Protein AF-C6W593-F1 (afdb_monomer)

InterPro domains:
  IPR005084 Carbohydrate binding module family 6 [PS51175] (333-455)
  IPR005084 Carbohydrate binding module family 6 [PS51175] (559-680)
  IPR008979 Galactose-binding-like domain superfamily [SSF49785] (37-132)
  IPR008979 Galactose-binding-like domain superfamily [SSF49785] (331-443)
  IPR008979 Galactose-binding-like domain superfamily [SSF49785] (567-670)
  IPR026444 Secretion system, C-terminal sorting domain [PF18962] (705-779)
  IPR026444 Secretion system, C-terminal sorting domain [TIGR04183] (706-779)

Nearest PDB structures (foldseek):
  5la2-assembly1_A  TM=8.583E-01  e=2.157E-05  Acetivibrio thermocellus
  8j3x-assembly1_A  TM=8.696E-01  e=2.700E-05  Saccharophagus degradans 2-40
  8j3y-assembly2_B  TM=8.668E-01  e=5.787E-05  Saccharophagus degradans 2-40
  5g56-assembly1_A  TM=3.865E-01  e=2.744E-09  Acetivibrio thermocellus
  8w7n-assembly1_A  TM=2.004E-01  e=1.833E-09  Bacillus thuringiensis

pLDDT: mean 82.16, std 14.88, range [27.14, 97.75]

Secondary structure (DSSP, 8-state):
------------------SEEEEEGGGS-BSSPEEE-TTSTTSEEE--TT----EEEEEEEEEPSEEEEEEEEEEBSS-EEEEEEETTPPPEEEEE---SBSSS--EEEEEEEEE-SEEEEEEEEEBTTB--EEEEEEEEE-----S------EEEEEESSPSEETTPBP-EEEEEESTT-TT-EEEEEETTEEEESSSB-PBPPSS-EEEEEEEEEE-TTS--EEEEEEEEEE-PPP---EEEEEES-SS--TT-EEEEEEEEESTT-TT-EEEEEETTEEE--SEEEEEPPSS-EEEEEEEEEE-TTSPPEEEEEEEEE------SSPEEEEEESTTSEESSPEEE-TTSTTSEEE--SS-TT-EEEEEEEEE-SSEEEEEEEEEE-SS-EEEEEEETTEEEEEEEEEPP-S-SSS--EEEEEEEEE-SEEEEEEEEE-SSS---EEEEEEEEEPPPSSS------EEEEEES-SSPPTTPPEEEEEEEESTTGGG-EEEEEETTEEE-SSEEEE---SSSEEEEEEEEEE-TTSPPEEEEEEEEE----TTSPPEEEEETTTSEESSPEEE-TTSTTSEEE-BTTBS--EEEEEEEEE-SSEEEEEEEEEE-SS-EEEEEEETTEEEEEEEEE---S-SSS--EEEEEEEEE-SEEEEEEEEE-SSB--EEEEEEEES---SS--PPPPPPP-S------EEESSSBSSEEEEEEEE-TT-EEEEEEEETTS-EEEEEEEE--EEEEEEEE-TTPPSEEEEEEEE-SS-EEEEEEEE--

Structure (mmCIF, N/CA/C/O backbone):
data_AF-C6W593-F1
#
_entry.id   AF-C6W593-F1
#
loop_
_atom_site.group_PDB
_atom_site.id
_atom_site.type_symbol
_atom_site.label_atom_id
_atom_site.label_alt_id
_atom_site.label_comp_id
_atom_site.label_asym_id
_atom_site.label_entity_id
_atom_site.label_seq_id
_atom_site.pdbx_PDB_ins_code
_atom_site.Cartn_x
_atom_site.Cartn_y
_atom_site.Cartn_z
_atom_site.occupancy
_atom_site.B_iso_or_equiv
_atom_site.auth_seq_id
_atom_site.auth_comp_id
_atom_site.auth_asym_id
_atom_site.auth_atom_id
_atom_site.pdbx_PDB_model_num
ATOM 1 N N . MET A 1 1 ? 84.008 -29.658 -56.751 1.00 45.53 1 MET A N 1
ATOM 2 C CA . MET A 1 1 ? 82.698 -29.115 -56.337 1.00 45.53 1 MET A CA 1
ATOM 3 C C . MET A 1 1 ? 81.734 -29.365 -57.477 1.00 45.53 1 MET A C 1
ATOM 5 O O . MET A 1 1 ? 81.641 -28.551 -58.382 1.00 45.53 1 MET A O 1
ATOM 9 N N . ALA A 1 2 ? 81.151 -30.558 -57.510 1.00 38.91 2 ALA A N 1
ATOM 10 C CA . ALA A 1 2 ? 80.260 -30.995 -58.575 1.00 38.91 2 ALA A CA 1
ATOM 11 C C . ALA A 1 2 ? 78.910 -31.293 -57.930 1.00 38.91 2 ALA A C 1
ATOM 13 O O . ALA A 1 2 ? 78.838 -32.135 -57.039 1.00 38.91 2 ALA A O 1
ATOM 14 N N . SER A 1 3 ? 77.881 -30.559 -58.340 1.00 29.92 3 SER A N 1
ATOM 15 C CA . SER A 1 3 ? 76.491 -30.851 -58.010 1.00 29.92 3 SER A CA 1
ATOM 16 C C . SER A 1 3 ? 75.813 -31.219 -59.319 1.00 29.92 3 SER A C 1
ATOM 18 O O . SER A 1 3 ? 75.662 -30.387 -60.213 1.00 29.92 3 SER A O 1
ATOM 20 N N . PHE A 1 4 ? 75.561 -32.516 -59.447 1.00 30.30 4 PHE A N 1
ATOM 21 C CA . PHE A 1 4 ? 74.899 -33.167 -60.560 1.00 30.30 4 PHE A CA 1
ATOM 22 C C . PHE A 1 4 ? 73.391 -32.936 -60.480 1.00 30.30 4 PHE A C 1
ATOM 24 O O . PHE A 1 4 ? 72.795 -32.988 -59.407 1.00 30.30 4 PHE A O 1
ATOM 31 N N . ALA A 1 5 ? 72.786 -32.751 -61.649 1.00 41.56 5 ALA A N 1
ATOM 32 C CA . ALA A 1 5 ? 71.379 -33.020 -61.857 1.00 41.56 5 ALA A CA 1
ATOM 33 C C . ALA A 1 5 ? 71.122 -34.527 -61.708 1.00 41.56 5 ALA A C 1
ATOM 35 O O . ALA A 1 5 ? 71.793 -35.337 -62.346 1.00 41.56 5 ALA A O 1
ATOM 36 N N . SER A 1 6 ? 70.116 -34.884 -60.920 1.00 30.00 6 SER A N 1
ATOM 37 C CA . SER A 1 6 ? 69.417 -36.164 -61.012 1.00 30.00 6 SER A CA 1
ATOM 38 C C . SER A 1 6 ? 67.989 -35.942 -60.530 1.00 30.00 6 SER A C 1
ATOM 40 O O . SER A 1 6 ? 67.780 -35.597 -59.367 1.00 30.00 6 SER A O 1
ATOM 42 N N . GLY A 1 7 ? 67.017 -36.082 -61.431 1.00 44.38 7 GLY A N 1
ATOM 43 C CA . GLY A 1 7 ? 65.630 -36.250 -61.012 1.00 44.38 7 GLY A CA 1
ATOM 44 C C . GLY A 1 7 ? 65.463 -37.577 -60.264 1.00 44.38 7 GLY A C 1
ATOM 45 O O . GLY A 1 7 ? 66.277 -38.479 -60.455 1.00 44.38 7 GLY A O 1
ATOM 46 N N . PRO A 1 8 ? 64.409 -37.724 -59.458 1.00 33.06 8 PRO A N 1
ATOM 47 C CA . PRO A 1 8 ? 63.740 -38.999 -59.277 1.00 33.06 8 PRO A CA 1
ATOM 48 C C . PRO A 1 8 ? 62.474 -38.959 -60.144 1.00 33.06 8 PRO A C 1
ATOM 50 O O . PRO A 1 8 ? 61.698 -38.008 -60.110 1.00 33.06 8 PRO A O 1
ATOM 53 N N . GLU A 1 9 ? 62.378 -39.826 -61.144 1.00 33.25 9 GLU A N 1
ATOM 54 C CA . GLU A 1 9 ? 61.752 -41.137 -60.963 1.00 33.25 9 GLU A CA 1
ATOM 55 C C . GLU A 1 9 ? 60.359 -41.001 -60.351 1.00 33.25 9 GLU A C 1
ATOM 57 O O . GLU A 1 9 ? 60.166 -40.840 -59.148 1.00 33.25 9 GLU A O 1
ATOM 62 N N . ASP A 1 10 ? 59.405 -41.045 -61.276 1.00 39.69 10 ASP A N 1
ATOM 63 C CA . ASP A 1 10 ? 58.055 -41.543 -61.104 1.00 39.69 10 ASP A CA 1
ATOM 64 C C . ASP A 1 10 ? 58.018 -42.718 -60.111 1.00 39.69 10 ASP A C 1
ATOM 66 O O . ASP A 1 10 ? 58.269 -43.872 -60.450 1.00 39.69 10 ASP A O 1
ATOM 70 N N . LEU A 1 11 ? 57.720 -42.391 -58.858 1.00 33.25 11 LEU A N 1
ATOM 71 C CA . LEU A 1 11 ? 57.164 -43.308 -57.875 1.00 33.25 11 LEU A CA 1
ATOM 72 C C . LEU A 1 11 ? 55.703 -42.915 -57.653 1.00 33.25 11 LEU A C 1
ATOM 74 O O . LEU A 1 11 ? 55.272 -42.674 -56.527 1.00 33.25 11 LEU A O 1
ATOM 78 N N . SER A 1 12 ? 54.911 -42.873 -58.727 1.00 31.77 12 SER A N 1
ATOM 79 C CA . SER A 1 12 ? 53.472 -43.112 -58.611 1.00 31.77 12 SER A CA 1
ATOM 80 C C . SER A 1 12 ? 53.228 -44.603 -58.343 1.00 31.77 12 SER A C 1
ATOM 82 O O . SER A 1 12 ? 52.620 -45.335 -59.121 1.00 31.77 12 SER A O 1
ATOM 84 N N . LEU A 1 13 ? 53.681 -45.080 -57.178 1.00 35.25 13 LEU A N 1
ATOM 85 C CA . LEU A 1 13 ? 52.968 -46.176 -56.539 1.00 35.25 13 LEU A CA 1
ATOM 86 C C . LEU A 1 13 ? 51.605 -45.599 -56.184 1.00 35.25 13 LEU A C 1
ATOM 88 O O . LEU A 1 13 ? 51.468 -44.823 -55.242 1.00 35.25 13 LEU A O 1
ATOM 92 N N . MET A 1 14 ? 50.640 -45.910 -57.047 1.00 36.06 14 MET A N 1
ATOM 93 C CA . MET A 1 14 ? 49.220 -45.689 -56.849 1.00 36.06 14 MET A CA 1
ATOM 94 C C . MET A 1 14 ? 48.899 -45.918 -55.372 1.00 36.06 14 MET A C 1
ATOM 96 O O . MET A 1 14 ? 48.940 -47.051 -54.893 1.00 36.06 14 MET A O 1
ATOM 100 N N . ASN A 1 15 ? 48.595 -44.834 -54.657 1.00 36.16 15 ASN A N 1
ATOM 101 C CA . ASN A 1 15 ? 47.911 -44.895 -53.376 1.00 36.16 15 ASN A CA 1
ATOM 102 C C . ASN A 1 15 ? 46.503 -45.398 -53.714 1.00 36.16 15 ASN A C 1
ATOM 104 O O . ASN A 1 15 ? 45.581 -44.615 -53.932 1.00 36.16 15 ASN A O 1
ATOM 108 N N . ALA A 1 16 ? 46.377 -46.710 -53.917 1.00 42.09 16 ALA A N 1
ATOM 109 C CA . ALA A 1 16 ? 45.089 -47.359 -54.018 1.00 42.09 16 ALA A CA 1
ATOM 110 C C . ALA A 1 16 ? 44.370 -47.023 -52.713 1.00 42.09 16 ALA A C 1
ATOM 112 O O . ALA A 1 16 ? 44.863 -47.371 -51.639 1.00 42.09 16 ALA A O 1
ATOM 113 N N . GLU A 1 17 ? 43.280 -46.258 -52.800 1.00 54.88 17 GLU A N 1
ATOM 114 C CA . GLU A 1 17 ? 42.448 -45.987 -51.635 1.00 54.88 17 GLU A CA 1
ATOM 115 C C . GLU A 1 17 ? 42.088 -47.337 -51.012 1.00 54.88 17 GLU A C 1
ATOM 117 O O . GLU A 1 17 ? 41.486 -48.187 -51.670 1.00 54.88 17 GLU A O 1
ATOM 122 N N . ILE A 1 18 ? 42.509 -47.563 -49.767 1.00 57.72 18 ILE A N 1
ATOM 123 C CA . ILE A 1 18 ? 42.131 -48.771 -49.042 1.00 57.72 18 ILE A CA 1
ATOM 124 C C . ILE A 1 18 ? 40.641 -48.629 -48.729 1.00 57.72 18 ILE A C 1
ATOM 126 O O . ILE A 1 18 ? 40.251 -47.884 -47.830 1.00 57.72 18 ILE A O 1
ATOM 130 N N . THR A 1 19 ? 39.803 -49.297 -49.520 1.00 63.47 19 THR A N 1
ATOM 131 C CA . THR A 1 19 ? 38.347 -49.319 -49.333 1.00 63.47 19 THR A CA 1
ATOM 132 C C . THR A 1 19 ? 37.938 -50.240 -48.191 1.00 63.47 19 THR A C 1
ATOM 134 O O . THR A 1 19 ? 36.917 -49.981 -47.564 1.00 63.47 19 THR A O 1
ATOM 137 N N . ASP A 1 20 ? 38.759 -51.251 -47.885 1.00 80.62 20 ASP A N 1
ATOM 138 C CA . ASP A 1 20 ? 38.558 -52.213 -46.803 1.00 80.62 20 ASP A CA 1
ATOM 139 C C . ASP A 1 20 ? 39.855 -52.437 -46.010 1.00 80.62 20 ASP A C 1
ATOM 141 O O . ASP A 1 20 ? 40.866 -52.867 -46.568 1.00 80.62 20 ASP A O 1
ATOM 145 N N . LEU A 1 21 ? 39.835 -52.173 -44.701 1.00 90.81 21 LEU A N 1
ATOM 146 C CA . LEU A 1 21 ? 40.975 -52.357 -43.794 1.00 90.81 21 LEU A CA 1
ATOM 147 C C . LEU A 1 21 ? 40.567 -53.190 -42.576 1.00 90.81 21 LEU A C 1
ATOM 149 O O . LEU A 1 21 ? 39.730 -52.747 -41.797 1.00 90.81 21 LEU A O 1
ATOM 153 N N . CYS A 1 22 ? 41.192 -54.350 -42.358 1.00 93.38 22 CYS A N 1
ATOM 154 C CA . CYS A 1 22 ? 41.012 -55.138 -41.134 1.00 93.38 22 CYS A CA 1
ATOM 155 C C . CYS A 1 22 ? 42.265 -55.103 -40.251 1.00 93.38 22 CYS A C 1
ATOM 157 O O . CYS A 1 22 ? 43.380 -55.267 -40.744 1.00 93.38 22 CYS A O 1
ATOM 159 N N . LEU A 1 23 ? 42.067 -54.921 -38.946 1.00 94.19 23 LEU A N 1
ATOM 160 C CA . LEU A 1 23 ? 43.114 -54.817 -37.933 1.00 94.19 23 LEU A CA 1
ATOM 161 C C . LEU A 1 23 ? 42.841 -55.833 -36.820 1.00 94.19 23 LEU A C 1
ATOM 163 O O . LEU A 1 23 ? 41.812 -55.761 -36.146 1.00 94.19 23 LEU A O 1
ATOM 167 N N . GLU A 1 24 ? 43.764 -56.774 -36.635 1.00 95.44 24 GLU A N 1
ATOM 168 C CA . GLU A 1 24 ? 43.658 -57.817 -35.610 1.00 95.44 24 GLU A CA 1
ATOM 169 C C . GLU A 1 24 ? 43.981 -57.254 -34.212 1.00 95.44 24 GLU A C 1
ATOM 171 O O . GLU A 1 24 ? 44.909 -56.449 -34.029 1.00 95.44 24 GLU A O 1
ATOM 176 N N . ALA A 1 25 ? 43.218 -57.677 -33.206 1.00 94.75 25 ALA A N 1
ATOM 177 C CA . ALA A 1 25 ? 43.333 -57.173 -31.844 1.00 94.75 25 ALA A CA 1
ATOM 178 C C . ALA A 1 25 ? 44.684 -57.542 -31.227 1.00 94.75 25 ALA A C 1
ATOM 180 O O . ALA A 1 25 ? 45.311 -56.699 -30.587 1.00 94.75 25 ALA A O 1
ATOM 181 N N . GLU A 1 26 ? 45.199 -58.756 -31.441 1.00 91.88 26 GLU A N 1
ATOM 182 C CA . GLU A 1 26 ? 46.472 -59.213 -30.865 1.00 91.88 26 GLU A CA 1
ATOM 183 C C . GLU A 1 26 ? 47.682 -58.398 -31.333 1.00 91.88 26 GLU A C 1
ATOM 185 O O . GLU A 1 26 ? 48.666 -58.303 -30.596 1.00 91.88 26 GLU A O 1
ATOM 190 N N . ASN A 1 27 ? 47.582 -57.746 -32.492 1.00 92.44 27 ASN A N 1
ATOM 191 C CA . ASN A 1 27 ? 48.626 -56.883 -33.050 1.00 92.44 27 ASN A CA 1
ATOM 192 C C . ASN A 1 27 ? 48.450 -55.406 -32.668 1.00 92.44 27 ASN A C 1
ATOM 194 O O . ASN A 1 27 ? 49.314 -54.582 -32.960 1.00 92.44 27 ASN A O 1
ATOM 198 N N . SER A 1 28 ? 47.353 -55.077 -31.990 1.00 93.25 28 SER A N 1
ATOM 199 C CA . SER A 1 28 ? 47.007 -53.716 -31.594 1.00 93.25 28 SER A CA 1
ATOM 200 C C . SER A 1 28 ? 47.542 -53.379 -30.187 1.00 93.25 28 SER A C 1
ATOM 202 O O . SER A 1 28 ? 47.620 -54.275 -29.326 1.00 93.25 28 SER A O 1
ATOM 204 N N . PRO A 1 29 ? 47.941 -52.116 -29.922 1.00 92.56 29 PRO A N 1
ATOM 205 C CA . PRO A 1 29 ? 48.244 -51.625 -28.577 1.00 92.56 29 PRO A CA 1
ATOM 206 C C . PRO A 1 29 ? 47.106 -51.900 -27.587 1.00 92.56 29 PRO A C 1
ATOM 208 O O . PRO A 1 29 ? 45.937 -51.659 -27.880 1.00 92.56 29 PRO A O 1
ATOM 211 N N . SER A 1 30 ? 47.438 -52.451 -26.420 1.00 90.50 30 SER A N 1
ATOM 212 C CA . SER A 1 30 ? 46.450 -52.929 -25.449 1.00 90.50 30 SER A CA 1
ATOM 213 C C . SER A 1 30 ? 47.111 -53.260 -24.110 1.00 90.50 30 SER A C 1
ATOM 215 O O . SER A 1 30 ? 48.280 -53.651 -24.081 1.00 90.50 30 SER A O 1
ATOM 217 N N . ASP A 1 31 ? 46.363 -53.149 -23.013 1.00 89.88 31 ASP A N 1
ATOM 218 C CA . ASP A 1 31 ? 46.721 -53.705 -21.699 1.00 89.88 31 ASP A CA 1
ATOM 219 C C . ASP A 1 31 ? 46.112 -55.101 -21.444 1.00 89.88 31 ASP A C 1
ATOM 221 O O . ASP A 1 31 ? 46.415 -55.745 -20.436 1.00 89.88 31 ASP A O 1
ATOM 225 N N . ALA A 1 32 ? 45.301 -55.596 -22.382 1.00 87.56 32 ALA A N 1
ATOM 226 C CA . ALA A 1 32 ? 44.660 -56.897 -22.333 1.00 87.56 32 ALA A CA 1
ATOM 227 C C . ALA A 1 32 ? 45.636 -58.023 -22.724 1.00 87.56 32 ALA A C 1
ATOM 229 O O . ALA A 1 32 ? 46.394 -57.892 -23.701 1.00 87.56 32 ALA A O 1
ATOM 230 N N . PRO A 1 33 ? 45.591 -59.177 -22.031 1.00 88.38 33 PRO A N 1
ATOM 231 C CA . PRO A 1 33 ? 46.411 -60.326 -22.380 1.00 88.38 33 PRO A CA 1
ATOM 232 C C . PRO A 1 33 ? 45.997 -60.903 -23.738 1.00 88.38 33 PRO A C 1
ATOM 234 O O . PRO A 1 33 ? 44.810 -60.989 -24.064 1.00 88.38 33 PRO A O 1
ATOM 237 N N . VAL A 1 34 ? 46.993 -61.345 -24.507 1.00 90.62 34 VAL A N 1
ATOM 238 C CA . VAL A 1 34 ? 46.780 -62.116 -25.736 1.00 90.62 34 VAL A CA 1
ATOM 239 C C . VAL A 1 34 ? 46.513 -63.569 -25.362 1.00 90.62 34 VAL A C 1
ATOM 241 O O . VAL A 1 34 ? 47.248 -64.156 -24.566 1.00 90.62 34 VAL A O 1
ATOM 244 N N . THR A 1 35 ? 45.473 -64.161 -25.938 1.00 88.12 35 THR A N 1
ATOM 245 C CA . THR A 1 35 ? 45.072 -65.547 -25.670 1.00 88.12 35 THR A CA 1
ATOM 246 C C . THR A 1 35 ? 44.855 -66.304 -26.974 1.00 88.12 35 THR A C 1
ATOM 248 O O . THR A 1 35 ? 44.174 -65.807 -27.869 1.00 88.12 35 THR A O 1
ATOM 251 N N . GLU A 1 36 ? 45.417 -67.512 -27.068 1.00 89.62 36 GLU A N 1
ATOM 252 C CA . GLU A 1 36 ? 45.225 -68.398 -28.223 1.00 89.62 36 GLU A CA 1
ATOM 253 C C . GLU A 1 36 ? 43.760 -68.852 -28.305 1.00 89.62 36 GLU A C 1
ATOM 255 O O . GLU A 1 36 ? 43.136 -69.189 -27.292 1.00 89.62 36 GLU A O 1
ATOM 260 N N . ASP A 1 37 ? 43.204 -68.853 -29.511 1.00 86.50 37 ASP A N 1
ATOM 261 C CA . ASP A 1 37 ? 41.870 -69.360 -29.808 1.00 86.50 37 ASP A CA 1
ATOM 262 C C . ASP A 1 37 ? 41.803 -69.867 -31.253 1.00 86.50 37 ASP A C 1
ATOM 264 O O . ASP A 1 37 ? 41.927 -69.067 -32.182 1.00 86.50 37 ASP A O 1
ATOM 268 N N . PRO A 1 38 ? 41.573 -71.169 -31.485 1.00 86.69 38 PRO A N 1
ATOM 269 C CA . PRO A 1 38 ? 41.499 -71.710 -32.838 1.00 86.69 38 PRO A CA 1
ATOM 270 C C . PRO A 1 38 ? 40.333 -71.146 -33.669 1.00 86.69 38 PRO A C 1
ATOM 272 O O . PRO A 1 38 ? 40.339 -71.317 -34.886 1.00 86.69 38 PRO A O 1
ATOM 275 N N . ASN A 1 39 ? 39.345 -70.491 -33.049 1.00 86.69 39 ASN A N 1
ATOM 276 C CA . ASN A 1 39 ? 38.197 -69.900 -33.739 1.00 86.69 39 ASN A CA 1
ATOM 277 C C . ASN A 1 39 ? 38.391 -68.413 -34.093 1.00 86.69 39 ASN A C 1
ATOM 279 O O . ASN A 1 39 ? 37.553 -67.854 -34.805 1.00 86.69 39 ASN A O 1
ATOM 283 N N . ALA A 1 40 ? 39.463 -67.769 -33.621 1.00 88.19 40 ALA A N 1
ATOM 284 C CA . ALA A 1 40 ? 39.793 -66.373 -33.915 1.00 88.19 40 ALA A CA 1
ATOM 285 C C . ALA A 1 40 ? 40.318 -66.174 -35.343 1.00 88.19 40 ALA A C 1
ATOM 287 O O . ALA A 1 40 ? 40.863 -67.113 -35.931 1.00 88.19 40 ALA A O 1
ATOM 288 N N . SER A 1 41 ? 40.178 -64.970 -35.917 1.00 85.88 41 SER A N 1
ATOM 289 C CA . SER A 1 41 ? 40.564 -64.714 -37.320 1.00 85.88 41 SER A CA 1
ATOM 290 C C . SER A 1 41 ? 42.027 -65.013 -37.625 1.00 85.88 41 SER A C 1
ATOM 292 O O . SER A 1 41 ? 42.335 -65.393 -38.755 1.00 85.88 41 SER A O 1
ATOM 294 N N . ASN A 1 42 ? 42.900 -64.911 -36.627 1.00 88.19 42 ASN A N 1
ATOM 295 C CA . ASN A 1 42 ? 44.321 -65.215 -36.750 1.00 88.19 42 ASN A CA 1
ATOM 296 C C . ASN A 1 42 ? 44.837 -66.099 -35.595 1.00 88.19 42 ASN A C 1
ATOM 298 O O . ASN A 1 42 ? 46.002 -66.048 -35.198 1.00 88.19 42 ASN A O 1
ATOM 302 N N . GLY A 1 43 ? 43.950 -66.920 -35.024 1.00 87.94 43 GLY A N 1
ATOM 303 C CA . GLY A 1 43 ? 44.295 -67.877 -33.971 1.00 87.94 43 GLY A CA 1
ATOM 304 C C . GLY A 1 43 ? 44.512 -67.270 -32.579 1.00 87.94 43 GLY A C 1
ATOM 305 O O . GLY A 1 43 ? 44.822 -68.008 -31.644 1.00 87.94 43 GLY A O 1
ATOM 306 N N . LYS A 1 44 ? 44.368 -65.947 -32.416 1.00 92.44 44 LYS A N 1
ATOM 307 C CA . LYS A 1 44 ? 44.563 -65.221 -31.153 1.00 92.44 44 LYS A CA 1
ATOM 308 C C . LYS A 1 44 ? 43.544 -64.103 -30.999 1.00 92.44 44 LYS A C 1
ATOM 310 O O . LYS A 1 44 ? 42.959 -63.656 -31.967 1.00 92.44 44 LYS A O 1
ATOM 315 N N . THR A 1 45 ? 43.351 -63.656 -29.767 1.00 92.06 45 THR A N 1
ATOM 316 C CA . THR A 1 45 ? 42.455 -62.544 -29.406 1.00 92.06 45 THR A CA 1
ATOM 317 C C . THR A 1 45 ? 43.031 -61.778 -28.216 1.00 92.06 45 THR A C 1
ATOM 319 O O . THR A 1 45 ? 44.002 -62.229 -27.592 1.00 92.06 45 THR A O 1
ATOM 322 N N . ARG A 1 46 ? 42.405 -60.657 -27.846 1.00 91.38 46 ARG A N 1
ATOM 323 C CA . ARG A 1 46 ? 42.722 -59.893 -26.632 1.00 91.38 46 ARG A CA 1
ATOM 324 C C . ARG A 1 46 ? 41.548 -59.831 -25.659 1.00 91.38 46 ARG A C 1
ATOM 326 O O . ARG A 1 46 ? 40.432 -59.530 -26.065 1.00 91.38 46 ARG A O 1
ATOM 333 N N . GLY A 1 47 ? 41.813 -60.101 -24.380 1.00 84.88 47 GLY A N 1
ATOM 334 C CA . GLY A 1 47 ? 40.823 -60.041 -23.291 1.00 84.88 47 GLY A CA 1
ATOM 335 C C . GLY A 1 47 ? 40.906 -61.239 -22.338 1.00 84.88 47 GLY A C 1
ATOM 336 O O . GLY A 1 47 ? 41.483 -62.276 -22.676 1.00 84.88 47 GLY A O 1
ATOM 337 N N . ALA A 1 48 ? 40.333 -61.118 -21.135 1.00 82.19 48 ALA A N 1
ATOM 338 C CA . ALA A 1 48 ? 40.267 -62.209 -20.154 1.00 82.19 48 ALA A CA 1
ATOM 339 C C . ALA A 1 48 ? 38.921 -62.244 -19.417 1.00 82.19 48 ALA A C 1
ATOM 341 O O . ALA A 1 48 ? 38.342 -61.211 -19.114 1.00 82.19 48 ALA A O 1
ATOM 342 N N . ILE A 1 49 ? 38.460 -63.447 -19.065 1.00 73.75 49 ILE A N 1
ATOM 343 C CA . ILE A 1 49 ? 37.114 -63.680 -18.514 1.00 73.75 49 ILE A CA 1
ATOM 344 C C . ILE A 1 49 ? 36.916 -63.142 -17.083 1.00 73.75 49 ILE A C 1
ATOM 346 O O . ILE A 1 49 ? 35.787 -63.019 -16.630 1.00 73.75 49 ILE A O 1
ATOM 350 N N . ASN A 1 50 ? 37.996 -62.814 -16.362 1.00 69.12 50 ASN A N 1
ATOM 351 C CA . ASN A 1 50 ? 37.967 -62.457 -14.933 1.00 69.12 50 ASN A CA 1
ATOM 352 C C . ASN A 1 50 ? 38.812 -61.217 -14.588 1.00 69.12 50 ASN A C 1
ATOM 354 O O . ASN A 1 50 ? 39.308 -61.102 -13.468 1.00 69.12 50 ASN A O 1
ATOM 358 N N . SER A 1 51 ? 39.018 -60.310 -15.538 1.00 64.62 51 SER A N 1
ATOM 359 C CA . SER A 1 51 ? 39.713 -59.047 -15.285 1.00 64.62 51 SER A CA 1
ATOM 360 C C . SER A 1 51 ? 38.878 -57.899 -15.815 1.00 64.62 51 SER A C 1
ATOM 362 O O . SER A 1 51 ? 38.172 -58.052 -16.805 1.00 64.62 51 SER A O 1
ATOM 364 N N . TRP A 1 52 ? 38.921 -56.770 -15.124 1.00 69.75 52 TRP A N 1
ATOM 365 C CA . TRP A 1 52 ? 38.058 -55.636 -15.413 1.00 69.75 52 TRP A CA 1
ATOM 366 C C . TRP A 1 52 ? 38.869 -54.547 -16.109 1.00 69.75 52 TRP A C 1
ATOM 368 O O . TRP A 1 52 ? 40.009 -54.303 -15.718 1.00 69.75 52 TRP A O 1
ATOM 378 N N . ASP A 1 53 ? 38.242 -53.866 -17.074 1.00 81.12 53 ASP A N 1
ATOM 379 C CA . ASP A 1 53 ? 38.677 -52.558 -17.592 1.00 81.12 53 ASP A CA 1
ATOM 380 C C . ASP A 1 53 ? 39.795 -52.554 -18.659 1.00 81.12 53 ASP A C 1
ATOM 382 O O . ASP A 1 53 ? 40.437 -51.524 -18.892 1.00 81.12 53 ASP A O 1
ATOM 386 N N . TYR A 1 54 ? 40.004 -53.690 -19.332 1.00 89.81 54 TYR A N 1
ATOM 387 C CA . TYR A 1 54 ? 40.952 -53.803 -20.440 1.00 89.81 54 TYR A CA 1
ATOM 388 C C . TYR A 1 54 ? 40.535 -52.998 -21.672 1.00 89.81 54 TYR A C 1
ATOM 390 O O . TYR A 1 54 ? 39.349 -52.848 -21.967 1.00 89.81 54 TYR A O 1
ATOM 398 N N . TYR A 1 55 ? 41.516 -52.521 -22.436 1.00 92.44 55 TYR A N 1
ATOM 399 C CA . TYR A 1 55 ? 41.290 -51.836 -23.704 1.00 92.44 55 TYR A CA 1
ATOM 400 C C . TYR A 1 55 ? 42.118 -52.416 -24.843 1.00 92.44 55 TYR A C 1
ATOM 402 O O . TYR A 1 55 ? 43.211 -52.944 -24.647 1.00 92.44 55 TYR A O 1
ATOM 410 N N . VAL A 1 56 ? 41.615 -52.245 -26.061 1.00 94.06 56 VAL A N 1
ATOM 411 C CA . VAL A 1 56 ? 42.355 -52.447 -27.307 1.00 94.06 56 VAL A CA 1
ATOM 412 C C . VAL A 1 56 ? 42.246 -51.176 -28.134 1.00 94.06 56 VAL A C 1
ATOM 414 O O . VAL A 1 56 ? 41.180 -50.566 -28.239 1.00 94.06 56 VAL A O 1
ATOM 417 N N . GLU A 1 57 ? 43.365 -50.764 -28.708 1.00 95.31 57 GLU A N 1
ATOM 418 C CA . GLU A 1 57 ? 43.467 -49.565 -29.515 1.00 95.31 57 GLU A CA 1
ATOM 419 C C . GLU A 1 57 ? 43.980 -49.887 -30.909 1.00 95.31 57 GLU A C 1
ATOM 421 O O . GLU A 1 57 ? 45.140 -50.239 -31.087 1.00 95.31 57 GLU A O 1
ATOM 426 N N . TYR A 1 58 ? 43.123 -49.711 -31.903 1.00 95.69 58 TYR A N 1
ATOM 427 C CA . TYR A 1 58 ? 43.425 -49.980 -33.297 1.00 95.69 58 TYR A CA 1
ATOM 428 C C . TYR A 1 58 ? 43.899 -48.700 -33.987 1.00 95.69 58 TYR A C 1
ATOM 430 O O . TYR A 1 58 ? 43.286 -47.635 -33.852 1.00 95.69 58 TYR A O 1
ATOM 438 N N . HIS A 1 59 ? 44.995 -48.805 -34.734 1.00 93.94 59 HIS A N 1
ATOM 439 C CA . HIS A 1 59 ? 45.579 -47.710 -35.509 1.00 93.94 59 HIS A CA 1
ATOM 440 C C . HIS A 1 59 ? 45.299 -47.942 -36.990 1.00 93.94 59 HIS A C 1
ATOM 442 O O . HIS A 1 59 ? 45.785 -48.912 -37.569 1.00 93.94 59 HIS A O 1
ATOM 448 N N . ALA A 1 60 ? 44.482 -47.074 -37.583 1.00 91.19 60 ALA A N 1
ATOM 449 C CA . ALA A 1 60 ? 44.089 -47.150 -38.982 1.00 91.19 60 ALA A CA 1
ATOM 450 C C . ALA A 1 60 ? 44.732 -46.004 -39.770 1.00 91.19 60 ALA A C 1
ATOM 452 O O . ALA A 1 60 ? 44.374 -44.840 -39.591 1.00 91.19 60 ALA A O 1
ATOM 453 N N . ASP A 1 61 ? 45.684 -46.351 -40.632 1.00 87.75 61 ASP A N 1
ATOM 454 C CA . ASP A 1 61 ? 46.474 -45.421 -41.438 1.00 87.75 61 ASP A CA 1
ATOM 455 C C . ASP A 1 61 ? 46.050 -45.399 -42.905 1.00 87.75 61 ASP A C 1
ATOM 457 O O . ASP A 1 61 ? 45.444 -46.342 -43.412 1.00 87.75 61 ASP A O 1
ATOM 461 N N . ASN A 1 62 ? 46.440 -44.331 -43.607 1.00 85.00 62 ASN A N 1
ATOM 462 C CA . ASN A 1 62 ? 46.248 -44.168 -45.053 1.00 85.00 62 ASN A CA 1
ATOM 463 C C . ASN A 1 62 ? 44.779 -44.236 -45.518 1.00 85.00 62 ASN A C 1
ATOM 465 O O . ASN A 1 62 ? 44.506 -44.596 -46.663 1.00 85.00 62 ASN A O 1
ATOM 469 N N . LEU A 1 63 ? 43.831 -43.863 -44.653 1.00 85.62 63 LEU A N 1
ATOM 470 C CA . LEU A 1 63 ? 42.412 -43.800 -45.003 1.00 85.62 63 LEU A CA 1
ATOM 471 C C . LEU A 1 63 ? 42.041 -42.453 -45.633 1.00 85.62 63 LEU A C 1
ATOM 473 O O . LEU A 1 63 ? 42.611 -41.414 -45.300 1.00 85.62 63 LEU A O 1
ATOM 477 N N . ALA A 1 64 ? 41.052 -42.448 -46.525 1.00 82.25 64 ALA A N 1
ATOM 478 C CA . ALA A 1 64 ? 40.416 -41.214 -46.984 1.00 82.25 64 ALA A CA 1
ATOM 479 C C . ALA A 1 64 ? 39.414 -40.714 -45.930 1.00 82.25 64 ALA A C 1
ATOM 481 O O . ALA A 1 64 ? 38.773 -41.528 -45.265 1.00 82.25 64 ALA A O 1
ATOM 482 N N . ALA A 1 65 ? 39.228 -39.397 -45.803 1.00 82.38 65 ALA A N 1
ATOM 483 C CA . ALA A 1 65 ? 38.191 -38.862 -44.921 1.00 82.38 65 ALA A CA 1
ATOM 484 C C . ALA A 1 65 ? 36.798 -39.308 -45.392 1.00 82.38 65 ALA A C 1
ATOM 486 O O . ALA A 1 65 ? 36.509 -39.269 -46.591 1.00 82.38 65 ALA A O 1
ATOM 487 N N . GLY A 1 66 ? 35.925 -39.704 -44.466 1.00 83.88 66 GLY A N 1
ATOM 488 C CA . GLY A 1 66 ? 34.554 -40.075 -44.807 1.00 83.88 66 GLY A CA 1
ATOM 489 C C . GLY A 1 66 ? 33.885 -41.008 -43.807 1.00 83.88 66 GLY A C 1
ATOM 490 O O . GLY A 1 66 ? 34.406 -41.275 -42.726 1.00 83.88 66 GLY A O 1
ATOM 491 N N . LYS A 1 67 ? 32.706 -41.499 -44.199 1.00 87.25 67 LYS A N 1
ATOM 492 C CA . LYS A 1 67 ? 31.923 -42.475 -43.439 1.00 87.25 67 LYS A CA 1
ATOM 493 C C . LYS A 1 67 ? 32.431 -43.884 -43.701 1.00 87.25 67 LYS A C 1
ATOM 495 O O . LYS A 1 67 ? 32.541 -44.297 -44.855 1.00 87.25 67 LYS A O 1
ATOM 500 N N . TYR A 1 68 ? 32.670 -44.624 -42.630 1.00 90.88 68 TYR A N 1
ATOM 501 C CA . TYR A 1 68 ? 33.067 -46.024 -42.671 1.00 90.88 68 TYR A CA 1
ATOM 502 C C . TYR A 1 68 ? 32.100 -46.864 -41.849 1.00 90.88 68 TYR A C 1
ATOM 504 O O . TYR A 1 68 ? 31.562 -46.421 -40.834 1.00 90.88 68 TYR A O 1
ATOM 512 N N . LEU A 1 69 ? 31.900 -48.102 -42.284 1.00 91.38 69 LEU A N 1
ATOM 513 C CA . LEU A 1 69 ? 31.300 -49.142 -41.464 1.00 91.38 69 LEU A CA 1
ATOM 514 C C . LEU A 1 69 ? 32.424 -49.849 -40.708 1.00 91.38 69 LEU A C 1
ATOM 516 O O . LEU A 1 69 ? 33.259 -50.510 -41.322 1.00 91.38 69 LEU A O 1
ATOM 520 N N . LEU A 1 70 ? 32.450 -49.689 -39.387 1.00 94.25 70 LEU A N 1
ATOM 521 C CA . LEU A 1 70 ? 33.345 -50.397 -38.482 1.00 94.25 70 LEU A CA 1
ATOM 522 C C . LEU A 1 70 ? 32.640 -51.646 -37.976 1.00 94.25 70 LEU A C 1
ATOM 524 O O . LEU A 1 70 ? 31.662 -51.554 -37.240 1.00 94.25 70 LEU A O 1
ATOM 528 N N . THR A 1 71 ? 33.151 -52.810 -38.350 1.00 95.50 71 THR A N 1
ATOM 529 C CA . THR A 1 71 ? 32.672 -54.111 -37.883 1.00 95.50 71 THR A CA 1
ATOM 530 C C . THR A 1 71 ? 33.653 -54.681 -36.869 1.00 95.50 71 THR A C 1
ATOM 532 O O . THR A 1 71 ? 34.781 -55.008 -37.226 1.00 95.50 71 THR A O 1
ATOM 535 N N . LEU A 1 72 ? 33.232 -54.791 -35.609 1.00 96.25 72 LEU A N 1
ATOM 536 C CA . LEU A 1 72 ? 33.987 -55.436 -34.535 1.00 96.25 72 LEU A CA 1
ATOM 537 C C . LEU A 1 72 ? 33.588 -56.907 -34.443 1.00 96.25 72 LEU A C 1
ATOM 539 O O . LEU A 1 72 ? 32.407 -57.206 -34.261 1.00 96.25 72 LEU A O 1
ATOM 543 N N . ARG A 1 73 ? 34.573 -57.806 -34.478 1.00 95.56 73 ARG A N 1
ATOM 544 C CA . ARG A 1 73 ? 34.411 -59.228 -34.165 1.00 95.56 73 ARG A CA 1
ATOM 545 C C . ARG A 1 73 ? 34.887 -59.511 -32.739 1.00 95.56 73 ARG A C 1
ATOM 547 O O . ARG A 1 73 ? 35.996 -59.127 -32.367 1.00 95.56 73 ARG A O 1
ATOM 554 N N . TYR A 1 74 ? 34.049 -60.163 -31.935 1.00 94.94 74 TYR A N 1
ATOM 555 C CA . TYR A 1 74 ? 34.290 -60.365 -30.501 1.00 94.94 74 TYR A CA 1
ATOM 556 C C . TYR A 1 74 ? 33.612 -61.624 -29.940 1.00 94.94 74 TYR A C 1
ATOM 558 O O . TYR A 1 74 ? 32.739 -62.221 -30.575 1.00 94.94 74 TYR A O 1
ATOM 566 N N . TYR A 1 75 ? 33.991 -61.985 -28.712 1.00 93.56 75 TYR A N 1
ATOM 567 C CA . TYR A 1 75 ? 33.375 -63.023 -27.886 1.00 93.56 75 TYR A CA 1
ATOM 568 C C . TYR A 1 75 ? 32.871 -62.405 -26.579 1.00 93.56 75 TYR A C 1
ATOM 570 O O . TYR A 1 75 ? 33.574 -61.646 -25.910 1.00 93.56 75 TYR A O 1
ATOM 578 N N . ALA A 1 76 ? 31.638 -62.741 -26.224 1.00 92.19 76 ALA A N 1
ATOM 579 C CA . ALA A 1 76 ? 30.950 -62.293 -25.020 1.00 92.19 76 ALA A CA 1
ATOM 580 C C . ALA A 1 76 ? 29.882 -63.324 -24.620 1.00 92.19 76 ALA A C 1
ATOM 582 O O . ALA A 1 76 ? 29.017 -63.682 -25.431 1.00 92.19 76 ALA A O 1
ATOM 583 N N . GLU A 1 77 ? 29.928 -63.806 -23.376 1.00 90.81 77 GLU A N 1
ATOM 584 C CA . GLU A 1 77 ? 28.970 -64.793 -22.847 1.00 90.81 77 GLU A CA 1
ATOM 585 C C . GLU A 1 77 ? 27.574 -64.194 -22.622 1.00 90.81 77 GLU A C 1
ATOM 587 O O . GLU A 1 77 ? 26.560 -64.877 -22.773 1.00 90.81 77 GLU A O 1
ATOM 592 N N . GLN A 1 78 ? 27.527 -62.897 -22.324 1.00 91.25 78 GLN A N 1
ATOM 593 C CA . GLN A 1 78 ? 26.316 -62.110 -22.120 1.00 91.25 78 GLN A CA 1
ATOM 594 C C . GLN A 1 78 ? 26.335 -60.852 -22.994 1.00 91.25 78 GLN A C 1
ATOM 596 O O . GLN A 1 78 ? 27.334 -60.565 -23.650 1.00 91.25 78 GLN A O 1
ATOM 601 N N . ASN A 1 79 ? 25.220 -60.116 -23.029 1.00 93.06 79 ASN A N 1
ATOM 602 C CA . ASN A 1 79 ? 25.218 -58.791 -23.641 1.00 93.06 79 ASN A CA 1
ATOM 603 C C . ASN A 1 79 ? 26.181 -57.914 -22.837 1.00 93.06 79 ASN A C 1
ATOM 605 O O . ASN A 1 79 ? 26.045 -57.813 -21.615 1.00 93.06 79 ASN A O 1
ATOM 609 N N . SER A 1 80 ? 27.137 -57.306 -23.522 1.00 90.62 80 SER A N 1
ATOM 610 C CA . SER A 1 80 ? 28.202 -56.526 -22.908 1.00 90.62 80 SER A CA 1
ATOM 611 C C . SER A 1 80 ? 28.200 -55.111 -23.454 1.00 90.62 80 SER A C 1
ATOM 613 O O . SER A 1 80 ? 27.843 -54.887 -24.604 1.00 90.62 80 SER A O 1
ATOM 615 N N . THR A 1 81 ? 28.627 -54.149 -22.645 1.00 92.19 81 THR A N 1
ATOM 616 C CA . THR A 1 81 ? 28.775 -52.760 -23.079 1.00 92.19 81 THR A CA 1
ATOM 617 C C . THR A 1 81 ? 30.242 -52.373 -23.031 1.00 92.19 81 THR A C 1
ATOM 619 O O . THR A 1 81 ? 30.911 -52.596 -22.022 1.00 92.19 81 THR A O 1
ATOM 622 N N . VAL A 1 82 ? 30.730 -51.771 -24.113 1.00 93.25 82 VAL A N 1
ATOM 623 C CA . VAL A 1 82 ? 32.098 -51.244 -24.214 1.00 93.25 82 VAL A CA 1
ATOM 624 C C . VAL A 1 82 ? 32.071 -49.732 -24.398 1.00 93.25 82 VAL A C 1
ATOM 626 O O . VAL A 1 82 ? 31.116 -49.175 -24.944 1.00 93.25 82 VAL A O 1
ATOM 629 N N . MET A 1 83 ? 33.127 -49.058 -23.955 1.00 92.50 83 MET A N 1
ATOM 630 C CA . MET A 1 83 ? 33.375 -47.661 -24.292 1.00 92.50 83 MET A CA 1
ATOM 631 C C . MET A 1 83 ? 34.219 -47.585 -25.559 1.00 92.50 83 MET A C 1
ATOM 633 O O . MET A 1 83 ? 35.306 -48.156 -25.604 1.00 92.50 83 MET A O 1
ATOM 637 N N . MET A 1 84 ? 33.752 -46.846 -26.561 1.00 94.00 84 MET A N 1
ATOM 638 C CA . MET A 1 84 ? 34.467 -46.631 -27.814 1.00 94.00 84 MET A CA 1
ATOM 639 C C . MET A 1 84 ? 34.719 -45.145 -28.085 1.00 94.00 84 MET A C 1
ATOM 641 O O . MET A 1 84 ? 33.804 -44.328 -27.978 1.00 94.00 84 MET A O 1
ATOM 645 N N . SER A 1 85 ? 35.938 -44.798 -28.499 1.00 93.31 85 SER A N 1
ATOM 646 C CA . SER A 1 85 ? 36.295 -43.493 -29.073 1.00 93.31 85 SER A CA 1
ATOM 647 C C . SER A 1 85 ? 36.958 -43.683 -30.437 1.00 93.31 85 SER A C 1
ATOM 649 O O . SER A 1 85 ? 37.712 -44.634 -30.641 1.00 93.31 85 SER A O 1
ATOM 651 N N . VAL A 1 86 ? 36.679 -42.767 -31.363 1.00 91.69 86 VAL A N 1
ATOM 652 C CA . VAL A 1 86 ? 37.233 -42.751 -32.721 1.00 91.69 86 VAL A CA 1
ATOM 653 C C . VAL A 1 86 ? 37.927 -41.411 -32.955 1.00 91.69 86 VAL A C 1
ATOM 655 O O . VAL A 1 86 ? 37.338 -40.357 -32.728 1.00 91.69 86 VAL A O 1
ATOM 658 N N . SER A 1 87 ? 39.192 -41.450 -33.370 1.00 85.19 87 SER A N 1
ATOM 659 C CA . SER A 1 87 ? 40.028 -40.303 -33.757 1.00 85.19 87 SER A CA 1
ATOM 660 C C . SER A 1 87 ? 40.073 -39.169 -32.730 1.00 85.19 87 SER A C 1
ATOM 662 O O . SER A 1 87 ? 39.998 -37.995 -33.082 1.00 85.19 87 SER A O 1
ATOM 664 N N . ALA A 1 88 ? 40.215 -39.541 -31.451 1.00 74.50 88 ALA A N 1
ATOM 665 C CA . ALA A 1 88 ? 40.181 -38.653 -30.279 1.00 74.50 88 ALA A CA 1
ATOM 666 C C . ALA A 1 88 ? 38.830 -37.942 -30.037 1.00 74.50 88 ALA A C 1
ATOM 668 O O . ALA A 1 88 ? 38.759 -36.979 -29.272 1.00 74.50 88 ALA A O 1
ATOM 669 N N . GLY A 1 89 ? 37.752 -38.437 -30.652 1.00 79.88 89 GLY A N 1
ATOM 670 C CA . GLY A 1 89 ? 36.379 -38.029 -30.379 1.00 79.88 89 GLY A CA 1
ATOM 671 C C . GLY A 1 89 ? 35.873 -38.474 -28.998 1.00 79.88 89 GLY A C 1
ATOM 672 O O . GLY A 1 89 ? 36.550 -39.226 -28.285 1.00 79.88 89 GLY A O 1
ATOM 673 N N . PRO A 1 90 ? 34.672 -38.023 -28.595 1.00 82.44 90 PRO A N 1
ATOM 674 C CA . PRO A 1 90 ? 34.093 -38.370 -27.302 1.00 82.44 90 PRO A CA 1
ATOM 675 C C . PRO A 1 90 ? 33.911 -39.887 -27.153 1.00 82.44 90 PRO A C 1
ATOM 677 O O . PRO A 1 90 ? 33.621 -40.591 -28.119 1.00 82.44 90 PRO A O 1
ATOM 680 N N . LEU A 1 91 ? 34.064 -40.386 -25.925 1.00 85.19 91 LEU A N 1
ATOM 681 C CA . LEU A 1 91 ? 33.773 -41.782 -25.607 1.00 85.19 91 LEU A CA 1
ATOM 682 C C . LEU A 1 91 ? 32.260 -42.029 -25.675 1.00 85.19 91 LEU A C 1
ATOM 684 O O . LEU A 1 91 ? 31.472 -41.316 -25.055 1.00 85.19 91 LEU A O 1
ATOM 688 N N . SER A 1 92 ? 31.871 -43.066 -26.404 1.00 88.31 92 SER A N 1
ATOM 689 C CA . SER A 1 92 ? 30.492 -43.515 -26.597 1.00 88.31 92 SER A CA 1
ATOM 690 C C . SER A 1 92 ? 30.311 -44.926 -26.042 1.00 88.31 92 SER A C 1
ATOM 692 O O . SER A 1 92 ? 31.250 -45.718 -26.047 1.00 88.31 92 SER A O 1
ATOM 694 N N . HIS A 1 93 ? 29.121 -45.238 -25.531 1.00 90.94 93 HIS A N 1
ATOM 695 C CA . HIS A 1 93 ? 28.793 -46.595 -25.093 1.00 90.94 93 HIS A CA 1
ATOM 696 C C . HIS A 1 93 ? 28.247 -47.377 -26.285 1.00 90.94 93 HIS A C 1
ATOM 698 O O . HIS A 1 93 ? 27.309 -46.918 -26.938 1.00 90.94 93 HIS A O 1
ATOM 704 N N . VAL A 1 94 ? 28.822 -48.546 -26.555 1.00 92.88 94 VAL A N 1
ATOM 705 C CA . VAL A 1 94 ? 28.377 -49.455 -27.615 1.00 92.88 94 VAL A CA 1
ATOM 706 C C . VAL A 1 94 ? 27.899 -50.744 -26.965 1.00 92.88 94 VAL A C 1
ATOM 708 O O . VAL A 1 94 ? 28.652 -51.401 -26.243 1.00 92.88 94 VAL A O 1
ATOM 711 N N . GLU A 1 95 ? 26.638 -51.092 -27.208 1.00 94.56 95 GLU A N 1
ATOM 712 C CA . GLU A 1 95 ? 26.068 -52.358 -26.762 1.00 94.56 95 GLU A CA 1
ATOM 713 C C . GLU A 1 95 ? 26.435 -53.471 -27.741 1.00 94.56 95 GLU A C 1
ATOM 715 O O . GLU A 1 95 ? 26.142 -53.413 -28.935 1.00 94.56 95 GLU A O 1
ATOM 720 N N . LEU A 1 96 ? 27.063 -54.508 -27.207 1.00 94.19 96 LEU A N 1
ATOM 721 C CA . LEU A 1 96 ? 27.494 -55.693 -27.918 1.00 94.19 96 LEU A CA 1
ATOM 722 C C . LEU A 1 96 ? 26.597 -56.867 -27.510 1.00 94.19 96 LEU A C 1
ATOM 724 O O . LEU A 1 96 ? 26.663 -57.342 -26.372 1.00 94.19 96 LEU A O 1
ATOM 728 N N . PRO A 1 97 ? 25.728 -57.350 -28.412 1.00 93.38 97 PRO A N 1
ATOM 729 C CA . PRO A 1 97 ? 24.920 -58.528 -28.143 1.00 93.38 97 PRO A CA 1
ATOM 730 C C . PRO A 1 97 ? 25.763 -59.765 -27.795 1.00 93.38 97 PRO A C 1
ATOM 732 O O . PRO A 1 97 ? 26.811 -60.004 -28.384 1.00 93.38 97 PRO A O 1
ATOM 735 N N . ALA A 1 98 ? 25.257 -60.629 -26.920 1.00 91.75 98 ALA A N 1
ATOM 736 C CA . ALA A 1 98 ? 25.937 -61.860 -26.546 1.00 91.75 98 ALA A CA 1
ATOM 737 C C . ALA A 1 98 ? 26.238 -62.727 -27.779 1.00 91.75 98 ALA A C 1
ATOM 739 O O . ALA A 1 98 ? 25.377 -62.958 -28.639 1.00 91.75 98 ALA A O 1
ATOM 740 N N . SER A 1 99 ? 27.460 -63.248 -27.824 1.00 91.00 99 SER A N 1
ATOM 741 C CA . SER A 1 99 ? 27.815 -64.413 -28.642 1.00 91.00 99 SER A CA 1
ATOM 742 C C . SER A 1 99 ? 27.473 -65.734 -27.935 1.00 91.00 99 SER A C 1
ATOM 744 O O . SER A 1 99 ? 27.482 -66.790 -28.559 1.00 91.00 99 SER A O 1
ATOM 746 N N . HIS A 1 100 ? 27.142 -65.665 -26.636 1.00 89.94 100 HIS A N 1
ATOM 747 C CA . HIS A 1 100 ? 26.836 -66.792 -25.746 1.00 89.94 100 HIS A CA 1
ATOM 748 C C . HIS A 1 100 ? 28.002 -67.766 -25.519 1.00 89.94 100 HIS A C 1
ATOM 750 O O . HIS A 1 100 ? 27.798 -68.891 -25.063 1.00 89.94 100 HIS A O 1
ATOM 756 N N . SER A 1 101 ? 29.231 -67.346 -25.818 1.00 87.44 101 SER A N 1
ATOM 757 C CA . SER A 1 101 ? 30.437 -68.136 -25.598 1.00 87.44 101 SER A CA 1
ATOM 758 C C . SER A 1 101 ? 31.658 -67.234 -25.422 1.00 87.44 101 SER A C 1
ATOM 760 O O . SER A 1 101 ? 31.715 -66.145 -25.983 1.00 87.44 101 SER A O 1
ATOM 762 N N . TRP A 1 102 ? 32.646 -67.695 -24.654 1.00 83.88 102 TRP A N 1
ATOM 763 C CA . TRP A 1 102 ? 33.920 -66.995 -24.468 1.00 83.88 102 TRP A CA 1
ATOM 764 C C . TRP A 1 102 ? 35.007 -67.392 -25.492 1.00 83.88 102 TRP A C 1
ATOM 766 O O . TRP A 1 102 ? 35.988 -66.670 -25.683 1.00 83.88 102 TRP A O 1
ATOM 776 N N . ASN A 1 103 ? 34.870 -68.557 -26.135 1.00 82.50 103 ASN A N 1
ATOM 777 C CA . ASN A 1 103 ? 35.927 -69.152 -26.969 1.00 82.50 103 ASN A CA 1
ATOM 778 C C . ASN A 1 103 ? 35.440 -70.124 -28.067 1.00 82.50 103 ASN A C 1
ATOM 780 O O . ASN A 1 103 ? 36.252 -70.784 -28.712 1.00 82.50 103 ASN A O 1
ATOM 784 N N . ILE A 1 104 ? 34.126 -70.282 -28.266 1.00 82.38 104 ILE A N 1
ATOM 785 C CA . ILE A 1 104 ? 33.569 -71.196 -29.283 1.00 82.38 104 ILE A CA 1
ATOM 786 C C . ILE A 1 104 ? 32.795 -70.416 -30.343 1.00 82.38 104 ILE A C 1
ATOM 788 O O . ILE A 1 104 ? 33.021 -70.598 -31.536 1.00 82.38 104 ILE A O 1
ATOM 792 N N . ALA A 1 105 ? 31.884 -69.543 -29.916 1.00 87.31 105 ALA A N 1
ATOM 793 C CA . ALA A 1 105 ? 31.070 -68.724 -30.806 1.00 87.31 105 ALA A CA 1
ATOM 794 C C . ALA A 1 105 ? 31.472 -67.254 -30.681 1.00 87.31 105 ALA A C 1
ATOM 796 O O . ALA A 1 105 ? 31.498 -66.718 -29.578 1.00 87.31 105 ALA A O 1
ATOM 797 N N . TRP A 1 106 ? 31.765 -66.617 -31.812 1.00 92.25 106 TRP A N 1
ATOM 798 C CA . TRP A 1 106 ? 32.005 -65.179 -31.922 1.00 92.25 106 TRP A CA 1
ATOM 799 C C . TRP A 1 106 ? 30.781 -64.478 -32.510 1.00 92.25 106 TRP A C 1
ATOM 801 O O . TRP A 1 106 ? 29.883 -65.111 -33.074 1.00 92.25 106 TRP A O 1
ATOM 811 N N . LYS A 1 107 ? 30.757 -63.151 -32.405 1.00 94.75 107 LYS A N 1
ATOM 812 C CA . LYS A 1 107 ? 29.761 -62.296 -33.046 1.00 94.75 107 LYS A CA 1
ATOM 813 C C . LYS A 1 107 ? 30.424 -61.085 -33.681 1.00 94.75 107 LYS A C 1
ATOM 815 O O . LYS A 1 107 ? 31.475 -60.638 -33.233 1.00 94.75 107 LYS A O 1
ATOM 820 N N . GLU A 1 108 ? 29.789 -60.568 -34.723 1.00 95.25 108 GLU A N 1
ATOM 821 C CA . GLU A 1 108 ? 30.152 -59.302 -35.346 1.00 95.25 108 GLU A CA 1
ATOM 822 C C . GLU A 1 108 ? 29.103 -58.238 -35.029 1.00 95.25 108 GLU A C 1
ATOM 824 O O . GLU A 1 108 ? 27.902 -58.517 -34.956 1.00 95.25 108 GLU A O 1
ATOM 829 N N . HIS A 1 109 ? 29.565 -57.011 -34.814 1.00 94.62 109 HIS A N 1
ATOM 830 C CA . HIS A 1 109 ? 28.710 -55.848 -34.636 1.00 94.62 109 HIS A CA 1
ATOM 831 C C . HIS A 1 109 ? 29.250 -54.686 -35.463 1.00 94.62 109 HIS A C 1
ATOM 833 O O . HIS A 1 109 ? 30.419 -54.327 -35.336 1.00 94.62 109 HIS A O 1
ATOM 839 N N . THR A 1 110 ? 28.390 -54.122 -36.310 1.00 94.25 110 THR A N 1
ATOM 840 C CA . THR A 1 110 ? 28.752 -53.064 -37.252 1.00 94.25 110 THR A CA 1
ATOM 841 C C . THR A 1 110 ? 28.146 -51.737 -36.832 1.00 94.25 110 THR A C 1
ATOM 843 O O . THR A 1 110 ? 26.946 -51.651 -36.569 1.00 94.25 110 THR A O 1
ATOM 846 N N . ILE A 1 111 ? 28.972 -50.697 -36.830 1.00 91.88 111 ILE A N 1
ATOM 847 C CA . ILE A 1 111 ? 28.607 -49.325 -36.481 1.00 91.88 111 ILE A CA 1
ATOM 848 C C . ILE A 1 111 ? 29.180 -48.351 -37.507 1.00 91.88 111 ILE A C 1
ATOM 850 O O . ILE A 1 111 ? 30.247 -48.576 -38.073 1.00 91.88 111 ILE A O 1
ATOM 854 N N . GLU A 1 112 ? 28.458 -47.265 -37.768 1.00 91.88 112 GLU A N 1
ATOM 855 C CA . GLU A 1 112 ? 28.933 -46.210 -38.661 1.00 91.88 112 GLU A CA 1
ATOM 856 C C . GLU A 1 112 ? 29.820 -45.233 -37.883 1.00 91.88 112 GLU A C 1
ATOM 858 O O . GLU A 1 112 ? 29.429 -44.746 -36.820 1.00 91.88 112 GLU A O 1
ATOM 863 N N . VAL A 1 113 ? 31.007 -44.950 -38.416 1.00 89.81 113 VAL A N 1
ATOM 864 C CA . VAL A 1 113 ? 31.976 -44.020 -37.830 1.00 89.81 113 VAL A CA 1
ATOM 865 C C . VAL A 1 113 ? 32.472 -43.043 -38.890 1.00 89.81 113 VAL A C 1
ATOM 867 O O . VAL A 1 113 ? 32.636 -43.401 -40.057 1.00 89.81 113 VAL A O 1
ATOM 870 N N . ASP A 1 114 ? 32.719 -41.802 -38.485 1.00 89.81 114 ASP A N 1
ATOM 871 C CA . ASP A 1 114 ? 33.364 -40.804 -39.334 1.00 89.81 114 ASP A CA 1
ATOM 872 C C . ASP A 1 114 ? 34.878 -40.843 -39.065 1.00 89.81 114 ASP A C 1
ATOM 874 O O . ASP A 1 114 ? 35.318 -40.669 -37.926 1.00 89.81 114 ASP A O 1
ATOM 878 N N . LEU A 1 115 ? 35.675 -41.103 -40.105 1.00 88.88 115 LEU A N 1
ATOM 879 C CA . LEU A 1 115 ? 37.137 -41.150 -40.029 1.00 88.88 115 LEU A CA 1
ATOM 880 C C . LEU A 1 115 ? 37.752 -39.958 -40.763 1.00 88.88 115 LEU A C 1
ATOM 882 O O . LEU A 1 115 ? 37.258 -39.513 -41.802 1.00 88.88 115 LEU A O 1
ATOM 886 N N . ASN A 1 116 ? 38.853 -39.450 -40.216 1.00 88.75 116 ASN A N 1
ATOM 887 C CA . ASN A 1 116 ? 39.663 -38.403 -40.826 1.00 88.75 116 ASN A CA 1
ATOM 888 C C . ASN A 1 116 ? 40.538 -38.987 -41.941 1.00 88.75 116 ASN A C 1
ATOM 890 O O . ASN A 1 116 ? 40.813 -40.186 -41.971 1.00 88.75 116 ASN A O 1
ATOM 894 N N . ALA A 1 117 ? 41.027 -38.130 -42.838 1.00 83.94 117 ALA A N 1
ATOM 895 C CA . ALA A 1 117 ? 42.057 -38.545 -43.783 1.00 83.94 117 ALA A CA 1
ATOM 896 C C . ALA A 1 117 ? 43.370 -38.850 -43.037 1.00 83.94 117 ALA A C 1
ATOM 898 O O . ALA A 1 117 ? 43.772 -38.088 -42.155 1.00 83.94 117 ALA A O 1
ATOM 899 N N . GLY A 1 118 ? 44.056 -39.930 -43.411 1.00 85.81 118 GLY A N 1
ATOM 900 C CA . GLY A 1 118 ? 45.313 -40.365 -42.798 1.00 85.81 118 GLY A CA 1
ATOM 901 C C . GLY A 1 118 ? 45.115 -41.248 -41.561 1.00 85.81 118 GLY A C 1
ATOM 902 O O . GLY A 1 118 ? 44.361 -42.219 -41.614 1.00 85.81 118 GLY A O 1
ATOM 903 N N . PHE A 1 119 ? 45.840 -40.940 -40.480 1.00 88.38 119 PHE A N 1
ATOM 904 C CA . PHE A 1 119 ? 45.873 -41.725 -39.239 1.00 88.38 119 PHE A CA 1
ATOM 905 C C . PHE A 1 119 ? 44.614 -41.517 -38.387 1.00 88.38 119 PHE A C 1
ATOM 907 O O . PHE A 1 119 ? 44.226 -40.387 -38.076 1.00 88.38 119 PHE A O 1
ATOM 914 N N . ASN A 1 120 ? 44.022 -42.620 -37.934 1.00 92.06 120 ASN A N 1
ATOM 915 C CA . ASN A 1 120 ? 42.871 -42.660 -37.040 1.00 92.06 120 ASN A CA 1
ATOM 916 C C . ASN A 1 120 ? 43.125 -43.647 -35.891 1.00 92.06 120 ASN A C 1
ATOM 918 O O . ASN A 1 120 ? 43.580 -44.770 -36.107 1.00 92.06 120 ASN A O 1
ATOM 922 N N . ARG A 1 121 ? 42.783 -43.240 -34.664 1.00 93.56 121 ARG A N 1
ATOM 923 C CA . ARG A 1 121 ? 42.883 -44.070 -33.451 1.00 93.56 121 ARG A CA 1
ATOM 924 C C . ARG A 1 121 ? 41.492 -44.519 -33.025 1.00 93.56 121 ARG A C 1
ATOM 926 O O . ARG A 1 121 ? 40.665 -43.673 -32.692 1.00 93.56 121 ARG A O 1
ATOM 933 N N . ILE A 1 122 ? 41.246 -45.821 -32.997 1.00 95.56 122 ILE A N 1
ATOM 934 C CA . ILE A 1 122 ? 39.981 -46.415 -32.550 1.00 95.56 122 ILE A CA 1
ATOM 935 C C . ILE A 1 122 ? 40.251 -47.125 -31.230 1.00 95.56 122 ILE A C 1
ATOM 937 O O . ILE A 1 122 ? 40.949 -48.131 -31.187 1.00 95.56 122 ILE A O 1
ATOM 941 N N . PHE A 1 123 ? 39.712 -46.590 -30.145 1.00 94.94 123 PHE A N 1
ATOM 942 C CA . PHE A 1 123 ? 39.926 -47.089 -28.793 1.00 94.94 123 PHE A CA 1
ATOM 943 C C . PHE A 1 123 ? 38.659 -47.781 -28.296 1.00 94.94 123 PHE A C 1
ATOM 945 O O . PHE A 1 123 ? 37.612 -47.139 -28.261 1.00 94.94 123 PHE A O 1
ATOM 952 N N . ILE A 1 124 ? 38.749 -49.055 -27.904 1.00 94.62 124 ILE A N 1
ATOM 953 C CA . ILE A 1 124 ? 37.631 -49.850 -27.375 1.00 94.62 124 ILE A CA 1
ATOM 954 C C . ILE A 1 124 ? 38.023 -50.421 -26.015 1.00 94.62 124 ILE A C 1
ATOM 956 O O . ILE A 1 124 ? 38.975 -51.194 -25.918 1.00 94.62 124 ILE A O 1
ATOM 960 N N . ARG A 1 125 ? 37.264 -50.075 -24.976 1.00 91.56 125 ARG A N 1
ATOM 961 C CA . ARG A 1 125 ? 37.516 -50.458 -23.584 1.00 91.56 125 ARG A CA 1
ATOM 962 C C . ARG A 1 125 ? 36.332 -51.190 -22.974 1.00 91.56 125 ARG A C 1
ATOM 964 O O . ARG A 1 125 ? 35.189 -50.754 -23.102 1.00 91.56 125 ARG A O 1
ATOM 971 N N . GLU A 1 126 ? 36.618 -52.287 -22.294 1.00 90.06 126 GLU A N 1
ATOM 972 C CA . GLU A 1 126 ? 35.653 -53.066 -21.528 1.00 90.06 126 GLU A CA 1
ATOM 973 C C . GLU A 1 126 ? 35.182 -52.285 -20.296 1.00 90.06 126 GLU A C 1
ATOM 975 O O . GLU A 1 126 ? 35.952 -51.553 -19.677 1.00 90.06 126 GLU A O 1
ATOM 980 N N . LEU A 1 127 ? 33.916 -52.449 -19.914 1.00 87.88 127 LEU A N 1
ATOM 981 C CA . LEU A 1 127 ? 33.390 -51.888 -18.670 1.00 87.88 127 LEU A CA 1
ATOM 982 C C . LEU A 1 127 ? 33.390 -52.944 -17.554 1.00 87.88 127 LEU A C 1
ATOM 984 O O . LEU A 1 127 ? 33.225 -54.133 -17.837 1.00 87.88 127 LEU A O 1
ATOM 988 N N . PRO A 1 128 ? 33.523 -52.546 -16.272 1.00 84.62 128 PRO A N 1
ATOM 989 C CA . PRO A 1 128 ? 33.461 -53.485 -15.155 1.00 84.62 128 PRO A CA 1
ATOM 990 C C . PRO A 1 128 ? 32.194 -54.356 -15.199 1.00 84.62 128 PRO A C 1
ATOM 992 O O . PRO A 1 128 ? 31.078 -53.840 -15.204 1.00 84.62 128 PRO A O 1
ATOM 995 N N . GLY A 1 129 ? 32.371 -55.681 -15.225 1.00 82.00 129 GLY A N 1
ATOM 996 C CA . GLY A 1 129 ? 31.276 -56.658 -15.295 1.00 82.00 129 GLY A CA 1
ATOM 997 C C . GLY A 1 129 ? 30.788 -57.007 -16.710 1.00 82.00 129 GLY A C 1
ATOM 998 O O . GLY A 1 129 ? 29.954 -57.902 -16.850 1.00 82.00 129 GLY A O 1
ATOM 999 N N . PHE A 1 130 ? 31.322 -56.366 -17.751 1.00 86.62 130 PHE A N 1
ATOM 1000 C CA . PHE A 1 130 ? 30.978 -56.602 -19.155 1.00 86.62 130 PHE A CA 1
ATOM 1001 C C . PHE A 1 130 ? 32.207 -57.057 -19.942 1.00 86.62 130 PHE A C 1
ATOM 1003 O O . PHE A 1 130 ? 32.715 -56.339 -20.801 1.00 86.62 130 PHE A O 1
ATOM 1010 N N . ASN A 1 131 ? 32.688 -58.258 -19.622 1.00 87.94 131 ASN A N 1
ATOM 1011 C CA . ASN A 1 131 ? 33.907 -58.796 -20.219 1.00 87.94 131 ASN A CA 1
ATOM 1012 C C . ASN A 1 131 ? 33.684 -59.065 -21.717 1.00 87.94 131 ASN A C 1
ATOM 1014 O O . ASN A 1 131 ? 32.692 -59.705 -22.097 1.00 87.94 131 ASN A O 1
ATOM 1018 N N . VAL A 1 132 ? 34.599 -58.587 -22.560 1.00 91.38 132 VAL A N 1
ATOM 1019 C CA . VAL A 1 132 ? 34.535 -58.749 -24.021 1.00 91.38 132 VAL A CA 1
ATOM 1020 C C . VAL A 1 132 ? 35.909 -59.088 -24.561 1.00 91.38 132 VAL A C 1
ATOM 1022 O O . VAL A 1 132 ? 36.821 -58.275 -24.538 1.00 91.38 132 VAL A O 1
ATOM 1025 N N . ARG A 1 133 ? 36.038 -60.270 -25.153 1.00 91.50 133 ARG A N 1
ATOM 1026 C CA . ARG A 1 133 ? 37.270 -60.681 -25.821 1.00 91.50 133 ARG A CA 1
ATOM 1027 C C . ARG A 1 133 ? 37.235 -60.213 -27.274 1.00 91.50 133 ARG A C 1
ATOM 1029 O O . ARG A 1 133 ? 36.376 -60.652 -28.038 1.00 91.50 133 ARG A O 1
ATOM 1036 N N . GLN A 1 134 ? 38.133 -59.315 -27.656 1.00 94.62 134 GLN A N 1
ATOM 1037 C CA . GLN A 1 134 ? 38.175 -58.721 -28.992 1.00 94.62 134 GLN A CA 1
ATOM 1038 C C . GLN A 1 134 ? 39.062 -59.549 -29.933 1.00 94.62 134 GLN A C 1
ATOM 1040 O O . GLN A 1 134 ? 40.163 -59.951 -29.553 1.00 94.62 134 GLN A O 1
ATOM 1045 N N . ASP A 1 135 ? 38.569 -59.803 -31.146 1.00 94.62 135 ASP A N 1
ATOM 1046 C CA . ASP A 1 135 ? 39.266 -60.558 -32.199 1.00 94.62 135 ASP A CA 1
ATOM 1047 C C . ASP A 1 135 ? 39.883 -59.593 -33.217 1.00 94.62 135 ASP A C 1
ATOM 1049 O O . ASP A 1 135 ? 41.098 -59.482 -33.318 1.00 94.62 135 ASP A O 1
ATOM 1053 N N . LYS A 1 136 ? 39.051 -58.793 -33.893 1.00 95.38 136 LYS A N 1
ATOM 1054 C CA . LYS A 1 136 ? 39.500 -57.781 -34.858 1.00 95.38 136 LYS A CA 1
ATOM 1055 C C . LYS A 1 136 ? 38.452 -56.715 -35.120 1.00 95.38 136 LYS A C 1
ATOM 1057 O O . LYS A 1 136 ? 37.268 -56.922 -34.842 1.00 95.38 136 LYS A O 1
ATOM 1062 N N . ILE A 1 137 ? 38.872 -55.631 -35.766 1.00 96.25 137 ILE A N 1
ATOM 1063 C CA . ILE A 1 137 ? 37.963 -54.705 -36.449 1.00 96.25 137 ILE A CA 1
ATOM 1064 C C . ILE A 1 137 ? 38.184 -54.734 -37.959 1.00 96.25 137 ILE A C 1
ATOM 1066 O O . ILE A 1 137 ? 39.298 -54.974 -38.418 1.00 96.25 137 ILE A O 1
ATOM 1070 N N . CYS A 1 138 ? 37.137 -54.446 -38.726 1.00 94.62 138 CYS A N 1
ATOM 1071 C CA . CYS A 1 138 ? 37.204 -54.199 -40.163 1.00 94.62 138 CYS A CA 1
ATOM 1072 C C . CYS A 1 138 ? 36.480 -52.895 -40.508 1.00 94.62 138 CYS A C 1
ATOM 1074 O O . CYS A 1 138 ? 35.373 -52.659 -40.028 1.00 94.62 138 CYS A O 1
ATOM 1076 N N . LEU A 1 139 ? 37.109 -52.057 -41.326 1.00 92.88 139 LEU A N 1
ATOM 1077 C CA . LEU A 1 139 ? 36.626 -50.757 -41.774 1.00 92.88 139 LEU A CA 1
ATOM 1078 C C . LEU A 1 139 ? 36.347 -50.822 -43.271 1.00 92.88 139 LEU A C 1
ATOM 1080 O O . LEU A 1 139 ? 37.282 -51.024 -44.038 1.00 92.88 139 LEU A O 1
ATOM 1084 N N . THR A 1 140 ? 35.099 -50.592 -43.669 1.00 89.75 140 THR A N 1
ATOM 1085 C CA . THR A 1 140 ? 34.696 -50.495 -45.078 1.00 89.75 140 THR A CA 1
ATOM 1086 C C . THR A 1 140 ? 34.259 -49.071 -45.385 1.00 89.75 140 THR A C 1
ATOM 1088 O O . THR A 1 140 ? 33.329 -48.563 -44.745 1.00 89.75 140 THR A O 1
ATOM 1091 N N . LYS A 1 141 ? 34.919 -48.409 -46.343 1.00 85.00 141 LYS A N 1
ATOM 1092 C CA . LYS A 1 141 ? 34.546 -47.062 -46.800 1.00 85.00 141 LYS A CA 1
ATOM 1093 C C . LYS A 1 141 ? 33.154 -47.131 -47.412 1.00 85.00 141 LYS A C 1
ATOM 1095 O O . LYS A 1 141 ? 32.880 -47.938 -48.297 1.00 85.00 141 LYS A O 1
ATOM 1100 N N . LYS A 1 142 ? 32.254 -46.279 -46.936 1.00 78.88 142 LYS A N 1
ATOM 1101 C CA . LYS A 1 142 ? 30.905 -46.183 -47.484 1.00 78.88 142 LYS A CA 1
ATOM 1102 C C . LYS A 1 142 ? 30.965 -45.328 -48.750 1.00 78.88 142 LYS A C 1
ATOM 1104 O O . LYS A 1 142 ? 30.899 -44.102 -48.666 1.00 78.88 142 LYS A O 1
ATOM 1109 N N . ASP A 1 143 ? 31.119 -45.966 -49.909 1.00 64.38 143 ASP A N 1
ATOM 1110 C CA . ASP A 1 143 ? 31.069 -45.275 -51.200 1.00 64.38 143 ASP A CA 1
ATOM 1111 C C . ASP A 1 143 ? 29.691 -44.632 -51.406 1.00 64.38 143 ASP A C 1
ATOM 1113 O O . ASP A 1 143 ? 28.653 -45.292 -51.369 1.00 64.38 143 ASP A O 1
ATOM 1117 N N . VAL A 1 144 ? 29.686 -43.314 -51.622 1.00 55.97 144 VAL A N 1
ATOM 1118 C CA . VAL A 1 144 ? 28.478 -42.526 -51.930 1.00 55.97 144 VAL A CA 1
ATOM 1119 C C . VAL A 1 144 ? 28.378 -42.229 -53.438 1.00 55.97 144 VAL A C 1
ATOM 1121 O O . VAL A 1 144 ? 27.704 -41.290 -53.853 1.00 55.97 144 VAL A O 1
ATOM 1124 N N . SER A 1 145 ? 29.075 -42.984 -54.290 1.00 43.31 145 SER A N 1
ATOM 1125 C CA . SER A 1 145 ? 29.222 -42.675 -55.717 1.00 43.31 145 SER A CA 1
ATOM 1126 C C . SER A 1 145 ? 28.238 -43.453 -56.596 1.00 43.31 145 SER A C 1
ATOM 1128 O O . SER A 1 145 ? 28.451 -44.606 -56.961 1.00 43.31 145 SER A O 1
ATOM 1130 N N . GLY A 1 146 ? 27.159 -42.777 -56.995 1.00 47.22 146 GLY A N 1
ATOM 1131 C CA . GLY A 1 146 ? 26.237 -43.283 -58.014 1.00 47.22 146 GLY A CA 1
ATOM 1132 C C . GLY A 1 146 ? 25.274 -42.270 -58.638 1.00 47.22 146 GLY A C 1
ATOM 1133 O O . GLY A 1 146 ? 24.473 -42.674 -59.472 1.00 47.22 146 GLY A O 1
ATOM 1134 N N . GLU A 1 147 ? 25.331 -40.981 -58.295 1.00 44.62 147 GLU A N 1
ATOM 1135 C CA . GLU A 1 147 ? 24.454 -39.971 -58.906 1.00 44.62 147 GLU A CA 1
ATOM 1136 C C . GLU A 1 147 ? 25.230 -39.126 -59.940 1.00 44.62 147 GLU A C 1
ATOM 1138 O O . GLU A 1 147 ? 26.408 -38.822 -59.721 1.00 44.62 147 GLU A O 1
ATOM 1143 N N . PRO A 1 148 ? 24.612 -38.767 -61.086 1.00 51.91 148 PRO A N 1
ATOM 1144 C CA . PRO A 1 148 ? 25.211 -37.877 -62.083 1.00 51.91 148 PRO A CA 1
ATOM 1145 C C . PRO A 1 148 ? 25.682 -36.574 -61.427 1.00 51.91 148 PRO A C 1
ATOM 1147 O O . PRO A 1 148 ? 25.078 -36.139 -60.453 1.00 51.91 148 PRO A O 1
ATOM 1150 N N . VAL A 1 149 ? 26.731 -35.926 -61.964 1.00 56.56 149 VAL A N 1
ATOM 1151 C CA . VAL A 1 149 ? 27.133 -34.581 -61.511 1.00 56.56 149 VAL A CA 1
ATOM 1152 C C . VAL A 1 149 ? 25.961 -33.638 -61.754 1.00 56.56 149 VAL A C 1
ATOM 1154 O O . VAL A 1 149 ? 25.755 -33.118 -62.852 1.00 56.56 149 VAL A O 1
ATOM 1157 N N . THR A 1 150 ? 25.150 -33.461 -60.723 1.00 66.62 150 THR A N 1
ATOM 1158 C CA . THR A 1 150 ? 24.091 -32.482 -60.697 1.00 66.62 150 THR A CA 1
ATOM 1159 C C . THR A 1 150 ? 24.755 -31.123 -60.480 1.00 66.62 150 THR A C 1
ATOM 1161 O O . THR A 1 150 ? 25.692 -30.955 -59.702 1.00 66.62 150 THR A O 1
ATOM 1164 N N . CYS A 1 151 ? 24.342 -30.134 -61.269 1.00 79.81 151 CYS A N 1
ATOM 1165 C CA . CYS A 1 151 ? 24.769 -28.743 -61.109 1.00 79.81 151 CYS A CA 1
ATOM 1166 C C . CYS A 1 151 ? 23.673 -27.955 -60.388 1.00 79.81 151 CYS A C 1
ATOM 1168 O O . CYS A 1 151 ? 23.375 -26.812 -60.752 1.00 79.81 151 CYS A O 1
ATOM 1170 N N . ASN A 1 152 ? 23.012 -28.597 -59.422 1.00 85.25 152 ASN A N 1
ATOM 1171 C CA . ASN A 1 152 ? 21.937 -28.038 -58.624 1.00 85.25 152 ASN A CA 1
ATOM 1172 C C . ASN A 1 152 ? 22.530 -27.347 -57.394 1.00 85.25 152 ASN A C 1
ATOM 1174 O O . ASN A 1 152 ? 22.414 -27.796 -56.254 1.00 85.25 152 ASN A O 1
ATOM 1178 N N . PHE A 1 153 ? 23.197 -26.231 -57.663 1.00 87.75 153 PHE A N 1
ATOM 1179 C CA . PHE A 1 153 ? 23.629 -25.300 -56.641 1.00 87.75 153 PHE A CA 1
ATOM 1180 C C . PHE A 1 153 ? 23.246 -23.873 -57.031 1.00 87.75 153 PHE A C 1
ATOM 1182 O O . PHE A 1 153 ? 23.010 -23.565 -58.200 1.00 87.75 153 PHE A O 1
ATOM 1189 N N . GLN A 1 154 ? 23.150 -22.999 -56.043 1.00 89.94 154 GLN A N 1
ATOM 1190 C CA . GLN A 1 154 ? 22.897 -21.571 -56.188 1.00 89.94 154 GLN A CA 1
ATOM 1191 C C . GLN A 1 154 ? 23.881 -20.825 -55.305 1.00 89.94 154 GLN A C 1
ATOM 1193 O O . GLN A 1 154 ? 24.139 -21.250 -54.180 1.00 89.94 154 GLN A O 1
ATOM 1198 N N . VAL A 1 155 ? 24.406 -19.712 -55.807 1.00 92.81 155 VAL A N 1
ATOM 1199 C CA . VAL A 1 155 ? 25.330 -18.859 -55.063 1.00 92.81 155 VAL A CA 1
ATOM 1200 C C . VAL A 1 155 ? 24.605 -17.574 -54.712 1.00 92.81 155 VAL A C 1
ATOM 1202 O O . VAL A 1 155 ? 24.249 -16.791 -55.589 1.00 92.81 155 VAL A O 1
ATOM 1205 N N . THR A 1 156 ? 24.379 -17.368 -53.422 1.00 92.50 156 THR A N 1
ATOM 1206 C CA . THR A 1 156 ? 23.749 -16.163 -52.887 1.00 92.50 156 THR A CA 1
ATOM 1207 C C . THR A 1 156 ? 24.789 -15.375 -52.097 1.00 92.50 156 THR A C 1
ATOM 1209 O O . THR A 1 156 ? 25.205 -15.837 -51.025 1.00 92.50 156 THR A O 1
ATOM 1212 N N . PRO A 1 157 ? 25.248 -14.217 -52.601 1.00 93.56 157 PRO A N 1
ATOM 1213 C CA . PRO A 1 157 ? 26.141 -13.360 -51.843 1.00 93.56 157 PRO A CA 1
ATOM 1214 C C . PRO A 1 157 ? 25.388 -12.597 -50.752 1.00 93.56 157 PRO A C 1
ATOM 1216 O O . PRO A 1 157 ? 24.213 -12.259 -50.899 1.00 93.56 157 PRO A O 1
ATOM 1219 N N . PHE A 1 158 ? 26.086 -12.279 -49.669 1.00 92.75 158 PHE A N 1
ATOM 1220 C CA . PHE A 1 158 ? 25.616 -11.368 -48.633 1.00 92.75 158 PHE A CA 1
ATOM 1221 C C . PHE A 1 158 ? 26.796 -10.627 -48.000 1.00 92.75 158 PHE A C 1
ATOM 1223 O O . PHE A 1 158 ? 27.942 -11.074 -48.050 1.00 92.75 158 PHE A O 1
ATOM 1230 N N . ALA A 1 159 ? 26.512 -9.475 -47.402 1.00 90.06 159 ALA A N 1
ATOM 1231 C CA . ALA A 1 159 ? 27.489 -8.666 -46.689 1.00 90.06 159 ALA A CA 1
ATOM 1232 C C . ALA A 1 159 ? 27.096 -8.605 -45.211 1.00 90.06 159 ALA A C 1
ATOM 1234 O O . ALA A 1 159 ? 25.921 -8.428 -44.883 1.00 90.06 159 ALA A O 1
ATOM 1235 N N . VAL A 1 160 ? 28.068 -8.766 -44.315 1.00 81.88 160 VAL A N 1
ATOM 1236 C CA . VAL A 1 160 ? 27.832 -8.686 -42.865 1.00 81.88 160 VAL A CA 1
ATOM 1237 C C . VAL A 1 160 ? 28.329 -7.346 -42.349 1.00 81.88 160 VAL A C 1
ATOM 1239 O O . VAL A 1 160 ? 29.529 -7.076 -42.407 1.00 81.88 160 VAL A O 1
ATOM 1242 N N . GLY A 1 161 ? 27.419 -6.528 -41.818 1.00 76.00 161 GLY A N 1
ATOM 1243 C CA . GLY A 1 161 ? 27.751 -5.223 -41.237 1.00 76.00 161 GLY A CA 1
ATOM 1244 C C . GLY A 1 161 ? 27.519 -4.012 -42.148 1.00 76.00 161 GLY A C 1
ATOM 1245 O O . GLY A 1 161 ? 28.123 -2.980 -41.899 1.00 76.00 161 GLY A O 1
ATOM 1246 N N . ALA A 1 162 ? 26.669 -4.119 -43.178 1.00 74.12 162 ALA A N 1
ATOM 1247 C CA . ALA A 1 162 ? 26.194 -2.953 -43.929 1.00 74.12 162 ALA A CA 1
ATOM 1248 C C . ALA A 1 162 ? 25.135 -2.154 -43.122 1.00 74.12 162 ALA A C 1
ATOM 1250 O O . ALA A 1 162 ? 24.346 -2.784 -42.408 1.00 74.12 162 ALA A O 1
ATOM 1251 N N . PRO A 1 163 ? 25.059 -0.811 -43.255 1.00 83.38 163 PRO A N 1
ATOM 1252 C CA . PRO A 1 163 ? 25.915 0.049 -44.083 1.00 83.38 163 PRO A CA 1
ATOM 1253 C C . PRO A 1 163 ? 27.338 0.202 -43.510 1.00 83.38 163 PRO A C 1
ATOM 1255 O O . PRO A 1 163 ? 27.519 0.174 -42.296 1.00 83.38 163 PRO A O 1
ATOM 1258 N N . TYR A 1 164 ? 28.344 0.374 -44.375 1.00 84.06 164 TYR A N 1
ATOM 1259 C CA . TYR A 1 164 ? 29.755 0.532 -43.977 1.00 84.06 164 TYR A CA 1
ATOM 1260 C C . TYR A 1 164 ? 30.224 1.992 -44.062 1.00 84.06 164 TYR A C 1
ATOM 1262 O O . TYR A 1 164 ? 29.764 2.748 -44.913 1.00 84.06 164 TYR A O 1
ATOM 1270 N N . GLU A 1 165 ? 31.164 2.384 -43.202 1.00 83.62 165 GLU A N 1
ATOM 1271 C CA . GLU A 1 165 ? 31.779 3.721 -43.198 1.00 83.62 165 GLU A CA 1
ATOM 1272 C C . GLU A 1 165 ? 32.909 3.832 -44.242 1.00 83.62 165 GLU A C 1
ATOM 1274 O O . GLU A 1 165 ? 33.528 2.828 -44.603 1.00 83.62 165 GLU A O 1
ATOM 1279 N N . LEU A 1 166 ? 33.209 5.049 -44.710 1.00 83.62 166 LEU A N 1
ATOM 1280 C CA . LEU A 1 166 ? 34.320 5.312 -45.633 1.00 83.62 166 LEU A CA 1
ATOM 1281 C C . LEU A 1 166 ? 35.663 4.786 -45.094 1.00 83.62 166 LEU A C 1
ATOM 1283 O O . LEU A 1 166 ? 36.083 5.095 -43.983 1.00 83.62 166 LEU A O 1
ATOM 1287 N N . GLY A 1 167 ? 36.366 4.011 -45.917 1.00 78.31 167 GLY A N 1
ATOM 1288 C CA . GLY A 1 167 ? 37.648 3.383 -45.587 1.00 78.31 167 GLY A CA 1
ATOM 1289 C C . GLY A 1 167 ? 37.555 2.122 -44.715 1.00 78.31 167 GLY A C 1
ATOM 1290 O O . GLY A 1 167 ? 38.592 1.519 -44.429 1.00 78.31 167 GLY A O 1
ATOM 1291 N N . ALA A 1 168 ? 36.357 1.684 -44.312 1.00 83.69 168 ALA A N 1
ATOM 1292 C CA . ALA A 1 168 ? 36.184 0.474 -43.512 1.00 83.69 168 ALA A CA 1
ATOM 1293 C C . ALA A 1 168 ? 36.476 -0.804 -44.320 1.00 83.69 168 ALA A C 1
ATOM 1295 O O . ALA A 1 168 ? 36.328 -0.852 -45.541 1.00 83.69 168 ALA A O 1
ATOM 1296 N N . THR A 1 169 ? 36.873 -1.880 -43.637 1.00 88.94 169 THR A N 1
ATOM 1297 C CA . THR A 1 169 ? 36.997 -3.208 -44.253 1.00 88.94 169 THR A CA 1
ATOM 1298 C C . THR A 1 169 ? 35.632 -3.897 -44.274 1.00 88.94 169 THR A C 1
ATOM 1300 O O . THR A 1 169 ? 35.056 -4.183 -43.225 1.00 88.94 169 THR A O 1
ATOM 1303 N N . MET A 1 170 ? 35.122 -4.194 -45.466 1.00 89.88 170 MET A N 1
ATOM 1304 C CA . MET A 1 170 ? 33.890 -4.955 -45.676 1.00 89.88 170 MET A CA 1
ATOM 1305 C C . MET A 1 170 ? 34.148 -6.454 -45.499 1.00 89.88 170 MET A C 1
ATOM 1307 O O . MET A 1 170 ? 35.278 -6.920 -45.624 1.00 89.88 170 MET A O 1
ATOM 1311 N N . ALA A 1 171 ? 33.098 -7.232 -45.240 1.00 91.25 171 ALA A 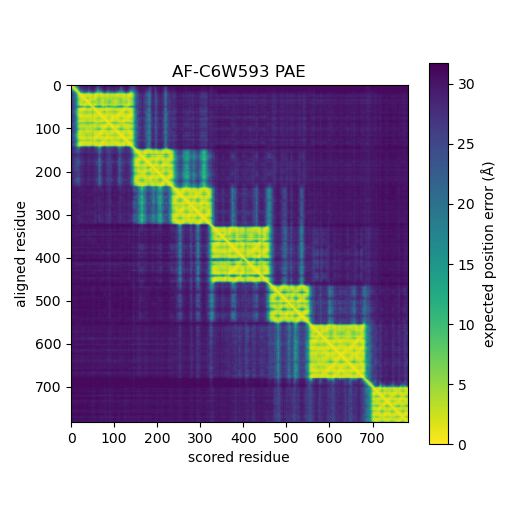N 1
ATOM 1312 C CA . ALA A 1 171 ? 33.165 -8.692 -45.242 1.00 91.25 171 ALA A CA 1
ATOM 1313 C C . ALA A 1 171 ? 32.073 -9.239 -46.164 1.00 91.25 171 ALA A C 1
ATOM 1315 O O . ALA A 1 171 ? 30.893 -9.249 -45.800 1.00 91.25 171 ALA A O 1
ATOM 1316 N N . LEU A 1 172 ? 32.479 -9.657 -47.365 1.00 92.38 172 LEU A N 1
ATOM 1317 C CA . LEU A 1 172 ? 31.582 -10.189 -48.388 1.00 92.38 172 LEU A CA 1
ATOM 1318 C C . LEU A 1 172 ? 31.644 -11.712 -48.356 1.00 92.38 172 LEU A C 1
ATOM 1320 O O . LEU A 1 172 ? 32.722 -12.295 -48.485 1.00 92.38 172 LEU A O 1
ATOM 1324 N N . TYR A 1 173 ? 30.492 -12.343 -48.172 1.00 93.75 173 TYR A N 1
ATOM 1325 C CA . TYR A 1 173 ? 30.340 -13.786 -48.058 1.00 93.75 173 TYR A CA 1
ATOM 1326 C C . TYR A 1 173 ? 29.517 -14.319 -49.220 1.00 93.75 173 TYR A C 1
ATOM 1328 O O . TYR A 1 173 ? 28.569 -13.689 -49.682 1.00 93.75 173 TYR A O 1
ATOM 1336 N N . ALA A 1 174 ? 29.875 -15.509 -49.673 1.00 93.06 174 ALA A N 1
ATOM 1337 C CA . ALA A 1 174 ? 29.123 -16.284 -50.638 1.00 93.06 174 ALA A CA 1
ATOM 1338 C C . ALA A 1 174 ? 28.608 -17.529 -49.930 1.00 93.06 174 ALA A C 1
ATOM 1340 O O . ALA A 1 174 ? 29.405 -18.330 -49.433 1.00 93.06 174 ALA A O 1
ATOM 1341 N N . ASN A 1 175 ? 27.287 -17.679 -49.886 1.00 92.00 175 ASN A N 1
ATOM 1342 C CA . ASN A 1 175 ? 26.662 -18.923 -49.473 1.00 92.00 175 ASN A CA 1
ATOM 1343 C C . ASN A 1 175 ? 26.289 -19.716 -50.711 1.00 92.00 175 ASN A C 1
ATOM 1345 O O . ASN A 1 175 ? 25.610 -19.208 -51.604 1.00 92.00 175 ASN A O 1
ATOM 1349 N N . CYS A 1 176 ? 26.698 -20.976 -50.727 1.00 91.06 176 CYS A N 1
ATOM 1350 C CA . CYS A 1 176 ? 26.154 -21.933 -51.661 1.00 91.06 176 CYS A CA 1
ATOM 1351 C C . CYS A 1 176 ? 24.971 -22.659 -51.015 1.00 91.06 176 CYS A C 1
ATOM 1353 O O . CYS A 1 176 ? 25.051 -23.097 -49.867 1.00 91.06 176 CYS A O 1
ATOM 1355 N N . SER A 1 177 ? 23.879 -22.795 -51.761 1.00 87.81 177 SER A N 1
ATOM 1356 C CA . SER A 1 177 ? 22.725 -23.614 -51.388 1.00 87.81 177 SER A CA 1
ATOM 1357 C C . SER A 1 177 ? 22.395 -24.626 -52.485 1.00 87.81 177 SER A C 1
ATOM 1359 O O . SER A 1 177 ? 22.570 -24.344 -53.669 1.00 87.81 177 SER A O 1
ATOM 1361 N N . GLY A 1 178 ? 21.929 -25.808 -52.087 1.00 86.19 178 GLY A N 1
ATOM 1362 C CA . GLY A 1 178 ? 21.645 -26.929 -52.983 1.00 86.19 178 GLY A CA 1
ATOM 1363 C C . GLY A 1 178 ? 22.513 -28.158 -52.687 1.00 86.19 178 GLY A C 1
ATOM 1364 O O . GLY A 1 178 ? 23.534 -28.044 -52.004 1.00 86.19 178 GLY A O 1
ATOM 1365 N N . PRO A 1 179 ? 22.098 -29.344 -53.163 1.00 78.19 179 PRO A N 1
ATOM 1366 C CA . PRO A 1 179 ? 22.793 -30.606 -52.897 1.00 78.19 179 PRO A CA 1
ATOM 1367 C C . PRO A 1 179 ? 24.240 -30.628 -53.419 1.00 78.19 179 PRO A C 1
ATOM 1369 O O . PRO A 1 179 ? 25.066 -31.362 -52.885 1.00 78.19 179 PRO A O 1
ATOM 1372 N N . ASP A 1 180 ? 24.578 -29.779 -54.398 1.00 85.62 180 ASP A N 1
ATOM 1373 C CA . ASP A 1 180 ? 25.858 -29.838 -55.116 1.00 85.62 180 ASP A CA 1
ATOM 1374 C C . ASP A 1 180 ? 26.908 -28.814 -54.672 1.00 85.62 180 ASP A C 1
ATOM 1376 O O . ASP A 1 180 ? 27.890 -28.591 -55.383 1.00 85.62 180 ASP A O 1
ATOM 1380 N N . CYS A 1 181 ? 26.739 -28.200 -53.503 1.00 85.75 181 CYS A N 1
ATOM 1381 C CA . CYS A 1 181 ? 27.622 -27.133 -53.029 1.00 85.75 181 CYS A CA 1
ATOM 1382 C C . CYS A 1 181 ? 29.040 -27.558 -52.648 1.00 85.75 181 CYS A C 1
ATOM 1384 O O . CYS A 1 181 ? 29.935 -26.715 -52.575 1.00 85.75 181 CYS A O 1
ATOM 1386 N N . ASN A 1 182 ? 29.265 -28.850 -52.409 1.00 83.94 182 ASN A N 1
ATOM 1387 C CA . ASN A 1 182 ? 30.603 -29.342 -52.119 1.00 83.94 182 ASN A CA 1
ATOM 1388 C C . ASN A 1 182 ? 31.505 -29.203 -53.364 1.00 83.94 182 ASN A C 1
ATOM 1390 O O . ASN A 1 182 ? 31.121 -29.621 -54.461 1.00 83.94 182 ASN A O 1
ATOM 1394 N N . GLY A 1 183 ? 32.685 -28.600 -53.186 1.00 81.81 183 GLY A N 1
ATOM 1395 C CA . GLY A 1 183 ? 33.658 -28.336 -54.253 1.00 81.81 183 GLY A CA 1
ATOM 1396 C C . GLY A 1 183 ? 33.439 -27.052 -55.069 1.00 81.81 183 GLY A C 1
ATOM 1397 O O . GLY A 1 183 ? 34.154 -26.848 -56.044 1.00 81.81 183 GLY A O 1
ATOM 1398 N N . VAL A 1 184 ? 32.482 -26.188 -54.705 1.00 89.69 184 VAL A N 1
ATOM 1399 C CA . VAL A 1 184 ? 32.301 -24.878 -55.360 1.00 89.69 184 VAL A CA 1
ATOM 1400 C C . VAL A 1 184 ? 33.361 -23.881 -54.867 1.00 89.69 184 VAL A C 1
ATOM 1402 O O . VAL A 1 184 ? 33.491 -23.654 -53.663 1.00 89.69 184 VAL A O 1
ATOM 1405 N N . THR A 1 185 ? 34.089 -23.249 -55.788 1.00 91.62 185 THR A N 1
ATOM 1406 C CA . THR A 1 185 ? 35.042 -22.155 -55.522 1.00 91.62 185 THR A CA 1
ATOM 1407 C C . THR A 1 185 ? 34.429 -20.806 -55.884 1.00 91.62 185 THR A C 1
ATOM 1409 O O . THR A 1 185 ? 33.619 -20.732 -56.801 1.00 91.62 185 THR A O 1
ATOM 1412 N N . TYR A 1 186 ? 34.788 -19.728 -55.179 1.00 94.44 186 TYR A N 1
ATOM 1413 C CA . TYR A 1 186 ? 34.163 -18.408 -55.351 1.00 94.44 186 TYR A CA 1
ATOM 1414 C C . TYR A 1 186 ? 35.157 -17.365 -55.850 1.00 94.44 186 TYR A C 1
ATOM 1416 O O . TYR A 1 186 ? 36.256 -17.246 -55.311 1.00 94.44 186 TYR A O 1
ATOM 1424 N N . THR A 1 187 ? 34.725 -16.564 -56.819 1.00 94.12 187 THR A N 1
ATOM 1425 C CA . THR A 1 187 ? 35.463 -15.424 -57.374 1.00 94.12 187 THR A CA 1
ATOM 1426 C C . THR A 1 187 ? 34.590 -14.177 -57.306 1.00 94.12 187 THR A C 1
ATOM 1428 O O . THR A 1 187 ? 33.419 -14.220 -57.677 1.00 94.12 187 THR A O 1
ATOM 1431 N N . TRP A 1 188 ? 35.137 -13.076 -56.804 1.00 94.56 188 TRP A N 1
ATOM 1432 C CA . TRP A 1 188 ? 34.427 -11.811 -56.616 1.00 94.56 188 TRP A CA 1
ATOM 1433 C C . TRP A 1 188 ? 34.947 -10.732 -57.557 1.00 94.56 188 TRP A C 1
ATOM 1435 O O . TRP A 1 188 ? 36.156 -10.637 -57.782 1.00 94.56 188 TRP A O 1
ATOM 1445 N N . SER A 1 189 ? 34.046 -9.874 -58.033 1.00 92.50 189 SER A N 1
ATOM 1446 C CA . SER A 1 189 ? 34.371 -8.704 -58.850 1.00 92.50 189 SER A CA 1
ATOM 1447 C C . SER A 1 189 ? 33.401 -7.547 -58.607 1.00 92.50 189 SER A C 1
ATOM 1449 O O . SER A 1 189 ? 32.225 -7.764 -58.335 1.00 92.50 189 SER A O 1
ATOM 1451 N N . GLY A 1 190 ? 33.873 -6.308 -58.747 1.00 89.69 190 GLY A N 1
ATOM 1452 C CA . GLY A 1 190 ? 33.021 -5.111 -58.724 1.00 89.69 190 GLY A CA 1
ATOM 1453 C C . GLY A 1 190 ? 33.698 -3.925 -58.045 1.00 89.69 190 GLY A C 1
ATOM 1454 O O . GLY A 1 190 ? 34.478 -4.103 -57.114 1.00 89.69 190 GLY A O 1
ATOM 1455 N N . ASN A 1 191 ? 33.430 -2.705 -58.524 1.00 84.75 191 ASN A N 1
ATOM 1456 C CA . ASN A 1 191 ? 33.950 -1.441 -57.967 1.00 84.75 191 ASN A CA 1
ATOM 1457 C C . ASN A 1 191 ? 35.471 -1.430 -57.700 1.00 84.75 191 ASN A C 1
ATOM 1459 O O . ASN A 1 191 ? 35.927 -0.905 -56.688 1.00 84.75 191 ASN A O 1
ATOM 1463 N N . GLY A 1 192 ? 36.260 -2.026 -58.602 1.00 82.56 192 GLY A N 1
ATOM 1464 C CA . GLY A 1 192 ? 37.725 -2.075 -58.496 1.00 82.56 192 GLY A CA 1
ATOM 1465 C C . GLY A 1 192 ? 38.282 -3.151 -57.556 1.00 82.56 192 GLY A C 1
ATOM 1466 O O . GLY A 1 192 ? 39.492 -3.198 -57.355 1.00 82.56 192 GLY A O 1
ATOM 1467 N N . ILE A 1 193 ? 37.433 -4.023 -57.002 1.00 85.31 193 ILE A N 1
ATOM 1468 C CA . ILE A 1 193 ? 37.829 -5.153 -56.152 1.00 85.31 193 ILE A CA 1
ATOM 1469 C C . ILE A 1 193 ? 37.809 -6.458 -56.958 1.00 85.31 193 ILE A C 1
ATOM 1471 O O . ILE A 1 193 ? 36.894 -6.696 -57.749 1.00 85.31 193 ILE A O 1
ATOM 1475 N N . SER A 1 194 ? 38.803 -7.314 -56.710 1.00 89.62 194 SER A N 1
ATOM 1476 C CA . SER A 1 194 ? 38.858 -8.714 -57.146 1.00 89.62 194 SER A CA 1
ATOM 1477 C C . SER A 1 194 ? 39.389 -9.590 -56.012 1.00 89.62 194 SER A C 1
ATOM 1479 O O . SER A 1 194 ? 40.350 -9.199 -55.346 1.00 89.62 194 SER A O 1
ATOM 1481 N N . GLY A 1 195 ? 38.809 -10.769 -55.795 1.00 89.50 195 GLY A N 1
ATOM 1482 C CA . GLY A 1 195 ? 39.283 -11.695 -54.763 1.00 89.50 195 GLY A CA 1
ATOM 1483 C C . GLY A 1 195 ? 38.685 -13.090 -54.885 1.00 89.50 195 GLY A C 1
ATOM 1484 O O . GLY A 1 195 ? 37.648 -13.273 -55.519 1.00 89.50 195 GLY A O 1
ATOM 1485 N N . GLU A 1 196 ? 39.334 -14.067 -54.260 1.00 92.19 196 GLU A N 1
ATOM 1486 C CA . GLU A 1 196 ? 38.895 -15.464 -54.242 1.00 92.19 196 GLU A CA 1
ATOM 1487 C C . GLU A 1 196 ? 38.503 -15.896 -52.825 1.00 92.19 196 GLU A C 1
ATOM 1489 O O . GLU A 1 196 ? 39.109 -15.470 -51.840 1.00 92.19 196 GLU A O 1
ATOM 1494 N N . GLY A 1 197 ? 37.491 -16.759 -52.729 1.00 90.00 197 GLY A N 1
ATOM 1495 C CA . GLY A 1 197 ? 37.029 -17.351 -51.474 1.00 90.00 197 GLY A CA 1
ATOM 1496 C C . GLY A 1 197 ? 35.775 -16.711 -50.871 1.00 90.00 197 GLY A C 1
ATOM 1497 O O . GLY A 1 197 ? 35.103 -15.864 -51.461 1.00 90.00 197 GLY A O 1
ATOM 1498 N N . SER A 1 198 ? 35.420 -17.188 -49.679 1.00 90.88 198 SER A N 1
ATOM 1499 C CA . SER A 1 198 ? 34.278 -16.725 -48.891 1.00 90.88 198 SER A CA 1
ATOM 1500 C C . SER A 1 198 ? 34.626 -16.862 -47.400 1.00 90.88 198 SER A C 1
ATOM 1502 O O . SER A 1 198 ? 34.807 -17.990 -46.940 1.00 90.88 198 SER A O 1
ATOM 1504 N N . PRO A 1 199 ? 34.752 -15.761 -46.633 1.00 91.19 199 PRO A N 1
ATOM 1505 C CA . PRO A 1 199 ? 34.611 -14.368 -47.061 1.00 91.19 199 PRO A CA 1
ATOM 1506 C C . PRO A 1 199 ? 35.847 -13.788 -47.762 1.00 91.19 199 PRO A C 1
ATOM 1508 O O . PRO A 1 199 ? 36.972 -14.207 -47.493 1.00 91.19 199 PRO A O 1
ATOM 1511 N N . ILE A 1 200 ? 35.644 -12.718 -48.539 1.00 92.94 200 ILE A N 1
ATOM 1512 C CA . ILE A 1 200 ? 36.699 -11.744 -48.872 1.00 92.94 200 ILE A CA 1
ATOM 1513 C C . ILE A 1 200 ? 36.553 -10.474 -48.023 1.00 92.94 200 ILE A C 1
ATOM 1515 O O . ILE A 1 200 ? 35.461 -10.153 -47.542 1.00 92.94 200 ILE A O 1
ATOM 1519 N N . ARG A 1 201 ? 37.660 -9.741 -47.834 1.00 92.56 201 ARG A N 1
ATOM 1520 C CA . ARG A 1 201 ? 37.720 -8.549 -46.968 1.00 92.56 201 ARG A CA 1
ATOM 1521 C C . ARG A 1 201 ? 38.264 -7.290 -47.660 1.00 92.56 201 ARG A C 1
ATOM 1523 O O . ARG A 1 201 ? 39.357 -6.841 -47.320 1.00 92.56 201 ARG A O 1
ATOM 1530 N N . PRO A 1 202 ? 37.559 -6.732 -48.656 1.00 91.19 202 PRO A N 1
ATOM 1531 C CA . PRO A 1 202 ? 37.995 -5.513 -49.332 1.00 91.19 202 PRO A CA 1
ATOM 1532 C C . PRO A 1 202 ? 37.707 -4.244 -48.512 1.00 91.19 202 PRO A C 1
ATOM 1534 O O . PRO A 1 202 ? 36.840 -4.245 -47.643 1.00 91.19 202 PRO A O 1
ATOM 1537 N N . TYR A 1 203 ? 38.387 -3.138 -48.818 1.00 90.12 203 TYR A N 1
ATOM 1538 C CA . TYR A 1 203 ? 38.044 -1.814 -48.278 1.00 90.12 203 TYR A CA 1
ATOM 1539 C C . TYR A 1 203 ? 36.841 -1.204 -49.017 1.00 90.12 203 TYR A C 1
ATOM 1541 O O . TYR A 1 203 ? 36.669 -1.437 -50.214 1.00 90.12 203 TYR A O 1
ATOM 1549 N N . THR A 1 204 ? 36.008 -0.419 -48.328 1.00 86.00 204 THR A N 1
ATOM 1550 C CA . THR A 1 204 ? 34.908 0.339 -48.952 1.00 86.00 204 THR A CA 1
ATOM 1551 C C . THR A 1 204 ? 35.437 1.375 -49.959 1.00 86.00 204 THR A C 1
ATOM 1553 O O . THR A 1 204 ? 36.481 1.980 -49.698 1.00 86.00 204 THR A O 1
ATOM 1556 N N . PRO A 1 205 ? 34.695 1.670 -51.041 1.00 86.62 205 PRO A N 1
ATOM 1557 C CA . PRO A 1 205 ? 34.946 2.814 -51.922 1.00 86.62 205 PRO A CA 1
ATOM 1558 C C . PRO A 1 205 ? 35.073 4.163 -51.190 1.00 86.62 205 PRO A C 1
ATOM 1560 O O . PRO A 1 205 ? 34.496 4.367 -50.127 1.00 86.62 205 PRO A O 1
ATOM 1563 N N . SER A 1 206 ? 35.809 5.107 -51.784 1.00 83.19 206 SER A N 1
ATOM 1564 C CA . SER A 1 206 ? 36.162 6.407 -51.182 1.00 83.19 206 SER A CA 1
ATOM 1565 C C . SER A 1 206 ? 35.077 7.488 -51.270 1.00 83.19 206 SER A C 1
ATOM 1567 O O . SER A 1 206 ? 35.358 8.659 -51.028 1.00 83.19 206 SER A O 1
ATOM 1569 N N . SER A 1 207 ? 33.856 7.131 -51.656 1.00 83.62 207 SER A N 1
ATOM 1570 C CA . SER A 1 207 ? 32.707 8.036 -51.669 1.00 83.62 207 SER A CA 1
ATOM 1571 C C . SER A 1 207 ? 31.474 7.316 -51.124 1.00 83.62 207 SER A C 1
ATOM 1573 O O . SER A 1 207 ? 31.336 6.118 -51.362 1.00 83.62 207 SER A O 1
ATOM 1575 N N . PRO A 1 208 ? 30.578 8.008 -50.408 1.00 84.50 208 PRO A N 1
ATOM 1576 C CA . PRO A 1 208 ? 29.330 7.415 -49.959 1.00 84.50 208 PRO A CA 1
ATOM 1577 C C . PRO A 1 208 ? 28.404 7.130 -51.146 1.00 84.50 208 PRO A C 1
ATOM 1579 O O . PRO A 1 208 ? 28.372 7.876 -52.128 1.00 84.50 208 PRO A O 1
ATOM 1582 N N . GLY A 1 209 ? 27.653 6.038 -51.064 1.00 87.12 209 GLY A N 1
ATOM 1583 C CA . GLY A 1 209 ? 26.767 5.577 -52.124 1.00 87.12 209 GLY A CA 1
ATOM 1584 C C . GLY A 1 209 ? 26.438 4.092 -52.020 1.00 87.12 209 GLY A C 1
ATOM 1585 O O . GLY A 1 209 ? 26.898 3.380 -51.130 1.00 87.12 209 GLY A O 1
ATOM 1586 N N . THR A 1 210 ? 25.623 3.619 -52.954 1.00 89.69 210 THR A N 1
ATOM 1587 C CA . THR A 1 210 ? 25.258 2.207 -53.071 1.00 89.69 210 THR A CA 1
ATOM 1588 C C . THR A 1 210 ? 26.144 1.525 -54.108 1.00 89.69 210 THR A C 1
ATOM 1590 O O . THR A 1 210 ? 26.231 1.972 -55.251 1.00 89.69 210 THR A O 1
ATOM 1593 N N . TYR A 1 211 ? 26.771 0.421 -53.717 1.00 90.38 211 TYR A N 1
ATOM 1594 C CA . TYR A 1 211 ? 27.735 -0.327 -54.515 1.00 90.38 211 TYR A CA 1
ATOM 1595 C C . TYR A 1 211 ? 27.286 -1.776 -54.686 1.00 90.38 211 TYR A C 1
ATOM 1597 O O . TYR A 1 211 ? 26.805 -2.396 -53.741 1.00 90.38 211 TYR A O 1
ATOM 1605 N N . PHE A 1 212 ? 27.459 -2.327 -55.886 1.00 91.12 212 PHE A N 1
ATOM 1606 C CA . PHE A 1 212 ? 27.136 -3.723 -56.186 1.00 91.12 212 PHE A CA 1
ATOM 1607 C C . PHE A 1 212 ? 28.411 -4.543 -56.361 1.00 91.12 212 PHE A C 1
ATOM 1609 O O . PHE A 1 212 ? 29.314 -4.129 -57.089 1.00 91.12 212 PHE A O 1
ATOM 1616 N N . PHE A 1 213 ? 28.475 -5.693 -55.695 1.00 92.62 213 PHE A N 1
ATOM 1617 C CA . PHE A 1 213 ? 29.568 -6.653 -55.819 1.00 92.62 213 PHE A CA 1
ATOM 1618 C C . PHE A 1 213 ? 29.029 -7.978 -56.327 1.00 92.62 213 PHE A C 1
ATOM 1620 O O . PHE A 1 213 ? 28.091 -8.526 -55.748 1.00 92.62 213 PHE A O 1
ATOM 1627 N N . ASP A 1 214 ? 29.644 -8.493 -57.381 1.00 93.00 214 ASP A N 1
ATOM 1628 C CA . ASP A 1 214 ? 29.270 -9.747 -58.008 1.00 93.00 214 ASP A CA 1
ATOM 1629 C C . ASP A 1 214 ? 30.151 -10.877 -57.484 1.00 93.00 214 ASP A C 1
ATOM 1631 O O . ASP A 1 214 ? 31.365 -10.718 -57.327 1.00 93.00 214 ASP A O 1
ATOM 1635 N N . VAL A 1 215 ? 29.541 -12.033 -57.243 1.00 95.19 215 VAL A N 1
ATOM 1636 C CA . VAL A 1 215 ? 30.252 -13.288 -56.996 1.00 95.19 215 VAL A CA 1
ATOM 1637 C C . VAL A 1 215 ? 29.896 -14.298 -58.071 1.00 95.19 215 VAL A C 1
ATOM 1639 O O . VAL A 1 215 ? 28.737 -14.414 -58.463 1.00 95.19 215 VAL A O 1
ATOM 1642 N N . SER A 1 216 ? 30.884 -15.070 -58.506 1.00 92.69 216 SER A N 1
ATOM 1643 C CA . SER A 1 216 ? 30.733 -16.224 -59.382 1.00 92.69 216 SER A CA 1
ATOM 1644 C C . SER A 1 216 ? 31.303 -17.460 -58.690 1.00 92.69 216 SER A C 1
ATOM 1646 O O . SER A 1 216 ? 32.480 -17.490 -58.323 1.00 92.69 216 SER A O 1
ATOM 1648 N N . GLY A 1 217 ? 30.458 -18.470 -58.482 1.00 91.75 217 GLY A N 1
ATOM 1649 C CA . GLY A 1 217 ? 30.842 -19.789 -57.999 1.00 91.75 217 GLY A CA 1
ATOM 1650 C C . GLY A 1 217 ? 31.067 -20.766 -59.149 1.00 91.75 217 GLY A C 1
ATOM 1651 O O . GLY A 1 217 ? 30.192 -20.929 -60.004 1.00 91.75 217 GLY A O 1
ATOM 1652 N N . SER A 1 218 ? 32.220 -21.430 -59.152 1.00 89.31 218 SER A N 1
ATOM 1653 C CA . SER A 1 218 ? 32.626 -22.403 -60.165 1.00 89.31 218 SER A CA 1
ATOM 1654 C C . SER A 1 218 ? 32.785 -23.794 -59.556 1.00 89.31 218 SER A C 1
ATOM 1656 O O . SER A 1 218 ? 33.261 -23.936 -58.433 1.00 89.31 218 SER A O 1
ATOM 1658 N N . LYS A 1 219 ? 32.393 -24.823 -60.304 1.00 87.00 219 LYS A N 1
ATOM 1659 C CA . LYS A 1 219 ? 32.599 -26.237 -59.971 1.00 87.00 219 LYS A CA 1
ATOM 1660 C C . LYS A 1 219 ? 32.920 -26.979 -61.260 1.00 87.00 219 LYS A C 1
ATOM 1662 O O . LYS A 1 219 ? 32.246 -26.757 -62.267 1.00 87.00 219 LYS A O 1
ATOM 1667 N N . ASP A 1 220 ? 33.923 -27.848 -61.227 1.00 81.62 220 ASP A N 1
ATOM 1668 C CA . ASP A 1 220 ? 34.351 -28.601 -62.407 1.00 81.62 220 ASP A CA 1
ATOM 1669 C C . ASP A 1 220 ? 33.182 -29.389 -63.017 1.00 81.62 220 ASP A C 1
ATOM 1671 O O . ASP A 1 220 ? 32.437 -30.082 -62.324 1.00 81.62 220 ASP A O 1
ATOM 1675 N N . GLY A 1 221 ? 32.993 -29.241 -64.330 1.00 78.25 221 GLY A N 1
ATOM 1676 C CA . GLY A 1 221 ? 31.878 -29.844 -65.069 1.00 78.25 221 GLY A CA 1
ATOM 1677 C C . GLY A 1 221 ? 30.559 -29.055 -65.046 1.00 78.25 221 GLY A C 1
ATOM 1678 O O . GLY A 1 221 ? 29.640 -29.426 -65.774 1.00 78.25 221 GLY A O 1
ATOM 1679 N N . CYS A 1 222 ? 30.456 -27.953 -64.293 1.00 84.06 222 CYS A N 1
ATOM 1680 C CA . CYS A 1 222 ? 29.275 -27.085 -64.242 1.00 84.06 222 CYS A CA 1
ATOM 1681 C C . CYS A 1 222 ? 29.546 -25.693 -64.833 1.00 84.06 222 CYS A C 1
ATOM 1683 O O . CYS A 1 222 ? 30.643 -25.151 -64.725 1.00 84.06 222 CYS A O 1
ATOM 1685 N N . SER A 1 223 ? 28.523 -25.063 -65.422 1.00 85.75 223 SER A N 1
ATOM 1686 C CA . SER A 1 223 ? 28.597 -23.635 -65.760 1.00 85.75 223 SER A CA 1
ATOM 1687 C C . SER A 1 223 ? 28.613 -22.781 -64.481 1.00 85.75 223 SER A C 1
ATOM 1689 O O . SER A 1 223 ? 27.865 -23.104 -63.551 1.00 85.75 223 SER A O 1
ATOM 1691 N N . PRO A 1 224 ? 29.410 -21.695 -64.421 1.00 87.50 224 PRO A N 1
ATOM 1692 C CA . PRO A 1 224 ? 29.463 -20.834 -63.245 1.00 87.50 224 PRO A CA 1
ATOM 1693 C C . PRO A 1 224 ? 28.099 -20.229 -62.909 1.00 87.50 224 PRO A C 1
ATOM 1695 O O . PRO A 1 224 ? 27.328 -19.865 -63.802 1.00 87.50 224 PRO A O 1
ATOM 1698 N N . ARG A 1 225 ? 27.806 -20.105 -61.614 1.00 91.31 225 ARG A N 1
ATOM 1699 C CA . ARG A 1 225 ? 26.580 -19.479 -61.102 1.00 91.31 225 ARG A CA 1
ATOM 1700 C C . ARG A 1 225 ? 26.945 -18.362 -60.150 1.00 91.31 225 ARG A C 1
ATOM 1702 O O . ARG A 1 225 ? 27.835 -18.527 -59.325 1.00 91.31 225 ARG A O 1
ATOM 1709 N N . GLY A 1 226 ? 26.243 -17.245 -60.240 1.00 89.88 226 GLY A N 1
ATOM 1710 C CA . GLY A 1 226 ? 26.589 -16.057 -59.482 1.00 89.88 226 GLY A CA 1
ATOM 1711 C C . GLY A 1 226 ? 25.390 -15.229 -59.072 1.00 89.88 226 GLY A C 1
ATOM 1712 O O . GLY A 1 226 ? 24.259 -15.493 -59.479 1.00 89.88 226 GLY A O 1
ATOM 1713 N N . GLY A 1 227 ? 25.670 -14.213 -58.272 1.00 91.38 227 GLY A N 1
ATOM 1714 C CA . GLY A 1 227 ? 24.703 -13.219 -57.832 1.00 91.38 227 GLY A CA 1
ATOM 1715 C C . GLY A 1 227 ? 25.412 -11.934 -57.428 1.00 91.38 227 GLY A C 1
ATOM 1716 O O . GLY A 1 227 ? 26.640 -11.904 -57.333 1.00 91.38 227 GLY A O 1
ATOM 1717 N N . SER A 1 228 ? 24.629 -10.897 -57.150 1.00 92.44 228 SER A N 1
ATOM 1718 C CA . SER A 1 228 ? 25.135 -9.590 -56.733 1.00 92.44 228 SER A CA 1
ATOM 1719 C C . SER A 1 228 ? 24.673 -9.270 -55.317 1.00 92.44 228 SER A C 1
ATOM 1721 O O . SER A 1 228 ? 23.514 -9.504 -54.972 1.00 92.44 228 SER A O 1
ATOM 1723 N N . VAL A 1 229 ? 25.558 -8.708 -54.496 1.00 92.75 229 VAL A N 1
ATOM 1724 C CA . VAL A 1 229 ? 25.203 -8.112 -53.203 1.00 92.75 229 VAL A CA 1
ATOM 1725 C C . VAL A 1 229 ? 25.280 -6.597 -53.296 1.00 92.75 229 VAL A C 1
ATOM 1727 O O . VAL A 1 229 ? 26.246 -6.036 -53.815 1.00 92.75 229 VAL A O 1
ATOM 1730 N N . MET A 1 230 ? 24.244 -5.942 -52.781 1.00 91.12 230 MET A N 1
ATOM 1731 C CA . MET A 1 230 ? 24.185 -4.495 -52.640 1.00 91.12 230 MET A CA 1
ATOM 1732 C C . MET A 1 230 ? 24.766 -4.093 -51.283 1.00 91.12 230 MET A C 1
ATOM 1734 O O . MET A 1 230 ? 24.337 -4.596 -50.245 1.00 91.12 230 MET A O 1
ATOM 1738 N N . VAL A 1 231 ? 25.722 -3.174 -51.297 1.00 89.88 231 VAL A N 1
ATOM 1739 C CA . VAL A 1 231 ? 26.374 -2.624 -50.113 1.00 89.88 231 VAL A CA 1
ATOM 1740 C C . VAL A 1 231 ? 26.191 -1.115 -50.101 1.00 89.88 231 VAL A C 1
ATOM 1742 O O . VAL A 1 231 ? 26.551 -0.427 -51.052 1.00 89.88 231 VAL A O 1
ATOM 1745 N N . GLU A 1 232 ? 25.642 -0.594 -49.013 1.00 87.38 232 GLU A N 1
ATOM 1746 C CA . GLU A 1 232 ? 25.548 0.843 -48.781 1.00 87.38 232 GLU A CA 1
ATOM 1747 C C . GLU A 1 232 ? 26.789 1.325 -48.023 1.00 87.38 232 GLU A C 1
ATOM 1749 O O . GLU A 1 232 ? 27.145 0.770 -46.980 1.00 87.38 232 GLU A O 1
ATOM 1754 N N . VAL A 1 233 ? 27.460 2.337 -48.571 1.00 86.00 233 VAL A N 1
ATOM 1755 C CA . VAL A 1 233 ? 28.576 3.041 -47.939 1.00 86.00 233 VAL A CA 1
ATOM 1756 C C . VAL A 1 233 ? 28.092 4.423 -47.547 1.00 86.00 233 VAL A C 1
ATOM 1758 O O . VAL A 1 233 ? 27.597 5.175 -48.387 1.00 86.00 233 VAL A O 1
ATOM 1761 N N . ILE A 1 234 ? 28.245 4.759 -46.277 1.00 81.19 234 ILE A N 1
ATOM 1762 C CA . ILE A 1 234 ? 27.822 6.039 -45.724 1.00 81.19 234 ILE A CA 1
ATOM 1763 C C . ILE A 1 234 ? 29.036 6.846 -45.279 1.00 81.19 234 ILE A C 1
ATOM 1765 O O . ILE A 1 234 ? 30.033 6.306 -44.801 1.00 81.19 234 ILE A O 1
ATOM 1769 N N . ASP A 1 235 ? 28.926 8.161 -45.421 1.00 75.94 235 ASP A N 1
ATOM 1770 C CA . ASP A 1 235 ? 29.800 9.096 -44.734 1.00 75.94 235 ASP A CA 1
ATOM 1771 C C . ASP A 1 235 ? 29.162 9.354 -43.373 1.00 75.94 235 ASP A C 1
ATOM 1773 O O . ASP A 1 235 ? 28.100 9.979 -43.272 1.00 75.94 235 ASP A O 1
ATOM 1777 N N . LYS A 1 236 ? 29.728 8.744 -42.334 1.00 64.81 236 LYS A N 1
ATOM 1778 C CA . LYS A 1 236 ? 29.222 8.932 -40.984 1.00 64.81 236 LYS A CA 1
ATOM 1779 C C . LYS A 1 236 ? 29.772 10.252 -40.456 1.00 64.81 236 LYS A C 1
ATOM 1781 O O . LYS A 1 236 ? 30.989 10.402 -40.405 1.00 64.81 236 LYS A O 1
ATOM 1786 N N . PRO A 1 237 ? 28.912 11.184 -40.015 1.00 65.75 237 PRO A N 1
ATOM 1787 C CA . PRO A 1 237 ? 29.394 12.411 -39.406 1.00 65.75 237 PRO A CA 1
ATOM 1788 C C . PRO A 1 237 ? 30.190 12.078 -38.145 1.00 65.75 237 PRO A C 1
ATOM 1790 O O . PRO A 1 237 ? 29.775 11.219 -37.362 1.00 65.75 237 PRO A O 1
ATOM 1793 N N . ASP A 1 238 ? 31.299 12.781 -37.920 1.00 69.69 238 ASP A N 1
ATOM 1794 C CA . ASP A 1 238 ? 32.037 12.654 -36.671 1.00 69.69 238 ASP A CA 1
ATOM 1795 C C . ASP A 1 238 ? 31.103 12.990 -35.487 1.00 69.69 238 ASP A C 1
ATOM 1797 O O . ASP A 1 238 ? 30.365 13.988 -35.455 1.00 69.69 238 ASP A O 1
ATOM 1801 N N . CYS A 1 239 ? 31.062 12.060 -34.531 1.00 80.19 239 CYS A N 1
ATOM 1802 C CA . CYS A 1 239 ? 30.209 12.108 -33.342 1.00 80.19 239 CYS A CA 1
ATOM 1803 C C . CYS A 1 239 ? 31.050 12.344 -32.080 1.00 80.19 239 CYS A C 1
ATOM 1805 O O . CYS A 1 239 ? 30.702 11.860 -30.989 1.00 80.19 239 CYS A O 1
ATOM 1807 N N . ASN A 1 240 ? 32.175 13.052 -32.210 1.00 85.50 240 ASN A N 1
ATOM 1808 C CA . ASN A 1 240 ? 33.077 13.379 -31.114 1.00 85.50 240 ASN A CA 1
ATOM 1809 C C . ASN A 1 240 ? 32.572 14.617 -30.363 1.00 85.50 240 ASN A C 1
ATOM 1811 O O . ASN A 1 240 ? 33.150 15.701 -30.384 1.00 85.50 240 ASN A O 1
ATOM 1815 N N . PHE A 1 241 ? 31.438 14.438 -29.694 1.00 89.00 241 PHE A N 1
ATOM 1816 C CA . PHE A 1 241 ? 30.875 15.416 -28.778 1.00 89.00 241 PHE A CA 1
ATOM 1817 C C . PHE A 1 241 ? 30.440 14.749 -27.474 1.00 89.00 241 PHE A C 1
ATOM 1819 O O . PHE A 1 241 ? 30.020 13.593 -27.468 1.00 89.00 241 PHE A O 1
ATOM 1826 N N . SER A 1 242 ? 30.504 15.456 -26.359 1.00 89.12 242 SER A N 1
ATOM 1827 C CA . SER A 1 242 ? 29.899 15.050 -25.092 1.00 89.12 242 SER A CA 1
ATOM 1828 C C . SER A 1 242 ? 28.844 16.064 -24.696 1.00 89.12 242 SER A C 1
ATOM 1830 O O . SER A 1 242 ? 29.009 17.258 -24.931 1.00 89.12 242 SER A O 1
ATOM 1832 N N . VAL A 1 243 ? 27.763 15.579 -24.096 1.00 94.81 243 VAL A N 1
ATOM 1833 C CA . VAL A 1 243 ? 26.708 16.418 -23.534 1.00 94.81 243 VAL A CA 1
ATOM 1834 C C . VAL A 1 243 ? 26.854 16.442 -22.017 1.00 94.81 243 VAL A C 1
ATOM 1836 O O . VAL A 1 243 ? 27.170 15.419 -21.412 1.00 94.81 243 VAL A O 1
ATOM 1839 N N . SER A 1 244 ? 26.641 17.600 -21.409 1.00 91.81 244 SER A N 1
ATOM 1840 C CA . SER A 1 244 ? 26.505 17.759 -19.964 1.00 91.81 244 SER A CA 1
ATOM 1841 C C . SER A 1 244 ? 25.194 18.469 -19.639 1.00 91.81 244 SER A C 1
ATOM 1843 O O . SER A 1 244 ? 24.657 19.235 -20.445 1.00 91.81 244 SER A O 1
ATOM 1845 N N . ALA A 1 245 ? 24.666 18.174 -18.456 1.00 94.31 245 ALA A N 1
ATOM 1846 C CA . ALA A 1 245 ? 23.437 18.737 -17.924 1.00 94.31 245 ALA A CA 1
ATOM 1847 C C . ALA A 1 245 ? 23.760 19.549 -16.668 1.00 94.31 245 ALA A C 1
ATOM 1849 O O . ALA A 1 245 ? 24.567 19.126 -15.839 1.00 94.31 245 ALA A O 1
ATOM 1850 N N . SER A 1 246 ? 23.127 20.706 -16.517 1.00 92.00 246 SER A N 1
ATOM 1851 C CA . SER A 1 246 ? 23.177 21.502 -15.295 1.00 92.00 246 SER A CA 1
ATOM 1852 C C . SER A 1 246 ? 21.795 22.038 -14.941 1.00 92.00 246 SER A C 1
ATOM 1854 O O . SER A 1 246 ? 20.914 22.168 -15.794 1.00 92.00 246 SER A O 1
ATOM 1856 N N . VAL A 1 247 ? 21.614 22.342 -13.660 1.00 94.50 247 VAL A N 1
ATOM 1857 C CA . VAL A 1 247 ? 20.412 22.970 -13.116 1.00 94.50 247 VAL A CA 1
ATOM 1858 C C . VAL A 1 247 ? 20.819 24.247 -12.387 1.00 94.50 247 VAL A C 1
ATOM 1860 O O . VAL A 1 247 ? 21.876 24.283 -11.757 1.00 94.50 247 VAL A O 1
ATOM 1863 N N . SER A 1 248 ? 20.016 25.305 -12.506 1.00 90.94 248 SER A N 1
ATOM 1864 C CA . SER A 1 248 ? 20.283 26.596 -11.853 1.00 90.94 248 SER A CA 1
ATOM 1865 C C . SER A 1 248 ? 20.287 26.511 -10.327 1.00 90.94 248 SER A C 1
ATOM 1867 O O . SER A 1 248 ? 21.019 27.255 -9.684 1.00 90.94 248 SER A O 1
ATOM 1869 N N . ASP A 1 249 ? 19.480 25.607 -9.770 1.00 87.81 249 ASP A N 1
ATOM 1870 C CA . ASP A 1 249 ? 19.418 25.296 -8.348 1.00 87.81 249 ASP A CA 1
ATOM 1871 C C . ASP A 1 249 ? 19.232 23.782 -8.166 1.00 87.81 249 ASP A C 1
ATOM 1873 O O . ASP A 1 249 ? 18.298 23.183 -8.704 1.00 87.81 249 ASP A O 1
ATOM 1877 N N . ALA A 1 250 ? 20.152 23.148 -7.441 1.00 86.69 250 ALA A N 1
ATOM 1878 C CA . ALA A 1 250 ? 20.101 21.718 -7.147 1.00 86.69 250 ALA A CA 1
ATOM 1879 C C . ALA A 1 250 ? 19.190 21.392 -5.949 1.00 86.69 250 ALA A C 1
ATOM 1881 O O . ALA A 1 250 ? 18.900 20.215 -5.721 1.00 86.69 250 ALA A O 1
ATOM 1882 N N . SER A 1 251 ? 18.735 22.405 -5.208 1.00 86.19 251 SER A N 1
ATOM 1883 C CA . SER A 1 251 ? 17.887 22.293 -4.019 1.00 86.19 251 SER A CA 1
ATOM 1884 C C . SER A 1 251 ? 16.753 23.337 -3.972 1.00 86.19 251 SER A C 1
ATOM 1886 O O . SER A 1 251 ? 16.620 24.029 -2.963 1.00 86.19 251 SER A O 1
ATOM 1888 N N . PRO A 1 252 ? 15.929 23.463 -5.030 1.00 84.94 252 PRO A N 1
ATOM 1889 C CA . PRO A 1 252 ? 14.852 24.445 -5.089 1.00 84.94 252 PRO A CA 1
ATOM 1890 C C . PRO A 1 252 ? 13.708 24.077 -4.140 1.00 84.94 252 PRO A C 1
ATOM 1892 O O . PRO A 1 252 ? 13.494 22.896 -3.821 1.00 84.94 252 PRO A O 1
ATOM 1895 N N . ASN A 1 253 ? 12.901 25.073 -3.777 1.00 82.06 253 ASN A N 1
ATOM 1896 C CA . ASN A 1 253 ? 11.629 24.825 -3.115 1.00 82.06 253 ASN A CA 1
ATOM 1897 C C . ASN A 1 253 ? 10.580 24.252 -4.076 1.00 82.06 253 ASN A C 1
ATOM 1899 O O . ASN A 1 253 ? 10.662 24.386 -5.298 1.00 82.06 253 ASN A O 1
ATOM 1903 N N . CYS A 1 254 ? 9.547 23.623 -3.512 1.00 80.44 254 CYS A N 1
ATOM 1904 C CA . CYS A 1 254 ? 8.354 23.194 -4.246 1.00 80.44 254 CYS A CA 1
ATOM 1905 C C . CYS A 1 254 ? 7.841 24.312 -5.180 1.00 80.44 254 CYS A C 1
ATOM 1907 O O . CYS A 1 254 ? 7.528 25.407 -4.715 1.00 80.44 254 CYS A O 1
ATOM 1909 N N . SER A 1 255 ? 7.666 24.019 -6.474 1.00 80.38 255 SER A N 1
ATOM 1910 C CA . SER A 1 255 ? 7.186 24.974 -7.497 1.00 80.38 255 SER A CA 1
ATOM 1911 C C . SER A 1 255 ? 8.076 26.200 -7.753 1.00 80.38 255 SER A C 1
ATOM 1913 O O . SER A 1 255 ? 7.687 27.074 -8.530 1.00 80.38 255 SER A O 1
ATOM 1915 N N . GLU A 1 256 ? 9.268 26.273 -7.159 1.00 83.25 256 GLU A N 1
ATOM 1916 C CA . GLU A 1 256 ? 10.232 27.333 -7.448 1.00 83.25 256 GLU A CA 1
ATOM 1917 C C . GLU A 1 256 ? 10.789 27.158 -8.872 1.00 83.25 256 GLU A C 1
ATOM 1919 O O . GLU A 1 256 ? 11.073 26.030 -9.284 1.00 83.25 256 GLU A O 1
ATOM 1924 N N . PRO A 1 257 ? 10.902 28.227 -9.680 1.00 84.38 257 PRO A N 1
ATOM 1925 C CA . PRO A 1 257 ? 11.399 28.107 -11.045 1.00 84.38 257 PRO A CA 1
ATOM 1926 C C . PRO A 1 257 ? 12.861 27.646 -11.069 1.00 84.38 257 PRO A C 1
ATOM 1928 O O . PRO A 1 257 ? 13.741 28.302 -10.517 1.00 84.38 257 PRO A O 1
ATOM 1931 N N . ILE A 1 258 ? 13.124 26.553 -11.785 1.00 91.31 258 ILE A N 1
ATOM 1932 C CA . ILE A 1 258 ? 14.467 26.069 -12.102 1.00 91.31 258 ILE A CA 1
ATOM 1933 C C . ILE A 1 258 ? 14.730 26.153 -13.601 1.00 91.31 258 ILE A C 1
ATOM 1935 O O . ILE A 1 258 ? 13.848 25.951 -14.436 1.00 91.31 258 ILE A O 1
ATOM 1939 N N . THR A 1 259 ? 15.984 26.414 -13.955 1.00 94.12 259 THR A N 1
ATOM 1940 C CA . THR A 1 259 ? 16.451 26.372 -15.339 1.00 94.12 259 THR A CA 1
ATOM 1941 C C . THR A 1 259 ? 17.342 25.156 -15.540 1.00 94.12 259 THR A C 1
ATOM 1943 O O . THR A 1 259 ? 18.406 25.056 -14.930 1.00 94.12 259 THR A O 1
ATOM 1946 N N . LEU A 1 260 ? 16.925 24.255 -16.425 1.00 94.38 260 LEU A N 1
ATOM 1947 C CA . LEU A 1 260 ? 17.740 23.143 -16.907 1.00 94.38 260 LEU A CA 1
ATOM 1948 C C . LEU A 1 260 ? 18.501 23.607 -18.147 1.00 94.38 260 LEU A C 1
ATOM 1950 O O . LEU A 1 260 ? 17.909 24.188 -19.060 1.00 94.38 260 LEU A O 1
ATOM 1954 N N . SER A 1 261 ? 19.811 23.381 -18.179 1.00 93.62 261 SER A N 1
ATOM 1955 C CA . SER A 1 261 ? 20.678 23.813 -19.278 1.00 93.62 261 SER A CA 1
ATOM 1956 C C . SER A 1 261 ? 21.562 22.674 -19.756 1.00 93.62 261 SER A C 1
ATOM 1958 O O . SER A 1 261 ? 22.145 21.940 -18.960 1.00 93.62 261 SER A O 1
ATOM 1960 N N . SER A 1 262 ? 21.646 22.517 -21.075 1.00 93.75 262 SER A N 1
ATOM 1961 C CA . SER A 1 262 ? 22.534 21.550 -21.713 1.00 93.75 262 SER A CA 1
ATOM 1962 C C . SER A 1 262 ? 23.763 22.253 -22.265 1.00 93.75 262 SER A C 1
ATOM 1964 O O . SER A 1 262 ? 23.634 23.311 -22.886 1.00 93.75 262 SER A O 1
ATOM 1966 N N . GLN A 1 263 ? 24.934 21.646 -22.111 1.00 91.31 263 GLN A N 1
ATOM 1967 C CA . GLN A 1 263 ? 26.145 22.073 -22.805 1.00 91.31 263 GLN A CA 1
ATOM 1968 C C . GLN A 1 263 ? 26.696 20.928 -23.644 1.00 91.31 263 GLN A C 1
ATOM 1970 O O . GLN A 1 263 ? 26.551 19.756 -23.301 1.00 91.31 263 GLN A O 1
ATOM 1975 N N . CYS A 1 264 ? 27.329 21.285 -24.755 1.00 92.12 264 CYS A N 1
ATOM 1976 C CA . CYS A 1 264 ? 28.067 20.355 -25.585 1.00 92.12 264 CYS A CA 1
ATOM 1977 C C . CYS A 1 264 ? 29.541 20.747 -25.608 1.00 92.12 264 CYS A C 1
ATOM 1979 O O . CYS A 1 264 ? 29.864 21.930 -25.716 1.00 92.12 264 CYS A O 1
ATOM 1981 N N . SER A 1 265 ? 30.427 19.757 -25.532 1.00 89.94 265 SER A N 1
ATOM 1982 C CA . SER A 1 265 ? 31.866 19.936 -25.725 1.00 89.94 265 SER A CA 1
ATOM 1983 C C . SER A 1 265 ? 32.419 18.932 -26.729 1.00 89.94 265 SER A C 1
ATOM 1985 O O . SER A 1 265 ? 32.044 17.763 -26.709 1.00 89.94 265 SER A O 1
ATOM 1987 N N . GLY A 1 266 ? 33.341 19.380 -27.578 1.00 87.44 266 GLY A N 1
ATOM 1988 C CA . GLY A 1 266 ? 33.965 18.577 -28.630 1.00 87.44 266 GLY A CA 1
ATOM 1989 C C . GLY A 1 266 ? 33.895 19.271 -29.994 1.00 87.44 266 GLY A C 1
ATOM 1990 O O . GLY A 1 266 ? 33.147 20.239 -30.142 1.00 87.44 266 GLY A O 1
ATOM 1991 N N . PRO A 1 267 ? 34.682 18.812 -30.982 1.00 82.00 267 PRO A N 1
ATOM 1992 C CA . PRO A 1 267 ? 34.701 19.395 -32.327 1.00 82.00 267 PRO A CA 1
ATOM 1993 C C . PRO A 1 267 ? 33.349 19.308 -33.057 1.00 82.00 267 PRO A C 1
ATOM 1995 O O . PRO A 1 267 ? 33.101 20.102 -33.956 1.00 82.00 267 PRO A O 1
ATOM 1998 N N . ASP A 1 268 ? 32.455 18.403 -32.642 1.00 86.81 268 ASP A N 1
ATOM 1999 C CA . ASP A 1 268 ? 31.244 18.045 -33.393 1.00 86.81 268 ASP A CA 1
ATOM 2000 C C . ASP A 1 268 ? 29.924 18.568 -32.809 1.00 86.81 268 ASP A C 1
ATOM 2002 O O . ASP A 1 268 ? 28.861 17.997 -33.077 1.00 86.81 268 ASP A O 1
ATOM 2006 N N . CYS A 1 269 ? 29.967 19.642 -32.019 1.00 87.25 269 CYS A N 1
ATOM 2007 C CA . CYS A 1 269 ? 28.785 20.193 -31.346 1.00 87.25 269 CYS A CA 1
ATOM 2008 C C . CYS A 1 269 ? 27.769 20.891 -32.267 1.00 87.25 269 CYS A C 1
ATOM 2010 O O . CYS A 1 269 ? 26.639 21.157 -31.845 1.00 87.25 269 CYS A O 1
ATOM 2012 N N . ASP A 1 270 ? 28.133 21.162 -33.519 1.00 85.94 270 ASP A N 1
ATOM 2013 C CA . ASP A 1 270 ? 27.242 21.801 -34.483 1.00 85.94 270 ASP A CA 1
ATOM 2014 C C . ASP A 1 270 ? 26.101 20.867 -34.923 1.00 85.94 270 ASP A C 1
ATOM 2016 O O . ASP A 1 270 ? 26.289 19.677 -35.193 1.00 85.94 270 ASP A O 1
ATOM 2020 N N . GLY A 1 271 ? 24.889 21.424 -35.018 1.00 84.75 271 GLY A N 1
ATOM 2021 C CA . GLY A 1 271 ? 23.702 20.717 -35.516 1.00 84.75 271 GLY A CA 1
ATOM 2022 C C . GLY A 1 271 ? 23.019 19.772 -34.517 1.00 84.75 271 GLY A C 1
ATOM 2023 O O . GLY A 1 271 ? 22.134 19.012 -34.918 1.00 84.75 271 GLY A O 1
ATOM 2024 N N . ILE A 1 272 ? 23.389 19.814 -33.233 1.00 91.31 272 ILE A N 1
ATOM 2025 C CA . ILE A 1 272 ? 22.745 19.014 -32.182 1.00 91.31 272 ILE A CA 1
ATOM 2026 C C . ILE A 1 272 ? 21.361 19.573 -31.832 1.00 91.31 272 ILE A C 1
ATOM 2028 O O . ILE A 1 272 ? 21.177 20.773 -31.624 1.00 91.31 272 ILE A O 1
ATOM 2032 N N . ARG A 1 273 ? 20.384 18.673 -31.711 1.00 92.69 273 ARG A N 1
ATOM 2033 C CA . ARG A 1 273 ? 19.048 18.935 -31.170 1.00 92.69 273 ARG A CA 1
ATOM 2034 C C . ARG A 1 273 ? 18.940 18.352 -29.768 1.00 92.69 273 ARG A C 1
ATOM 2036 O O . ARG A 1 273 ? 19.311 17.201 -29.555 1.00 92.69 273 ARG A O 1
ATOM 2043 N N . TYR A 1 274 ? 18.396 19.133 -28.841 1.00 94.94 274 TYR A N 1
ATOM 2044 C CA . TYR A 1 274 ? 18.264 18.744 -27.439 1.00 94.94 274 TYR A CA 1
ATOM 2045 C C . TYR A 1 274 ? 16.810 18.475 -27.069 1.00 94.94 274 TYR A C 1
ATOM 2047 O O . TYR A 1 274 ? 15.914 19.221 -27.474 1.00 94.94 274 TYR A O 1
ATOM 2055 N N . SER A 1 275 ? 16.584 17.448 -26.258 1.00 93.50 275 SER A N 1
ATOM 2056 C CA . SER A 1 275 ? 15.295 17.190 -25.618 1.00 93.50 275 SER A CA 1
ATOM 2057 C C . SER A 1 275 ? 15.477 16.769 -24.169 1.00 93.50 275 SER A C 1
ATOM 2059 O O . SER A 1 275 ? 16.330 15.937 -23.877 1.00 93.50 275 SER A O 1
ATOM 2061 N N . TRP A 1 276 ? 14.655 17.316 -23.284 1.00 93.75 276 TRP A N 1
ATOM 2062 C CA . TRP A 1 276 ? 14.642 17.022 -21.856 1.00 93.75 276 TRP A CA 1
ATOM 2063 C C . TRP A 1 276 ? 13.470 16.116 -21.495 1.00 93.75 276 TRP A C 1
ATOM 2065 O O . TRP A 1 276 ? 12.351 16.343 -21.964 1.00 93.75 276 TRP A O 1
ATOM 2075 N N . ALA A 1 277 ? 13.728 15.138 -20.627 1.00 90.25 277 ALA A N 1
ATOM 2076 C CA . ALA A 1 277 ? 12.718 14.291 -20.006 1.00 90.25 277 ALA A CA 1
ATOM 2077 C C . ALA A 1 277 ? 12.989 14.111 -18.504 1.00 90.25 277 ALA A C 1
ATOM 2079 O O . ALA A 1 277 ? 14.135 14.169 -18.062 1.00 90.25 277 ALA A O 1
ATOM 2080 N N . GLY A 1 278 ? 11.934 13.865 -17.728 1.00 85.06 278 GLY A N 1
ATOM 2081 C CA . GLY A 1 278 ? 12.023 13.617 -16.283 1.00 85.06 278 GLY A CA 1
ATOM 2082 C C . GLY A 1 278 ? 11.027 14.461 -15.494 1.00 85.06 278 GLY A C 1
ATOM 2083 O O . GLY A 1 278 ? 10.657 15.547 -15.925 1.00 85.06 278 GLY A O 1
ATOM 2084 N N . ALA A 1 279 ? 10.535 13.942 -14.367 1.00 79.19 279 ALA A N 1
ATOM 2085 C CA . ALA A 1 279 ? 9.574 14.632 -13.494 1.00 79.19 279 ALA A CA 1
ATOM 2086 C C . ALA A 1 279 ? 8.318 15.202 -14.206 1.00 79.19 279 ALA A C 1
ATOM 2088 O O . ALA A 1 279 ? 7.800 16.250 -13.833 1.00 79.19 279 ALA A O 1
ATOM 2089 N N . GLY A 1 280 ? 7.828 14.522 -15.253 1.00 78.44 280 GLY A N 1
ATOM 2090 C CA . GLY A 1 280 ? 6.683 14.974 -16.060 1.00 78.44 280 GLY A CA 1
ATOM 2091 C C . GLY A 1 280 ? 7.019 16.005 -17.149 1.00 78.44 280 GLY A C 1
ATOM 2092 O O . GLY A 1 280 ? 6.139 16.372 -17.924 1.00 78.44 280 GLY A O 1
ATOM 2093 N N . LEU A 1 281 ? 8.280 16.435 -17.254 1.00 84.19 281 LEU A N 1
ATOM 2094 C CA . LEU A 1 281 ? 8.783 17.296 -18.322 1.00 84.19 281 LEU A CA 1
ATOM 2095 C C . LEU A 1 281 ? 9.014 16.488 -19.608 1.00 84.19 281 LEU A C 1
ATOM 2097 O O . LEU A 1 281 ? 9.581 15.395 -19.567 1.00 84.19 281 LEU A O 1
ATOM 2101 N N . ASN A 1 282 ? 8.607 17.045 -20.751 1.00 91.12 282 ASN A N 1
ATOM 2102 C CA . ASN A 1 282 ? 8.940 16.547 -22.087 1.00 91.12 282 ASN A CA 1
ATOM 2103 C C . ASN A 1 282 ? 9.019 17.733 -23.062 1.00 91.12 282 ASN A C 1
ATOM 2105 O O . ASN A 1 282 ? 7.995 18.197 -23.567 1.00 91.12 282 ASN A O 1
ATOM 2109 N N . VAL A 1 283 ? 10.221 18.282 -23.258 1.00 91.19 283 VAL A N 1
ATOM 2110 C CA . VAL A 1 283 ? 10.433 19.533 -24.013 1.00 91.19 283 VAL A CA 1
ATOM 2111 C C . VAL A 1 283 ? 11.650 19.417 -24.926 1.00 91.19 283 VAL A C 1
ATOM 2113 O O . VAL A 1 283 ? 12.687 18.892 -24.533 1.00 91.19 283 VAL A O 1
ATOM 2116 N N . THR A 1 284 ? 11.557 19.954 -26.144 1.00 93.75 284 THR A N 1
ATOM 2117 C CA . THR A 1 284 ? 12.676 20.046 -27.097 1.00 93.75 284 THR A CA 1
ATOM 2118 C C . THR A 1 284 ? 13.305 21.441 -27.049 1.00 93.75 284 THR A C 1
ATOM 2120 O O . THR A 1 284 ? 12.845 22.354 -27.732 1.00 93.75 284 THR A O 1
ATOM 2123 N N . ALA A 1 285 ? 14.339 21.625 -26.225 1.00 90.25 285 ALA A N 1
ATOM 2124 C CA . ALA A 1 285 ? 15.096 22.874 -26.109 1.00 90.25 285 ALA A CA 1
ATOM 2125 C C . ALA A 1 285 ? 16.487 22.627 -25.494 1.00 90.25 285 ALA A C 1
ATOM 2127 O O . ALA A 1 285 ? 16.662 21.692 -24.717 1.00 90.25 285 ALA A O 1
ATOM 2128 N N . ALA A 1 286 ? 17.470 23.482 -25.807 1.00 89.00 286 ALA A N 1
ATOM 2129 C CA . ALA A 1 286 ? 18.803 23.442 -25.181 1.00 89.00 286 ALA A CA 1
ATOM 2130 C C . ALA A 1 286 ? 18.800 23.985 -23.737 1.00 89.00 286 ALA A C 1
ATOM 2132 O O . ALA A 1 286 ? 19.611 23.594 -22.900 1.00 89.00 286 ALA A O 1
ATOM 2133 N N . SER A 1 287 ? 17.868 24.886 -23.430 1.00 93.25 287 SER A N 1
ATOM 2134 C CA . SER A 1 287 ? 17.618 25.390 -22.084 1.00 93.25 287 SER A CA 1
ATOM 2135 C C . SER A 1 287 ? 16.116 25.536 -21.882 1.00 93.25 287 SER A C 1
ATOM 2137 O O . SER A 1 287 ? 15.408 25.958 -22.801 1.00 93.25 287 SER A O 1
ATOM 2139 N N . VAL A 1 288 ? 15.624 25.151 -20.707 1.00 91.56 288 VAL A N 1
ATOM 2140 C CA . VAL A 1 288 ? 14.202 25.198 -20.357 1.00 91.56 288 VAL A CA 1
ATOM 2141 C C . VAL A 1 288 ? 14.035 25.721 -18.935 1.00 91.56 288 VAL A C 1
ATOM 2143 O O . VAL A 1 288 ? 14.693 25.247 -18.012 1.00 91.56 288 VAL A O 1
ATOM 2146 N N . ASN A 1 289 ? 13.149 26.705 -18.772 1.00 91.88 289 ASN A N 1
ATOM 2147 C CA . ASN A 1 289 ? 12.697 27.184 -17.470 1.00 91.88 289 ASN A CA 1
ATOM 2148 C C . ASN A 1 289 ? 11.391 26.464 -17.115 1.00 91.88 289 ASN A C 1
ATOM 2150 O O . ASN A 1 289 ? 10.433 26.507 -17.892 1.00 91.88 289 ASN A O 1
ATOM 2154 N N . THR A 1 290 ? 11.364 25.782 -15.977 1.00 82.62 290 THR A N 1
ATOM 2155 C CA . THR A 1 290 ? 10.224 24.989 -15.508 1.00 82.62 290 THR A CA 1
ATOM 2156 C C . THR A 1 290 ? 10.098 25.126 -13.993 1.00 82.62 290 THR A C 1
ATOM 2158 O O . THR A 1 290 ? 11.120 25.216 -13.314 1.00 82.62 290 THR A O 1
ATOM 2161 N N . PRO A 1 291 ? 8.884 25.141 -13.417 1.00 80.56 291 PRO A N 1
ATOM 2162 C CA . PRO A 1 291 ? 8.745 25.022 -11.970 1.00 80.56 291 PRO A CA 1
ATOM 2163 C C . PRO A 1 291 ? 9.311 23.678 -11.493 1.00 80.56 291 PRO A C 1
ATOM 2165 O O . PRO A 1 291 ? 9.113 22.648 -12.147 1.00 80.56 291 PRO A O 1
ATOM 2168 N N . ALA A 1 292 ? 10.000 23.688 -10.352 1.00 82.44 292 ALA A N 1
ATOM 2169 C CA . ALA A 1 292 ? 10.385 22.481 -9.641 1.00 82.44 292 ALA A CA 1
ATOM 2170 C C . ALA A 1 292 ? 9.126 21.674 -9.255 1.00 82.44 292 ALA A C 1
ATOM 2172 O O . ALA A 1 292 ? 8.084 22.268 -8.959 1.00 82.44 292 ALA A O 1
ATOM 2173 N N . PRO A 1 293 ? 9.189 20.333 -9.244 1.00 81.81 293 PRO A N 1
ATOM 2174 C CA . PRO A 1 293 ? 8.061 19.481 -8.894 1.00 81.81 293 PRO A CA 1
ATOM 2175 C C . PRO A 1 293 ? 7.350 19.896 -7.593 1.00 81.81 293 PRO A C 1
ATOM 2177 O O . PRO A 1 293 ? 8.001 20.297 -6.629 1.00 81.81 293 PRO A O 1
ATOM 2180 N N . PRO A 1 294 ? 6.011 19.780 -7.523 1.00 71.94 294 PRO A N 1
ATOM 2181 C CA . PRO A 1 294 ? 5.223 20.225 -6.370 1.00 71.94 294 PRO A CA 1
ATOM 2182 C C . PRO A 1 294 ? 5.284 19.260 -5.174 1.00 71.94 294 PRO A C 1
ATOM 2184 O O . PRO A 1 294 ? 4.541 19.426 -4.211 1.00 71.94 294 PRO A O 1
ATOM 2187 N N . VAL A 1 295 ? 6.129 18.230 -5.238 1.00 65.19 295 VAL A N 1
ATOM 2188 C CA . VAL A 1 295 ? 6.305 17.224 -4.189 1.00 65.19 295 VAL A CA 1
ATOM 2189 C C . VAL A 1 295 ? 7.787 17.157 -3.842 1.00 65.19 295 VAL A C 1
ATOM 2191 O O . VAL A 1 295 ? 8.625 17.117 -4.740 1.00 65.19 295 VAL A O 1
ATOM 2194 N N . GLY A 1 296 ? 8.114 17.135 -2.551 1.00 77.31 296 GLY A N 1
ATOM 2195 C CA . GLY A 1 296 ? 9.500 17.058 -2.096 1.00 77.31 296 GLY A CA 1
ATOM 2196 C C . GLY A 1 296 ? 10.118 15.716 -2.460 1.00 77.31 296 GLY A C 1
ATOM 2197 O O . GLY A 1 296 ? 9.462 14.678 -2.360 1.00 77.31 296 GLY A O 1
ATOM 2198 N N . GLY A 1 297 ? 11.371 15.728 -2.897 1.00 74.94 297 GLY A N 1
ATOM 2199 C CA . GLY A 1 297 ? 12.050 14.507 -3.299 1.00 74.94 297 GLY A CA 1
ATOM 2200 C C . GLY A 1 297 ? 13.187 14.735 -4.276 1.00 74.94 297 GLY A C 1
ATOM 2201 O O . GLY A 1 297 ? 13.450 15.843 -4.741 1.00 74.94 297 GLY A O 1
ATOM 2202 N N . LEU A 1 298 ? 13.861 13.635 -4.587 1.00 85.44 298 LEU A N 1
ATOM 2203 C CA . LEU A 1 298 ? 14.972 13.620 -5.515 1.00 85.44 298 LEU A CA 1
ATOM 2204 C C . LEU A 1 298 ? 14.459 13.331 -6.931 1.00 85.44 298 LEU A C 1
ATOM 2206 O O . LEU A 1 298 ? 13.939 12.248 -7.199 1.00 85.44 298 LEU A O 1
ATOM 2210 N N . TYR A 1 299 ? 14.629 14.292 -7.834 1.00 85.50 299 TYR A N 1
ATOM 2211 C CA . TYR A 1 299 ? 14.199 14.197 -9.226 1.00 85.50 299 TYR A CA 1
ATOM 2212 C C . TYR A 1 299 ? 15.400 14.123 -10.154 1.00 85.50 299 TYR A C 1
ATOM 2214 O O . TYR A 1 299 ? 16.347 14.893 -10.011 1.00 85.50 299 TYR A O 1
ATOM 2222 N N . ASN A 1 300 ? 15.332 13.204 -11.115 1.00 92.56 300 ASN A N 1
ATOM 2223 C CA . ASN A 1 300 ? 16.318 13.069 -12.175 1.00 92.56 300 ASN A CA 1
ATOM 2224 C C . ASN A 1 300 ? 15.773 13.677 -13.469 1.00 92.56 300 ASN A C 1
ATOM 2226 O O . ASN A 1 300 ? 14.667 13.327 -13.898 1.00 92.56 300 ASN A O 1
ATOM 2230 N N . TYR A 1 301 ? 16.556 14.558 -14.084 1.00 92.50 301 TYR A N 1
ATOM 2231 C CA . TYR A 1 301 ? 16.305 15.085 -15.416 1.00 92.50 301 TYR A CA 1
ATOM 2232 C C . TYR A 1 301 ? 17.371 14.580 -16.371 1.00 92.50 301 TYR A C 1
ATOM 2234 O O . TYR A 1 301 ? 18.566 14.786 -16.158 1.00 92.50 301 TYR A O 1
ATOM 2242 N N . THR A 1 302 ? 16.924 13.987 -17.468 1.00 94.12 302 THR A N 1
ATOM 2243 C CA . THR A 1 302 ? 17.792 13.503 -18.532 1.00 94.12 302 THR A CA 1
ATOM 2244 C C . THR A 1 302 ? 17.667 14.429 -19.733 1.00 94.12 302 THR A C 1
ATOM 2246 O O . THR A 1 302 ? 16.566 14.659 -20.241 1.00 94.12 302 THR A O 1
ATOM 2249 N N . VAL A 1 303 ? 18.797 14.938 -20.221 1.00 95.75 303 VAL A N 1
ATOM 2250 C CA . VAL A 1 303 ? 18.872 15.576 -21.538 1.00 95.75 303 VAL A CA 1
ATOM 2251 C C . VAL A 1 303 ? 19.379 14.576 -22.563 1.00 95.75 303 VAL A C 1
ATOM 2253 O O . VAL A 1 303 ? 20.349 13.863 -22.320 1.00 95.75 303 VAL A O 1
ATOM 2256 N N . TYR A 1 304 ? 18.745 14.561 -23.729 1.00 94.38 304 TYR A N 1
ATOM 2257 C CA . TYR A 1 304 ? 19.158 13.812 -24.907 1.00 94.38 304 TYR A CA 1
ATOM 2258 C C . TYR A 1 304 ? 19.666 14.783 -25.971 1.00 94.38 304 TYR A C 1
ATOM 2260 O O . TYR A 1 304 ? 18.975 15.737 -26.324 1.00 94.38 304 TYR A O 1
ATOM 2268 N N . ALA A 1 305 ? 20.860 14.523 -26.494 1.00 93.06 305 ALA A N 1
ATOM 2269 C CA . ALA A 1 305 ? 21.494 15.251 -27.583 1.00 93.06 305 ALA A CA 1
ATOM 2270 C C . ALA A 1 305 ? 21.500 14.374 -28.841 1.00 93.06 305 ALA A C 1
ATOM 2272 O O . ALA A 1 305 ? 22.203 13.360 -28.909 1.00 93.06 305 ALA A O 1
ATOM 2273 N N . ALA A 1 306 ? 20.702 14.756 -29.836 1.00 91.38 306 ALA A N 1
ATOM 2274 C CA . ALA A 1 306 ? 20.554 14.048 -31.100 1.00 91.38 306 ALA A CA 1
ATOM 2275 C C . ALA A 1 306 ? 21.190 14.842 -32.249 1.00 91.38 306 ALA A C 1
ATOM 2277 O O . ALA A 1 306 ? 20.874 16.011 -32.463 1.00 91.38 306 ALA A O 1
ATOM 2278 N N . LYS A 1 307 ? 22.048 14.180 -33.025 1.00 88.38 307 LYS A N 1
ATOM 2279 C CA . LYS A 1 307 ? 22.620 14.684 -34.280 1.00 88.38 307 LYS A CA 1
ATOM 2280 C C . LYS A 1 307 ? 22.352 13.634 -35.351 1.00 88.38 307 LYS A C 1
ATOM 2282 O O . LYS A 1 307 ? 22.558 12.448 -35.101 1.00 88.38 307 LYS A O 1
ATOM 2287 N N . THR A 1 308 ? 21.844 14.040 -36.512 1.00 80.44 308 THR A N 1
ATOM 2288 C CA . THR A 1 308 ? 21.547 13.116 -37.618 1.00 80.44 308 THR A CA 1
ATOM 2289 C C . THR A 1 308 ? 22.793 12.293 -37.956 1.00 80.44 308 THR A C 1
ATOM 2291 O O . THR A 1 308 ? 23.857 12.871 -38.140 1.00 80.44 308 THR A O 1
ATOM 2294 N N . GLY A 1 309 ? 22.675 10.962 -38.008 1.00 74.25 309 GLY A N 1
ATOM 2295 C CA . GLY A 1 309 ? 23.804 10.052 -38.259 1.00 74.25 309 GLY A CA 1
ATOM 2296 C C . GLY A 1 309 ? 24.624 9.656 -37.019 1.00 74.25 309 GLY A C 1
ATOM 2297 O O . GLY A 1 309 ? 25.460 8.761 -37.115 1.00 74.25 309 GLY A O 1
ATOM 2298 N N . CYS A 1 310 ? 24.354 10.247 -35.850 1.00 82.62 310 CYS A N 1
ATOM 2299 C CA . CYS A 1 310 ? 24.984 9.888 -34.578 1.00 82.62 310 CYS A CA 1
ATOM 2300 C C . CYS A 1 310 ? 24.023 9.149 -33.645 1.00 82.62 310 CYS A C 1
ATOM 2302 O O . CYS A 1 310 ? 22.823 9.419 -33.612 1.00 82.62 310 CYS A O 1
ATOM 2304 N N . VAL A 1 311 ? 24.576 8.262 -32.814 1.00 84.94 311 VAL A N 1
ATOM 2305 C CA . VAL A 1 311 ? 23.848 7.713 -31.662 1.00 84.94 311 VAL A CA 1
ATOM 2306 C C . VAL A 1 311 ? 23.562 8.853 -30.685 1.00 84.94 311 VAL A C 1
ATOM 2308 O O . VAL A 1 311 ? 24.459 9.634 -30.357 1.00 84.94 311 VAL A O 1
ATOM 2311 N N . THR A 1 312 ? 22.314 8.955 -30.229 1.00 90.12 312 THR A N 1
ATOM 2312 C CA . THR A 1 312 ? 21.900 9.941 -29.229 1.00 90.12 312 THR A CA 1
ATOM 2313 C C . THR A 1 312 ? 22.717 9.768 -27.952 1.00 90.12 312 THR A C 1
ATOM 2315 O O . THR A 1 312 ? 22.788 8.671 -27.401 1.00 90.12 312 THR A O 1
ATOM 2318 N N . LYS A 1 313 ? 23.320 10.856 -27.469 1.00 91.81 313 LYS A N 1
ATOM 2319 C CA . LYS A 1 313 ? 24.022 10.882 -26.178 1.00 91.81 313 LYS A CA 1
ATOM 2320 C C . LYS A 1 313 ? 23.122 11.509 -25.125 1.00 91.81 313 LYS A C 1
ATOM 2322 O O . LYS A 1 313 ? 22.288 12.349 -25.462 1.00 91.81 313 LYS A O 1
ATOM 2327 N N . SER A 1 314 ? 23.296 11.127 -23.867 1.00 94.56 314 SER A N 1
ATOM 2328 C CA . SER A 1 314 ? 22.518 11.678 -22.762 1.00 94.56 314 SER A CA 1
ATOM 2329 C C . SER A 1 314 ? 23.390 12.085 -21.585 1.00 94.56 314 SER A C 1
ATOM 2331 O O . SER A 1 314 ? 24.475 11.540 -21.383 1.00 94.56 314 SER A O 1
ATOM 2333 N N . ALA A 1 315 ? 22.895 13.045 -20.813 1.00 91.44 315 ALA A N 1
ATOM 2334 C CA . ALA A 1 315 ? 23.440 13.429 -19.520 1.00 91.44 315 ALA A CA 1
ATOM 2335 C C . ALA A 1 315 ? 22.296 13.615 -18.527 1.00 91.44 315 ALA A C 1
ATOM 2337 O O . ALA A 1 315 ? 21.173 13.940 -18.915 1.00 91.44 315 ALA A O 1
ATOM 2338 N N . GLU A 1 316 ? 22.595 13.405 -17.253 1.00 93.81 316 GLU A N 1
ATOM 2339 C CA . GLU A 1 316 ? 21.627 13.482 -16.167 1.00 93.81 316 GLU A CA 1
ATOM 2340 C C . GLU A 1 316 ? 22.014 14.589 -15.194 1.00 93.81 316 GLU A C 1
ATOM 2342 O O . GLU A 1 316 ? 23.198 14.843 -14.954 1.00 93.81 316 GLU A O 1
ATOM 2347 N N . VAL A 1 317 ? 21.006 15.244 -14.632 1.00 91.75 317 VAL A N 1
ATOM 2348 C CA . VAL A 1 317 ? 21.164 16.177 -13.522 1.00 91.75 317 VAL A CA 1
ATOM 2349 C C . VAL A 1 317 ? 20.084 15.901 -12.489 1.00 91.75 317 VAL A C 1
ATOM 2351 O O . VAL A 1 317 ? 18.912 15.712 -12.815 1.00 91.75 317 VAL A O 1
ATOM 2354 N N . MET A 1 318 ? 20.506 15.874 -11.230 1.00 90.06 318 MET A N 1
ATOM 2355 C CA . MET A 1 318 ? 19.633 15.617 -10.097 1.00 90.06 318 MET A CA 1
ATOM 2356 C C . MET A 1 318 ? 19.256 16.929 -9.423 1.00 90.06 318 MET A C 1
ATOM 2358 O O . MET A 1 318 ? 20.108 17.789 -9.192 1.00 90.06 318 MET A O 1
ATOM 2362 N N . THR A 1 319 ? 17.991 17.042 -9.047 1.00 84.25 319 THR A N 1
ATOM 2363 C CA . THR A 1 319 ? 17.464 18.150 -8.256 1.00 84.25 319 THR A CA 1
ATOM 2364 C C . THR A 1 319 ? 16.786 17.569 -7.024 1.00 84.25 319 THR A C 1
ATOM 2366 O O . THR A 1 319 ? 15.836 16.794 -7.139 1.00 84.25 319 THR A O 1
ATOM 2369 N N . ASN A 1 320 ? 17.279 17.918 -5.839 1.00 86.19 320 ASN A N 1
ATOM 2370 C CA . ASN A 1 320 ? 16.676 17.538 -4.569 1.00 86.19 320 ASN A CA 1
ATOM 2371 C C . ASN A 1 320 ? 15.688 18.624 -4.141 1.00 86.19 320 ASN A C 1
ATOM 2373 O O . ASN A 1 320 ? 16.061 19.574 -3.460 1.00 86.19 320 ASN A O 1
ATOM 2377 N N . VAL A 1 321 ? 14.437 18.502 -4.574 1.00 83.25 321 VAL A N 1
ATOM 2378 C CA . VAL A 1 321 ? 13.403 19.490 -4.270 1.00 83.25 321 VAL A CA 1
ATOM 2379 C C . VAL A 1 321 ? 13.085 19.414 -2.783 1.00 83.25 321 VAL A C 1
ATOM 2381 O O . VAL A 1 321 ? 12.510 18.430 -2.304 1.00 83.25 321 VAL A O 1
ATOM 2384 N N . SER A 1 322 ? 13.468 20.461 -2.060 1.00 70.19 322 SER A N 1
ATOM 2385 C CA . SER A 1 322 ? 13.155 20.625 -0.650 1.00 70.19 322 SER A CA 1
ATOM 2386 C C . SER A 1 322 ? 11.902 21.463 -0.556 1.00 70.19 322 SER A C 1
ATOM 2388 O O . SER A 1 322 ? 11.940 22.681 -0.612 1.00 70.19 322 SER A O 1
ATOM 2390 N N . CYS A 1 323 ? 10.756 20.825 -0.415 1.00 67.19 323 CYS A N 1
ATOM 2391 C CA . CYS A 1 323 ? 9.579 21.569 -0.010 1.00 67.19 323 CYS A CA 1
ATOM 2392 C C . CYS A 1 323 ? 9.773 21.896 1.462 1.00 67.19 323 CYS A C 1
ATOM 2394 O O . CYS A 1 323 ? 9.880 20.954 2.248 1.00 67.19 323 CYS A O 1
ATOM 2396 N N . ASP A 1 324 ? 9.869 23.183 1.817 1.00 48.41 324 ASP A N 1
ATOM 2397 C CA . ASP A 1 324 ? 9.862 23.612 3.215 1.00 48.41 324 ASP A CA 1
ATOM 2398 C C . ASP A 1 324 ? 8.796 22.814 3.966 1.00 48.41 324 ASP A C 1
ATOM 2400 O O . ASP A 1 324 ? 7.586 22.926 3.730 1.00 48.41 324 ASP A O 1
ATOM 2404 N N . ALA A 1 325 ? 9.277 21.914 4.816 1.00 38.50 325 ALA A N 1
ATOM 2405 C CA . ALA A 1 325 ? 8.432 20.999 5.537 1.00 38.50 325 ALA A CA 1
ATOM 2406 C C . ALA A 1 325 ? 7.822 21.763 6.709 1.00 38.50 325 ALA A C 1
ATOM 2408 O O . ALA A 1 325 ? 8.442 21.929 7.755 1.00 38.50 325 ALA A O 1
ATOM 2409 N N . ASN A 1 326 ? 6.575 22.194 6.547 1.00 36.75 326 ASN A N 1
ATOM 2410 C CA . ASN A 1 326 ? 5.589 22.007 7.605 1.00 36.75 326 ASN A CA 1
ATOM 2411 C C . ASN A 1 326 ? 4.176 22.008 7.002 1.00 36.75 326 ASN A C 1
ATOM 2413 O O . ASN A 1 326 ? 3.781 22.981 6.353 1.00 36.75 326 ASN A O 1
ATOM 2417 N N . PRO A 1 327 ? 3.397 20.924 7.188 1.00 40.94 327 PRO A N 1
ATOM 2418 C CA . PRO A 1 327 ? 3.062 20.485 8.537 1.00 40.94 327 PRO A CA 1
ATOM 2419 C C . PRO A 1 327 ? 2.958 18.952 8.698 1.00 40.94 327 PRO A C 1
ATOM 2421 O O . PRO A 1 327 ? 2.046 18.314 8.173 1.00 40.94 327 PRO A O 1
ATOM 2424 N N . THR A 1 328 ? 3.837 18.360 9.508 1.00 45.62 328 THR A N 1
ATOM 2425 C CA . THR A 1 328 ? 3.441 17.190 10.320 1.00 45.62 328 THR A CA 1
ATOM 2426 C C . THR A 1 328 ? 2.558 17.606 11.501 1.00 45.62 328 THR A C 1
ATOM 2428 O O . THR A 1 328 ? 1.942 16.759 12.139 1.00 45.62 328 THR A O 1
ATOM 2431 N N . GLU A 1 329 ? 2.471 18.909 11.778 1.00 47.38 329 GLU A N 1
ATOM 2432 C CA . GLU A 1 329 ? 1.551 19.478 12.754 1.00 47.38 329 GLU A CA 1
ATOM 2433 C C . GLU A 1 329 ? 0.099 19.420 12.249 1.00 47.38 329 GLU A C 1
ATOM 2435 O O . GLU A 1 329 ? -0.152 19.498 11.041 1.00 47.38 329 GLU A O 1
ATOM 2440 N N . PRO A 1 330 ? -0.899 19.296 13.138 1.00 59.44 330 PRO A N 1
ATOM 2441 C CA . PRO A 1 330 ? -2.274 19.577 12.752 1.00 59.44 330 PRO A CA 1
ATOM 2442 C C . PRO A 1 330 ? -2.319 20.951 12.067 1.00 59.44 330 PRO A C 1
ATOM 2444 O O . PRO A 1 330 ? -1.736 21.916 12.565 1.00 59.44 330 PRO A O 1
ATOM 2447 N N . PHE A 1 331 ? -2.994 21.047 10.914 1.00 72.56 331 PHE A N 1
ATOM 2448 C CA . PHE A 1 331 ? -3.337 22.346 10.333 1.00 72.56 331 PHE A CA 1
ATOM 2449 C C . PHE A 1 331 ? -3.945 23.181 11.453 1.00 72.56 331 PHE A C 1
ATOM 2451 O O . PHE A 1 331 ? -4.864 22.688 12.090 1.00 72.56 331 PHE A O 1
ATOM 2458 N N . SER A 1 332 ? -3.419 24.378 11.712 1.00 81.44 332 SER A N 1
ATOM 2459 C CA . SER A 1 332 ? -3.946 25.304 12.709 1.00 81.44 332 SER A CA 1
ATOM 2460 C C . SER A 1 332 ? -3.985 26.702 12.110 1.00 81.44 332 SER A C 1
ATOM 2462 O O . SER A 1 332 ? -2.968 27.196 11.621 1.00 81.44 332 SER A O 1
ATOM 2464 N N . ALA A 1 333 ? -5.155 27.330 12.114 1.00 80.56 333 ALA A N 1
ATOM 2465 C CA . ALA A 1 333 ? -5.333 28.701 11.655 1.00 80.56 333 ALA A CA 1
ATOM 2466 C C . ALA A 1 333 ? -6.348 29.412 12.545 1.00 80.56 333 ALA A C 1
ATOM 2468 O O . ALA A 1 333 ? -7.453 28.910 12.723 1.00 80.56 333 ALA A O 1
ATOM 2469 N N . CYS A 1 334 ? -5.996 30.585 13.066 1.00 82.88 334 CYS A N 1
ATOM 2470 C CA . CYS A 1 334 ? -6.912 31.452 13.801 1.00 82.88 334 CYS A CA 1
ATOM 2471 C C . CYS A 1 334 ? -7.168 32.730 13.006 1.00 82.88 334 CYS A C 1
ATOM 2473 O O . CYS A 1 334 ? -6.238 33.316 12.452 1.00 82.88 334 CYS A O 1
ATOM 2475 N N . VAL A 1 335 ? -8.429 33.148 12.946 1.00 86.31 335 VAL A N 1
ATOM 2476 C CA . VAL A 1 335 ? -8.864 34.374 12.278 1.00 86.31 335 VAL A CA 1
ATOM 2477 C C . VAL A 1 335 ? -9.691 35.197 13.252 1.00 86.31 335 VAL A C 1
ATOM 2479 O O . VAL A 1 335 ? -10.665 34.710 13.827 1.00 86.31 335 VAL A O 1
ATOM 2482 N N . GLU A 1 336 ? -9.297 36.451 13.423 1.00 88.75 336 GLU A N 1
ATOM 2483 C CA . GLU A 1 336 ? -9.967 37.393 14.314 1.00 88.75 336 GLU A CA 1
ATOM 2484 C C . GLU A 1 336 ? -11.236 37.965 13.663 1.00 88.75 336 GLU A C 1
ATOM 2486 O O . GLU A 1 336 ? -11.317 38.162 12.441 1.00 88.75 336 GLU A O 1
ATOM 2491 N N . ALA A 1 337 ? -12.261 38.205 14.474 1.00 91.38 337 ALA A N 1
ATOM 2492 C CA . ALA A 1 337 ? -13.583 38.605 14.013 1.00 91.38 337 ALA A CA 1
ATOM 2493 C C . ALA A 1 337 ? -13.607 40.058 13.521 1.00 91.38 337 ALA A C 1
ATOM 2495 O O . ALA A 1 337 ? -14.291 40.370 12.544 1.00 91.38 337 ALA A O 1
ATOM 2496 N N . GLU A 1 338 ? -12.846 40.953 14.147 1.00 86.12 338 GLU A N 1
ATOM 2497 C CA . GLU A 1 338 ? -12.709 42.358 13.756 1.00 86.12 338 GLU A CA 1
ATOM 2498 C C . GLU A 1 338 ? -12.086 42.514 12.363 1.00 86.12 338 GLU A C 1
ATOM 2500 O O . GLU A 1 338 ? -12.494 43.393 11.603 1.00 86.12 338 GLU A O 1
ATOM 2505 N N . HIS A 1 339 ? -11.195 41.597 11.980 1.00 86.94 339 HIS A N 1
ATOM 2506 C CA . HIS A 1 339 ? -10.562 41.549 10.658 1.00 86.94 339 HIS A CA 1
ATOM 2507 C C . HIS A 1 339 ? -11.351 40.732 9.623 1.00 86.94 339 HIS A C 1
ATOM 2509 O O . HIS A 1 339 ? -10.951 40.652 8.461 1.00 86.94 339 HIS A O 1
ATOM 2515 N N . SER A 1 340 ? -12.469 40.135 10.032 1.00 91.25 340 SER A N 1
ATOM 2516 C CA . SER A 1 340 ? -13.362 39.363 9.168 1.00 91.25 340 SER A CA 1
ATOM 2517 C C . SER A 1 340 ? -14.539 40.210 8.678 1.00 91.25 340 SER A C 1
ATOM 2519 O O . SER A 1 340 ? -14.918 41.199 9.310 1.00 91.25 340 SER A O 1
ATOM 2521 N N . ASP A 1 341 ? -15.134 39.816 7.551 1.00 90.81 341 ASP A N 1
ATOM 2522 C CA . ASP A 1 341 ? -16.332 40.471 7.013 1.00 90.81 341 ASP A CA 1
ATOM 2523 C C . ASP A 1 341 ? -17.548 40.202 7.918 1.00 90.81 341 ASP A C 1
ATOM 2525 O O . ASP A 1 341 ? -17.658 39.135 8.523 1.00 90.81 341 ASP A O 1
ATOM 2529 N N . GLY A 1 342 ? -18.465 41.158 8.044 1.00 89.44 342 GLY A N 1
ATOM 2530 C CA . GLY A 1 342 ? -19.617 41.033 8.937 1.00 89.44 342 GLY A CA 1
ATOM 2531 C C . GLY A 1 342 ? -20.395 42.330 9.128 1.00 89.44 342 GLY A C 1
ATOM 2532 O O . GLY A 1 342 ? -19.893 43.424 8.877 1.00 89.44 342 GLY A O 1
ATOM 2533 N N . ASN A 1 343 ? -21.632 42.210 9.608 1.00 88.00 343 ASN A N 1
ATOM 2534 C CA . ASN A 1 343 ? -22.546 43.344 9.819 1.00 88.00 343 ASN A CA 1
ATOM 2535 C C . ASN A 1 343 ? -22.574 43.863 11.273 1.00 88.00 343 ASN A C 1
ATOM 2537 O O . ASN A 1 343 ? -23.153 44.914 11.530 1.00 88.00 343 ASN A O 1
ATOM 2541 N N . GLY A 1 344 ? -21.963 43.145 12.222 1.00 84.25 344 GLY A N 1
ATOM 2542 C CA . GLY A 1 344 ? -21.824 43.593 13.609 1.00 84.25 344 GLY A CA 1
ATOM 2543 C C . GLY A 1 344 ? -20.764 44.688 13.761 1.00 84.25 344 GLY A C 1
ATOM 2544 O O . GLY A 1 344 ? -19.771 44.702 13.028 1.00 84.25 344 GLY A O 1
ATOM 2545 N N . ALA A 1 345 ? -20.954 45.579 14.737 1.00 86.00 345 ALA A N 1
ATOM 2546 C CA . ALA A 1 345 ? -19.993 46.633 15.054 1.00 86.00 345 ALA A CA 1
ATOM 2547 C C . ALA A 1 345 ? -18.676 46.048 15.589 1.00 86.00 345 ALA A C 1
ATOM 2549 O O . ALA A 1 345 ? -18.687 45.087 16.361 1.00 86.00 345 ALA A O 1
ATOM 2550 N N . ILE A 1 346 ? -17.550 46.653 15.202 1.00 89.75 346 ILE A N 1
ATOM 2551 C CA . ILE A 1 346 ? -16.251 46.401 15.834 1.00 89.75 346 ILE A CA 1
ATOM 2552 C C . ILE A 1 346 ? -16.170 47.276 17.081 1.00 89.75 346 ILE A C 1
ATOM 2554 O O . ILE A 1 346 ? -16.466 48.469 17.022 1.00 89.75 346 ILE A O 1
ATOM 2558 N N . THR A 1 347 ? -15.803 46.688 18.213 1.00 87.06 347 THR A N 1
ATOM 2559 C CA . THR A 1 347 ? -15.753 47.388 19.503 1.00 87.06 347 THR A CA 1
ATOM 2560 C C . THR A 1 347 ? -14.529 46.960 20.297 1.00 87.06 347 THR A C 1
ATOM 2562 O O . THR A 1 347 ? -14.238 45.765 20.360 1.00 87.06 347 THR A O 1
ATOM 2565 N N . ASP A 1 348 ? -13.856 47.926 20.924 1.00 86.31 348 ASP A N 1
ATOM 2566 C CA . ASP A 1 348 ? -12.685 47.677 21.767 1.00 86.31 348 ASP A CA 1
ATOM 2567 C C . ASP A 1 348 ? -13.059 46.835 22.999 1.00 86.31 348 ASP A C 1
ATOM 2569 O O . ASP A 1 348 ? -14.118 47.016 23.610 1.00 86.31 348 ASP A O 1
ATOM 2573 N N . ASP A 1 349 ? -12.192 45.894 23.359 1.00 82.19 349 ASP A N 1
ATOM 2574 C CA . ASP A 1 349 ? -12.315 45.037 24.535 1.00 82.19 349 ASP A CA 1
ATOM 2575 C C . ASP A 1 349 ? -10.921 44.610 25.024 1.00 82.19 349 ASP A C 1
ATOM 2577 O O . ASP A 1 349 ? -10.245 43.838 24.344 1.00 82.19 349 ASP A O 1
ATOM 2581 N N . PRO A 1 350 ? -10.481 45.054 26.214 1.00 79.25 350 PRO A N 1
ATOM 2582 C CA . PRO A 1 350 ? -9.174 44.693 26.765 1.00 79.25 350 PRO A CA 1
ATOM 2583 C C . PRO A 1 350 ? -8.939 43.185 26.948 1.00 79.25 350 PRO A C 1
ATOM 2585 O O . PRO A 1 350 ? -7.793 42.774 27.114 1.00 79.25 350 PRO A O 1
ATOM 2588 N N . ASN A 1 351 ? -9.997 42.367 26.960 1.00 78.75 351 ASN A N 1
ATOM 2589 C CA . ASN A 1 351 ? -9.917 40.921 27.166 1.00 78.75 351 ASN A CA 1
ATOM 2590 C C . ASN A 1 351 ? -9.940 40.114 25.851 1.00 78.75 351 ASN A C 1
ATOM 2592 O O . ASN A 1 351 ? -9.785 38.889 25.895 1.00 78.75 351 ASN A O 1
ATOM 2596 N N . ALA A 1 352 ? -10.138 40.765 24.701 1.00 83.56 352 ALA A N 1
ATOM 2597 C CA . ALA A 1 352 ? -10.165 40.136 23.378 1.00 83.56 352 ALA A CA 1
ATOM 2598 C C . ALA A 1 352 ? -8.765 39.738 22.885 1.00 83.56 352 ALA A C 1
ATOM 2600 O O . ALA A 1 352 ? -7.767 40.316 23.323 1.00 83.56 352 ALA A O 1
ATOM 2601 N N . SER A 1 353 ? -8.663 38.754 21.980 1.00 72.88 353 SER A N 1
ATOM 2602 C CA . SER A 1 353 ? -7.357 38.218 21.533 1.00 72.88 353 SER A CA 1
ATOM 2603 C C . SER A 1 353 ? -6.471 39.246 20.833 1.00 72.88 353 SER A C 1
ATOM 2605 O O . SER A 1 353 ? -5.253 39.088 20.873 1.00 72.88 353 SER A O 1
ATOM 2607 N N . ASN A 1 354 ? -7.052 40.318 20.288 1.00 80.00 354 ASN A N 1
ATOM 2608 C CA . ASN A 1 354 ? -6.334 41.482 19.755 1.00 80.00 354 ASN A CA 1
ATOM 2609 C C . ASN A 1 354 ? -6.964 42.825 20.160 1.00 80.00 354 ASN A C 1
ATOM 2611 O O . ASN A 1 354 ? -6.835 43.832 19.466 1.00 80.00 354 ASN A O 1
ATOM 2615 N N . GLY A 1 355 ? -7.628 42.865 21.316 1.00 81.94 355 GLY A N 1
ATOM 2616 C CA . GLY A 1 355 ? -8.149 44.109 21.886 1.00 81.94 355 GLY A CA 1
ATOM 2617 C C . GLY A 1 355 ? -9.453 44.622 21.266 1.00 81.94 355 GLY A C 1
ATOM 2618 O O . GLY A 1 355 ? -9.945 45.663 21.699 1.00 81.94 355 GLY A O 1
ATOM 2619 N N . GLN A 1 356 ? -10.028 43.921 20.284 1.00 88.69 356 GLN A N 1
ATOM 2620 C CA . GLN A 1 356 ? -11.305 44.254 19.651 1.00 88.69 356 GLN A CA 1
ATOM 2621 C C . GLN A 1 356 ? -12.118 42.987 19.386 1.00 88.69 356 GLN A C 1
ATOM 2623 O O . GLN A 1 356 ? -11.580 41.893 19.338 1.00 88.69 356 GLN A O 1
ATOM 2628 N N . THR A 1 357 ? -13.427 43.134 19.215 1.00 90.38 357 THR A N 1
ATOM 2629 C CA . THR A 1 357 ? -14.333 42.036 18.832 1.00 90.38 357 THR A CA 1
ATOM 2630 C C . THR A 1 357 ? -15.389 42.557 17.864 1.00 90.38 357 THR A C 1
ATOM 2632 O O . THR A 1 357 ? -15.546 43.774 17.701 1.00 90.38 357 THR A O 1
ATOM 2635 N N . ARG A 1 358 ? -16.179 41.656 17.273 1.00 91.12 358 ARG A N 1
ATOM 2636 C CA . ARG A 1 358 ? -17.278 42.006 16.369 1.00 91.12 358 ARG A CA 1
ATOM 2637 C C . ARG A 1 358 ? -18.624 41.494 16.880 1.00 91.12 358 ARG A C 1
ATOM 2639 O O . ARG A 1 358 ? -18.804 40.300 17.111 1.00 91.12 358 ARG A O 1
ATOM 2646 N N . GLY A 1 359 ? -19.608 42.382 17.013 1.00 86.38 359 GLY A N 1
ATOM 2647 C CA . GLY A 1 359 ? -20.973 42.011 17.398 1.00 86.38 359 GLY A CA 1
ATOM 2648 C C . GLY A 1 359 ? -21.834 43.191 17.840 1.00 86.38 359 GLY A C 1
ATOM 2649 O O . GLY A 1 359 ? -21.376 44.325 17.934 1.00 86.38 359 GLY A O 1
ATOM 2650 N N . THR A 1 360 ? -23.111 42.929 18.107 1.00 80.25 360 THR A N 1
ATOM 2651 C CA . THR A 1 360 ? -24.092 43.934 18.552 1.00 80.25 360 THR A CA 1
ATOM 2652 C C . THR A 1 360 ? -25.135 43.278 19.453 1.00 80.25 360 THR A C 1
ATOM 2654 O O . THR A 1 360 ? -25.568 42.157 19.188 1.00 80.25 360 THR A O 1
ATOM 2657 N N . GLN A 1 361 ? -25.528 43.973 20.525 1.00 77.62 361 GLN A N 1
ATOM 2658 C CA . GLN A 1 361 ? -26.585 43.520 21.442 1.00 77.62 361 GLN A CA 1
ATOM 2659 C C . GLN A 1 361 ? -27.991 43.744 20.881 1.00 77.62 361 GLN A C 1
ATOM 2661 O O . GLN A 1 361 ? -28.958 43.277 21.469 1.00 77.62 361 GLN A O 1
ATOM 2666 N N . GLN A 1 362 ? -28.120 44.527 19.810 1.00 72.19 362 GLN A N 1
ATOM 2667 C CA . GLN A 1 362 ? -29.411 45.033 19.345 1.00 72.19 362 GLN A CA 1
ATOM 2668 C C . GLN A 1 362 ? -29.918 44.283 18.111 1.00 72.19 362 GLN A C 1
ATOM 2670 O O . GLN A 1 362 ? -31.129 44.205 17.914 1.00 72.19 362 GLN A O 1
ATOM 2675 N N . ASP A 1 363 ? -29.022 43.660 17.335 1.00 67.50 363 ASP A N 1
ATOM 2676 C CA . ASP A 1 363 ? -29.406 42.903 16.144 1.00 67.50 363 ASP A CA 1
ATOM 2677 C C . ASP A 1 363 ? -29.441 41.400 16.418 1.00 67.50 363 ASP A C 1
ATOM 2679 O O . ASP A 1 363 ? -28.467 40.777 16.852 1.00 67.50 363 ASP A O 1
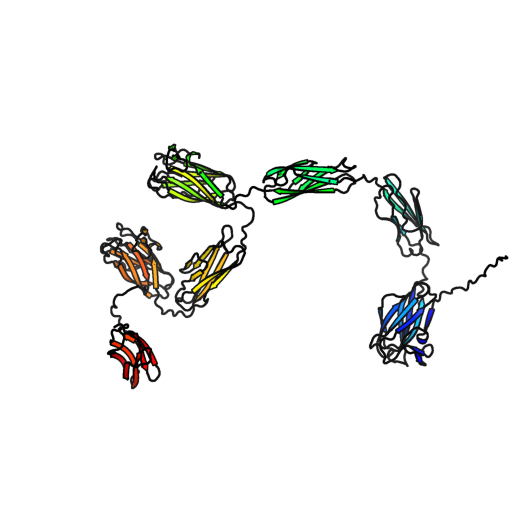ATOM 2683 N N . SER A 1 364 ? -30.592 40.807 16.117 1.00 65.75 364 SER A N 1
ATOM 2684 C CA . SER A 1 364 ? -30.884 39.375 16.246 1.00 65.75 364 SER A CA 1
ATOM 2685 C C . SER A 1 364 ? -30.335 38.535 15.086 1.00 65.75 364 SER A C 1
ATOM 2687 O O . SER A 1 364 ? -30.587 37.343 15.049 1.00 65.75 364 SER A O 1
ATOM 2689 N N . TYR A 1 365 ? -29.594 39.132 14.144 1.00 77.81 365 TYR A N 1
ATOM 2690 C CA . TYR A 1 365 ? -29.045 38.446 12.962 1.00 77.81 365 TYR A CA 1
ATOM 2691 C C . TYR A 1 365 ? -27.646 38.954 12.586 1.00 77.81 365 TYR A C 1
ATOM 2693 O O . TYR A 1 365 ? -27.308 39.112 11.408 1.00 77.81 365 TYR A O 1
ATOM 2701 N N . SER A 1 366 ? -26.828 39.274 13.590 1.00 86.00 366 SER A N 1
ATOM 2702 C CA . SER A 1 366 ? -25.443 39.670 13.342 1.00 86.00 366 SER A CA 1
ATOM 2703 C C . SER A 1 366 ? -24.623 38.473 12.857 1.00 86.00 366 SER A C 1
ATOM 2705 O O . SER A 1 366 ? -24.713 37.392 13.434 1.00 86.00 366 SER A O 1
ATOM 2707 N N . PHE A 1 367 ? -23.823 38.636 11.805 1.00 89.94 367 PHE A N 1
ATOM 2708 C CA . PHE A 1 367 ? -22.952 37.591 11.279 1.00 89.94 367 PHE A CA 1
ATOM 2709 C C . PHE A 1 367 ? -21.503 38.049 11.168 1.00 89.94 367 PHE A C 1
ATOM 2711 O O . PHE A 1 367 ? -21.212 39.237 10.991 1.00 89.94 367 PHE A O 1
ATOM 2718 N N . VAL A 1 368 ? -20.611 37.063 11.219 1.00 92.44 368 VAL A N 1
ATOM 2719 C CA . VAL A 1 368 ? -19.192 37.196 10.891 1.00 92.44 368 VAL A CA 1
ATOM 2720 C C . VAL A 1 368 ? -18.819 36.085 9.914 1.00 92.44 368 VAL A C 1
ATOM 2722 O O . VAL A 1 368 ? -19.211 34.930 10.100 1.00 92.44 368 VAL A O 1
ATOM 2725 N N . LYS A 1 369 ? -18.102 36.435 8.846 1.00 93.69 369 LYS A N 1
ATOM 2726 C CA . LYS A 1 369 ? -17.644 35.537 7.786 1.00 93.69 369 LYS A CA 1
ATOM 2727 C C . LYS A 1 369 ? -16.120 35.443 7.801 1.00 93.69 369 LYS A C 1
ATOM 2729 O O . LYS A 1 369 ? -15.416 36.338 7.339 1.00 93.69 369 LYS A O 1
ATOM 2734 N N . TYR A 1 370 ? -15.635 34.311 8.286 1.00 93.88 370 TYR A N 1
ATOM 2735 C CA . TYR A 1 370 ? -14.226 33.963 8.395 1.00 93.88 370 TYR A CA 1
ATOM 2736 C C . TYR A 1 370 ? -13.727 33.310 7.105 1.00 93.88 370 TYR A C 1
ATOM 2738 O O . TYR A 1 370 ? -14.377 32.413 6.562 1.00 93.88 370 TYR A O 1
ATOM 2746 N N . VAL A 1 371 ? -12.555 33.728 6.626 1.00 88.00 371 VAL A N 1
ATOM 2747 C CA . VAL A 1 371 ? -11.863 33.104 5.489 1.00 88.00 371 VAL A CA 1
ATOM 2748 C C . VAL A 1 371 ? -10.679 32.302 6.020 1.00 88.00 371 VAL A C 1
ATOM 2750 O O . VAL A 1 371 ? -9.708 32.870 6.510 1.00 88.00 371 VAL A O 1
ATOM 2753 N N . ILE A 1 372 ? -10.756 30.977 5.919 1.00 88.50 372 ILE A N 1
ATOM 2754 C CA . ILE A 1 372 ? -9.724 30.049 6.386 1.00 88.50 372 ILE A CA 1
ATOM 2755 C C . ILE A 1 372 ? -8.904 29.592 5.182 1.00 88.50 372 ILE A C 1
ATOM 2757 O O . ILE A 1 372 ? -9.387 28.829 4.345 1.00 88.50 372 ILE A O 1
ATOM 2761 N N . ASN A 1 373 ? -7.666 30.069 5.085 1.00 77.06 373 ASN A N 1
ATOM 2762 C CA . ASN A 1 373 ? -6.763 29.736 3.985 1.00 77.06 373 ASN A CA 1
ATOM 2763 C C . ASN A 1 373 ? -5.881 28.530 4.318 1.00 77.06 373 ASN A C 1
ATOM 2765 O O . ASN A 1 373 ? -5.467 28.342 5.459 1.00 77.06 373 ASN A O 1
ATOM 2769 N N . GLY A 1 374 ? -5.537 27.754 3.289 1.00 63.88 374 GLY A N 1
ATOM 2770 C CA . GLY A 1 374 ? -4.499 26.729 3.388 1.00 63.88 374 GLY A CA 1
ATOM 2771 C C . GLY A 1 374 ? -4.897 25.474 4.164 1.00 63.88 374 GLY A C 1
ATOM 2772 O O . GLY A 1 374 ? -4.004 24.797 4.677 1.00 63.88 374 GLY A O 1
ATOM 2773 N N . VAL A 1 375 ? -6.196 25.151 4.232 1.00 78.31 375 VAL A N 1
ATOM 2774 C CA . VAL A 1 375 ? -6.670 23.861 4.754 1.00 78.31 375 VAL A CA 1
ATOM 2775 C C . VAL A 1 375 ? -5.985 22.747 3.973 1.00 78.31 375 VAL A C 1
ATOM 2777 O O . VAL A 1 375 ? -6.009 22.730 2.744 1.00 78.31 375 VAL A O 1
ATOM 2780 N N . LYS A 1 376 ? -5.332 21.832 4.688 1.00 72.25 376 LYS A N 1
ATOM 2781 C CA . LYS A 1 376 ? -4.376 20.901 4.076 1.00 72.25 376 LYS A CA 1
ATOM 2782 C C . LYS A 1 376 ? -5.014 19.621 3.542 1.00 72.25 376 LYS A C 1
ATOM 2784 O O . LYS A 1 376 ? -4.402 18.943 2.728 1.00 72.25 376 LYS A O 1
ATOM 2789 N N . LYS A 1 377 ? -6.221 19.273 3.995 1.00 73.62 377 LYS A N 1
ATOM 2790 C CA . LYS A 1 377 ? -6.927 18.054 3.589 1.00 73.62 377 LYS A CA 1
ATOM 2791 C C . LYS A 1 377 ? -8.432 18.281 3.622 1.00 73.62 377 LYS A C 1
ATOM 2793 O O . LYS A 1 377 ? -8.929 18.934 4.528 1.00 73.62 377 LYS A O 1
ATOM 2798 N N . THR A 1 378 ? -9.171 17.704 2.679 1.00 80.12 378 THR A N 1
ATOM 2799 C CA . THR A 1 378 ? -10.640 17.687 2.764 1.00 80.12 378 THR A CA 1
ATOM 2800 C C . THR A 1 378 ? -11.095 16.727 3.868 1.00 80.12 378 THR A C 1
ATOM 2802 O O . THR A 1 378 ? -10.668 15.571 3.883 1.00 80.12 378 THR A O 1
ATOM 2805 N N . GLY A 1 379 ? -11.971 17.166 4.775 1.00 78.50 379 GLY A N 1
ATOM 2806 C CA . GLY A 1 379 ? -12.518 16.311 5.834 1.00 78.50 379 GLY A CA 1
ATOM 2807 C C . GLY A 1 379 ? -12.875 17.052 7.127 1.00 78.50 379 GLY A C 1
ATOM 2808 O O . GLY A 1 379 ? -12.963 18.282 7.123 1.00 78.50 379 GLY A O 1
ATOM 2809 N N . PRO A 1 380 ? -13.086 16.323 8.236 1.00 80.56 380 PRO A N 1
ATOM 2810 C CA . PRO A 1 380 ? -13.482 16.911 9.510 1.00 80.56 380 PRO A CA 1
ATOM 2811 C C . PRO A 1 380 ? -12.334 17.708 10.145 1.00 80.56 380 PRO A C 1
ATOM 2813 O O . PRO A 1 380 ? -11.218 17.208 10.284 1.00 80.56 380 PRO A O 1
ATOM 2816 N N . HIS A 1 381 ? -12.634 18.939 10.550 1.00 82.81 381 HIS A N 1
ATOM 2817 C CA . HIS A 1 381 ? -11.750 19.854 11.272 1.00 82.81 381 HIS A CA 1
ATOM 2818 C C . HIS A 1 381 ? -12.452 20.329 12.545 1.00 82.81 381 HIS A C 1
ATOM 2820 O O . HIS A 1 381 ? -13.667 20.537 12.543 1.00 82.81 381 HIS A O 1
ATOM 2826 N N . GLN A 1 382 ? -11.698 20.512 13.627 1.00 87.38 382 GLN A N 1
ATOM 2827 C CA . GLN A 1 382 ? -12.194 21.138 14.848 1.00 87.38 382 GLN A CA 1
ATOM 2828 C C . GLN A 1 382 ? -12.150 22.654 14.682 1.00 87.38 382 GLN A C 1
ATOM 2830 O O . GLN A 1 382 ? -11.111 23.216 14.357 1.00 87.38 382 GLN A O 1
ATOM 2835 N N . VAL A 1 383 ? -13.275 23.318 14.891 1.00 89.00 383 VAL A N 1
ATOM 2836 C CA . VAL A 1 383 ? -13.447 24.756 14.715 1.00 89.00 383 VAL A CA 1
ATOM 2837 C C . VAL A 1 383 ? -13.885 25.342 16.047 1.00 89.00 383 VAL A C 1
ATOM 2839 O O . VAL A 1 383 ? -15.018 25.143 16.468 1.00 89.00 383 VAL A O 1
ATOM 2842 N N . THR A 1 384 ? -12.984 26.042 16.721 1.00 90.62 384 THR A N 1
ATOM 2843 C CA . THR A 1 384 ? -13.193 26.649 18.034 1.00 90.62 384 THR A CA 1
ATOM 2844 C C . THR A 1 384 ? -13.521 28.127 17.876 1.00 90.62 384 THR A C 1
ATOM 2846 O O . THR A 1 384 ? -12.693 28.911 17.415 1.00 90.62 384 THR A O 1
ATOM 2849 N N . LEU A 1 385 ? -14.736 28.510 18.263 1.00 92.25 385 LEU A N 1
ATOM 2850 C CA . LEU A 1 385 ? -15.177 29.899 18.346 1.00 92.25 385 LEU A CA 1
ATOM 2851 C C . LEU A 1 385 ? -14.935 30.427 19.759 1.00 92.25 385 LEU A C 1
ATOM 2853 O O . LEU A 1 385 ? -15.435 29.838 20.717 1.00 92.25 385 LEU A O 1
ATOM 2857 N N . ARG A 1 386 ? -14.259 31.572 19.871 1.00 92.56 386 ARG A N 1
ATOM 2858 C CA . ARG A 1 386 ? -14.185 32.375 21.097 1.00 92.56 386 ARG A CA 1
ATOM 2859 C C . ARG A 1 386 ? -15.204 33.510 21.025 1.00 92.56 386 ARG A C 1
ATOM 2861 O O . ARG A 1 386 ? -15.236 34.253 20.040 1.00 92.56 386 ARG A O 1
ATOM 2868 N N . TYR A 1 387 ? -16.061 33.620 22.036 1.00 91.81 387 TYR A N 1
ATOM 2869 C CA . TYR A 1 387 ? -17.198 34.543 22.019 1.00 91.81 387 TYR A CA 1
ATOM 2870 C C . TYR A 1 387 ? -17.634 35.002 23.416 1.00 91.81 387 TYR A C 1
ATOM 2872 O O . TYR A 1 387 ? -17.242 34.439 24.440 1.00 91.81 387 TYR A O 1
ATOM 2880 N N . TYR A 1 388 ? -18.499 36.017 23.424 1.00 90.75 388 TYR A N 1
ATOM 2881 C CA . TYR A 1 388 ? -19.183 36.556 24.592 1.00 90.75 388 TYR A CA 1
ATOM 2882 C C . TYR A 1 388 ? -20.692 36.428 24.390 1.00 90.75 388 TYR A C 1
ATOM 2884 O O . TYR A 1 388 ? -21.231 36.847 23.359 1.00 90.75 388 TYR A O 1
ATOM 2892 N N . ALA A 1 389 ? -21.371 35.853 25.377 1.00 89.00 389 ALA A N 1
ATOM 2893 C CA . ALA A 1 389 ? -22.814 35.673 25.381 1.00 89.00 389 ALA A CA 1
ATOM 2894 C C . ALA A 1 389 ? -23.335 35.809 26.826 1.00 89.00 389 ALA A C 1
ATOM 2896 O O . ALA A 1 389 ? -23.027 34.963 27.667 1.00 89.00 389 ALA A O 1
ATOM 2897 N N . PRO A 1 390 ? -24.121 36.852 27.154 1.00 84.94 390 PRO A N 1
ATOM 2898 C CA . PRO A 1 390 ? -24.620 37.076 28.512 1.00 84.94 390 PRO A CA 1
ATOM 2899 C C . PRO A 1 390 ? -25.675 36.055 28.951 1.00 84.94 390 PRO A C 1
ATOM 2901 O O . PRO A 1 390 ? -25.961 35.971 30.136 1.00 84.94 390 PRO A O 1
ATOM 2904 N N . GLN A 1 391 ? -26.252 35.325 27.999 1.00 84.44 391 GLN A N 1
ATOM 2905 C CA . GLN A 1 391 ? -27.191 34.225 28.192 1.00 84.44 391 GLN A CA 1
ATOM 2906 C C . GLN A 1 391 ? -26.964 33.194 27.074 1.00 84.44 391 GLN A C 1
ATOM 2908 O O . GLN A 1 391 ? -26.354 33.558 26.059 1.00 84.44 391 GLN A O 1
ATOM 2913 N N . PRO A 1 392 ? -27.437 31.941 27.207 1.00 85.56 392 PRO A N 1
ATOM 2914 C CA . PRO A 1 392 ? -27.280 30.935 26.162 1.00 85.56 392 PRO A CA 1
ATOM 2915 C C . PRO A 1 392 ? -27.837 31.449 24.835 1.00 85.56 392 PRO A C 1
ATOM 2917 O O . PRO A 1 392 ? -28.894 32.079 24.816 1.00 85.56 392 PRO A O 1
ATOM 2920 N N . ALA A 1 393 ? -27.129 31.204 23.735 1.00 81.44 393 ALA A N 1
ATOM 2921 C CA . ALA A 1 393 ? -27.478 31.772 22.436 1.00 81.44 393 ALA A CA 1
ATOM 2922 C C . ALA A 1 393 ? -27.578 30.698 21.346 1.00 81.44 393 ALA A C 1
ATOM 2924 O O . ALA A 1 393 ? -26.902 29.667 21.375 1.00 81.44 393 ALA A O 1
ATOM 2925 N N . GLY A 1 394 ? -28.444 30.941 20.363 1.00 84.00 394 GLY A N 1
ATOM 2926 C CA . GLY A 1 394 ? -28.521 30.147 19.138 1.00 84.00 394 GLY A CA 1
ATOM 2927 C C . GLY A 1 394 ? -27.661 30.762 18.039 1.00 84.00 394 GLY A C 1
ATOM 2928 O O . GLY A 1 394 ? -27.710 31.978 17.827 1.00 84.00 394 GLY A O 1
ATOM 2929 N N . ILE A 1 395 ? -26.911 29.927 17.318 1.00 85.88 395 ILE A N 1
ATOM 2930 C CA . ILE A 1 395 ? -26.140 30.346 16.142 1.00 85.88 395 ILE A CA 1
ATOM 2931 C C . ILE A 1 395 ? -26.430 29.434 14.948 1.00 85.88 395 ILE A C 1
ATOM 2933 O O . ILE A 1 395 ? -26.728 28.246 15.099 1.00 85.88 395 ILE A O 1
ATOM 2937 N N . SER A 1 396 ? -26.300 29.973 13.741 1.00 85.25 396 SER A N 1
ATOM 2938 C CA . SER A 1 396 ? -26.241 29.183 12.512 1.00 85.25 396 SER A CA 1
ATOM 2939 C C . SER A 1 396 ? -24.850 29.272 11.892 1.00 85.25 396 SER A C 1
ATOM 2941 O O . SER A 1 396 ? -24.216 30.329 11.902 1.00 85.25 396 SER A O 1
ATOM 2943 N N . ILE A 1 397 ? -24.372 28.140 11.373 1.00 88.56 397 ILE A N 1
ATOM 2944 C CA . ILE A 1 397 ? -23.050 28.010 10.758 1.00 88.56 397 ILE A CA 1
ATOM 2945 C C . ILE A 1 397 ? -23.239 27.603 9.296 1.00 88.56 397 ILE A C 1
ATOM 2947 O O . ILE A 1 397 ? -23.926 26.627 8.995 1.00 88.56 397 ILE A O 1
ATOM 2951 N N . SER A 1 398 ? -22.617 28.341 8.383 1.00 87.88 398 SER A N 1
ATOM 2952 C CA . SER A 1 398 ? -22.577 28.031 6.952 1.00 87.88 398 SER A CA 1
ATOM 2953 C C . SER A 1 398 ? -21.127 27.888 6.505 1.00 87.88 398 SER A C 1
ATOM 2955 O O . SER A 1 398 ? -20.317 28.782 6.754 1.00 87.88 398 SER A O 1
ATOM 2957 N N . VAL A 1 399 ? -20.803 26.793 5.818 1.00 90.31 399 VAL A N 1
ATOM 2958 C CA . VAL A 1 399 ? -19.459 26.518 5.292 1.00 90.31 399 VAL A CA 1
ATOM 2959 C C . VAL A 1 399 ? -19.518 26.558 3.770 1.00 90.31 399 VAL A C 1
ATOM 2961 O O . VAL A 1 399 ? -20.264 25.802 3.163 1.00 90.31 399 VAL A O 1
ATOM 2964 N N . ASN A 1 400 ? -18.738 27.428 3.127 1.00 88.31 400 ASN A N 1
ATOM 2965 C CA . ASN A 1 400 ? -18.702 27.576 1.664 1.00 88.31 400 ASN A CA 1
ATOM 2966 C C . ASN A 1 400 ? -20.083 27.808 1.019 1.00 88.31 400 ASN A C 1
ATOM 2968 O O . ASN A 1 400 ? -20.331 27.353 -0.092 1.00 88.31 400 ASN A O 1
ATOM 2972 N N . ASN A 1 401 ? -20.952 28.552 1.713 1.00 80.31 401 ASN A N 1
ATOM 2973 C CA . ASN A 1 401 ? -22.360 28.811 1.370 1.00 80.31 401 ASN A CA 1
ATOM 2974 C C . ASN A 1 401 ? -23.301 27.592 1.454 1.00 80.31 401 ASN A C 1
ATOM 2976 O O . ASN A 1 401 ? -24.490 27.741 1.177 1.00 80.31 401 ASN A O 1
ATOM 2980 N N . ASP A 1 402 ? -22.808 26.427 1.883 1.00 81.19 402 ASP A N 1
ATOM 2981 C CA . ASP A 1 402 ? -23.651 25.299 2.267 1.00 81.19 402 ASP A CA 1
ATOM 2982 C C . ASP A 1 402 ? -24.066 25.476 3.734 1.00 81.19 402 ASP A C 1
ATOM 2984 O O . ASP A 1 402 ? -23.227 25.539 4.642 1.00 81.19 402 ASP A O 1
ATOM 2988 N N . MET A 1 403 ? -25.375 25.571 3.987 1.00 64.31 403 MET A N 1
ATOM 2989 C CA . MET A 1 403 ? -25.880 25.611 5.358 1.00 64.31 403 MET A CA 1
ATOM 2990 C C . MET A 1 403 ? -25.642 24.264 6.039 1.00 64.31 403 MET A C 1
ATOM 2992 O O . MET A 1 403 ? -26.205 23.242 5.643 1.00 64.31 403 MET A O 1
ATOM 2996 N N . THR A 1 404 ? -24.854 24.279 7.109 1.00 59.78 404 THR A N 1
ATOM 2997 C CA . THR A 1 404 ? -24.795 23.183 8.076 1.00 59.78 404 THR A CA 1
ATOM 2998 C C . THR A 1 404 ? -25.821 23.441 9.186 1.00 59.78 404 THR A C 1
ATOM 3000 O O . THR A 1 404 ? -26.141 24.589 9.481 1.00 59.78 404 THR A O 1
ATOM 3003 N N . VAL A 1 405 ? -26.404 22.370 9.733 1.00 54.91 405 VAL A N 1
ATOM 3004 C CA . VAL A 1 405 ? -27.537 22.353 10.688 1.00 54.91 405 VAL A CA 1
ATOM 3005 C C . VAL A 1 405 ? -27.468 23.489 11.738 1.00 54.91 405 VAL A C 1
ATOM 3007 O O . VAL A 1 405 ? -26.379 23.751 12.249 1.00 54.91 405 VAL A O 1
ATOM 3010 N N . PRO A 1 406 ? -28.591 24.148 12.112 1.00 57.03 406 PRO A N 1
ATOM 3011 C CA . PRO A 1 406 ? -28.603 25.124 13.206 1.00 57.03 406 PRO A CA 1
ATOM 3012 C C . PRO A 1 406 ? -28.014 24.524 14.487 1.00 57.03 406 PRO A C 1
ATOM 3014 O O . PRO A 1 406 ? -28.462 23.467 14.931 1.00 57.03 406 PRO A O 1
ATOM 3017 N N . SER A 1 407 ? -27.039 25.199 15.100 1.00 56.16 407 SER A N 1
ATOM 3018 C CA . SER A 1 407 ? -26.533 24.813 16.417 1.00 56.16 407 SER A CA 1
ATOM 3019 C C . SER A 1 407 ? -27.350 25.544 17.477 1.00 56.16 407 SER A C 1
ATOM 3021 O O . SER A 1 407 ? -27.189 26.747 17.698 1.00 56.16 407 SER A O 1
ATOM 3023 N N . THR A 1 408 ? -28.252 24.828 18.141 1.00 53.22 408 THR A N 1
ATOM 3024 C CA . THR A 1 408 ? -28.969 25.359 19.305 1.00 53.22 408 THR A CA 1
ATOM 3025 C C . THR A 1 408 ? -28.082 25.303 20.547 1.00 53.22 408 THR A C 1
ATOM 3027 O O . THR A 1 408 ? -27.651 24.219 20.930 1.00 53.22 408 THR A O 1
ATOM 3030 N N . GLY A 1 409 ? -27.881 26.448 21.208 1.00 66.00 409 GLY A N 1
ATOM 3031 C CA . GLY A 1 409 ? -27.421 26.509 22.599 1.00 66.00 409 GLY A CA 1
ATOM 3032 C C . GLY A 1 409 ? -25.908 26.474 22.798 1.00 66.00 409 GLY A C 1
ATOM 3033 O O . GLY A 1 409 ? -25.413 25.613 23.525 1.00 66.00 409 GLY A O 1
ATOM 3034 N N . ILE A 1 410 ? -25.175 27.436 22.224 1.00 82.69 410 ILE A N 1
ATOM 3035 C CA . ILE A 1 410 ? -23.842 27.734 22.766 1.00 82.69 410 ILE A CA 1
ATOM 3036 C C . ILE A 1 410 ? -24.013 28.271 24.197 1.00 82.69 410 ILE A C 1
ATOM 3038 O O . ILE A 1 410 ? -24.969 29.001 24.483 1.00 82.69 410 ILE A O 1
ATOM 3042 N N . ALA A 1 411 ? -23.135 27.843 25.105 1.00 83.12 411 ALA A N 1
ATOM 3043 C CA . ALA A 1 411 ? -23.226 28.176 26.522 1.00 83.12 411 ALA A CA 1
ATOM 3044 C C . ALA A 1 411 ? -23.091 29.688 26.758 1.00 83.12 411 ALA A C 1
ATOM 3046 O O . ALA A 1 411 ? -22.443 30.400 25.993 1.00 83.12 411 ALA A O 1
ATOM 3047 N N . GLU A 1 412 ? -23.686 30.194 27.835 1.00 85.81 412 GLU A N 1
ATOM 3048 C CA . GLU A 1 412 ? -23.419 31.570 28.244 1.00 85.81 412 GLU A CA 1
ATOM 3049 C C . GLU A 1 412 ? -21.975 31.714 28.736 1.00 85.81 412 GLU A C 1
ATOM 3051 O O . GLU A 1 412 ? -21.448 30.850 29.437 1.00 85.81 412 GLU A O 1
ATOM 3056 N N . SER A 1 413 ? -21.341 32.833 28.399 1.00 86.81 413 SER A N 1
ATOM 3057 C CA . SER A 1 413 ? -20.151 33.299 29.110 1.00 86.81 413 SER A CA 1
ATOM 3058 C C . SER A 1 413 ? -20.524 34.126 30.349 1.00 86.81 413 SER A C 1
ATOM 3060 O O . SER A 1 413 ? -19.660 34.448 31.160 1.00 86.81 413 SER A O 1
ATOM 3062 N N . GLY A 1 414 ? -21.804 34.499 30.493 1.00 82.69 414 GLY A N 1
ATOM 3063 C CA . GLY A 1 414 ? -22.327 35.307 31.598 1.00 82.69 414 GLY A CA 1
ATOM 3064 C C . GLY A 1 414 ? -21.980 36.797 31.497 1.00 82.69 414 GLY A C 1
ATOM 3065 O O . GLY A 1 414 ? -22.225 37.564 32.428 1.00 82.69 414 GLY A O 1
ATOM 3066 N N . SER A 1 415 ? -21.393 37.240 30.380 1.00 83.44 415 SER A N 1
ATOM 3067 C CA . SER A 1 415 ? -21.020 38.638 30.166 1.00 83.44 415 SER A CA 1
ATOM 3068 C C . SER A 1 415 ? -20.951 38.995 28.684 1.00 83.44 415 SER A C 1
ATOM 3070 O O . SER A 1 415 ? -20.634 38.159 27.849 1.00 83.44 415 SER A O 1
ATOM 3072 N N . TRP A 1 416 ? -21.203 40.265 28.360 1.00 83.50 416 TRP A N 1
ATOM 3073 C CA . TRP A 1 416 ? -21.032 40.801 27.004 1.00 83.50 416 TRP A CA 1
ATOM 3074 C C . TRP A 1 416 ? -19.610 41.333 26.722 1.00 83.50 416 TRP A C 1
ATOM 3076 O O . TRP A 1 416 ? -19.201 41.381 25.566 1.00 83.50 416 TRP A O 1
ATOM 3086 N N . ASN A 1 417 ? -18.859 41.726 27.764 1.00 80.88 417 ASN A N 1
ATOM 3087 C CA . ASN A 1 417 ? -17.597 42.483 27.627 1.00 80.88 417 ASN A CA 1
ATOM 3088 C C . ASN A 1 417 ? -16.475 42.063 28.600 1.00 80.88 417 ASN A C 1
ATOM 3090 O O . ASN A 1 417 ? -15.418 42.683 28.622 1.00 80.88 417 ASN A O 1
ATOM 3094 N N . VAL A 1 418 ? -16.717 41.109 29.505 1.00 78.44 418 VAL A N 1
ATOM 3095 C CA . VAL A 1 418 ? -15.760 40.798 30.588 1.00 78.44 418 VAL A CA 1
ATOM 3096 C C . VAL A 1 418 ? -15.319 39.347 30.529 1.00 78.44 418 VAL A C 1
ATOM 3098 O O . VAL A 1 418 ? -14.130 39.053 30.511 1.00 78.44 418 VAL A O 1
ATOM 3101 N N . VAL A 1 419 ? -16.288 38.439 30.481 1.00 84.50 419 VAL A N 1
ATOM 3102 C CA . VAL A 1 419 ? -16.052 36.997 30.483 1.00 84.50 419 VAL A CA 1
ATOM 3103 C C . VAL A 1 419 ? -16.363 36.455 29.097 1.00 84.50 419 VAL A C 1
ATOM 3105 O O . VAL A 1 419 ? -17.474 36.630 28.592 1.00 84.50 419 VAL A O 1
ATOM 3108 N N . TRP A 1 420 ? -15.370 35.807 28.499 1.00 90.06 420 TRP A N 1
ATOM 3109 C CA . TRP A 1 420 ? -15.476 35.076 27.242 1.00 90.06 420 TRP A CA 1
ATOM 3110 C C . TRP A 1 420 ? -15.515 33.573 27.520 1.00 90.06 420 TRP A C 1
ATOM 3112 O O . TRP A 1 420 ? -15.111 33.110 28.587 1.00 90.06 420 TRP A O 1
ATOM 3122 N N . THR A 1 421 ? -15.987 32.806 26.547 1.00 89.69 421 THR A N 1
ATOM 3123 C CA . THR A 1 421 ? -15.908 31.343 26.556 1.00 89.69 421 THR A CA 1
ATOM 3124 C C . THR A 1 421 ? -15.576 30.829 25.155 1.00 89.69 421 THR A C 1
ATOM 3126 O O . THR A 1 421 ? -15.566 31.596 24.187 1.00 89.69 421 THR A O 1
ATOM 3129 N N . GLU A 1 422 ? -15.270 29.540 25.048 1.00 91.81 422 GLU A N 1
ATOM 3130 C CA . GLU A 1 422 ? -14.971 28.870 23.785 1.00 91.81 422 GLU A CA 1
ATOM 3131 C C . GLU A 1 422 ? -15.955 27.724 23.532 1.00 91.81 422 GLU A C 1
ATOM 3133 O O . GLU A 1 422 ? -16.424 27.054 24.454 1.00 91.81 422 GLU A O 1
ATOM 3138 N N . HIS A 1 423 ? -16.288 27.495 22.265 1.00 87.56 423 HIS A N 1
ATOM 3139 C CA . HIS A 1 423 ? -17.086 26.350 21.843 1.00 87.56 423 HIS A CA 1
ATOM 3140 C C . HIS A 1 423 ? -16.502 25.756 20.567 1.00 87.56 423 HIS A C 1
ATOM 3142 O O . HIS A 1 423 ? -16.202 26.486 19.622 1.00 87.56 423 HIS A O 1
ATOM 3148 N N . THR A 1 424 ? -16.350 24.433 20.542 1.00 89.25 424 THR A N 1
ATOM 3149 C CA . THR A 1 424 ? -15.704 23.718 19.439 1.00 89.25 424 THR A CA 1
ATOM 3150 C C . THR A 1 424 ? -16.718 22.896 18.655 1.00 89.25 424 THR A C 1
ATOM 3152 O O . THR A 1 424 ? -17.415 22.054 19.213 1.00 89.25 424 THR A O 1
ATOM 3155 N N . PHE A 1 425 ? -16.753 23.121 17.345 1.00 85.88 425 PHE A N 1
ATOM 3156 C CA . PHE A 1 425 ? -17.551 22.387 16.368 1.00 85.88 425 PHE A CA 1
ATOM 3157 C C . PHE A 1 425 ? -16.655 21.448 15.563 1.00 85.88 425 PHE A C 1
ATOM 3159 O O . PHE A 1 425 ? -15.494 21.755 15.321 1.00 85.88 425 PHE A O 1
ATOM 3166 N N . THR A 1 426 ? -17.197 20.345 15.057 1.00 87.12 426 THR A N 1
ATOM 3167 C CA . THR A 1 426 ? -16.522 19.559 14.016 1.00 87.12 426 THR A CA 1
ATOM 3168 C C . THR A 1 426 ? -17.169 19.865 12.667 1.00 87.12 426 THR A C 1
ATOM 3170 O O . THR A 1 426 ? -18.321 19.498 12.443 1.00 87.12 426 THR A O 1
ATOM 3173 N N . LEU A 1 427 ? -16.447 20.548 11.772 1.00 86.56 427 LEU A N 1
ATOM 3174 C CA . LEU A 1 427 ? -16.936 20.959 10.449 1.00 86.56 427 LEU A CA 1
ATOM 3175 C C . LEU A 1 427 ? -16.137 20.276 9.337 1.00 86.56 427 LEU A C 1
ATOM 3177 O O . LEU A 1 427 ? -14.920 20.133 9.433 1.00 86.56 427 LEU A O 1
ATOM 3181 N N . ASN A 1 428 ? -16.811 19.884 8.255 1.00 86.06 428 ASN A N 1
ATOM 3182 C CA . ASN A 1 428 ? -16.135 19.370 7.067 1.00 86.06 428 ASN A CA 1
ATOM 3183 C C . ASN A 1 428 ? -15.639 20.535 6.205 1.00 86.06 428 ASN A C 1
ATOM 3185 O O . ASN A 1 428 ? -16.446 21.281 5.652 1.00 86.06 428 ASN A O 1
ATOM 3189 N N . LEU A 1 429 ? -14.321 20.671 6.075 1.00 84.88 429 LEU A N 1
ATOM 3190 C CA . LEU A 1 429 ? -13.676 21.679 5.232 1.00 84.88 429 LEU A CA 1
ATOM 3191 C C . LEU A 1 429 ? -13.083 21.018 3.988 1.00 84.88 429 LEU A C 1
ATOM 3193 O O . LEU A 1 429 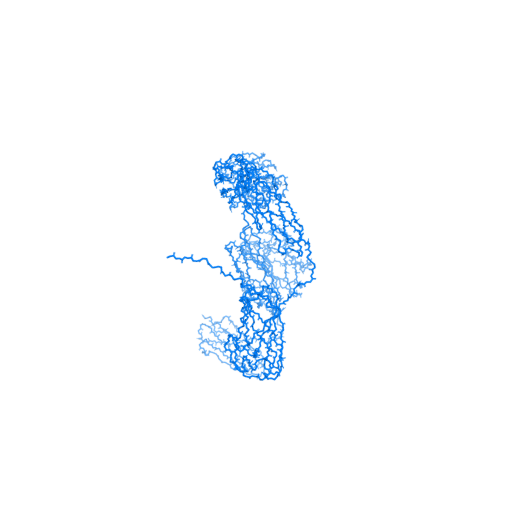? -12.701 19.847 4.026 1.00 84.88 429 LEU A O 1
ATOM 3197 N N . LYS A 1 430 ? -13.020 21.757 2.881 1.00 85.00 430 LYS A N 1
ATOM 3198 C CA . LYS A 1 430 ? -12.333 21.338 1.651 1.00 85.00 430 LYS A CA 1
ATOM 3199 C C . LYS A 1 430 ? -10.852 21.694 1.740 1.00 85.00 430 LYS A C 1
ATOM 3201 O O . LYS A 1 430 ? -10.482 22.627 2.438 1.00 85.00 430 LYS A O 1
ATOM 3206 N N . GLU A 1 431 ? -10.003 20.974 1.027 1.00 81.25 431 GLU A N 1
ATOM 3207 C CA . GLU A 1 431 ? -8.613 21.393 0.837 1.00 81.25 431 GLU A CA 1
ATOM 3208 C C . GLU A 1 431 ? -8.552 22.780 0.169 1.00 81.25 431 GLU A C 1
ATOM 3210 O O . GLU A 1 431 ? -9.365 23.098 -0.703 1.00 81.25 431 GLU A O 1
ATOM 3215 N N . GLY A 1 432 ? -7.606 23.617 0.595 1.00 74.56 432 GLY A N 1
ATOM 3216 C CA . GLY A 1 432 ? -7.461 24.996 0.136 1.00 74.56 432 GLY A CA 1
ATOM 3217 C C . GLY A 1 432 ? -8.228 26.008 0.993 1.00 74.56 432 GLY A C 1
ATOM 3218 O O . GLY A 1 432 ? -8.196 25.963 2.224 1.00 74.56 432 GLY A O 1
ATOM 3219 N N . THR A 1 433 ? -8.854 26.993 0.351 1.00 84.38 433 THR A N 1
ATOM 3220 C CA . THR A 1 433 ? -9.549 28.091 1.039 1.00 84.38 433 THR A CA 1
ATOM 3221 C C . THR A 1 433 ? -11.005 27.738 1.324 1.00 84.38 433 THR A C 1
ATOM 3223 O O . THR A 1 433 ? -11.732 27.299 0.435 1.00 84.38 433 THR A O 1
ATOM 3226 N N . ASN A 1 434 ? -11.448 27.989 2.558 1.00 89.38 434 ASN A N 1
ATOM 3227 C CA . ASN A 1 434 ? -12.832 27.817 2.993 1.00 89.38 434 ASN A CA 1
ATOM 3228 C C . ASN A 1 434 ? -13.388 29.116 3.571 1.00 89.38 434 ASN A C 1
ATOM 3230 O O . ASN A 1 434 ? -12.658 29.924 4.139 1.00 89.38 434 ASN A O 1
ATOM 3234 N N . THR A 1 435 ? -14.702 29.287 3.477 1.00 92.12 435 THR A N 1
ATOM 3235 C CA . THR A 1 435 ? -15.430 30.369 4.147 1.00 92.12 435 THR A CA 1
ATOM 3236 C C . THR A 1 435 ? -16.355 29.787 5.205 1.00 92.12 435 THR A C 1
ATOM 3238 O O . THR A 1 435 ? -17.105 28.859 4.914 1.00 92.12 435 THR A O 1
ATOM 3241 N N . ILE A 1 436 ? -16.300 30.315 6.426 1.00 92.62 436 ILE A N 1
ATOM 3242 C CA . ILE A 1 436 ? -17.163 29.915 7.542 1.00 92.62 436 ILE A CA 1
ATOM 3243 C C . ILE A 1 436 ? -17.925 31.157 7.989 1.00 92.62 436 ILE A C 1
ATOM 3245 O O . ILE A 1 436 ? -17.320 32.118 8.452 1.00 92.62 436 ILE A O 1
ATOM 3249 N N . GLN A 1 437 ? -19.244 31.158 7.837 1.00 92.06 437 GLN A N 1
ATOM 3250 C CA . GLN A 1 437 ? -20.105 32.234 8.314 1.00 92.06 437 GLN A CA 1
ATOM 3251 C C . GLN A 1 437 ? -20.858 31.783 9.561 1.00 92.06 437 GLN A C 1
ATOM 3253 O O . GLN A 1 437 ? -21.567 30.778 9.517 1.00 92.06 437 GLN A O 1
ATOM 3258 N N . ILE A 1 438 ? -20.735 32.552 10.641 1.00 90.12 438 ILE A N 1
ATOM 3259 C CA . ILE A 1 438 ? -21.458 32.337 11.895 1.00 90.12 438 ILE A CA 1
ATOM 3260 C C . ILE A 1 438 ? -22.441 33.484 12.076 1.00 90.12 438 ILE A C 1
ATOM 3262 O O . ILE A 1 438 ? -22.031 34.639 12.197 1.00 90.12 438 ILE A O 1
ATOM 3266 N N . THR A 1 439 ? -23.731 33.159 12.093 1.00 87.69 439 THR A N 1
ATOM 3267 C CA . THR A 1 439 ? -24.821 34.123 12.284 1.00 87.69 439 THR A CA 1
ATOM 3268 C C . THR A 1 439 ? -25.460 33.901 13.648 1.00 87.69 439 THR A C 1
ATOM 3270 O O . THR A 1 439 ? -25.879 32.793 13.979 1.00 87.69 439 THR A O 1
ATOM 3273 N N . SER A 1 440 ? -25.531 34.956 14.444 1.00 81.94 440 SER A N 1
ATOM 3274 C CA . SER A 1 440 ? -26.152 34.980 15.764 1.00 81.94 440 SER A CA 1
ATOM 3275 C C . SER A 1 440 ? -27.669 35.121 15.650 1.00 81.94 440 SER A C 1
ATOM 3277 O O . SER A 1 440 ? -28.140 35.810 14.751 1.00 81.94 440 SER A O 1
ATOM 3279 N N . GLY A 1 441 ? -28.413 34.556 16.607 1.00 66.56 441 GLY A N 1
ATOM 3280 C CA . GLY A 1 441 ? -29.742 35.049 16.990 1.00 66.56 441 GLY A CA 1
ATOM 3281 C C . GLY A 1 441 ? -30.968 34.336 16.406 1.00 66.56 441 GLY A C 1
ATOM 3282 O O . GLY A 1 441 ? -32.055 34.911 16.346 1.00 66.56 441 GLY A O 1
ATOM 3283 N N . PHE A 1 442 ? -30.866 33.037 16.106 1.00 62.72 442 PHE A N 1
ATOM 3284 C CA . PHE A 1 442 ? -32.070 32.196 16.079 1.00 62.72 442 PHE A CA 1
ATOM 3285 C C . PHE A 1 442 ? -32.461 31.813 17.525 1.00 62.72 442 PHE A C 1
ATOM 3287 O O . PHE A 1 442 ? -31.987 30.808 18.051 1.00 62.72 442 PHE A O 1
ATOM 3294 N N . GLY A 1 443 ? -33.271 32.647 18.195 1.00 58.75 443 GLY A N 1
ATOM 3295 C CA . GLY A 1 443 ? -33.739 32.443 19.581 1.00 58.75 443 GLY A CA 1
ATOM 3296 C C . GLY A 1 443 ? -33.559 33.662 20.503 1.00 58.75 443 GLY A C 1
ATOM 3297 O O . GLY A 1 443 ? -33.430 34.788 20.029 1.00 58.75 443 GLY A O 1
ATOM 3298 N N . GLN A 1 444 ? -33.561 33.445 21.828 1.00 61.69 444 GLN A N 1
ATOM 3299 C CA . GLN A 1 444 ? -33.138 34.454 22.814 1.00 61.69 444 GLN A CA 1
ATOM 3300 C C . GLN A 1 444 ? -31.616 34.361 23.005 1.00 61.69 444 GLN A C 1
ATOM 3302 O O . GLN A 1 444 ? -31.117 33.270 23.244 1.00 61.69 444 GLN A O 1
ATOM 3307 N N . GLY A 1 445 ? -30.885 35.480 22.902 1.00 67.94 445 GLY A N 1
ATOM 3308 C CA . GLY A 1 445 ? -29.428 35.536 23.129 1.00 67.94 445 GLY A CA 1
ATOM 3309 C C . GLY A 1 445 ? -28.638 36.120 21.954 1.00 67.94 445 GLY A C 1
ATOM 3310 O O . GLY A 1 445 ? -28.824 35.716 20.809 1.00 67.94 445 GLY A O 1
ATOM 3311 N N . HIS A 1 446 ? -27.746 37.069 22.253 1.00 82.69 446 HIS A N 1
ATOM 3312 C CA . HIS A 1 446 ? -26.843 37.710 21.290 1.00 82.69 446 HIS A CA 1
ATOM 3313 C C . HIS A 1 446 ? -25.415 37.216 21.511 1.00 82.69 446 HIS A C 1
ATOM 3315 O O . HIS A 1 446 ? -25.021 36.959 22.650 1.00 82.69 446 HIS A O 1
ATOM 3321 N N . VAL A 1 447 ? -24.637 37.142 20.432 1.00 87.88 447 VAL A N 1
ATOM 3322 C CA . VAL A 1 447 ? -23.242 36.698 20.470 1.00 87.88 447 VAL A CA 1
ATOM 3323 C C . VAL A 1 447 ? -22.344 37.804 19.933 1.00 87.88 447 VAL A C 1
ATOM 3325 O O . VAL A 1 447 ? -22.580 38.343 18.850 1.00 87.88 447 VAL A O 1
ATOM 3328 N N . ARG A 1 448 ? -21.302 38.133 20.694 1.00 89.81 448 ARG A N 1
ATOM 3329 C CA . ARG A 1 448 ? -20.174 38.962 20.255 1.00 89.81 448 ARG A CA 1
ATOM 3330 C C . ARG A 1 448 ? -18.998 38.025 20.001 1.00 89.81 448 ARG A C 1
ATOM 3332 O O . ARG A 1 448 ? -18.638 37.252 20.885 1.00 89.81 448 ARG A O 1
ATOM 3339 N N . GLN A 1 449 ? -18.455 38.033 18.791 1.00 92.69 449 GLN A N 1
ATOM 3340 C CA . GLN A 1 449 ? -17.443 37.074 18.348 1.00 92.69 449 GLN A CA 1
ATOM 3341 C C . GLN A 1 449 ? -16.053 37.716 18.415 1.00 92.69 449 GLN A C 1
ATOM 3343 O O . GLN A 1 449 ? -15.897 38.879 18.046 1.00 92.69 449 GLN A O 1
ATOM 3348 N N . ASP A 1 450 ? -15.067 36.963 18.896 1.00 92.25 450 ASP A N 1
ATOM 3349 C CA . ASP A 1 450 ? -13.683 37.419 19.096 1.00 92.25 450 ASP A CA 1
ATOM 3350 C C . ASP A 1 450 ? -12.761 36.804 18.041 1.00 92.25 450 ASP A C 1
ATOM 3352 O O . ASP A 1 450 ? -12.282 37.491 17.150 1.00 92.25 450 ASP A O 1
ATOM 3356 N N . ARG A 1 451 ? -12.629 35.474 18.026 1.00 92.25 451 ARG A N 1
ATOM 3357 C CA . ARG A 1 451 ? -11.832 34.762 17.018 1.00 92.25 451 ARG A CA 1
ATOM 3358 C C . ARG A 1 451 ? -12.377 33.376 16.714 1.00 92.25 451 ARG A C 1
ATOM 3360 O O . ARG A 1 451 ? -13.059 32.767 17.541 1.00 92.25 451 ARG A O 1
ATOM 3367 N N . LEU A 1 452 ? -12.010 32.861 15.547 1.00 92.75 452 LEU A N 1
ATOM 3368 C CA . LEU A 1 452 ? -12.290 31.500 15.111 1.00 92.75 452 LEU A CA 1
ATOM 3369 C C . LEU A 1 452 ? -10.978 30.773 14.814 1.00 92.75 452 LEU A C 1
ATOM 3371 O O . LEU A 1 452 ? -10.235 31.186 13.926 1.00 92.75 452 LEU A O 1
ATOM 3375 N N . CYS A 1 453 ? -10.709 29.683 15.525 1.00 88.12 453 CYS A N 1
ATOM 3376 C CA . CYS A 1 453 ? -9.544 28.832 15.304 1.00 88.12 453 CYS A CA 1
ATOM 3377 C C . CYS A 1 453 ? -9.960 27.497 14.689 1.00 88.12 453 CYS A C 1
ATOM 3379 O O . CYS A 1 453 ? -10.887 26.853 15.166 1.00 88.12 453 CYS A O 1
ATOM 3381 N N . VAL A 1 454 ? -9.269 27.056 13.645 1.00 85.38 454 VAL A N 1
ATOM 3382 C CA . VAL A 1 454 ? -9.489 25.774 12.975 1.00 85.38 454 VAL A CA 1
ATOM 3383 C C . VAL A 1 454 ? -8.277 24.896 13.195 1.00 85.38 454 VAL A C 1
ATOM 3385 O O . VAL A 1 454 ? -7.172 25.324 12.884 1.00 85.38 454 VAL A O 1
ATOM 3388 N N . THR A 1 455 ? -8.492 23.667 13.662 1.00 84.44 455 THR A N 1
ATOM 3389 C CA . THR A 1 455 ? -7.477 22.619 13.712 1.00 84.44 455 THR A CA 1
ATOM 3390 C C . THR A 1 455 ? -7.894 21.374 12.924 1.00 84.44 455 THR A C 1
ATOM 3392 O O . THR A 1 455 ? -9.073 21.024 12.894 1.00 84.44 455 THR A O 1
ATOM 3395 N N . GLY A 1 456 ? -6.972 20.678 12.255 1.00 73.94 456 GLY A N 1
ATOM 3396 C CA . GLY A 1 456 ? -7.318 19.436 11.549 1.00 73.94 456 GLY A CA 1
ATOM 3397 C C . GLY A 1 456 ? -6.155 18.707 10.878 1.00 73.94 456 GLY A C 1
ATOM 3398 O O . GLY A 1 456 ? -5.000 19.092 11.053 1.00 73.94 456 GLY A O 1
ATOM 3399 N N . PRO A 1 457 ? -6.430 17.606 10.158 1.00 62.34 457 PRO A N 1
ATOM 3400 C CA . PRO A 1 457 ? -5.386 16.740 9.619 1.00 62.34 457 PRO A CA 1
ATOM 3401 C C . PRO A 1 457 ? -4.542 17.430 8.533 1.00 62.34 457 PRO A C 1
ATOM 3403 O O . PRO A 1 457 ? -5.072 18.099 7.645 1.00 62.34 457 PRO A O 1
ATOM 3406 N N . GLY A 1 458 ? -3.222 17.217 8.584 1.00 54.69 458 GLY A N 1
ATOM 3407 C CA . GLY A 1 458 ? -2.276 17.611 7.533 1.00 54.69 458 GLY A CA 1
ATOM 3408 C C . GLY A 1 458 ? -2.519 16.871 6.206 1.00 54.69 458 GLY A C 1
ATOM 3409 O O . GLY A 1 458 ? -3.102 15.783 6.174 1.00 54.69 458 GLY A O 1
ATOM 3410 N N . GLY A 1 459 ? -2.118 17.497 5.099 1.00 47.16 459 GLY A N 1
ATOM 3411 C CA . GLY A 1 459 ? -2.313 17.024 3.723 1.00 47.16 459 GLY A CA 1
ATOM 3412 C C . GLY A 1 459 ? -1.426 15.840 3.337 1.00 47.16 459 GLY A C 1
ATOM 3413 O O . GLY A 1 459 ? -0.540 15.435 4.083 1.00 47.16 459 GLY A O 1
ATOM 3414 N N . THR A 1 460 ? -1.700 15.243 2.177 1.00 47.97 460 THR A N 1
ATOM 3415 C CA . THR A 1 460 ? -1.191 13.919 1.785 1.00 47.97 460 THR A CA 1
ATOM 3416 C C . THR A 1 460 ? 0.253 13.932 1.277 1.00 47.97 460 THR A C 1
ATOM 3418 O O . THR A 1 460 ? 0.510 14.282 0.128 1.00 47.97 460 THR A O 1
ATOM 3421 N N . GLY A 1 461 ? 1.168 13.428 2.104 1.00 38.75 461 GLY A N 1
ATOM 3422 C CA . GLY A 1 461 ? 2.490 12.942 1.712 1.00 38.75 461 GLY A CA 1
ATOM 3423 C C . GLY A 1 461 ? 2.971 11.929 2.750 1.00 38.75 461 GLY A C 1
ATOM 3424 O O . GLY A 1 461 ? 3.280 12.312 3.869 1.00 38.75 461 GLY A O 1
ATOM 3425 N N . ASN A 1 462 ? 2.993 10.650 2.364 1.00 37.66 462 ASN A N 1
ATOM 3426 C CA . ASN A 1 462 ? 3.124 9.439 3.188 1.00 37.66 462 ASN A CA 1
ATOM 3427 C C . ASN A 1 462 ? 1.892 9.103 4.044 1.00 37.66 462 ASN A C 1
ATOM 3429 O O . ASN A 1 462 ? 1.506 9.817 4.967 1.00 37.66 462 ASN A O 1
ATOM 3433 N N . THR A 1 463 ? 1.287 7.951 3.741 1.00 40.94 463 THR A N 1
ATOM 3434 C CA . THR A 1 463 ? 0.456 7.214 4.697 1.00 40.94 463 THR A CA 1
ATOM 3435 C C . THR A 1 463 ? 1.201 7.150 6.028 1.00 40.94 463 THR A C 1
ATOM 3437 O O . THR A 1 463 ? 2.383 6.788 6.005 1.00 40.94 463 THR A O 1
ATOM 3440 N N . PRO A 1 464 ? 0.571 7.484 7.172 1.00 44.09 464 PRO A N 1
ATOM 3441 C CA . PRO A 1 464 ? 1.182 7.188 8.458 1.00 44.09 464 PRO A CA 1
ATOM 3442 C C . PRO A 1 464 ? 1.600 5.724 8.428 1.00 44.09 464 PRO A C 1
ATOM 3444 O O . PRO A 1 464 ? 0.833 4.877 7.965 1.00 44.09 464 PRO A O 1
ATOM 3447 N N . SER A 1 465 ? 2.831 5.436 8.855 1.00 59.66 465 SER A N 1
ATOM 3448 C CA . SER A 1 465 ? 3.196 4.055 9.118 1.00 59.66 465 SER A CA 1
ATOM 3449 C C . SER A 1 465 ? 2.173 3.546 10.137 1.00 59.66 465 SER A C 1
ATOM 3451 O O . SER A 1 465 ? 2.023 4.078 11.246 1.00 59.66 465 SER A O 1
ATOM 3453 N N . CYS A 1 466 ? 1.333 2.636 9.659 1.00 62.97 466 CYS A N 1
ATOM 3454 C CA . CYS A 1 466 ? 0.365 1.890 10.443 1.00 62.97 466 CYS A CA 1
ATOM 3455 C C . CYS A 1 466 ? 0.937 0.490 10.657 1.00 62.97 466 CYS A C 1
ATOM 3457 O O . CYS A 1 466 ? 0.214 -0.501 10.575 1.00 62.97 466 CYS A O 1
ATOM 3459 N N . ASP A 1 467 ? 2.252 0.416 10.884 1.00 70.62 467 ASP A N 1
ATOM 3460 C CA . ASP A 1 467 ? 2.943 -0.819 11.212 1.00 70.62 467 ASP A CA 1
ATOM 3461 C C . ASP A 1 467 ? 2.797 -1.069 12.711 1.00 70.62 467 ASP A C 1
ATOM 3463 O O . ASP A 1 467 ? 3.714 -0.911 13.522 1.00 70.62 467 ASP A O 1
ATOM 3467 N N . PHE A 1 468 ? 1.560 -1.367 13.087 1.00 73.25 468 PHE A N 1
ATOM 3468 C CA . PHE A 1 468 ? 1.222 -1.893 14.388 1.00 73.25 468 PHE A CA 1
ATOM 3469 C C . PHE A 1 468 ? 0.179 -2.987 14.197 1.00 73.25 468 PHE A C 1
ATOM 3471 O O . PHE A 1 468 ? -0.831 -2.816 13.518 1.00 73.25 468 PHE A O 1
ATOM 3478 N N . ASN A 1 469 ? 0.431 -4.129 14.812 1.00 82.31 469 ASN A N 1
ATOM 3479 C CA . ASN A 1 469 ? -0.542 -5.188 14.984 1.00 82.31 469 ASN A CA 1
ATOM 3480 C C . ASN A 1 469 ? -0.831 -5.319 16.474 1.00 82.31 469 ASN A C 1
ATOM 3482 O O . ASN A 1 469 ? 0.054 -5.128 17.309 1.00 82.31 469 ASN A O 1
ATOM 3486 N N . VAL A 1 470 ? -2.077 -5.643 16.796 1.00 86.00 470 VAL A N 1
ATOM 3487 C CA . VAL A 1 470 ? -2.531 -5.775 18.175 1.00 86.00 470 VAL A CA 1
ATOM 3488 C C . VAL A 1 470 ? -3.088 -7.170 18.372 1.00 86.00 470 VAL A C 1
ATOM 3490 O O . VAL A 1 470 ? -3.973 -7.598 17.631 1.00 86.00 470 VAL A O 1
ATOM 3493 N N . GLU A 1 471 ? -2.581 -7.868 19.377 1.00 88.19 471 GLU A N 1
ATOM 3494 C CA . GLU A 1 471 ? -3.124 -9.140 19.838 1.00 88.19 471 GLU A CA 1
ATOM 3495 C C . GLU A 1 471 ? -3.763 -8.959 21.209 1.00 88.19 471 GLU A C 1
ATOM 3497 O O . GLU A 1 471 ? -3.346 -8.122 22.008 1.00 88.19 471 GLU A O 1
ATOM 3502 N N . VAL A 1 472 ? -4.805 -9.742 21.470 1.00 90.12 472 VAL A N 1
ATOM 3503 C CA . VAL A 1 472 ? -5.548 -9.710 22.729 1.00 90.12 472 VAL A CA 1
ATOM 3504 C C . VAL A 1 472 ? -5.362 -11.021 23.469 1.00 90.12 472 VAL A C 1
ATOM 3506 O O . VAL A 1 472 ? -5.453 -12.095 22.877 1.00 90.12 472 VAL A O 1
ATOM 3509 N N . TYR A 1 473 ? -5.147 -10.930 24.776 1.00 87.19 473 TYR A N 1
ATOM 3510 C CA . TYR A 1 473 ? -5.062 -12.075 25.673 1.00 87.19 473 TYR A CA 1
ATOM 3511 C C . TYR A 1 473 ? -5.978 -11.860 26.868 1.00 87.19 473 TYR A C 1
ATOM 3513 O O . TYR A 1 473 ? -6.250 -10.732 27.278 1.00 87.19 473 TYR A O 1
ATOM 3521 N N . ALA A 1 474 ? -6.422 -12.966 27.450 1.00 86.50 474 ALA A N 1
ATOM 3522 C CA . ALA A 1 474 ? -7.169 -12.985 28.693 1.00 86.50 474 ALA A CA 1
ATOM 3523 C C . ALA A 1 474 ? -6.483 -13.920 29.685 1.00 86.50 474 ALA A C 1
ATOM 3525 O O . ALA A 1 474 ? -5.913 -14.937 29.290 1.00 86.50 474 ALA A O 1
ATOM 3526 N N . SER A 1 475 ? -6.593 -13.623 30.978 1.00 81.75 475 SER A N 1
ATOM 3527 C CA . SER A 1 475 ? -6.100 -14.500 32.044 1.00 81.75 475 SER A CA 1
ATOM 3528 C C . SER A 1 475 ? -6.754 -15.889 32.013 1.00 81.75 475 SER A C 1
ATOM 3530 O O . SER A 1 475 ? -6.147 -16.866 32.439 1.00 81.75 475 SER A O 1
ATOM 3532 N N . THR A 1 476 ? -7.992 -15.984 31.518 1.00 81.12 476 THR A N 1
ATOM 3533 C CA . THR A 1 476 ? -8.689 -17.236 31.197 1.00 81.12 476 THR A CA 1
ATOM 3534 C C . THR A 1 476 ? -9.819 -16.960 30.200 1.00 81.12 476 THR A C 1
ATOM 3536 O O . THR A 1 476 ? -10.481 -15.927 30.292 1.00 81.12 476 THR A O 1
ATOM 3539 N N . LEU A 1 477 ? -10.047 -17.879 29.256 1.00 84.69 477 LEU A N 1
ATOM 3540 C CA . LEU A 1 477 ? -11.177 -17.830 28.313 1.00 84.69 477 LEU A CA 1
ATOM 3541 C C . LEU A 1 477 ? -12.404 -18.605 28.819 1.00 84.69 477 LEU A C 1
ATOM 3543 O O . LEU A 1 477 ? -13.483 -18.488 28.242 1.00 84.69 477 LEU A O 1
ATOM 3547 N N . THR A 1 478 ? -12.246 -19.372 29.903 1.00 82.31 478 THR A N 1
ATOM 3548 C CA . THR A 1 478 ? -13.305 -20.167 30.544 1.00 82.31 478 THR A CA 1
ATOM 3549 C C . THR A 1 478 ? -13.361 -19.912 32.056 1.00 82.31 478 THR A C 1
ATOM 3551 O O . THR A 1 478 ? -13.089 -20.811 32.858 1.00 82.31 478 THR A O 1
ATOM 3554 N N . PRO A 1 479 ? -13.617 -18.668 32.482 1.00 77.31 479 PRO A N 1
ATOM 3555 C CA . PRO A 1 479 ? -13.728 -18.313 33.893 1.00 77.31 479 PRO A CA 1
ATOM 3556 C C . PRO A 1 479 ? -14.946 -18.963 34.557 1.00 77.31 479 PRO A C 1
ATOM 3558 O O . PRO A 1 479 ? -15.993 -19.153 33.937 1.00 77.31 479 PRO A O 1
ATOM 3561 N N . ALA A 1 480 ? -14.822 -19.227 35.859 1.00 64.56 480 ALA A N 1
ATOM 3562 C CA . ALA A 1 480 ? -15.963 -19.559 36.703 1.00 64.56 480 ALA A CA 1
ATOM 3563 C C . ALA A 1 480 ? -16.836 -18.314 36.944 1.00 64.56 480 ALA A C 1
ATOM 3565 O O . ALA A 1 480 ? -16.371 -17.171 36.867 1.00 64.56 480 ALA A O 1
ATOM 3566 N N . CYS A 1 481 ? -18.105 -18.529 37.275 1.00 65.19 481 CYS A N 1
ATOM 3567 C CA . CYS A 1 481 ? -19.088 -17.457 37.413 1.00 65.19 481 CYS A CA 1
ATOM 3568 C C . CYS A 1 481 ? -18.690 -16.450 38.502 1.00 65.19 481 CYS A C 1
ATOM 3570 O O . CYS A 1 481 ? -18.257 -16.826 39.589 1.00 65.19 481 CYS A O 1
ATOM 3572 N N . SER A 1 482 ? -18.883 -15.156 38.228 1.00 58.75 482 SER A N 1
ATOM 3573 C CA . SER A 1 482 ? -18.502 -14.036 39.112 1.00 58.75 482 SER A CA 1
ATOM 3574 C C . SER A 1 482 ? -16.998 -13.833 39.346 1.00 58.75 482 SER A C 1
ATOM 3576 O O . SER A 1 482 ? -16.635 -13.078 40.247 1.00 58.75 482 SER A O 1
ATOM 3578 N N . THR A 1 483 ? -16.116 -14.466 38.567 1.00 63.81 483 THR A N 1
ATOM 3579 C CA . THR A 1 483 ? -14.683 -14.134 38.598 1.00 63.81 483 THR A CA 1
ATOM 3580 C C . THR A 1 483 ? -14.366 -12.998 37.624 1.00 63.81 483 THR A C 1
ATOM 3582 O O . THR A 1 483 ? -14.883 -12.959 36.509 1.00 63.81 483 THR A O 1
ATOM 3585 N N . SER A 1 484 ? -13.536 -12.043 38.049 1.00 67.50 484 SER A N 1
ATOM 3586 C CA . SER A 1 484 ? -13.011 -11.000 37.164 1.00 67.50 484 SER A CA 1
ATOM 3587 C C . SER A 1 484 ? -11.957 -11.600 36.238 1.00 67.50 484 SER A C 1
ATOM 3589 O O . SER A 1 484 ? -11.004 -12.221 36.717 1.00 67.50 484 SER A O 1
ATOM 3591 N N . VAL A 1 485 ? -12.094 -11.383 34.932 1.00 79.62 485 VAL A N 1
ATOM 3592 C CA . VAL A 1 485 ? -11.063 -11.744 33.951 1.00 79.62 485 VAL A CA 1
ATOM 3593 C C . VAL A 1 485 ? -10.244 -10.514 33.613 1.00 79.62 485 VAL A C 1
ATOM 3595 O O . VAL A 1 485 ? -10.795 -9.464 33.297 1.00 79.62 485 VAL A O 1
ATOM 3598 N N . PHE A 1 486 ? -8.922 -10.647 33.658 1.00 84.00 486 PHE A N 1
ATOM 3599 C CA . PHE A 1 486 ? -8.026 -9.603 33.180 1.00 84.00 486 PHE A CA 1
ATOM 3600 C C . PHE A 1 486 ? -7.745 -9.833 31.703 1.00 84.00 486 PHE A C 1
ATOM 3602 O O . PHE A 1 486 ? -7.250 -10.896 31.329 1.00 84.00 486 PHE A O 1
ATOM 3609 N N . ALA A 1 487 ? -8.058 -8.839 30.881 1.00 83.81 487 ALA A N 1
ATOM 3610 C CA . ALA A 1 487 ? -7.686 -8.802 29.479 1.00 83.81 487 ALA A CA 1
ATOM 3611 C C . ALA A 1 487 ? -6.548 -7.803 29.265 1.00 83.81 487 ALA A C 1
ATOM 3613 O O . ALA A 1 487 ? -6.515 -6.733 29.877 1.00 83.81 487 ALA A O 1
ATOM 3614 N N . SER A 1 488 ? -5.611 -8.152 28.396 1.00 87.44 488 SER A N 1
ATOM 3615 C CA . SER A 1 488 ? -4.500 -7.296 27.997 1.00 87.44 488 SER A CA 1
ATOM 3616 C C . SER A 1 488 ? -4.304 -7.344 26.490 1.00 87.44 488 SER A C 1
ATOM 3618 O O . SER A 1 488 ? -4.594 -8.343 25.833 1.00 87.44 488 SER A O 1
ATOM 3620 N N . ALA A 1 489 ? -3.825 -6.236 25.942 1.00 86.81 489 ALA A N 1
ATOM 3621 C CA . ALA A 1 489 ? -3.420 -6.110 24.558 1.00 86.81 489 ALA A CA 1
ATOM 3622 C C . ALA A 1 489 ? -1.889 -6.096 24.484 1.00 86.81 489 ALA A C 1
ATOM 3624 O O . ALA A 1 489 ? -1.250 -5.324 25.206 1.00 86.81 489 ALA A O 1
ATOM 3625 N N . SER A 1 490 ? -1.296 -6.918 23.617 1.00 85.25 490 SER A N 1
ATOM 3626 C CA . SER A 1 490 ? 0.077 -6.691 23.159 1.00 85.25 490 SER A CA 1
ATOM 3627 C C . SER A 1 490 ? 0.031 -5.947 21.836 1.00 85.25 490 SER A C 1
ATOM 3629 O O . SER A 1 490 ? -0.858 -6.160 21.012 1.00 85.25 490 SER A O 1
ATOM 3631 N N . CYS A 1 491 ? 0.996 -5.061 21.638 1.00 83.44 491 CYS A N 1
ATOM 3632 C CA . CYS A 1 491 ? 1.195 -4.401 20.365 1.00 83.44 491 CYS A CA 1
ATOM 3633 C C . CYS A 1 491 ? 2.595 -4.732 19.859 1.00 83.44 491 CYS A C 1
ATOM 3635 O O . CYS A 1 491 ? 3.570 -4.622 20.606 1.00 83.44 491 CYS A O 1
ATOM 3637 N N . SER A 1 492 ? 2.679 -5.133 18.595 1.00 77.75 492 SER A N 1
ATOM 3638 C CA . SER A 1 492 ? 3.926 -5.395 17.878 1.00 77.75 492 SER A CA 1
ATOM 3639 C C . SER A 1 492 ? 4.009 -4.524 16.628 1.00 77.75 492 SER A C 1
ATOM 3641 O O . SER A 1 492 ? 3.019 -4.412 15.908 1.00 77.75 492 SER A O 1
ATOM 3643 N N . GLY A 1 493 ? 5.182 -3.963 16.347 1.00 68.69 493 GLY A N 1
ATOM 3644 C CA . GLY A 1 493 ? 5.424 -3.086 15.198 1.00 68.69 493 GLY A CA 1
ATOM 3645 C C . GLY A 1 493 ? 6.085 -1.773 15.616 1.00 68.69 493 GLY A C 1
ATOM 3646 O O . GLY A 1 493 ? 6.122 -1.438 16.807 1.00 68.69 493 GLY A O 1
ATOM 3647 N N . PHE A 1 494 ? 6.644 -1.041 14.652 1.00 57.44 494 PHE A N 1
ATOM 3648 C CA . PHE A 1 494 ? 7.382 0.198 14.928 1.00 57.44 494 PHE A CA 1
ATOM 3649 C C . PHE A 1 494 ? 6.503 1.298 15.546 1.00 57.44 494 PHE A C 1
ATOM 3651 O O . PHE A 1 494 ? 7.010 2.177 16.241 1.00 57.44 494 PHE A O 1
ATOM 3658 N N . ASP A 1 495 ? 5.184 1.220 15.361 1.00 67.12 495 ASP A N 1
ATOM 3659 C CA . ASP A 1 495 ? 4.250 2.303 15.670 1.00 67.12 495 ASP A CA 1
ATOM 3660 C C . ASP A 1 495 ? 3.455 2.142 16.976 1.00 67.12 495 ASP A C 1
ATOM 3662 O O . ASP A 1 495 ? 2.589 2.964 17.289 1.00 67.12 495 ASP A O 1
ATOM 3666 N N . CYS A 1 496 ? 3.757 1.119 17.777 1.00 71.06 496 CYS A N 1
ATOM 3667 C CA . CYS A 1 496 ? 2.991 0.770 18.978 1.00 71.06 496 CYS A CA 1
ATOM 3668 C C . CYS A 1 496 ? 3.002 1.810 20.104 1.00 71.06 496 CYS A C 1
ATOM 3670 O O . CYS A 1 496 ? 2.110 1.806 20.952 1.00 71.06 496 CYS A O 1
ATOM 3672 N N . GLN A 1 497 ? 3.986 2.710 20.126 1.00 60.69 497 GLN A N 1
ATOM 3673 C CA . GLN A 1 497 ? 4.126 3.722 21.181 1.00 60.69 497 GLN A CA 1
ATOM 3674 C C . GLN A 1 497 ? 3.054 4.822 21.113 1.00 60.69 497 GLN A C 1
ATOM 3676 O O . GLN A 1 497 ? 2.848 5.535 22.091 1.00 60.69 497 GLN A O 1
ATOM 3681 N N . SER A 1 498 ? 2.363 4.958 19.978 1.00 61.56 498 SER A N 1
ATOM 3682 C CA . SER A 1 498 ? 1.356 6.004 19.738 1.00 61.56 498 SER A CA 1
ATOM 3683 C C . SER A 1 498 ? -0.058 5.449 19.529 1.00 61.56 498 SER A C 1
ATOM 3685 O O . SER A 1 498 ? -0.930 6.158 19.026 1.00 61.56 498 SER A O 1
ATOM 3687 N N . VAL A 1 499 ? -0.283 4.181 19.885 1.00 74.69 499 VAL A N 1
ATOM 3688 C CA . VAL A 1 499 ? -1.584 3.507 19.792 1.00 74.69 499 VAL A CA 1
ATOM 3689 C C . VAL A 1 499 ? -2.371 3.729 21.084 1.00 74.69 499 VAL A C 1
ATOM 3691 O O . VAL A 1 499 ? -1.889 3.426 22.175 1.00 74.69 499 VAL A O 1
ATOM 3694 N N . SER A 1 500 ? -3.595 4.237 20.964 1.00 79.00 500 SER A N 1
ATOM 3695 C CA . SER A 1 500 ? -4.586 4.275 22.037 1.00 79.00 500 SER A CA 1
ATOM 3696 C C . SER A 1 500 ? -5.479 3.038 21.986 1.00 79.00 500 SER A C 1
ATOM 3698 O O . SER A 1 500 ? -5.735 2.475 20.921 1.00 79.00 500 SER A O 1
ATOM 3700 N N . TYR A 1 501 ? -5.959 2.602 23.146 1.00 85.44 501 TYR A N 1
ATOM 3701 C CA . TYR A 1 501 ? -6.777 1.401 23.287 1.00 85.44 501 TYR A CA 1
ATOM 3702 C C . TYR A 1 501 ? -8.148 1.791 23.816 1.00 85.44 501 TYR A C 1
ATOM 3704 O O . TYR A 1 501 ? -8.251 2.669 24.665 1.00 85.44 501 TYR A O 1
ATOM 3712 N N . GLN A 1 502 ? -9.189 1.125 23.335 1.00 84.75 502 GLN A N 1
ATOM 3713 C CA . GLN A 1 502 ? -10.537 1.245 23.868 1.00 84.75 502 GLN A CA 1
ATOM 3714 C C . GLN A 1 502 ? -11.166 -0.141 23.948 1.00 84.75 502 GLN A C 1
ATOM 3716 O O . GLN A 1 502 ? -11.491 -0.755 22.930 1.00 84.75 502 GLN A O 1
ATOM 3721 N N . TRP A 1 503 ? -11.346 -0.633 25.166 1.00 82.94 503 TRP A N 1
ATOM 3722 C CA . TRP A 1 503 ? -12.108 -1.843 25.442 1.00 82.94 503 TRP A CA 1
ATOM 3723 C C . TRP A 1 503 ? -13.587 -1.503 25.575 1.00 82.94 503 TRP A C 1
ATOM 3725 O O . TRP A 1 503 ? -13.949 -0.555 26.271 1.00 82.94 503 TRP A O 1
ATOM 3735 N N . SER A 1 504 ? -14.435 -2.300 24.933 1.00 80.69 504 SER A N 1
ATOM 3736 C CA . SER A 1 504 ? -15.892 -2.193 24.992 1.00 80.69 504 SER A CA 1
ATOM 3737 C C . SER A 1 504 ? -16.534 -3.580 25.074 1.00 80.69 504 SER A C 1
ATOM 3739 O O . SER A 1 504 ? -15.999 -4.563 24.564 1.00 80.69 504 SER A O 1
ATOM 3741 N N . GLY A 1 505 ? -17.671 -3.679 25.754 1.00 75.62 505 GLY A N 1
ATOM 3742 C CA . GLY A 1 505 ? -18.380 -4.934 26.005 1.00 75.62 505 GLY A CA 1
ATOM 3743 C C . GLY A 1 505 ? -19.280 -4.798 27.229 1.00 75.62 505 GLY A C 1
ATOM 3744 O O . GLY A 1 505 ? -19.295 -3.744 27.864 1.00 75.62 505 GLY A O 1
ATOM 3745 N N . GLN A 1 506 ? -20.042 -5.843 27.556 1.00 69.31 506 GLN A N 1
ATOM 3746 C CA . GLN A 1 506 ? -21.016 -5.838 28.658 1.00 69.31 506 GLN A CA 1
ATOM 3747 C C . GLN A 1 506 ? -20.399 -5.304 29.968 1.00 69.31 506 GLN A C 1
ATOM 3749 O O . GLN A 1 506 ? -19.634 -6.000 30.627 1.00 69.31 506 GLN A O 1
ATOM 3754 N N . GLY A 1 507 ? -20.714 -4.054 30.329 1.00 65.88 507 GLY A N 1
ATOM 3755 C CA . GLY A 1 507 ? -20.245 -3.408 31.561 1.00 65.88 507 GLY A CA 1
ATOM 3756 C C . GLY A 1 507 ? -18.754 -3.040 31.614 1.00 65.88 507 GLY A C 1
ATOM 3757 O O . GLY A 1 507 ? -18.248 -2.772 32.704 1.00 65.88 507 GLY A O 1
ATOM 3758 N N . THR A 1 508 ? -18.033 -3.025 30.487 1.00 70.56 508 THR A N 1
ATOM 3759 C CA . THR A 1 508 ? -16.606 -2.657 30.441 1.00 70.56 508 THR A CA 1
ATOM 3760 C C . THR A 1 508 ? -16.359 -1.512 29.460 1.00 70.56 508 THR A C 1
ATOM 3762 O O . THR A 1 508 ? -16.687 -1.615 28.281 1.00 70.56 508 THR A O 1
ATOM 3765 N N . SER A 1 509 ? -15.734 -0.443 29.962 1.00 77.06 509 SER A N 1
ATOM 3766 C CA . SER A 1 509 ? -15.187 0.677 29.191 1.00 77.06 509 SER A CA 1
ATOM 3767 C C . SER A 1 509 ? -13.831 1.049 29.792 1.00 77.06 509 SER A C 1
ATOM 3769 O O . SER A 1 509 ? -13.771 1.516 30.929 1.00 77.06 509 SER A O 1
ATOM 3771 N N . SER A 1 510 ? -12.736 0.772 29.081 1.00 74.56 510 SER A N 1
ATOM 3772 C CA . SER A 1 510 ? -11.370 1.076 29.538 1.00 74.56 510 SER A CA 1
ATOM 3773 C C . SER A 1 510 ? -10.533 1.613 28.388 1.00 74.56 510 SER A C 1
ATOM 3775 O O . SER A 1 510 ? -10.531 1.027 27.307 1.00 74.56 510 SER A O 1
ATOM 3777 N N . THR A 1 511 ? -9.783 2.682 28.649 1.00 80.75 511 THR A N 1
ATOM 3778 C CA . THR A 1 511 ? -8.885 3.334 27.685 1.00 80.75 511 THR A CA 1
ATOM 3779 C C . THR A 1 511 ? -7.434 2.838 27.773 1.00 80.75 511 THR A C 1
ATOM 3781 O O . THR A 1 511 ? -6.540 3.356 27.104 1.00 80.75 511 THR A O 1
ATOM 3784 N N . PHE A 1 512 ? -7.156 1.886 28.665 1.00 74.25 512 PHE A N 1
ATOM 3785 C CA . PHE A 1 512 ? -5.810 1.364 28.903 1.00 74.25 512 PHE A CA 1
ATOM 3786 C C . PHE A 1 512 ? -5.546 0.109 28.059 1.00 74.25 512 PHE A C 1
ATOM 3788 O O . PHE A 1 512 ? -6.475 -0.580 27.635 1.00 74.25 512 PHE A O 1
ATOM 3795 N N . SER A 1 513 ? -4.270 -0.239 27.853 1.00 80.06 513 SER A N 1
ATOM 3796 C CA . SER A 1 513 ? -3.873 -1.470 27.143 1.00 80.06 513 SER A CA 1
ATOM 3797 C C . SER A 1 513 ? -4.314 -2.753 27.859 1.00 80.06 513 SER A C 1
ATOM 3799 O O . SER A 1 513 ? -4.341 -3.820 27.254 1.00 80.06 513 SER A O 1
ATOM 3801 N N . SER A 1 514 ? -4.722 -2.661 29.125 1.00 84.25 514 SER A N 1
ATOM 3802 C CA . SER A 1 514 ? -5.361 -3.734 29.885 1.00 84.25 514 SER A CA 1
ATOM 3803 C C . SER A 1 514 ? -6.697 -3.292 30.479 1.00 84.25 514 SER A C 1
ATOM 3805 O O . SER A 1 514 ? -6.864 -2.132 30.862 1.00 84.25 514 SER A O 1
ATOM 3807 N N . ALA A 1 515 ? -7.632 -4.227 30.621 1.00 81.88 515 ALA A N 1
ATOM 3808 C CA . ALA A 1 515 ? -8.938 -3.999 31.224 1.00 81.88 515 ALA A CA 1
ATOM 3809 C C . ALA A 1 515 ? -9.356 -5.176 32.115 1.00 81.88 515 ALA A C 1
ATOM 3811 O O . ALA A 1 515 ? -9.103 -6.337 31.795 1.00 81.88 515 ALA A O 1
ATOM 3812 N N . SER A 1 516 ? -10.031 -4.875 33.226 1.00 80.12 516 SER A N 1
ATOM 3813 C CA . SER A 1 516 ? -10.780 -5.881 33.982 1.00 80.12 516 SER A CA 1
ATOM 3814 C C . SER A 1 516 ? -12.150 -6.047 33.332 1.00 80.12 516 SER A C 1
ATOM 3816 O O . SER A 1 516 ? -12.925 -5.093 33.269 1.00 80.12 516 SER A O 1
ATOM 3818 N N . LEU A 1 517 ? -12.439 -7.249 32.844 1.00 80.69 517 LEU A N 1
ATOM 3819 C CA . LEU A 1 517 ? -13.706 -7.590 32.215 1.00 80.69 517 LEU A CA 1
ATOM 3820 C C . LEU A 1 517 ? -14.731 -7.966 33.285 1.00 80.69 517 LEU A C 1
ATOM 3822 O O . LEU A 1 517 ? -14.503 -8.861 34.107 1.00 80.69 517 LEU A O 1
ATOM 3826 N N . SER A 1 518 ? -15.874 -7.289 33.252 1.00 69.19 518 SER A N 1
ATOM 3827 C CA . SER A 1 518 ? -17.017 -7.581 34.117 1.00 69.19 518 SER A CA 1
ATOM 3828 C C . SER A 1 518 ? -17.871 -8.657 33.454 1.00 69.19 518 SER A C 1
ATOM 3830 O O . SER A 1 518 ? -18.636 -8.368 32.537 1.00 69.19 518 SER A O 1
ATOM 3832 N N . LEU A 1 519 ? -17.712 -9.912 33.874 1.00 66.62 519 LEU A N 1
ATOM 3833 C CA . LEU A 1 519 ? -18.440 -11.032 33.278 1.00 66.62 519 LEU A CA 1
ATOM 3834 C C . LEU A 1 519 ? -19.822 -11.218 33.918 1.00 66.62 519 LEU A C 1
ATOM 3836 O O . LEU A 1 519 ? -19.930 -11.205 35.150 1.00 66.62 519 LEU A O 1
ATOM 3840 N N . PRO A 1 520 ? -20.880 -11.441 33.119 1.00 63.03 520 PRO A N 1
ATOM 3841 C CA . PRO A 1 520 ? -22.205 -11.741 33.650 1.00 63.03 520 PRO A CA 1
ATOM 3842 C C . PRO A 1 520 ? -22.266 -13.099 34.363 1.00 63.03 520 PRO A C 1
ATOM 3844 O O . PRO A 1 520 ? -21.481 -14.009 34.103 1.00 63.03 520 PRO A O 1
ATOM 3847 N N . ARG A 1 521 ? -23.247 -13.255 35.262 1.00 62.03 521 ARG A N 1
ATOM 3848 C CA . ARG A 1 521 ? -23.488 -14.488 36.042 1.00 62.03 521 ARG A CA 1
ATOM 3849 C C . ARG A 1 521 ? -24.327 -15.541 35.304 1.00 62.03 521 ARG A C 1
ATOM 3851 O O . ARG A 1 521 ? -24.889 -16.426 35.939 1.00 62.03 521 ARG A O 1
ATOM 3858 N N . SER A 1 522 ? -24.437 -15.435 33.985 1.00 60.56 522 SER A N 1
ATOM 3859 C CA . SER A 1 522 ? -25.174 -16.375 33.138 1.00 60.56 522 SER A CA 1
ATOM 3860 C C . SER A 1 522 ? -24.215 -17.216 32.301 1.00 60.56 522 SER A C 1
ATOM 3862 O O . SER A 1 522 ? -23.161 -16.736 31.878 1.00 60.56 522 SER A O 1
ATOM 3864 N N . ASN A 1 523 ? -24.595 -18.466 32.028 1.00 67.75 523 ASN A N 1
ATOM 3865 C CA . ASN A 1 523 ? -23.882 -19.276 31.044 1.00 67.75 523 ASN A CA 1
ATOM 3866 C C . ASN A 1 523 ? -23.990 -18.608 29.675 1.00 67.75 523 ASN A C 1
ATOM 3868 O O . ASN A 1 523 ? -25.084 -18.237 29.250 1.00 67.75 523 ASN A O 1
ATOM 3872 N N . GLY A 1 524 ? -22.864 -18.455 28.995 1.00 73.62 524 GLY A N 1
ATOM 3873 C CA . GLY A 1 524 ? -22.833 -17.807 27.696 1.00 73.62 524 GLY A CA 1
ATOM 3874 C C . GLY A 1 524 ? -21.428 -17.425 27.271 1.00 73.62 524 GLY A C 1
ATOM 3875 O O . GLY A 1 524 ? -20.506 -17.340 28.084 1.00 73.62 524 GLY A O 1
ATOM 3876 N N . THR A 1 525 ? -21.283 -17.194 25.974 1.00 81.69 525 THR A N 1
ATOM 3877 C CA . THR A 1 525 ? -20.076 -16.617 25.393 1.00 81.69 525 THR A CA 1
ATOM 3878 C C . THR A 1 525 ? -20.274 -15.113 25.279 1.00 81.69 525 THR A C 1
ATOM 3880 O O . THR A 1 525 ? -21.219 -14.652 24.640 1.00 81.69 525 THR A O 1
ATOM 3883 N N . TYR A 1 526 ? -19.403 -14.354 25.936 1.00 81.25 526 TYR A N 1
ATOM 3884 C CA . TYR A 1 526 ? -19.424 -12.897 25.944 1.00 81.25 526 TYR A CA 1
ATOM 3885 C C . TYR A 1 526 ? -18.288 -12.370 25.088 1.00 81.25 526 TYR A C 1
ATOM 3887 O O . TYR A 1 526 ? -17.119 -12.642 25.363 1.00 81.25 526 TYR A O 1
ATOM 3895 N N . THR A 1 527 ? -18.649 -11.596 24.071 1.00 85.12 527 THR A N 1
ATOM 3896 C CA . THR A 1 527 ? -17.696 -10.966 23.165 1.00 85.12 527 THR A CA 1
ATOM 3897 C C . THR A 1 527 ? -17.323 -9.583 23.678 1.00 85.12 527 THR A C 1
ATOM 3899 O O . THR A 1 527 ? -18.175 -8.702 23.822 1.00 85.12 527 THR A O 1
ATOM 3902 N N . TYR A 1 528 ? -16.034 -9.382 23.926 1.00 85.19 528 TYR A N 1
ATOM 3903 C CA . TYR A 1 528 ? -15.438 -8.086 24.232 1.00 85.19 528 TYR A CA 1
ATOM 3904 C C . TYR A 1 528 ? -14.680 -7.584 23.013 1.00 85.19 528 TYR A C 1
ATOM 3906 O O . TYR A 1 528 ? -14.024 -8.355 22.320 1.00 85.19 528 TYR A O 1
ATOM 3914 N N . THR A 1 529 ? -14.772 -6.290 22.745 1.00 85.75 529 THR A N 1
ATOM 3915 C CA . THR A 1 529 ? -14.172 -5.657 21.574 1.00 85.75 529 THR A CA 1
ATOM 3916 C C . THR A 1 529 ? -13.098 -4.677 22.019 1.00 85.75 529 THR A C 1
ATOM 3918 O O . THR A 1 529 ? -13.390 -3.707 22.721 1.00 85.75 529 THR A O 1
ATOM 3921 N N . LEU A 1 530 ? -11.862 -4.915 21.589 1.00 89.06 530 LEU A N 1
ATOM 3922 C CA . LEU A 1 530 ? -10.770 -3.958 21.675 1.00 89.06 530 LEU A CA 1
ATOM 3923 C C . LEU A 1 530 ? -10.681 -3.177 20.364 1.00 89.06 530 LEU A C 1
ATOM 3925 O O . LEU A 1 530 ? -10.533 -3.770 19.298 1.00 89.06 530 LEU A O 1
ATOM 3929 N N . THR A 1 531 ? -10.698 -1.852 20.461 1.00 86.50 531 THR A N 1
ATOM 3930 C CA . THR A 1 531 ? -10.385 -0.941 19.358 1.00 86.50 531 THR A CA 1
ATOM 3931 C C . THR A 1 531 ? -9.043 -0.274 19.636 1.00 86.50 531 THR A C 1
ATOM 3933 O O . THR A 1 531 ? -8.922 0.509 20.576 1.00 86.50 531 THR A O 1
ATOM 3936 N N . ALA A 1 532 ? -8.034 -0.584 18.829 1.00 80.88 532 ALA A N 1
ATOM 3937 C CA . ALA A 1 532 ? -6.734 0.069 18.860 1.00 80.88 532 ALA A CA 1
ATOM 3938 C C . ALA A 1 532 ? -6.686 1.161 17.787 1.00 80.88 532 ALA A C 1
ATOM 3940 O O . ALA A 1 532 ? -6.894 0.884 16.605 1.00 80.88 532 ALA A O 1
ATOM 3941 N N . SER A 1 533 ? -6.439 2.402 18.196 1.00 77.38 533 SER A N 1
ATOM 3942 C CA . SER A 1 533 ? -6.497 3.573 17.322 1.00 77.38 533 SER A CA 1
ATOM 3943 C C . SER A 1 533 ? -5.175 4.325 17.339 1.00 77.38 533 SER A C 1
ATOM 3945 O O . SER A 1 533 ? -4.589 4.560 18.388 1.00 77.38 533 SER A O 1
ATOM 3947 N N . LYS A 1 534 ? -4.714 4.755 16.170 1.00 67.25 534 LYS A N 1
ATOM 3948 C CA . LYS A 1 534 ? -3.595 5.688 16.024 1.00 67.25 534 LYS A CA 1
ATOM 3949 C C . LYS A 1 534 ? -4.055 6.808 15.102 1.00 67.25 534 LYS A C 1
ATOM 3951 O O . LYS A 1 534 ? -4.783 6.551 14.143 1.00 67.25 534 LYS A O 1
ATOM 3956 N N . ASN A 1 535 ? -3.666 8.047 15.403 1.00 60.00 535 ASN A N 1
ATOM 3957 C CA . ASN A 1 535 ? -4.063 9.202 14.599 1.00 60.00 535 ASN A CA 1
ATOM 3958 C C . ASN A 1 535 ? -3.700 8.970 13.119 1.00 60.00 535 ASN A C 1
ATOM 3960 O O . ASN A 1 535 ? -2.591 8.537 12.813 1.00 60.00 535 ASN A O 1
ATOM 3964 N N . ALA A 1 536 ? -4.654 9.230 12.226 1.00 54.72 536 ALA A N 1
ATOM 3965 C CA . ALA A 1 536 ? -4.561 9.012 10.783 1.00 54.72 536 ALA A CA 1
ATOM 3966 C C . ALA A 1 536 ? -4.399 7.545 10.291 1.00 54.72 536 ALA A C 1
ATOM 3968 O O . ALA A 1 536 ? -4.264 7.350 9.083 1.00 54.72 536 ALA A O 1
ATOM 3969 N N . CYS A 1 537 ? -4.510 6.522 11.156 1.00 61.31 537 CYS A N 1
ATOM 3970 C CA . CYS A 1 537 ? -4.604 5.099 10.775 1.00 61.31 537 CYS A CA 1
ATOM 3971 C C . CYS A 1 537 ? -6.040 4.555 10.926 1.00 61.31 537 CYS A C 1
ATOM 3973 O O . CYS A 1 537 ? -6.745 4.965 11.853 1.00 61.31 537 CYS A O 1
ATOM 3975 N N . PRO A 1 538 ? -6.491 3.605 10.079 1.00 70.25 538 PRO A N 1
ATOM 3976 C CA . PRO A 1 538 ? -7.714 2.851 10.345 1.00 70.25 538 PRO A CA 1
ATOM 3977 C C . PRO A 1 538 ? -7.615 2.128 11.700 1.00 70.25 538 PRO A C 1
ATOM 3979 O O . PRO A 1 538 ? -6.575 1.527 11.979 1.00 70.25 538 PRO A O 1
ATOM 3982 N N . PRO A 1 539 ? -8.656 2.171 12.551 1.00 74.69 539 PRO A N 1
ATOM 3983 C CA . PRO A 1 539 ? -8.624 1.479 13.832 1.00 74.69 539 PRO A CA 1
ATOM 3984 C C . PRO A 1 539 ? -8.596 -0.041 13.627 1.00 74.69 539 PRO A C 1
ATOM 3986 O O . PRO A 1 539 ? -9.350 -0.582 12.815 1.00 74.69 539 PRO A O 1
ATOM 3989 N N . ILE A 1 540 ? -7.753 -0.740 14.388 1.00 82.25 540 ILE A N 1
ATOM 3990 C CA . ILE A 1 540 ? -7.726 -2.206 14.418 1.00 82.25 540 ILE A CA 1
ATOM 3991 C C . ILE A 1 540 ? -8.700 -2.672 15.490 1.00 82.25 540 ILE A C 1
ATOM 3993 O O . ILE A 1 540 ? -8.552 -2.343 16.667 1.00 82.25 540 ILE A O 1
ATOM 3997 N N . VAL A 1 541 ? -9.682 -3.467 15.078 1.00 87.88 541 VAL A N 1
ATOM 3998 C CA . VAL A 1 541 ? -10.683 -4.042 15.974 1.00 87.88 541 VAL A CA 1
ATOM 3999 C C . VAL A 1 541 ? -10.377 -5.523 16.180 1.00 87.88 541 VAL A C 1
ATOM 4001 O O . VAL A 1 541 ? -10.264 -6.282 15.215 1.00 87.88 541 VAL A O 1
ATOM 4004 N N . LYS A 1 542 ? -10.232 -5.943 17.438 1.00 89.50 542 LYS A N 1
ATOM 4005 C CA . LYS A 1 542 ? -10.086 -7.348 17.839 1.00 89.50 542 LYS A CA 1
ATOM 4006 C C . LYS A 1 542 ? -11.208 -7.722 18.790 1.00 89.50 542 LYS A C 1
ATOM 4008 O O . LYS A 1 542 ? -11.578 -6.935 19.657 1.00 89.50 542 LYS A O 1
ATOM 4013 N N . THR A 1 543 ? -11.723 -8.931 18.638 1.00 90.19 543 THR A N 1
ATOM 4014 C CA . THR A 1 543 ? -12.718 -9.496 19.544 1.00 90.19 543 THR A CA 1
ATOM 4015 C C . THR A 1 543 ? -12.084 -10.552 20.437 1.00 90.19 543 THR A C 1
ATOM 4017 O O . THR A 1 543 ? -11.151 -11.250 20.043 1.00 90.19 543 THR A O 1
ATOM 4020 N N . LEU A 1 544 ? -12.593 -10.650 21.657 1.00 87.75 544 LEU A N 1
ATOM 4021 C CA . LEU A 1 544 ? -12.206 -11.621 22.663 1.00 87.75 544 LEU A CA 1
ATOM 4022 C C . LEU A 1 544 ? -13.482 -12.276 23.189 1.00 87.75 544 LEU A C 1
ATOM 4024 O O . LEU A 1 544 ? -14.278 -11.627 23.867 1.00 87.75 544 LEU A O 1
ATOM 4028 N N . ASP A 1 545 ? -13.658 -13.555 22.877 1.00 88.06 545 ASP A N 1
ATOM 4029 C CA . ASP A 1 545 ? -14.802 -14.341 23.324 1.00 88.06 545 ASP A CA 1
ATOM 4030 C C . ASP A 1 545 ? -14.461 -15.073 24.622 1.00 88.06 545 ASP A C 1
ATOM 4032 O O . ASP A 1 545 ? -13.580 -15.933 24.664 1.00 88.06 545 ASP A O 1
ATOM 4036 N N . VAL A 1 546 ? -15.174 -14.737 25.694 1.00 81.88 546 VAL A N 1
ATOM 4037 C CA . VAL A 1 546 ? -15.022 -15.368 27.007 1.00 81.88 546 VAL A CA 1
ATOM 4038 C C . VAL A 1 546 ? -16.248 -16.229 27.276 1.00 81.88 546 VAL A C 1
ATOM 4040 O O . VAL A 1 546 ? -17.365 -15.719 27.366 1.00 81.88 546 VAL A O 1
ATOM 4043 N N . THR A 1 547 ? -16.055 -17.542 27.397 1.00 84.12 547 THR A N 1
ATOM 4044 C CA . THR A 1 547 ? -17.150 -18.497 27.604 1.00 84.12 547 THR A CA 1
ATOM 4045 C C . THR A 1 547 ? -17.292 -18.824 29.079 1.00 84.12 547 THR A C 1
ATOM 4047 O O . THR A 1 547 ? -16.490 -19.557 29.653 1.00 84.12 547 THR A O 1
ATOM 4050 N N . VAL A 1 548 ? -18.344 -18.300 29.697 1.00 77.75 548 VAL A N 1
ATOM 4051 C CA . VAL A 1 548 ? -18.701 -18.627 31.076 1.00 77.75 548 VAL A CA 1
ATOM 4052 C C . VAL A 1 548 ? -19.589 -19.870 31.052 1.00 77.75 548 VAL A C 1
ATOM 4054 O O . VAL A 1 548 ? -20.620 -19.899 30.375 1.00 77.75 548 VAL A O 1
ATOM 4057 N N . SER A 1 549 ? -19.180 -20.906 31.781 1.00 69.06 549 SER A N 1
ATOM 4058 C CA . SER A 1 549 ? -19.922 -22.163 31.922 1.00 69.06 549 SER A CA 1
ATOM 4059 C C . SER A 1 549 ? -19.957 -22.597 33.390 1.00 69.06 549 SER A C 1
ATOM 4061 O O . SER A 1 549 ? -19.079 -22.228 34.169 1.00 69.06 549 SER A O 1
ATOM 4063 N N . GLY A 1 550 ? -20.984 -23.355 33.784 1.00 60.72 550 GLY A N 1
ATOM 4064 C CA . GLY A 1 550 ? -21.176 -23.776 35.177 1.00 60.72 550 GLY A CA 1
ATOM 4065 C C . GLY A 1 550 ? -21.857 -22.734 36.071 1.00 60.72 550 GLY A C 1
ATOM 4066 O O . GLY A 1 550 ? -21.754 -22.817 37.291 1.00 60.72 550 GLY A O 1
ATOM 4067 N N . CYS A 1 551 ? -22.549 -21.750 35.492 1.00 58.97 551 CYS A N 1
ATOM 4068 C CA . CYS A 1 551 ? -23.437 -20.866 36.237 1.00 58.97 551 CYS A CA 1
ATOM 4069 C C . CYS A 1 551 ? -24.733 -21.606 36.519 1.00 58.97 551 CYS A C 1
ATOM 4071 O O . CYS A 1 551 ? -25.510 -21.897 35.606 1.00 58.97 551 CYS A O 1
ATOM 4073 N N . ASP A 1 552 ? -24.954 -21.904 37.792 1.00 48.09 552 ASP A N 1
ATOM 4074 C CA . ASP A 1 552 ? -26.245 -22.362 38.263 1.00 48.09 552 ASP A CA 1
ATOM 4075 C C . ASP A 1 552 ? -27.246 -21.207 38.131 1.00 48.09 552 ASP A C 1
ATOM 4077 O O . ASP A 1 552 ? -27.110 -20.157 38.765 1.00 48.09 552 ASP A O 1
ATOM 4081 N N . ASN A 1 553 ? -28.290 -21.415 37.324 1.00 44.16 553 ASN A N 1
ATOM 4082 C CA . ASN A 1 553 ? -29.427 -20.496 37.149 1.00 44.16 553 ASN A CA 1
ATOM 4083 C C . ASN A 1 553 ? -30.288 -20.344 38.430 1.00 44.16 553 ASN A C 1
ATOM 4085 O O . ASN A 1 553 ? -31.441 -19.928 38.365 1.00 44.16 553 ASN A O 1
ATOM 4089 N N . SER A 1 554 ? -29.746 -20.702 39.595 1.00 43.12 554 SER A N 1
ATOM 4090 C CA . SER A 1 554 ? -30.355 -20.581 40.921 1.00 43.12 554 SER A CA 1
ATOM 4091 C C . SER A 1 554 ? -29.738 -19.457 41.766 1.00 43.12 554 SER A C 1
ATOM 4093 O O . SER A 1 554 ? -30.175 -19.227 42.893 1.00 43.12 554 SER A O 1
ATOM 4095 N N . GLY A 1 555 ? -28.734 -18.740 41.247 1.00 47.88 555 GLY A N 1
ATOM 4096 C CA . GLY A 1 555 ? -28.131 -17.602 41.942 1.00 47.88 555 GLY A CA 1
ATOM 4097 C C . GLY A 1 555 ? -29.029 -16.353 41.938 1.00 47.88 555 GLY A C 1
ATOM 4098 O O . GLY A 1 555 ? -29.755 -16.119 40.970 1.00 47.88 555 GLY A O 1
ATOM 4099 N N . PRO A 1 556 ? -28.977 -15.504 42.984 1.00 55.38 556 PRO A N 1
ATOM 4100 C CA . PRO A 1 556 ? -29.779 -14.289 43.033 1.00 55.38 556 PRO A CA 1
ATOM 4101 C C . PRO A 1 556 ? -29.353 -13.325 41.915 1.00 55.38 556 PRO A C 1
ATOM 4103 O O . PRO A 1 556 ? -28.220 -12.835 41.891 1.00 55.38 556 PRO A O 1
ATOM 4106 N N . PHE A 1 557 ? -30.276 -13.055 40.990 1.00 66.31 557 PHE A N 1
ATOM 4107 C CA . PHE A 1 557 ? -30.192 -11.946 40.038 1.00 66.31 557 PHE A CA 1
ATOM 4108 C C . PHE A 1 557 ? -29.969 -10.637 40.803 1.00 66.31 557 PHE A C 1
ATOM 4110 O O . PHE A 1 557 ? -30.589 -10.450 41.849 1.00 66.31 557 PHE A O 1
ATOM 4117 N N . SER A 1 558 ? -29.092 -9.757 40.309 1.00 80.62 558 SER A N 1
ATOM 4118 C CA . SER A 1 558 ? -28.946 -8.384 40.801 1.00 80.62 558 SER A CA 1
ATOM 4119 C C . SER A 1 558 ? -28.525 -7.455 39.659 1.00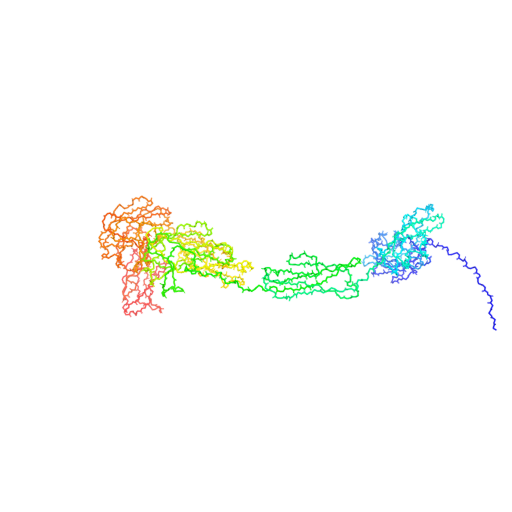 80.62 558 SER A C 1
ATOM 4121 O O . SER A 1 558 ? -27.539 -7.743 38.984 1.00 80.62 558 SER A O 1
ATOM 4123 N N . ALA A 1 559 ? -29.220 -6.335 39.468 1.00 82.38 559 ALA A N 1
ATOM 4124 C CA . ALA A 1 559 ? -28.903 -5.300 38.482 1.00 82.38 559 ALA A CA 1
ATOM 4125 C C . ALA A 1 559 ? -29.175 -3.915 39.083 1.00 82.38 559 ALA A C 1
ATOM 4127 O O . ALA A 1 559 ? -30.295 -3.665 39.508 1.00 82.38 559 ALA A O 1
ATOM 4128 N N . CYS A 1 560 ? -28.179 -3.026 39.115 1.00 85.31 560 CYS A N 1
ATOM 4129 C CA . CYS A 1 560 ? -28.329 -1.645 39.586 1.00 85.31 560 CYS A CA 1
ATOM 4130 C C . CYS A 1 560 ? -28.156 -0.664 38.427 1.00 85.31 560 CYS A C 1
ATOM 4132 O O . CYS A 1 560 ? -27.240 -0.817 37.622 1.00 85.31 560 CYS A O 1
ATOM 4134 N N . LEU A 1 561 ? -29.049 0.318 38.349 1.00 86.50 561 LEU A N 1
ATOM 4135 C CA . LEU A 1 561 ? -29.197 1.239 37.231 1.00 86.50 561 LEU A CA 1
ATOM 4136 C C . LEU A 1 561 ? -29.263 2.668 37.768 1.00 86.50 561 LEU A C 1
ATOM 4138 O O . LEU A 1 561 ? -30.146 2.990 38.565 1.00 86.50 561 LEU A O 1
ATOM 4142 N N . GLU A 1 562 ? -28.335 3.511 37.329 1.00 90.00 562 GLU A N 1
ATOM 4143 C CA . GLU A 1 562 ? -28.294 4.925 37.700 1.00 90.00 562 GLU A CA 1
ATOM 4144 C C . GLU A 1 562 ? -29.339 5.725 36.900 1.00 90.00 562 GLU A C 1
ATOM 4146 O O . GLU A 1 562 ? -29.597 5.469 35.718 1.00 90.00 562 GLU A O 1
ATOM 4151 N N . SER A 1 563 ? -29.980 6.686 37.556 1.00 87.44 563 SER A N 1
ATOM 4152 C CA . SER A 1 563 ? -31.102 7.460 37.011 1.00 87.44 563 SER A CA 1
ATOM 4153 C C . SER A 1 563 ? -30.684 8.424 35.901 1.00 87.44 563 SER A C 1
ATOM 4155 O O . SER A 1 563 ? -31.446 8.664 34.964 1.00 87.44 563 SER A O 1
ATOM 4157 N N . GLU A 1 564 ? -29.469 8.962 35.966 1.00 84.31 564 GLU A N 1
ATOM 4158 C CA . GLU A 1 564 ? -28.920 9.917 35.009 1.00 84.31 564 GLU A CA 1
ATOM 4159 C C . GLU A 1 564 ? -28.614 9.282 33.648 1.00 84.31 564 GLU A C 1
ATOM 4161 O O . GLU A 1 564 ? -28.584 9.988 32.639 1.00 84.31 564 GLU A O 1
ATOM 4166 N N . TRP A 1 565 ? -28.449 7.957 33.601 1.00 85.81 565 TRP A N 1
ATOM 4167 C CA . TRP A 1 565 ? -28.279 7.184 32.365 1.00 85.81 565 TRP A CA 1
ATOM 4168 C C . TRP A 1 565 ? -29.593 6.578 31.862 1.00 85.81 565 TRP A C 1
ATOM 4170 O O . TRP A 1 565 ? -29.669 6.108 30.727 1.00 85.81 565 TRP A O 1
ATOM 4180 N N . ALA A 1 566 ? -30.638 6.598 32.689 1.00 79.88 566 ALA A N 1
ATOM 4181 C CA . ALA A 1 566 ? -31.959 6.101 32.346 1.00 79.88 566 ALA A CA 1
ATOM 4182 C C . ALA A 1 566 ? -32.769 7.151 31.565 1.00 79.88 566 ALA A C 1
ATOM 4184 O O . ALA A 1 566 ? -32.642 8.365 31.767 1.00 79.88 566 ALA A O 1
ATOM 4185 N N . ALA A 1 567 ? -33.638 6.700 30.657 1.00 84.88 567 ALA A N 1
ATOM 4186 C CA . ALA A 1 567 ? -34.527 7.600 29.923 1.00 84.88 567 ALA A CA 1
ATOM 4187 C C . ALA A 1 567 ? -35.547 8.240 30.883 1.00 84.88 567 ALA A C 1
ATOM 4189 O O . ALA A 1 567 ? -35.879 7.673 31.915 1.00 84.88 567 ALA A O 1
ATOM 4190 N N . GLY A 1 568 ? -36.026 9.446 30.592 1.00 90.19 568 GLY A N 1
ATOM 4191 C CA . GLY A 1 568 ? -36.962 10.147 31.475 1.00 90.19 568 GLY A CA 1
ATOM 4192 C C . GLY A 1 568 ? -37.224 11.573 31.016 1.00 90.19 568 GLY A C 1
ATOM 4193 O O . GLY A 1 568 ? -36.480 12.098 30.190 1.00 90.19 568 GLY A O 1
ATOM 4194 N N . ASN A 1 569 ? -38.266 12.196 31.559 1.00 90.50 569 ASN A N 1
ATOM 4195 C CA . ASN A 1 569 ? -38.671 13.573 31.241 1.00 90.50 569 ASN A CA 1
ATOM 4196 C C . ASN A 1 569 ? -38.177 14.611 32.273 1.00 90.50 569 ASN A C 1
ATOM 4198 O O . ASN A 1 569 ? -38.381 15.807 32.078 1.00 90.50 569 ASN A O 1
ATOM 4202 N N . GLY A 1 570 ? -37.549 14.168 33.367 1.00 86.88 570 GLY A N 1
ATOM 4203 C CA . GLY A 1 570 ? -36.971 15.041 34.389 1.00 86.88 570 GLY A CA 1
ATOM 4204 C C . GLY A 1 570 ? -35.560 15.528 34.048 1.00 86.88 570 GLY A C 1
ATOM 4205 O O . GLY A 1 570 ? -34.803 14.796 33.404 1.00 86.88 570 GLY A O 1
ATOM 4206 N N . PRO A 1 571 ? -35.175 16.737 34.499 1.00 89.00 571 PRO A N 1
ATOM 4207 C CA . PRO A 1 571 ? -33.819 17.236 34.323 1.00 89.00 571 PRO A CA 1
ATOM 4208 C C . PRO A 1 571 ? -32.829 16.420 35.160 1.00 89.00 571 PRO A C 1
ATOM 4210 O O . PRO A 1 571 ? -33.131 16.019 36.288 1.00 89.00 571 PRO A O 1
ATOM 4213 N N . THR A 1 572 ? -31.633 16.212 34.616 1.00 92.00 572 THR A N 1
ATOM 4214 C CA . THR A 1 572 ? -30.501 15.655 35.361 1.00 92.00 572 THR A CA 1
ATOM 4215 C C . THR A 1 572 ? -29.785 16.785 36.096 1.00 92.00 572 THR A C 1
ATOM 4217 O O . THR A 1 572 ? -29.523 17.837 35.515 1.00 92.00 572 THR A O 1
ATOM 4220 N N . SER A 1 573 ? -29.465 16.591 37.373 1.00 86.25 573 SER A N 1
ATOM 4221 C CA . SER A 1 573 ? -28.792 17.598 38.204 1.00 86.25 573 SER A CA 1
ATOM 4222 C C . SER A 1 573 ? -27.698 16.969 39.060 1.00 86.25 573 SER A C 1
ATOM 4224 O O . SER A 1 573 ? -27.872 15.867 39.581 1.00 86.25 573 SER A O 1
ATOM 4226 N N . SER A 1 574 ? -26.575 17.674 39.213 1.00 85.12 574 SER A N 1
ATOM 4227 C CA . SER A 1 574 ? -25.455 17.225 40.043 1.00 85.12 574 SER A CA 1
ATOM 4228 C C . SER A 1 574 ? -25.827 17.186 41.523 1.00 85.12 574 SER A C 1
ATOM 4230 O O . SER A 1 574 ? -26.491 18.097 42.026 1.00 85.12 574 SER A O 1
ATOM 4232 N N . ASP A 1 575 ? -25.360 16.162 42.226 1.00 79.94 575 ASP A N 1
ATOM 4233 C CA . ASP A 1 575 ? -25.507 16.014 43.670 1.00 79.94 575 ASP A CA 1
ATOM 4234 C C . ASP A 1 575 ? -24.308 15.238 44.243 1.00 79.94 575 ASP A C 1
ATOM 4236 O O . ASP A 1 575 ? -24.117 14.075 43.887 1.00 79.94 575 ASP A O 1
ATOM 4240 N N . PRO A 1 576 ? -23.496 15.837 45.133 1.00 82.56 576 PRO A N 1
ATOM 4241 C CA . PRO A 1 576 ? -22.349 15.158 45.739 1.00 82.56 576 PRO A CA 1
ATOM 4242 C C . PRO A 1 576 ? -22.698 13.887 46.525 1.00 82.56 576 PRO A C 1
ATOM 4244 O O . PRO A 1 576 ? -21.821 13.056 46.748 1.00 82.56 576 PRO A O 1
ATOM 4247 N N . ASN A 1 577 ? -23.949 13.742 46.969 1.00 80.50 577 ASN A N 1
ATOM 4248 C CA . ASN A 1 577 ? -24.406 12.602 47.759 1.00 80.50 577 ASN A CA 1
ATOM 4249 C C . ASN A 1 577 ? -25.032 11.487 46.899 1.00 80.50 577 ASN A C 1
ATOM 4251 O O . ASN A 1 577 ? -25.372 10.436 47.448 1.00 80.50 577 ASN A O 1
ATOM 4255 N N . ALA A 1 578 ? -25.200 11.691 45.588 1.00 84.44 578 ALA A N 1
ATOM 4256 C CA . ALA A 1 578 ? -25.732 10.693 44.654 1.00 84.44 578 ALA A CA 1
ATOM 4257 C C . ALA A 1 578 ? -24.740 9.552 44.382 1.00 84.44 578 ALA A C 1
ATOM 4259 O O . ALA A 1 578 ? -23.534 9.726 44.566 1.00 84.44 578 ALA A O 1
ATOM 4260 N N . SER A 1 579 ? -25.214 8.373 43.953 1.00 75.94 579 SER A N 1
ATOM 4261 C CA . SER A 1 579 ? -24.335 7.188 43.778 1.00 75.94 579 SER A CA 1
ATOM 4262 C C . SER A 1 579 ? -23.254 7.401 42.732 1.00 75.94 579 SER A C 1
ATOM 4264 O O . SER A 1 579 ? -22.178 6.818 42.848 1.00 75.94 579 SER A O 1
ATOM 4266 N N . ASN A 1 580 ? -23.530 8.257 41.756 1.00 83.06 580 ASN A N 1
ATOM 4267 C CA . ASN A 1 580 ? -22.616 8.588 40.674 1.00 83.06 580 ASN A CA 1
ATOM 4268 C C . ASN A 1 580 ? -22.630 10.105 40.369 1.00 83.06 580 ASN A C 1
ATOM 4270 O O . ASN A 1 580 ? -22.423 10.564 39.249 1.00 83.06 580 ASN A O 1
ATOM 4274 N N . GLY A 1 581 ? -22.857 10.914 41.412 1.00 80.44 581 GLY A N 1
ATOM 4275 C CA . GLY A 1 581 ? -22.715 12.374 41.376 1.00 80.44 581 GLY A CA 1
ATOM 4276 C C . GLY A 1 581 ? -23.846 13.142 40.682 1.00 80.44 581 GLY A C 1
ATOM 4277 O O . GLY A 1 581 ? -23.792 14.374 40.627 1.00 80.44 581 GLY A O 1
ATOM 4278 N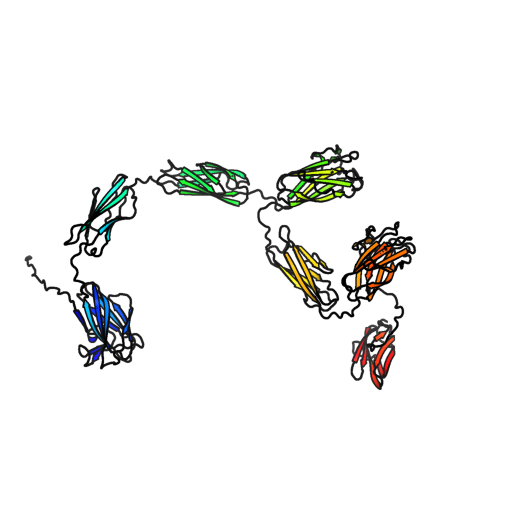 N . GLN A 1 582 ? -24.866 12.460 40.154 1.00 87.31 582 GLN A N 1
ATOM 4279 C CA . GLN A 1 582 ? -26.027 13.059 39.494 1.00 87.31 582 GLN A CA 1
ATOM 4280 C C . GLN A 1 582 ? -27.318 12.320 39.858 1.00 87.31 582 GLN A C 1
ATOM 4282 O O . GLN A 1 582 ? -27.292 11.190 40.311 1.00 87.31 582 GLN A O 1
ATOM 4287 N N . THR A 1 583 ? -28.456 12.984 39.674 1.00 91.06 583 THR A N 1
ATOM 4288 C CA . THR A 1 583 ? -29.802 12.432 39.913 1.00 91.06 583 THR A CA 1
ATOM 4289 C C . THR A 1 583 ? -30.777 12.995 38.886 1.00 91.06 583 THR A C 1
ATOM 4291 O O . THR A 1 583 ? -30.471 13.996 38.222 1.00 91.06 583 THR A O 1
ATOM 4294 N N . LYS A 1 584 ? -31.982 12.425 38.799 1.00 93.19 584 LYS A N 1
ATOM 4295 C CA . LYS A 1 584 ? -33.020 12.864 37.858 1.00 93.19 584 LYS A CA 1
ATOM 4296 C C . LYS A 1 584 ? -34.300 13.329 38.558 1.00 93.19 584 LYS A C 1
ATOM 4298 O O . LYS A 1 584 ? -34.846 12.628 39.410 1.00 93.19 584 LYS A O 1
ATOM 4303 N N . GLY A 1 585 ? -34.786 14.514 38.178 1.00 91.06 585 GLY A N 1
ATOM 4304 C CA . GLY A 1 585 ? -36.000 15.152 38.709 1.00 91.06 585 GLY A CA 1
ATOM 4305 C C . GLY A 1 585 ? -35.762 16.570 39.250 1.00 91.06 585 GLY A C 1
ATOM 4306 O O . GLY A 1 585 ? -34.623 16.975 39.477 1.00 91.06 585 GLY A O 1
ATOM 4307 N N . ALA A 1 586 ? -36.838 17.335 39.470 1.00 88.88 586 ALA A N 1
ATOM 4308 C CA . ALA A 1 586 ? -36.789 18.671 40.079 1.00 88.88 586 ALA A CA 1
ATOM 4309 C C . ALA A 1 586 ? -37.877 18.858 41.149 1.00 88.88 586 ALA A C 1
ATOM 4311 O O . ALA A 1 586 ? -38.955 18.277 41.059 1.00 88.88 586 ALA A O 1
ATOM 4312 N N . GLN A 1 587 ? -37.588 19.695 42.149 1.00 89.19 587 GLN A N 1
ATOM 4313 C CA . GLN A 1 587 ? -38.374 19.836 43.385 1.00 89.19 587 GLN A CA 1
ATOM 4314 C C . GLN A 1 587 ? -39.789 20.374 43.161 1.00 89.19 587 GLN A C 1
ATOM 4316 O O . GLN A 1 587 ? -40.694 20.138 43.956 1.00 89.19 587 GLN A O 1
ATOM 4321 N N . ASN A 1 588 ? -39.981 21.112 42.073 1.00 87.56 588 ASN A N 1
ATOM 4322 C CA . ASN A 1 588 ? -41.203 21.840 41.755 1.0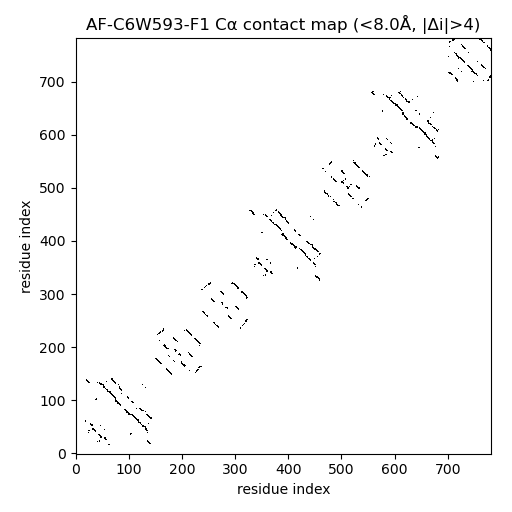0 87.56 588 ASN A CA 1
ATOM 4323 C C . ASN A 1 588 ? -42.132 21.103 40.779 1.00 87.56 588 ASN A C 1
ATOM 4325 O O . ASN A 1 588 ? -43.125 21.687 40.350 1.00 87.56 588 ASN A O 1
ATOM 4329 N N . ASN A 1 589 ? -41.833 19.856 40.406 1.00 90.50 589 ASN A N 1
ATOM 4330 C CA . ASN A 1 589 ? -42.691 19.086 39.512 1.00 90.50 589 ASN A CA 1
ATOM 4331 C C . ASN A 1 589 ? -42.684 17.599 39.891 1.00 90.50 589 ASN A C 1
ATOM 4333 O O . ASN A 1 589 ? -41.647 16.939 39.874 1.00 90.50 589 ASN A O 1
ATOM 4337 N N . TYR A 1 590 ? -43.864 17.087 40.241 1.00 91.88 590 TYR A N 1
ATOM 4338 C CA . TYR A 1 590 ? -44.056 15.691 40.616 1.00 91.88 590 TYR A CA 1
ATOM 4339 C C . TYR A 1 590 ? -44.143 14.756 39.408 1.00 91.88 590 TYR A C 1
ATOM 4341 O O . TYR A 1 590 ? -43.893 13.571 39.560 1.00 91.88 590 TYR A O 1
ATOM 4349 N N . ASP A 1 591 ? -44.484 15.252 38.217 1.00 92.62 591 ASP A N 1
ATOM 4350 C CA . ASP A 1 591 ? -44.836 14.431 37.047 1.00 92.62 591 ASP A CA 1
ATOM 4351 C C . ASP A 1 591 ? -43.608 13.893 36.288 1.00 92.62 591 ASP A C 1
ATOM 4353 O O . ASP A 1 591 ? -43.653 13.559 35.100 1.00 92.62 591 ASP A O 1
ATOM 4357 N N . TYR A 1 592 ? -42.462 13.830 36.965 1.00 94.81 592 TYR A N 1
ATOM 4358 C CA . TYR A 1 592 ? -41.262 13.266 36.378 1.00 94.81 592 TYR A CA 1
ATOM 4359 C C . TYR A 1 592 ? -41.234 11.749 36.502 1.00 94.81 592 TYR A C 1
ATOM 4361 O O . TYR A 1 592 ? -41.535 11.178 37.553 1.00 94.81 592 TYR A O 1
ATOM 4369 N N . TYR A 1 593 ? -40.794 11.103 35.427 1.00 96.00 593 TYR A N 1
ATOM 4370 C CA . TYR A 1 593 ? -40.526 9.680 35.381 1.00 96.00 593 TYR A CA 1
ATOM 4371 C C . TYR A 1 593 ? -39.113 9.357 34.935 1.00 96.00 593 TYR A C 1
ATOM 4373 O O . TYR A 1 593 ? -38.450 10.131 34.234 1.00 96.00 593 TYR A O 1
ATOM 4381 N N . VAL A 1 594 ? -38.703 8.151 35.315 1.00 94.75 594 VAL A N 1
ATOM 4382 C CA . VAL A 1 594 ? -37.463 7.512 34.889 1.00 94.75 594 VAL A CA 1
ATOM 4383 C C . VAL A 1 594 ? -37.772 6.082 34.441 1.00 94.75 594 VAL A C 1
ATOM 4385 O O . VAL A 1 594 ? -38.459 5.343 35.146 1.00 94.75 594 VAL A O 1
ATOM 4388 N N . ASP A 1 595 ? -37.287 5.717 33.256 1.00 93.44 595 ASP A N 1
ATOM 4389 C CA . ASP A 1 595 ? -37.397 4.402 32.622 1.00 93.44 595 ASP A CA 1
ATOM 4390 C C . ASP A 1 595 ? -36.073 3.643 32.763 1.00 93.44 595 ASP A C 1
ATOM 4392 O O . ASP A 1 595 ? -35.111 3.877 32.026 1.00 93.44 595 ASP A O 1
ATOM 4396 N N . TYR A 1 596 ? -36.038 2.707 33.707 1.00 92.31 596 TYR A N 1
ATOM 4397 C CA . TYR A 1 596 ? -34.882 1.873 34.007 1.00 92.31 596 TYR A CA 1
ATOM 4398 C C . TYR A 1 596 ? -34.877 0.611 33.144 1.00 92.31 596 TYR A C 1
ATOM 4400 O O . TYR A 1 596 ? -35.765 -0.236 33.261 1.00 92.31 596 TYR A O 1
ATOM 4408 N N . PHE A 1 597 ? -33.863 0.465 32.290 1.00 88.25 597 PHE A N 1
ATOM 4409 C CA . PHE A 1 597 ? -33.698 -0.710 31.436 1.00 88.25 597 PHE A CA 1
ATOM 4410 C C . PHE A 1 597 ? -32.944 -1.835 32.163 1.00 88.25 597 PHE A C 1
ATOM 4412 O O . PHE A 1 597 ? -31.734 -1.763 32.372 1.00 88.25 597 PHE A O 1
ATOM 4419 N N . VAL A 1 598 ? -33.666 -2.890 32.532 1.00 84.06 598 VAL A N 1
ATOM 4420 C CA . VAL A 1 598 ? -33.170 -4.073 33.243 1.00 84.06 598 VAL A CA 1
ATOM 4421 C C . VAL A 1 598 ? -32.953 -5.202 32.237 1.00 84.06 598 VAL A C 1
ATOM 4423 O O . VAL A 1 598 ? -33.902 -5.844 31.784 1.00 84.06 598 VAL A O 1
ATOM 4426 N N . ALA A 1 599 ? -31.697 -5.450 31.875 1.00 75.88 599 ALA A N 1
ATOM 4427 C CA . ALA A 1 599 ? -31.347 -6.495 30.919 1.00 75.88 599 ALA A CA 1
ATOM 4428 C C . ALA A 1 599 ? -31.245 -7.885 31.571 1.00 75.88 599 ALA A C 1
ATOM 4430 O O . ALA A 1 599 ? -30.857 -8.012 32.734 1.00 75.88 599 ALA A O 1
ATOM 4431 N N . ASN A 1 600 ? -31.502 -8.926 30.775 1.00 76.31 600 ASN A N 1
ATOM 4432 C CA . ASN A 1 600 ? -31.175 -10.323 31.089 1.00 76.31 600 ASN A CA 1
ATOM 4433 C C . ASN A 1 600 ? -31.752 -10.853 32.418 1.00 76.31 600 ASN A C 1
ATOM 4435 O O . ASN A 1 600 ? -31.067 -11.564 33.156 1.00 76.31 600 ASN A O 1
ATOM 4439 N N . VAL A 1 601 ? -33.013 -10.538 32.729 1.00 78.69 601 VAL A N 1
ATOM 4440 C CA . VAL A 1 601 ? -33.719 -11.158 33.862 1.00 78.69 601 VAL A CA 1
ATOM 4441 C C . VAL A 1 601 ? -33.763 -12.683 33.642 1.00 78.69 601 VAL A C 1
ATOM 4443 O O . VAL A 1 601 ? -34.233 -13.113 32.587 1.00 78.69 601 VAL A O 1
ATOM 4446 N N . PRO A 1 602 ? -33.269 -13.518 34.580 1.00 68.25 602 PRO A N 1
ATOM 4447 C CA . PRO A 1 602 ? -32.967 -14.927 34.307 1.00 68.25 602 PRO A CA 1
ATOM 4448 C C . PRO A 1 602 ? -34.193 -15.839 34.280 1.00 68.25 602 PRO A C 1
ATOM 4450 O O . PRO A 1 602 ? -34.168 -16.883 33.632 1.00 68.25 602 PRO A O 1
ATOM 4453 N N . ALA A 1 603 ? -35.267 -15.467 34.971 1.00 69.19 603 ALA A N 1
ATOM 4454 C CA . ALA A 1 603 ? -36.517 -16.210 34.983 1.00 69.19 603 ALA A CA 1
ATOM 4455 C C . ALA A 1 603 ? -37.685 -15.246 35.175 1.00 69.19 603 ALA A C 1
ATOM 4457 O O . ALA A 1 603 ? -37.539 -14.197 35.791 1.00 69.19 603 ALA A O 1
ATOM 4458 N N . THR A 1 604 ? -38.864 -15.605 34.674 1.00 78.00 604 THR A N 1
ATOM 4459 C CA . THR A 1 604 ? -40.064 -14.851 35.029 1.00 78.00 604 THR A CA 1
ATOM 4460 C C . THR A 1 604 ? -40.341 -15.044 36.516 1.00 78.00 604 THR A C 1
ATOM 4462 O O . THR A 1 604 ? -40.447 -16.184 36.971 1.00 78.00 604 THR A O 1
ATOM 4465 N N . GLY A 1 605 ? -40.485 -13.961 37.274 1.00 79.31 605 GLY A N 1
ATOM 4466 C CA . GLY A 1 605 ? -40.747 -14.071 38.704 1.00 79.31 605 GLY A CA 1
ATOM 4467 C C . GLY A 1 605 ? -40.863 -12.738 39.423 1.00 79.31 605 GLY A C 1
ATOM 4468 O O . GLY A 1 605 ? -40.718 -11.666 38.836 1.00 79.31 605 GLY A O 1
ATOM 4469 N N . LEU A 1 606 ? -41.133 -12.829 40.723 1.00 82.00 606 LEU A N 1
ATOM 4470 C CA . LEU A 1 606 ? -41.218 -11.682 41.613 1.00 82.00 606 LEU A CA 1
ATOM 4471 C C . LEU A 1 606 ? -39.811 -11.296 42.087 1.00 82.00 606 LEU A C 1
ATOM 4473 O O . LEU A 1 606 ? -39.154 -12.082 42.769 1.00 82.00 606 LEU A O 1
ATOM 4477 N N . TYR A 1 607 ? -39.366 -10.088 41.749 1.00 85.06 607 TYR A N 1
ATOM 4478 C CA . TYR A 1 607 ? -38.052 -9.572 42.127 1.00 85.06 607 TYR A CA 1
ATOM 4479 C C . TYR A 1 607 ? -38.181 -8.408 43.116 1.00 85.06 607 TYR A C 1
ATOM 4481 O O . TYR A 1 607 ? -39.043 -7.546 42.914 1.00 85.06 607 TYR A O 1
ATOM 4489 N N . PRO A 1 608 ? -37.333 -8.346 44.163 1.00 86.06 608 PRO A N 1
ATOM 4490 C CA . PRO A 1 608 ? -37.200 -7.141 44.969 1.00 86.06 608 PRO A CA 1
ATOM 4491 C C . PRO A 1 608 ? -36.562 -6.034 44.125 1.00 86.06 608 PRO A C 1
ATOM 4493 O O . PRO A 1 608 ? -35.645 -6.285 43.346 1.00 86.06 608 PRO A O 1
ATOM 4496 N N . VAL A 1 609 ? -37.051 -4.812 44.274 1.00 92.25 609 VAL A N 1
ATOM 4497 C CA . VAL A 1 609 ? -36.565 -3.609 43.607 1.00 92.25 609 VAL A CA 1
ATOM 4498 C C . VAL A 1 609 ? -36.360 -2.542 44.663 1.00 92.25 609 VAL A C 1
ATOM 4500 O O . VAL A 1 609 ? -37.315 -2.107 45.299 1.00 92.25 609 VAL A O 1
ATOM 4503 N N . THR A 1 610 ? -35.114 -2.130 44.844 1.00 93.81 610 THR A N 1
ATOM 4504 C CA . THR A 1 610 ? -34.700 -1.080 45.764 1.00 93.81 610 THR A CA 1
ATOM 4505 C C . THR A 1 610 ? -34.476 0.208 44.982 1.00 93.81 610 THR A C 1
ATOM 4507 O O . THR A 1 610 ? -33.556 0.297 44.169 1.00 93.81 610 THR A O 1
ATOM 4510 N N . LEU A 1 611 ? -35.319 1.208 45.220 1.00 95.62 611 LEU A N 1
ATOM 4511 C CA . LEU A 1 611 ? -35.185 2.552 44.666 1.00 95.62 611 LEU A CA 1
ATOM 4512 C C . LEU A 1 611 ? -34.492 3.455 45.684 1.00 95.62 611 LEU A C 1
ATOM 4514 O O . LEU A 1 611 ? -34.986 3.612 46.799 1.00 95.62 611 LEU A O 1
ATOM 4518 N N . ARG A 1 612 ? -33.403 4.100 45.276 1.00 94.94 612 ARG A N 1
ATOM 4519 C CA . ARG A 1 612 ? -32.751 5.192 45.997 1.00 94.94 612 ARG A CA 1
ATOM 4520 C C . ARG A 1 612 ? -33.278 6.533 45.490 1.00 94.94 612 ARG A C 1
ATOM 4522 O O . ARG A 1 612 ? -33.241 6.800 44.286 1.00 94.94 612 ARG A O 1
ATOM 4529 N N . TYR A 1 613 ? -33.785 7.358 46.401 1.00 94.94 613 TYR A N 1
ATOM 4530 C CA . TYR A 1 613 ? -34.493 8.598 46.074 1.00 94.94 613 TYR A CA 1
ATOM 4531 C C . TYR A 1 613 ? -34.327 9.685 47.147 1.00 94.94 613 TYR A C 1
ATOM 4533 O O . TYR A 1 613 ? -33.855 9.428 48.259 1.00 94.94 613 TYR A O 1
ATOM 4541 N N . TYR A 1 614 ? -34.778 10.893 46.799 1.00 94.00 614 TYR A N 1
ATOM 4542 C CA . TYR A 1 614 ? -34.917 12.063 47.663 1.00 94.00 614 TYR A CA 1
ATOM 4543 C C . TYR A 1 614 ? -36.347 12.600 47.565 1.00 94.00 614 TYR A C 1
ATOM 4545 O O . TYR A 1 614 ? -36.897 12.732 46.467 1.00 94.00 614 TYR A O 1
ATOM 4553 N N . ALA A 1 615 ? -36.949 12.914 48.709 1.00 93.00 615 ALA A N 1
ATOM 4554 C CA . ALA A 1 615 ? -38.291 13.476 48.801 1.00 93.00 615 ALA A CA 1
ATOM 4555 C C . ALA A 1 615 ? -38.410 14.281 50.103 1.00 93.00 615 ALA A C 1
ATOM 4557 O O . ALA A 1 615 ? -38.270 13.732 51.194 1.00 93.00 615 ALA A O 1
ATOM 4558 N N . GLU A 1 616 ? -38.649 15.589 50.019 1.00 87.75 616 GLU A N 1
ATOM 4559 C CA . GLU A 1 616 ? -38.734 16.435 51.217 1.00 87.75 616 GLU A CA 1
ATOM 4560 C C . GLU A 1 616 ? -39.947 16.075 52.103 1.00 87.75 616 GLU A C 1
ATOM 4562 O O . GLU A 1 616 ? -39.741 15.775 53.283 1.00 87.75 616 GLU A O 1
ATOM 4567 N N . PRO A 1 617 ? -41.187 16.014 51.575 1.00 91.88 617 PRO A N 1
ATOM 4568 C CA . PRO A 1 617 ? -42.320 15.357 52.226 1.00 91.88 617 PRO A CA 1
ATOM 4569 C C . PRO A 1 617 ? -42.570 13.934 51.688 1.00 91.88 617 PRO A C 1
ATOM 4571 O O . PRO A 1 617 ? -41.884 13.466 50.784 1.00 91.88 617 PRO A O 1
ATOM 4574 N N . ASN A 1 618 ? -43.574 13.238 52.246 1.00 92.31 618 ASN A N 1
ATOM 4575 C CA . ASN A 1 618 ? -44.057 11.968 51.688 1.00 92.31 618 ASN A CA 1
ATOM 4576 C C . ASN A 1 618 ? -44.453 12.163 50.221 1.00 92.31 618 ASN A C 1
ATOM 4578 O O . ASN A 1 618 ? -45.273 13.034 49.917 1.00 92.31 618 ASN A O 1
ATOM 4582 N N . ALA A 1 619 ? -43.920 11.322 49.345 1.00 94.56 619 ALA A N 1
ATOM 4583 C CA . ALA A 1 619 ? -44.209 11.352 47.924 1.00 94.56 619 ALA A CA 1
ATOM 4584 C C . ALA A 1 619 ? -44.850 10.047 47.453 1.00 94.56 619 ALA A C 1
ATOM 4586 O O . ALA A 1 619 ? -44.864 9.043 48.166 1.00 94.56 619 ALA A O 1
ATOM 4587 N N . GLN A 1 620 ? -45.412 10.070 46.248 1.00 95.25 620 GLN A N 1
ATOM 4588 C CA . GLN A 1 620 ? -46.067 8.912 45.652 1.00 95.25 620 GLN A CA 1
ATOM 4589 C C . GLN A 1 620 ? -45.573 8.706 44.231 1.00 95.25 620 GLN A C 1
ATOM 4591 O O . GLN A 1 620 ? -45.458 9.664 43.467 1.00 95.25 620 GLN A O 1
ATOM 4596 N N . VAL A 1 621 ? -45.316 7.451 43.872 1.00 97.25 621 VAL A N 1
ATOM 4597 C CA . VAL A 1 621 ? -44.907 7.068 42.518 1.00 97.25 621 VAL A CA 1
ATOM 4598 C C . VAL A 1 621 ? -45.740 5.891 42.025 1.00 97.25 621 VAL A C 1
ATOM 4600 O O . VAL A 1 621 ? -46.127 5.023 42.801 1.00 97.25 621 VAL A O 1
ATOM 4603 N N . SER A 1 622 ? -46.010 5.833 40.729 1.00 96.81 622 SER A N 1
ATOM 4604 C CA . SER A 1 622 ? -46.489 4.624 40.064 1.00 96.81 622 SER A CA 1
ATOM 4605 C C . SER A 1 622 ? -45.304 3.851 39.491 1.00 96.81 622 SER A C 1
ATOM 4607 O O . SER A 1 622 ? -44.327 4.441 39.021 1.00 96.81 622 SER A O 1
ATOM 4609 N N . VAL A 1 623 ? -45.390 2.524 39.549 1.00 97.69 623 VAL A N 1
ATOM 4610 C CA . VAL A 1 623 ? -44.380 1.607 39.020 1.00 97.69 623 VAL A CA 1
ATOM 4611 C C . VAL A 1 623 ? -44.999 0.815 37.881 1.00 97.69 623 VAL A C 1
ATOM 4613 O O . VAL A 1 623 ? -45.967 0.083 38.099 1.00 97.69 623 VAL A O 1
ATOM 4616 N N . ALA A 1 624 ? -44.446 0.928 36.675 1.00 93.69 624 ALA A N 1
ATOM 4617 C CA . ALA A 1 624 ? -44.877 0.146 35.519 1.00 93.69 624 ALA A CA 1
ATOM 4618 C C . ALA A 1 624 ? -43.740 -0.728 34.981 1.00 93.69 624 ALA A C 1
ATOM 4620 O O . ALA A 1 624 ? -42.604 -0.279 34.879 1.00 93.69 624 ALA A O 1
ATOM 4621 N N . VAL A 1 625 ? -44.050 -1.969 34.612 1.00 94.69 625 VAL A N 1
ATOM 4622 C CA . VAL A 1 625 ? -43.127 -2.916 33.976 1.00 94.69 625 VAL A CA 1
ATOM 4623 C C . VAL A 1 625 ? -43.573 -3.108 32.532 1.00 94.69 625 VAL A C 1
ATOM 4625 O O . VAL A 1 625 ? -44.710 -3.507 32.281 1.00 94.69 625 VAL A O 1
ATOM 4628 N N . ASN A 1 626 ? -42.696 -2.809 31.572 1.00 91.31 626 ASN A N 1
ATOM 4629 C CA . ASN A 1 626 ? -42.965 -2.924 30.131 1.00 91.31 626 ASN A CA 1
ATOM 4630 C C . ASN A 1 626 ? -44.271 -2.222 29.709 1.00 91.31 626 ASN A C 1
ATOM 4632 O O . ASN A 1 626 ? -45.062 -2.752 28.931 1.00 91.31 626 ASN A O 1
ATOM 4636 N N . GLY A 1 627 ? -44.529 -1.041 30.281 1.00 84.25 627 GLY A N 1
ATOM 4637 C CA . GLY A 1 627 ? -45.735 -0.243 30.028 1.00 84.25 627 GLY A CA 1
ATOM 4638 C C . GLY A 1 627 ? -46.989 -0.681 30.796 1.00 84.25 627 GLY A C 1
ATOM 4639 O O . GLY A 1 627 ? -47.975 0.050 30.793 1.00 84.25 627 GLY A O 1
ATOM 4640 N N . SER A 1 628 ? -46.965 -1.821 31.495 1.00 90.69 628 SER A N 1
ATOM 4641 C CA . SER A 1 628 ? -48.074 -2.284 32.341 1.00 90.69 628 SER A CA 1
ATOM 4642 C C . SER A 1 628 ? -47.875 -1.838 33.787 1.00 90.69 628 SER A C 1
ATOM 4644 O O . SER A 1 628 ? -46.825 -2.093 34.372 1.00 90.69 628 SER A O 1
ATOM 4646 N N . ILE A 1 629 ? -48.873 -1.189 34.390 1.00 93.19 629 ILE A N 1
ATOM 4647 C CA . ILE A 1 629 ? -48.796 -0.734 35.787 1.00 93.19 629 ILE A CA 1
ATOM 4648 C C . ILE A 1 629 ? -48.714 -1.954 36.717 1.00 93.19 629 ILE A C 1
ATOM 4650 O O . ILE A 1 629 ? -49.655 -2.741 36.796 1.00 93.19 629 ILE A O 1
ATOM 4654 N N . ALA A 1 630 ? -47.593 -2.090 37.425 1.00 92.56 630 ALA A N 1
ATOM 4655 C CA . ALA A 1 630 ? -47.359 -3.129 38.425 1.00 92.56 630 ALA A CA 1
ATOM 4656 C C . ALA A 1 630 ? -47.784 -2.663 39.825 1.00 92.56 630 ALA A C 1
ATOM 4658 O O . ALA A 1 630 ? -48.406 -3.421 40.565 1.00 92.56 630 ALA A O 1
ATOM 4659 N N . ILE A 1 631 ? -47.486 -1.405 40.177 1.00 93.75 631 ILE A N 1
ATOM 4660 C CA . ILE A 1 631 ? -47.915 -0.777 41.432 1.00 93.75 631 ILE A CA 1
ATOM 4661 C C . ILE A 1 631 ? -48.529 0.588 41.095 1.00 93.75 631 ILE A C 1
ATOM 4663 O O . ILE A 1 631 ? -47.813 1.469 40.619 1.00 93.75 631 ILE A O 1
ATOM 4667 N N . PRO A 1 632 ? -49.836 0.797 41.328 1.00 93.12 632 PRO A N 1
ATOM 4668 C CA . PRO A 1 632 ? -50.506 2.030 40.925 1.00 93.12 632 PRO A CA 1
ATOM 4669 C C . PRO A 1 632 ? -50.114 3.245 41.772 1.00 93.12 632 PRO A C 1
ATOM 4671 O O . PRO A 1 632 ? -50.092 4.346 41.239 1.00 93.12 632 PRO A O 1
ATOM 4674 N N . ALA A 1 633 ? -49.803 3.058 43.061 1.00 94.75 633 ALA A N 1
ATOM 4675 C CA . ALA A 1 633 ? -49.379 4.127 43.967 1.00 94.75 633 ALA A CA 1
ATOM 4676 C C . ALA A 1 633 ? -48.496 3.578 45.104 1.00 94.75 633 ALA A C 1
ATOM 4678 O O . ALA A 1 633 ? -48.988 3.153 46.151 1.00 94.75 633 ALA A O 1
ATOM 4679 N N . LEU A 1 634 ? -47.183 3.583 44.892 1.00 96.00 634 LEU A N 1
ATOM 4680 C CA . LEU A 1 634 ? -46.167 3.294 45.899 1.00 96.00 634 LEU A CA 1
ATOM 4681 C C . LEU A 1 634 ? -45.911 4.549 46.744 1.00 96.00 634 LEU A C 1
ATOM 4683 O O . LEU A 1 634 ? -45.631 5.619 46.202 1.00 96.00 634 LEU A O 1
ATOM 4687 N N . GLN A 1 635 ? -45.996 4.415 48.068 1.00 95.38 635 GLN A N 1
ATOM 4688 C CA . GLN A 1 635 ? -45.664 5.496 48.997 1.00 95.38 635 GLN A CA 1
ATOM 4689 C C . GLN A 1 635 ? -44.155 5.539 49.220 1.00 95.38 635 GLN A C 1
ATOM 4691 O O . GLN A 1 635 ? -43.559 4.526 49.576 1.00 95.38 635 GLN A O 1
ATOM 4696 N N . LEU A 1 636 ? -43.565 6.716 49.057 1.00 95.50 636 LEU A N 1
ATOM 4697 C CA . LEU A 1 636 ? -42.171 6.994 49.364 1.00 95.50 636 LEU A CA 1
ATOM 4698 C C . LEU A 1 636 ? -42.110 7.913 50.593 1.00 95.50 636 LEU A C 1
ATOM 4700 O O . LEU A 1 636 ? -42.457 9.096 50.495 1.00 95.50 636 LEU A O 1
ATOM 4704 N N . PRO A 1 637 ? -41.723 7.388 51.768 1.00 93.62 637 PRO A N 1
ATOM 4705 C CA . PRO A 1 637 ? -41.547 8.197 52.970 1.00 93.62 637 PRO A CA 1
ATOM 4706 C C . PRO A 1 637 ? -40.558 9.366 52.779 1.00 93.62 637 PRO A C 1
ATOM 4708 O O . PRO A 1 637 ? -39.617 9.257 51.995 1.00 93.62 637 PRO A O 1
ATOM 4711 N N . PRO A 1 638 ? -40.688 10.477 53.528 1.00 92.12 638 PRO A N 1
ATOM 4712 C CA . PRO A 1 638 ? -39.797 11.616 53.383 1.00 92.12 638 PRO A CA 1
ATOM 4713 C C . PRO A 1 638 ? -38.360 11.238 53.730 1.00 92.12 638 PRO A C 1
ATOM 4715 O O . PRO A 1 638 ? -38.085 10.523 54.703 1.00 92.12 638 PRO A O 1
ATOM 4718 N N . THR A 1 639 ? -37.438 11.791 52.960 1.00 91.88 639 THR A N 1
ATOM 4719 C CA . THR A 1 639 ? -36.025 11.916 53.311 1.00 91.88 639 THR A CA 1
ATOM 4720 C C . THR A 1 639 ? -35.749 13.200 54.098 1.00 91.88 639 THR A C 1
ATOM 4722 O O . THR A 1 639 ? -34.655 13.360 54.631 1.00 91.88 639 THR A O 1
ATOM 4725 N N . TYR A 1 640 ? -36.738 14.102 54.199 1.00 89.38 640 TYR A N 1
ATOM 4726 C CA . TYR A 1 640 ? -36.653 15.422 54.841 1.00 89.38 640 TYR A CA 1
ATOM 4727 C C . TYR A 1 640 ? -35.640 16.380 54.190 1.00 89.38 640 TYR A C 1
ATOM 4729 O O . TYR A 1 640 ? -35.330 17.428 54.753 1.00 89.38 640 TYR A O 1
ATOM 4737 N N . SER A 1 641 ? -35.116 16.037 53.009 1.00 86.06 641 SER A N 1
ATOM 4738 C CA . SER A 1 641 ? -34.149 16.852 52.274 1.00 86.06 641 SER A CA 1
ATOM 4739 C C . SER A 1 641 ? -34.164 16.530 50.781 1.00 86.06 641 SER A C 1
ATOM 4741 O O . SER A 1 641 ? -34.207 15.365 50.393 1.00 86.06 641 SER A O 1
ATOM 4743 N N . TRP A 1 642 ? -34.064 17.559 49.939 1.00 83.94 642 TRP A N 1
ATOM 4744 C CA . TRP A 1 642 ? -34.030 17.406 48.482 1.00 83.94 642 TRP A CA 1
ATOM 4745 C C . TRP A 1 642 ? -32.671 16.939 47.911 1.00 83.94 642 TRP A C 1
ATOM 4747 O O . TRP A 1 642 ? -32.605 16.433 46.789 1.00 83.94 642 TRP A O 1
ATOM 4757 N N . ASN A 1 643 ? -31.573 17.125 48.651 1.00 81.31 643 ASN A N 1
ATOM 4758 C CA . ASN A 1 643 ? -30.203 16.958 48.133 1.00 81.31 643 ASN A CA 1
ATOM 4759 C C . ASN A 1 643 ? -29.151 16.490 49.161 1.00 81.31 643 ASN A C 1
ATOM 4761 O O . ASN A 1 643 ? -27.984 16.315 48.823 1.00 81.31 643 ASN A O 1
ATOM 4765 N N . ILE A 1 644 ? -29.515 16.315 50.434 1.00 78.00 644 ILE A N 1
ATOM 4766 C CA . ILE A 1 644 ? -28.557 15.907 51.478 1.00 78.00 644 ILE A CA 1
ATOM 4767 C C . ILE A 1 644 ? -28.799 14.457 51.873 1.00 78.00 644 ILE A C 1
ATOM 4769 O O . ILE A 1 644 ? -27.900 13.622 51.815 1.00 78.00 644 ILE A O 1
ATOM 4773 N N . VAL A 1 645 ? -30.031 14.157 52.275 1.00 84.94 645 VAL A N 1
ATOM 4774 C CA . VAL A 1 645 ? -30.407 12.845 52.798 1.00 84.94 645 VAL A CA 1
ATOM 4775 C C . VAL A 1 645 ? -31.177 12.091 51.726 1.00 84.94 645 VAL A C 1
ATOM 4777 O O . VAL A 1 645 ? -32.212 12.557 51.256 1.00 84.94 645 VAL A O 1
ATOM 4780 N N . TRP A 1 646 ? -30.672 10.918 51.364 1.00 90.62 646 TRP A N 1
ATOM 4781 C CA . TRP A 1 646 ? -31.347 9.951 50.506 1.00 90.62 646 TRP A CA 1
ATOM 4782 C C . TRP A 1 646 ? -31.955 8.833 51.354 1.00 90.62 646 TRP A C 1
ATOM 4784 O O . TRP A 1 646 ? -31.532 8.589 52.488 1.00 90.62 646 TRP A O 1
ATOM 4794 N N . ARG A 1 647 ? -32.935 8.126 50.795 1.00 90.94 647 ARG A N 1
ATOM 4795 C CA . ARG A 1 647 ? -33.460 6.874 51.352 1.00 90.94 647 ARG A CA 1
ATOM 4796 C C . ARG A 1 647 ? -33.544 5.815 50.269 1.00 90.94 647 ARG A C 1
ATOM 4798 O O . ARG A 1 647 ? -33.579 6.129 49.084 1.00 90.94 647 ARG A O 1
ATOM 4805 N N . GLU A 1 648 ? -33.586 4.567 50.709 1.00 93.50 648 GLU A N 1
ATOM 4806 C CA . GLU A 1 648 ? -33.891 3.418 49.870 1.00 93.50 648 GLU A CA 1
ATOM 4807 C C . GLU A 1 648 ? -35.266 2.869 50.255 1.00 93.50 648 GLU A C 1
ATOM 4809 O O . GLU A 1 648 ? -35.548 2.680 51.439 1.00 93.50 648 GLU A O 1
ATOM 4814 N N . GLU A 1 649 ? -36.118 2.630 49.262 1.00 92.75 649 GLU A N 1
ATOM 4815 C CA . GLU A 1 649 ? -37.399 1.941 49.425 1.00 92.75 649 GLU A CA 1
ATOM 4816 C C . GLU A 1 649 ? -37.365 0.655 48.605 1.00 92.75 649 GLU A C 1
ATOM 4818 O O . GLU A 1 649 ? -37.030 0.690 47.421 1.00 92.75 649 GLU A O 1
ATOM 4823 N N . THR A 1 650 ? -37.700 -0.479 49.227 1.00 92.81 650 THR A N 1
ATOM 4824 C CA . THR A 1 650 ? -37.732 -1.776 48.538 1.00 92.81 650 THR A CA 1
ATOM 4825 C C . THR A 1 650 ? -39.165 -2.248 48.358 1.00 92.81 650 THR A C 1
ATOM 4827 O O . THR A 1 650 ? -39.904 -2.414 49.323 1.00 92.81 650 THR A O 1
ATOM 4830 N N . PHE A 1 651 ? -39.540 -2.519 47.115 1.00 91.12 651 PHE A N 1
ATOM 4831 C CA . PHE A 1 651 ? -40.839 -3.059 46.723 1.00 91.12 651 PHE A CA 1
ATOM 4832 C C . PHE A 1 651 ? -40.642 -4.248 45.781 1.00 91.12 651 PHE A C 1
ATOM 4834 O O . PHE A 1 651 ? -39.530 -4.532 45.356 1.00 91.12 651 PHE A O 1
ATOM 4841 N N . TYR A 1 652 ? -41.708 -4.977 45.462 1.00 90.25 652 TYR A N 1
ATOM 4842 C CA . TYR A 1 652 ? -41.618 -6.187 44.645 1.00 90.25 652 TYR A CA 1
ATOM 4843 C C . TYR A 1 652 ? -42.388 -6.011 43.341 1.00 90.25 652 TYR A C 1
ATOM 4845 O O . TYR A 1 652 ? -43.537 -5.569 43.358 1.00 90.25 652 TYR A O 1
ATOM 4853 N N . VAL A 1 653 ? -41.776 -6.380 42.214 1.00 91.06 653 VAL A N 1
ATOM 4854 C CA . VAL A 1 653 ? -42.428 -6.367 40.894 1.00 91.06 653 VAL A CA 1
ATOM 4855 C C . VAL A 1 653 ? -42.211 -7.691 40.178 1.00 91.06 653 VAL A C 1
ATOM 4857 O O . VAL A 1 653 ? -41.173 -8.334 40.331 1.00 91.06 653 VAL A O 1
ATOM 4860 N N . ASN A 1 654 ? -43.202 -8.113 39.396 1.00 86.31 654 ASN A N 1
ATOM 4861 C CA . ASN A 1 654 ? -43.080 -9.309 38.575 1.00 86.31 654 ASN A CA 1
ATOM 4862 C C . ASN A 1 654 ? -42.388 -8.950 37.255 1.00 86.31 654 ASN A C 1
ATOM 4864 O O . ASN A 1 654 ? -42.933 -8.167 36.475 1.00 86.31 654 ASN A O 1
ATOM 4868 N N . LEU A 1 655 ? -41.207 -9.515 37.005 1.00 87.19 655 LEU A N 1
ATOM 4869 C CA . LEU A 1 655 ? -40.453 -9.302 35.772 1.00 87.19 655 LEU A CA 1
ATOM 4870 C C . LEU A 1 655 ? -40.507 -10.562 34.908 1.00 87.19 655 LEU A C 1
ATOM 4872 O O . LEU A 1 655 ? -40.151 -11.633 35.398 1.00 87.19 655 LEU A O 1
ATOM 4876 N N . PRO A 1 656 ? -40.939 -10.460 33.641 1.00 81.56 656 PRO A N 1
ATOM 4877 C CA . PRO A 1 656 ? -40.686 -11.477 32.627 1.00 81.56 656 PRO A CA 1
ATOM 4878 C C . PRO A 1 656 ? -39.197 -11.807 32.469 1.00 81.56 656 PRO A C 1
ATOM 4880 O O . PRO A 1 656 ? -38.338 -10.946 32.649 1.00 81.56 656 PRO A O 1
ATOM 4883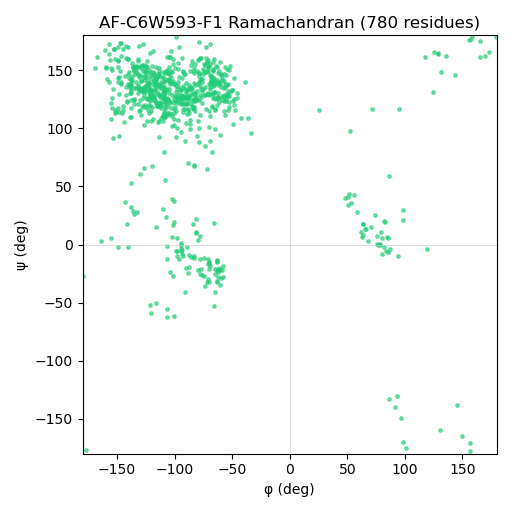 N N . VAL A 1 657 ? -38.888 -13.041 32.068 1.00 81.19 657 VAL A N 1
ATOM 4884 C CA . VAL A 1 657 ? -37.543 -13.417 31.607 1.00 81.19 657 VAL A CA 1
ATOM 4885 C C . VAL A 1 657 ? -37.099 -12.532 30.431 1.00 81.19 657 VAL A C 1
ATOM 4887 O O . VAL A 1 657 ? -37.895 -12.219 29.544 1.00 81.19 657 VAL A O 1
ATOM 4890 N N . GLY A 1 658 ? -35.822 -12.147 30.406 1.00 75.62 658 GLY A N 1
ATOM 4891 C CA . GLY A 1 658 ? -35.238 -11.300 29.365 1.00 75.62 658 GLY A CA 1
ATOM 4892 C C . GLY A 1 658 ? -35.174 -9.817 29.734 1.00 75.62 658 GLY A C 1
ATOM 4893 O O . GLY A 1 658 ? -34.962 -9.453 30.890 1.00 75.62 658 GLY A O 1
ATOM 4894 N N . ASN A 1 659 ? -35.275 -8.948 28.731 1.00 82.75 659 ASN A N 1
ATOM 4895 C CA . ASN A 1 659 ? -35.105 -7.507 28.907 1.00 82.75 659 ASN A CA 1
ATOM 4896 C C . ASN A 1 659 ? -36.419 -6.846 29.320 1.00 82.75 659 ASN A C 1
ATOM 4898 O O . ASN A 1 659 ? -37.456 -7.080 28.703 1.00 82.75 659 ASN A O 1
ATOM 4902 N N . ASN A 1 660 ? -36.353 -5.991 30.336 1.00 87.31 660 ASN A N 1
ATOM 4903 C CA . ASN A 1 660 ? -37.505 -5.303 30.897 1.00 87.31 660 ASN A CA 1
ATOM 4904 C C . ASN A 1 660 ? -37.219 -3.813 31.074 1.00 87.31 660 ASN A C 1
ATOM 4906 O O . ASN A 1 660 ? -36.085 -3.415 31.322 1.00 87.31 660 ASN A O 1
ATOM 4910 N N . THR A 1 661 ? -38.265 -2.999 31.026 1.00 93.75 661 THR A N 1
ATOM 4911 C CA . THR A 1 661 ? -38.221 -1.583 31.395 1.00 93.75 661 THR A CA 1
ATOM 4912 C C . THR A 1 661 ? -39.099 -1.366 32.618 1.00 93.75 661 THR A C 1
ATOM 4914 O O . THR A 1 661 ? -40.296 -1.657 32.573 1.00 93.75 661 THR A O 1
ATOM 4917 N N . ILE A 1 662 ? -38.519 -0.847 33.700 1.00 95.81 662 ILE A N 1
ATOM 4918 C CA . ILE A 1 662 ? -39.241 -0.434 34.906 1.00 95.81 662 ILE A CA 1
ATOM 4919 C C . ILE A 1 662 ? -39.354 1.091 34.892 1.00 95.81 662 ILE A C 1
ATOM 4921 O O . ILE A 1 662 ? -38.352 1.787 35.034 1.00 95.81 662 ILE A O 1
ATOM 4925 N N . ARG A 1 663 ? -40.570 1.612 34.741 1.00 97.19 663 ARG A N 1
ATOM 4926 C CA . ARG A 1 663 ? -40.869 3.039 34.878 1.00 97.19 663 ARG A CA 1
ATOM 4927 C C . ARG A 1 663 ? -41.215 3.360 36.322 1.00 97.19 663 ARG A C 1
ATOM 4929 O O . ARG A 1 663 ? -42.144 2.759 36.860 1.00 97.19 663 ARG A O 1
ATOM 4936 N N . ILE A 1 664 ? -40.548 4.354 36.896 1.00 97.75 664 ILE A N 1
ATOM 4937 C CA . ILE A 1 664 ? -40.946 5.000 38.150 1.00 97.75 664 ILE A CA 1
ATOM 4938 C C . ILE A 1 664 ? -41.430 6.405 37.810 1.00 97.75 664 ILE A C 1
ATOM 4940 O O . ILE A 1 664 ? -40.632 7.253 37.415 1.00 97.75 664 ILE A O 1
ATOM 4944 N N . GLN A 1 665 ? -42.731 6.644 37.937 1.00 96.19 665 GLN A N 1
ATOM 4945 C CA . GLN A 1 665 ? -43.401 7.888 37.550 1.00 96.19 665 GLN A CA 1
ATOM 4946 C C . GLN A 1 665 ? -43.980 8.559 38.790 1.00 96.19 665 GLN A C 1
ATOM 4948 O O . GLN A 1 665 ? -44.809 7.954 39.467 1.00 96.19 665 GLN A O 1
ATOM 4953 N N . GLY A 1 666 ? -43.596 9.801 39.074 1.00 94.44 666 GLY A N 1
ATOM 4954 C CA . GLY A 1 666 ? -44.193 10.545 40.178 1.00 94.44 666 GLY A CA 1
ATOM 4955 C C . GLY A 1 666 ? -45.672 10.855 39.937 1.00 94.44 666 GLY A C 1
ATOM 4956 O O . GLY A 1 666 ? -46.116 11.064 38.805 1.00 94.44 666 GLY A O 1
ATOM 4957 N N . LEU A 1 667 ? -46.447 10.801 41.019 1.00 95.31 667 LEU A N 1
ATOM 4958 C CA . LEU A 1 667 ? -47.891 11.030 41.054 1.00 95.31 667 LEU A CA 1
ATOM 4959 C C . LEU A 1 667 ? -48.210 12.392 41.687 1.00 95.31 667 LEU A C 1
ATOM 4961 O O . LEU A 1 667 ? -47.368 12.933 42.407 1.00 95.31 667 LEU A O 1
ATOM 4965 N N . PRO A 1 668 ? -49.420 12.947 41.464 1.00 94.44 668 PRO A N 1
ATOM 4966 C CA . PRO A 1 668 ? -49.820 14.232 42.032 1.00 94.44 668 PRO A CA 1
ATOM 4967 C C . PRO A 1 668 ? -49.538 14.351 43.532 1.00 94.44 668 PRO A C 1
ATOM 4969 O O . PRO A 1 668 ? -50.062 13.582 44.337 1.00 94.44 668 PRO A O 1
ATOM 4972 N N . GLY A 1 669 ? -48.722 15.340 43.904 1.00 91.25 669 GLY A N 1
ATOM 4973 C CA . GLY A 1 669 ? -48.294 15.558 45.284 1.00 91.25 669 GLY A CA 1
ATOM 4974 C C . GLY A 1 669 ? -46.861 16.074 45.375 1.00 91.25 669 GLY A C 1
ATOM 4975 O O . GLY A 1 669 ? -46.457 16.958 44.619 1.00 91.25 669 GLY A O 1
ATOM 4976 N N . ALA A 1 670 ? -46.108 15.545 46.338 1.00 91.75 670 ALA A N 1
ATOM 4977 C CA . ALA A 1 670 ? -44.705 15.883 46.530 1.00 91.75 670 ALA A CA 1
ATOM 4978 C C . ALA A 1 670 ? -43.833 15.329 45.395 1.00 91.75 670 ALA A C 1
ATOM 4980 O O . ALA A 1 670 ? -44.007 14.184 44.978 1.00 91.75 670 ALA A O 1
ATOM 4981 N N . ALA A 1 671 ? -42.870 16.126 44.930 1.00 93.50 671 ALA A N 1
ATOM 4982 C CA . ALA A 1 671 ? -41.912 15.688 43.926 1.00 93.50 671 ALA A CA 1
ATOM 4983 C C . ALA A 1 671 ? -40.909 14.674 44.496 1.00 93.50 671 ALA A C 1
ATOM 4985 O O . ALA A 1 671 ? -40.561 14.707 45.678 1.00 93.50 671 ALA A O 1
ATOM 4986 N N . THR A 1 672 ? -40.409 13.806 43.619 1.00 94.06 672 THR A N 1
ATOM 4987 C CA . THR A 1 672 ? -39.369 12.819 43.929 1.00 94.06 672 THR A CA 1
ATOM 4988 C C . THR A 1 672 ? -38.178 13.025 43.019 1.00 94.06 672 THR A C 1
ATOM 4990 O O . THR A 1 672 ? -38.337 13.104 41.798 1.00 94.06 672 THR A O 1
ATOM 4993 N N . ARG A 1 673 ? -36.985 13.037 43.599 1.00 93.00 673 ARG A N 1
ATOM 4994 C CA . ARG A 1 673 ? -35.722 12.964 42.868 1.00 93.00 673 ARG A CA 1
ATOM 4995 C C . ARG A 1 673 ? -35.231 11.527 42.920 1.00 93.00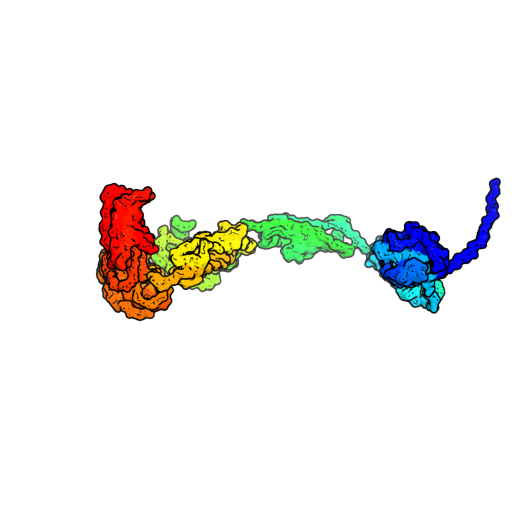 673 ARG A C 1
ATOM 4997 O O . ARG A 1 673 ? -35.142 10.958 44.006 1.00 93.00 673 ARG A O 1
ATOM 5004 N N . GLN A 1 674 ? -34.936 10.934 41.776 1.00 96.00 674 GLN A N 1
ATOM 5005 C CA . GLN A 1 674 ? -34.497 9.542 41.695 1.00 96.00 674 GLN A CA 1
ATOM 5006 C C . GLN A 1 674 ? -32.987 9.499 41.467 1.00 96.00 674 GLN A C 1
ATOM 5008 O O . GLN A 1 674 ? -32.454 10.376 40.792 1.00 96.00 674 GLN A O 1
ATOM 5013 N N . ASP A 1 675 ? -32.313 8.512 42.052 1.00 92.00 675 ASP A N 1
ATOM 5014 C CA . ASP A 1 675 ? -30.851 8.365 41.997 1.00 92.00 675 ASP A CA 1
ATOM 5015 C C . ASP A 1 675 ? -30.470 7.033 41.358 1.00 92.00 675 ASP A C 1
ATOM 5017 O O . ASP A 1 675 ? -29.884 7.001 40.285 1.00 92.00 675 ASP A O 1
ATOM 5021 N N . LYS A 1 676 ? -30.918 5.919 41.944 1.00 92.12 676 LYS A N 1
ATOM 5022 C CA . LYS A 1 676 ? -30.540 4.573 41.502 1.00 92.12 676 LYS A CA 1
ATOM 5023 C C . LYS A 1 676 ? -31.657 3.576 41.746 1.00 92.12 676 LYS A C 1
ATOM 5025 O O . LYS A 1 676 ? -32.325 3.640 42.774 1.00 92.12 676 LYS A O 1
ATOM 5030 N N . LEU A 1 677 ? -31.824 2.618 40.844 1.00 94.19 677 LEU A N 1
ATOM 5031 C CA . LEU A 1 677 ? -32.747 1.498 41.005 1.00 94.19 677 LEU A CA 1
ATOM 5032 C C . LEU A 1 677 ? -31.982 0.178 40.919 1.00 94.19 677 LEU A C 1
ATOM 5034 O O . LEU A 1 677 ? -31.315 -0.091 39.925 1.00 94.19 677 LEU A O 1
ATOM 5038 N N . CYS A 1 678 ? -32.089 -0.652 41.953 1.00 88.94 678 CYS A N 1
ATOM 5039 C CA . CYS A 1 678 ? -31.488 -1.979 42.011 1.00 88.94 678 CYS A CA 1
ATOM 5040 C C . CYS A 1 678 ? -32.571 -3.057 42.018 1.00 88.94 678 CYS A C 1
ATOM 5042 O O . CYS A 1 678 ? -33.407 -3.079 42.909 1.00 88.94 678 CYS A O 1
ATOM 5044 N N . VAL A 1 679 ? -32.548 -3.974 41.058 1.00 87.75 679 VAL A N 1
ATOM 5045 C CA . VAL A 1 679 ? -33.395 -5.170 41.023 1.00 87.75 679 VAL A CA 1
ATOM 5046 C C . VAL A 1 679 ? -32.599 -6.345 41.566 1.00 87.75 679 VAL A C 1
ATOM 5048 O O . VAL A 1 679 ? -31.475 -6.541 41.122 1.00 87.75 679 VAL A O 1
ATOM 5051 N N . GLY A 1 680 ? -33.172 -7.148 42.459 1.00 80.56 680 GLY A N 1
ATOM 5052 C CA . GLY A 1 680 ? -32.540 -8.335 43.028 1.00 80.56 680 GLY A CA 1
ATOM 5053 C C . GLY A 1 680 ? -31.906 -8.122 44.403 1.00 80.56 680 GLY A C 1
ATOM 5054 O O . GLY A 1 680 ? -32.122 -7.096 45.042 1.00 80.56 680 GLY A O 1
ATOM 5055 N N . ASN A 1 681 ? -31.133 -9.099 44.890 1.00 62.09 681 ASN A N 1
ATOM 5056 C CA . ASN A 1 681 ? -30.457 -8.977 46.189 1.00 62.09 681 ASN A CA 1
ATOM 5057 C C . ASN A 1 681 ? -29.282 -7.997 46.066 1.00 62.09 681 ASN A C 1
ATOM 5059 O O . ASN A 1 681 ? -28.142 -8.407 45.834 1.00 62.09 681 ASN A O 1
ATOM 5063 N N . ALA A 1 682 ? -29.570 -6.704 46.204 1.00 42.47 682 ALA A N 1
ATOM 5064 C CA . ALA A 1 682 ? -28.568 -5.655 46.234 1.00 42.47 682 ALA A CA 1
ATOM 5065 C C . ALA A 1 682 ? -27.558 -5.937 47.360 1.00 42.47 682 ALA A C 1
ATOM 5067 O O . ALA A 1 682 ? -27.921 -6.067 48.530 1.00 42.47 682 ALA A O 1
ATOM 5068 N N . GLN A 1 683 ? -26.272 -6.025 47.013 1.00 38.38 683 GLN A N 1
ATOM 5069 C CA . GLN A 1 683 ? -25.202 -5.905 47.998 1.00 38.38 683 GLN A CA 1
ATOM 5070 C C . GLN A 1 683 ? -25.177 -4.452 48.486 1.00 38.38 683 GLN A C 1
ATOM 5072 O O . GLN A 1 683 ? -24.482 -3.615 47.913 1.00 38.38 683 GLN A O 1
ATOM 5077 N N . SER A 1 684 ? -25.943 -4.134 49.531 1.00 32.12 684 SER A N 1
ATOM 5078 C CA . SER A 1 684 ? -25.717 -2.903 50.282 1.00 32.12 684 SER A CA 1
ATOM 5079 C C . SER A 1 684 ? -24.499 -3.101 51.187 1.00 32.12 684 SER A C 1
ATOM 5081 O O . SER A 1 684 ? -24.409 -4.027 51.998 1.00 32.12 684 SER A O 1
ATOM 5083 N N . ASN A 1 685 ? -23.501 -2.238 51.007 1.00 32.66 685 ASN A N 1
ATOM 5084 C CA . ASN A 1 685 ? -22.403 -2.123 51.948 1.00 32.66 685 ASN A CA 1
ATOM 5085 C C . ASN A 1 685 ? -22.937 -1.479 53.237 1.00 32.66 685 ASN A C 1
ATOM 5087 O O . ASN A 1 685 ? -23.271 -0.300 53.254 1.00 32.66 685 ASN A O 1
ATOM 5091 N N . VAL A 1 686 ? -22.893 -2.275 54.310 1.00 27.52 686 VAL A N 1
ATOM 5092 C CA . VAL A 1 686 ? -23.020 -1.942 55.742 1.00 27.52 686 VAL A CA 1
ATOM 5093 C C . VAL A 1 686 ? -24.418 -2.073 56.379 1.00 27.52 686 VAL A C 1
ATOM 5095 O O . VAL A 1 686 ? -25.348 -1.338 56.087 1.00 27.52 686 VAL A O 1
ATOM 5098 N N . ARG A 1 687 ? -24.451 -3.011 57.347 1.00 41.91 687 ARG A N 1
ATOM 5099 C CA . ARG A 1 687 ? -25.318 -3.198 58.533 1.00 41.91 687 ARG A CA 1
ATOM 5100 C C . ARG A 1 687 ? -26.726 -2.595 58.485 1.00 41.91 687 ARG A C 1
ATOM 5102 O O . ARG A 1 687 ? -26.873 -1.400 58.686 1.00 41.91 687 ARG A O 1
ATOM 5109 N N . MET A 1 688 ? -27.730 -3.472 58.533 1.00 29.75 688 MET A N 1
ATOM 5110 C CA . MET A 1 688 ? -28.854 -3.400 59.479 1.00 29.75 688 MET A CA 1
ATOM 5111 C C . MET A 1 688 ? -29.511 -4.780 59.612 1.00 29.75 688 MET A C 1
ATOM 5113 O O . MET A 1 688 ? -29.371 -5.633 58.739 1.00 29.75 688 MET A O 1
ATOM 5117 N N . GLY A 1 689 ? -30.096 -5.018 60.787 1.00 39.41 689 GLY A N 1
ATOM 5118 C CA . GLY A 1 689 ? -30.517 -6.323 61.288 1.00 39.41 689 GLY A CA 1
ATOM 5119 C C . GLY A 1 689 ? -31.578 -7.015 60.439 1.00 39.41 689 GLY A C 1
ATOM 5120 O O . GLY A 1 689 ? -32.418 -6.377 59.815 1.00 39.41 689 GLY A O 1
ATOM 5121 N N . ALA A 1 690 ? -31.517 -8.343 60.454 1.00 27.14 690 ALA A N 1
ATOM 5122 C CA . ALA A 1 690 ? -32.500 -9.208 59.828 1.00 27.14 690 ALA A CA 1
ATOM 5123 C C . ALA A 1 690 ? -33.892 -8.995 60.452 1.00 27.14 690 ALA A C 1
ATOM 5125 O O . ALA A 1 690 ? -34.024 -9.145 61.669 1.00 27.14 690 ALA A O 1
ATOM 5126 N N . PRO A 1 691 ? -34.940 -8.729 59.656 1.00 32.09 691 PRO A N 1
ATOM 5127 C CA . PRO A 1 691 ? -36.275 -9.196 59.969 1.00 32.09 691 PRO A CA 1
ATOM 5128 C C . PRO A 1 691 ? -36.380 -10.668 59.556 1.00 32.09 691 PRO A C 1
ATOM 5130 O O . PRO A 1 691 ? -35.861 -11.093 58.523 1.00 32.09 691 PRO A O 1
ATOM 5133 N N . GLU A 1 692 ? -37.022 -11.431 60.426 1.00 42.28 692 GLU A N 1
ATOM 5134 C CA . GLU A 1 692 ? -37.206 -12.878 60.404 1.00 42.28 692 GLU A CA 1
ATOM 5135 C C . GLU A 1 692 ? -37.706 -13.402 59.047 1.00 42.28 692 GLU A C 1
ATOM 5137 O O . GLU A 1 692 ? -38.767 -13.008 58.561 1.00 42.28 692 GLU A O 1
ATOM 5142 N N . SER A 1 693 ? -36.958 -14.332 58.444 1.00 28.91 693 SER A N 1
ATOM 5143 C CA . SER A 1 693 ? -37.431 -15.114 57.304 1.00 28.91 693 SER A CA 1
ATOM 5144 C C . SER A 1 693 ? -38.045 -16.429 57.783 1.00 28.91 693 SER A C 1
ATOM 5146 O O . SER A 1 693 ? -37.440 -17.217 58.510 1.00 28.91 693 SER A O 1
ATOM 5148 N N . PHE A 1 694 ? -39.282 -16.657 57.350 1.00 28.19 694 PHE A N 1
ATOM 5149 C CA . PHE A 1 694 ? -40.002 -17.912 57.505 1.00 28.19 694 PHE A CA 1
ATOM 5150 C C . PHE A 1 694 ? -39.215 -19.079 56.884 1.00 28.19 694 PHE A C 1
ATOM 5152 O O . PHE A 1 694 ? -38.825 -19.034 55.718 1.00 28.19 694 PHE A O 1
ATOM 5159 N N . GLN A 1 695 ? -39.013 -20.132 57.679 1.00 31.97 695 GLN A N 1
ATOM 5160 C CA . GLN A 1 695 ? -38.463 -21.422 57.262 1.00 31.97 695 GLN A CA 1
ATOM 5161 C C . GLN A 1 695 ? -39.489 -22.265 56.497 1.00 31.97 695 GLN A C 1
ATOM 5163 O O . GLN A 1 695 ? -40.635 -22.388 56.927 1.00 31.97 695 GLN A O 1
ATOM 5168 N N . LEU A 1 696 ? -39.011 -22.981 55.474 1.00 28.61 696 LEU A N 1
ATOM 5169 C CA . LEU A 1 696 ? -39.496 -24.317 55.111 1.00 28.61 696 LEU A CA 1
ATOM 5170 C C . LEU A 1 696 ? -38.291 -25.260 54.868 1.00 28.61 696 LEU A C 1
ATOM 5172 O O . LEU A 1 696 ? -37.202 -24.782 54.550 1.00 28.61 696 LEU A O 1
ATOM 5176 N N . PRO A 1 697 ? -38.449 -26.576 55.108 1.00 38.03 697 PRO A N 1
ATOM 5177 C CA . PRO A 1 697 ? -37.386 -27.449 55.605 1.00 38.03 697 PRO A CA 1
ATOM 5178 C C . PRO A 1 697 ? -36.707 -28.256 54.492 1.00 38.03 697 PRO A C 1
ATOM 5180 O O . PRO A 1 697 ? -37.385 -28.844 53.652 1.00 38.03 697 PRO A O 1
ATOM 5183 N N . GLY A 1 698 ? -35.374 -28.352 54.514 1.00 36.59 698 GLY A N 1
ATOM 5184 C CA . GLY A 1 698 ? -34.666 -29.241 53.587 1.00 36.59 698 GLY A CA 1
ATOM 5185 C C . GLY A 1 698 ? -33.143 -29.291 53.692 1.00 36.59 698 GLY A C 1
ATOM 5186 O O . GLY A 1 698 ? -32.581 -30.340 53.404 1.00 36.59 698 GLY A O 1
ATOM 5187 N N . ASP A 1 699 ? -32.474 -28.231 54.152 1.00 39.56 699 ASP A N 1
ATOM 5188 C CA . ASP A 1 699 ? -31.007 -28.226 54.215 1.00 39.56 699 ASP A CA 1
ATOM 5189 C C . ASP A 1 699 ? -30.481 -28.530 55.617 1.00 39.56 699 ASP A C 1
ATOM 5191 O O . ASP A 1 699 ? -30.707 -27.791 56.576 1.00 39.56 699 ASP A O 1
ATOM 5195 N N . THR A 1 700 ? -29.735 -29.628 55.726 1.00 54.09 700 THR A N 1
ATOM 5196 C CA . THR A 1 700 ? -28.883 -29.951 56.875 1.00 54.09 700 THR A CA 1
ATOM 5197 C C . THR A 1 700 ? -27.931 -28.778 57.157 1.00 54.09 700 THR A C 1
ATOM 5199 O O . THR A 1 700 ? -27.080 -28.496 56.310 1.00 54.09 700 THR A O 1
ATOM 5202 N N . PRO A 1 701 ? -28.011 -28.082 58.310 1.00 56.50 701 PRO A N 1
ATOM 5203 C CA . PRO A 1 701 ? -27.119 -26.964 58.590 1.00 56.50 701 PRO A CA 1
ATOM 5204 C C . PRO A 1 701 ? -25.659 -27.427 58.665 1.00 56.50 701 PRO A C 1
ATOM 5206 O O . PRO A 1 701 ? -25.295 -28.254 59.509 1.00 56.50 701 PRO A O 1
ATOM 5209 N N . LEU A 1 702 ? -24.831 -26.862 57.779 1.00 76.75 702 LEU A N 1
ATOM 5210 C CA . LEU A 1 702 ? -23.368 -26.869 57.867 1.00 76.75 702 LEU A CA 1
ATOM 5211 C C . LEU A 1 702 ? -22.935 -26.284 59.221 1.00 76.75 702 LEU A C 1
ATOM 5213 O O . LEU A 1 702 ? -23.568 -25.344 59.698 1.00 76.75 702 LEU A O 1
ATOM 5217 N N . LEU A 1 703 ? -21.843 -26.787 59.814 1.00 90.44 703 LEU A N 1
ATOM 5218 C CA . LEU A 1 703 ? -21.292 -26.267 61.073 1.00 90.44 703 LEU A CA 1
ATOM 5219 C C . LEU A 1 703 ? -21.165 -24.731 61.067 1.00 90.44 703 LEU A C 1
ATOM 5221 O O . LEU A 1 703 ? -20.374 -24.136 60.323 1.00 90.44 703 LEU A O 1
ATOM 5225 N N . GLN A 1 704 ? -21.921 -24.089 61.951 1.00 90.56 704 GLN A N 1
ATOM 5226 C CA . GLN A 1 704 ? -21.967 -22.644 62.142 1.00 90.56 704 GLN A CA 1
ATOM 5227 C C . GLN A 1 704 ? -21.559 -22.267 63.570 1.00 90.56 704 GLN A C 1
ATOM 5229 O O . GLN A 1 704 ? -21.702 -23.059 64.497 1.00 90.56 704 GLN A O 1
ATOM 5234 N N . ALA A 1 705 ? -21.041 -21.048 63.745 1.00 89.81 705 ALA A N 1
ATOM 5235 C CA . ALA A 1 705 ? -20.662 -20.496 65.043 1.00 89.81 705 ALA A CA 1
ATOM 5236 C C . ALA A 1 705 ? -21.095 -19.024 65.140 1.00 89.81 705 ALA A C 1
ATOM 5238 O O . ALA A 1 705 ? -20.709 -18.233 64.275 1.00 89.81 705 ALA A O 1
ATOM 5239 N N . TYR A 1 706 ? -21.873 -18.663 66.168 1.00 85.19 706 TYR A N 1
ATOM 5240 C CA . TYR A 1 706 ? -22.386 -17.300 66.378 1.00 85.19 706 TYR A CA 1
ATOM 5241 C C . TYR A 1 706 ? -22.319 -16.861 67.853 1.00 85.19 706 TYR A C 1
ATOM 5243 O O . TYR A 1 706 ? -22.720 -17.634 68.719 1.00 85.19 706 TYR A O 1
ATOM 5251 N N . PRO A 1 707 ? -21.902 -15.619 68.160 1.00 86.75 707 PRO A N 1
ATOM 5252 C CA . PRO A 1 707 ? -21.320 -14.653 67.231 1.00 86.75 707 PRO A CA 1
ATOM 5253 C C . PRO A 1 707 ? -19.921 -15.097 66.762 1.00 86.75 707 PRO A C 1
ATOM 5255 O O . PRO A 1 707 ? -19.248 -15.880 67.423 1.00 86.75 707 PRO A O 1
ATOM 5258 N N . ASN A 1 708 ? -19.496 -14.622 65.593 1.00 84.69 708 ASN A N 1
ATOM 5259 C CA . ASN A 1 708 ? -18.121 -14.751 65.110 1.00 84.69 708 ASN A CA 1
ATOM 5260 C C . ASN A 1 708 ? -17.776 -13.460 64.346 1.00 84.69 708 ASN A C 1
ATOM 5262 O O . ASN A 1 708 ? -18.307 -13.277 63.248 1.00 84.69 708 ASN A O 1
ATOM 5266 N N . PRO A 1 709 ? -16.965 -12.543 64.908 1.00 87.56 709 PRO A N 1
ATOM 5267 C CA . PRO A 1 709 ? -16.082 -12.724 66.071 1.00 87.56 709 PRO A CA 1
ATOM 5268 C C . PRO A 1 709 ? -16.808 -12.855 67.426 1.00 87.56 709 PRO A C 1
ATOM 5270 O O . PRO A 1 709 ? -17.908 -12.332 67.587 1.00 87.56 709 PRO A O 1
ATOM 5273 N N . ALA A 1 710 ? -16.201 -13.552 68.393 1.00 88.69 710 ALA A N 1
ATOM 5274 C CA . ALA A 1 710 ? -16.745 -13.796 69.738 1.00 88.69 710 ALA A CA 1
ATOM 5275 C C . ALA A 1 710 ? -15.853 -13.213 70.847 1.00 88.69 710 ALA A C 1
ATOM 5277 O O . ALA A 1 710 ? -14.631 -13.234 70.749 1.00 88.69 710 ALA A O 1
ATOM 5278 N N . SER A 1 711 ? -16.437 -12.775 71.964 1.00 87.38 711 SER A N 1
ATOM 5279 C CA . SER A 1 711 ? -15.701 -12.265 73.141 1.00 87.38 711 SER A CA 1
ATOM 5280 C C . SER A 1 711 ? -15.165 -13.368 74.078 1.00 87.38 711 SER A C 1
ATOM 5282 O O . SER A 1 711 ? -14.671 -13.103 75.178 1.00 87.38 711 SER A O 1
ATOM 5284 N N . GLY A 1 712 ? -15.239 -14.630 73.646 1.00 84.44 712 GLY A N 1
ATOM 5285 C CA . GLY A 1 712 ? -14.881 -15.817 74.432 1.00 84.44 712 GLY A CA 1
ATOM 5286 C C . GLY A 1 712 ? -16.036 -16.795 74.645 1.00 84.44 712 GLY A C 1
ATOM 5287 O O . GLY A 1 712 ? -15.817 -17.869 75.196 1.00 84.44 712 GLY A O 1
ATOM 5288 N N . GLU A 1 713 ? -17.238 -16.455 74.182 1.00 90.44 713 GLU A N 1
ATOM 5289 C CA . GLU A 1 713 ? -18.415 -17.317 74.208 1.00 90.44 713 GLU A CA 1
ATOM 5290 C C . GLU A 1 713 ? -19.129 -17.289 72.854 1.00 90.44 713 GLU A C 1
ATOM 5292 O O . GLU A 1 713 ? -19.317 -16.220 72.270 1.00 90.44 713 GLU A O 1
ATOM 5297 N N . PHE A 1 714 ? -19.511 -18.462 72.351 1.00 93.38 714 PHE A N 1
ATOM 5298 C CA . PHE A 1 714 ? -20.248 -18.602 71.097 1.00 93.38 714 PHE A CA 1
ATOM 5299 C C . PHE A 1 714 ? -21.123 -19.859 71.096 1.00 93.38 714 PHE A C 1
ATOM 5301 O O . PHE A 1 714 ? -20.907 -20.808 71.849 1.00 93.38 714 PHE A O 1
ATOM 5308 N N . LYS A 1 715 ? -22.124 -19.865 70.220 1.00 92.88 715 LYS A N 1
ATOM 5309 C CA . LYS A 1 715 ? -23.027 -20.983 69.952 1.00 92.88 715 LYS A CA 1
ATOM 5310 C C . LYS A 1 715 ? -22.578 -21.714 68.693 1.00 92.88 715 LYS A C 1
ATOM 5312 O O . LYS A 1 715 ? -22.493 -21.087 67.640 1.00 92.88 715 LYS A O 1
ATOM 5317 N N . ALA A 1 716 ? -22.317 -23.011 68.797 1.00 92.38 716 ALA A N 1
ATOM 5318 C CA . ALA A 1 716 ? -22.069 -23.910 67.678 1.00 92.38 716 ALA A CA 1
ATOM 5319 C C . ALA A 1 716 ? -23.383 -24.571 67.235 1.00 92.38 716 ALA A C 1
ATOM 5321 O O . ALA A 1 716 ? -24.069 -25.172 68.057 1.00 92.38 716 ALA A O 1
ATOM 5322 N N . VAL A 1 717 ? -23.725 -24.475 65.950 1.00 91.06 717 VAL A N 1
ATOM 5323 C CA . VAL A 1 717 ? -24.921 -25.105 65.365 1.00 91.06 717 VAL A CA 1
ATOM 5324 C C . VAL A 1 717 ? -24.483 -26.111 64.308 1.00 91.06 717 VAL A C 1
ATOM 5326 O O . VAL A 1 717 ? -23.733 -25.753 63.401 1.00 91.06 717 VAL A O 1
ATOM 5329 N N . PHE A 1 718 ? -24.904 -27.369 64.431 1.00 90.69 718 PHE A N 1
ATOM 5330 C CA . PHE A 1 718 ? -24.544 -28.452 63.504 1.00 90.69 718 PHE A CA 1
ATOM 5331 C C . PHE A 1 718 ? -25.581 -29.577 63.548 1.00 90.69 718 PHE A C 1
ATOM 5333 O O . PHE A 1 718 ? -26.356 -29.666 64.491 1.00 90.69 718 PHE A O 1
ATOM 5340 N N . THR A 1 719 ? -25.586 -30.472 62.558 1.00 87.06 719 THR A N 1
ATOM 5341 C CA . THR A 1 719 ? -26.473 -31.653 62.561 1.00 87.06 719 THR A CA 1
ATOM 5342 C C . THR A 1 719 ? -25.690 -32.938 62.769 1.00 87.06 719 THR A C 1
ATOM 5344 O O . THR A 1 719 ? -24.659 -33.149 62.123 1.00 87.06 719 THR A O 1
ATOM 5347 N N . LEU A 1 720 ? -26.210 -33.819 63.621 1.00 86.06 720 LEU A N 1
ATOM 5348 C CA . LEU A 1 720 ? -25.715 -35.175 63.831 1.00 86.06 720 LEU A CA 1
ATOM 5349 C C . LEU A 1 720 ? -26.894 -36.155 63.742 1.00 86.06 720 LEU A C 1
ATOM 5351 O O . LEU A 1 720 ? -27.892 -35.986 64.450 1.00 86.06 720 LEU A O 1
ATOM 5355 N N . LYS A 1 721 ? -26.795 -37.158 62.859 1.00 84.62 721 LYS A N 1
ATOM 5356 C CA . LYS A 1 721 ? -27.877 -38.123 62.598 1.00 84.62 721 LYS A CA 1
ATOM 5357 C C . LYS A 1 721 ? -28.298 -38.819 63.890 1.00 84.62 721 LYS A C 1
ATOM 5359 O O . LYS A 1 721 ? -27.453 -39.193 64.701 1.00 84.62 721 LYS A O 1
ATOM 5364 N N . THR A 1 722 ? -29.603 -38.995 64.080 1.00 85.75 722 THR A N 1
ATOM 5365 C CA . THR A 1 722 ? -30.150 -39.601 65.298 1.00 85.75 722 THR A CA 1
ATOM 5366 C C . THR A 1 722 ? -29.542 -40.980 65.553 1.00 85.75 722 THR A C 1
ATOM 5368 O O . THR A 1 722 ? -29.614 -41.851 64.691 1.00 85.75 722 THR A O 1
ATOM 5371 N N . GLY A 1 723 ? -28.945 -41.175 66.733 1.00 82.44 723 GLY A N 1
ATOM 5372 C CA . GLY A 1 723 ? -28.298 -42.433 67.132 1.00 82.44 723 GLY A CA 1
ATOM 5373 C C . GLY A 1 723 ? -26.789 -42.527 66.862 1.00 82.44 723 GLY A C 1
ATOM 5374 O O . GLY A 1 723 ? -26.150 -43.443 67.375 1.00 82.44 723 GLY A O 1
ATOM 5375 N N . GLU A 1 724 ? -26.192 -41.586 66.125 1.00 88.19 724 GLU A N 1
ATOM 5376 C CA . GLU A 1 724 ? -24.733 -41.514 65.948 1.00 88.19 724 GLU A CA 1
ATOM 5377 C C . GLU A 1 724 ? -24.052 -40.759 67.098 1.00 88.19 724 GLU A C 1
ATOM 5379 O O . GLU A 1 724 ? -24.668 -39.941 67.771 1.00 88.19 724 GLU A O 1
ATOM 5384 N N . THR A 1 725 ? -22.759 -40.986 67.331 1.00 88.19 725 THR A N 1
ATOM 5385 C CA . THR A 1 725 ? -21.966 -40.206 68.299 1.00 88.19 725 THR A CA 1
ATOM 5386 C C . THR A 1 725 ? -20.966 -39.316 67.574 1.00 88.19 725 THR A C 1
ATOM 5388 O O . THR A 1 725 ? -20.230 -39.798 66.714 1.00 88.19 725 THR A O 1
ATOM 5391 N N . GLY A 1 726 ? -20.902 -38.041 67.952 1.00 90.31 726 GLY A N 1
ATOM 5392 C CA . GLY A 1 726 ? -19.917 -37.079 67.467 1.00 90.31 726 GLY A CA 1
ATOM 5393 C C . GLY A 1 726 ? -19.091 -36.480 68.605 1.00 90.31 726 GLY A C 1
ATOM 5394 O O . GLY A 1 726 ? -19.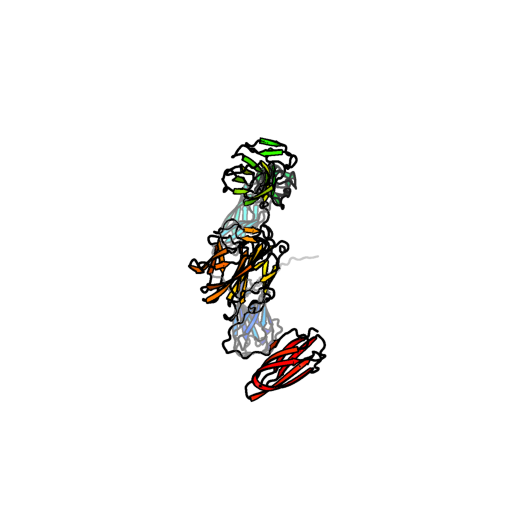449 -36.585 69.778 1.00 90.31 726 GLY A O 1
ATOM 5395 N N . ALA A 1 727 ? -17.977 -35.840 68.262 1.00 92.25 727 ALA A N 1
ATOM 5396 C CA . ALA A 1 727 ? -17.137 -35.105 69.204 1.00 92.25 727 ALA A CA 1
ATOM 5397 C C . ALA A 1 727 ? -16.909 -33.678 68.706 1.00 92.25 727 ALA A C 1
ATOM 5399 O O . ALA A 1 727 ? -16.494 -33.471 67.566 1.00 92.25 727 ALA A O 1
ATOM 5400 N N . ILE A 1 728 ? -17.168 -32.704 69.571 1.00 94.62 728 ILE A N 1
ATOM 5401 C CA . ILE A 1 728 ? -16.876 -31.292 69.340 1.00 94.62 728 ILE A CA 1
ATOM 5402 C C . ILE A 1 728 ? -15.532 -30.985 69.983 1.00 94.62 728 ILE A C 1
ATOM 5404 O O . ILE A 1 728 ? -15.331 -31.327 71.147 1.00 94.62 728 ILE A O 1
ATOM 5408 N N . SER A 1 729 ? -14.640 -30.304 69.273 1.00 94.94 729 SER A N 1
ATOM 5409 C CA . SER A 1 729 ? -13.393 -29.790 69.833 1.00 94.94 729 SER A CA 1
ATOM 5410 C C . SER A 1 729 ? -13.095 -28.379 69.351 1.00 94.94 729 SER A C 1
ATOM 5412 O O . SER A 1 729 ? -13.326 -28.061 68.187 1.00 94.94 729 SER A O 1
ATOM 5414 N N . VAL A 1 730 ? -12.543 -27.539 70.223 1.00 96.06 730 VAL A N 1
ATOM 5415 C CA . VAL A 1 730 ? -12.017 -26.223 69.849 1.00 96.06 730 VAL A CA 1
ATOM 5416 C C . VAL A 1 730 ? -10.525 -26.187 70.110 1.00 96.06 730 VAL A C 1
ATOM 5418 O O . VAL A 1 730 ? -10.096 -26.419 71.240 1.00 96.06 730 VAL A O 1
ATOM 5421 N N . THR A 1 731 ? -9.751 -25.871 69.079 1.00 94.75 731 THR A N 1
ATOM 5422 C CA . THR A 1 731 ? -8.286 -25.917 69.103 1.00 94.75 731 THR A CA 1
ATOM 5423 C C . THR A 1 731 ? -7.720 -24.577 68.645 1.00 94.75 731 THR A C 1
ATOM 5425 O O . THR A 1 731 ? -8.278 -23.957 67.741 1.00 94.75 731 THR A O 1
ATOM 5428 N N . ASP A 1 732 ? -6.637 -24.093 69.249 1.00 93.06 732 ASP A N 1
ATOM 5429 C CA . ASP A 1 732 ? -5.931 -22.918 68.720 1.00 93.06 732 ASP A CA 1
ATOM 5430 C C . ASP A 1 732 ? -5.024 -23.274 67.526 1.00 93.06 732 ASP A C 1
ATOM 5432 O O . ASP A 1 732 ? -4.853 -24.439 67.159 1.00 93.06 732 ASP A O 1
ATOM 5436 N N . VAL A 1 733 ? -4.423 -22.257 66.901 1.00 90.94 733 VAL A N 1
ATOM 5437 C CA . VAL A 1 733 ? -3.492 -22.436 65.770 1.00 90.94 733 VAL A CA 1
ATOM 5438 C C . VAL A 1 733 ? -2.210 -23.205 66.125 1.00 90.94 733 VAL A C 1
ATOM 5440 O O . VAL A 1 733 ? -1.495 -23.623 65.220 1.00 90.94 733 VAL A O 1
ATOM 5443 N N . GLN A 1 734 ? -1.913 -23.399 67.414 1.00 88.56 734 GLN A N 1
ATOM 5444 C CA . GLN A 1 734 ? -0.765 -24.172 67.903 1.00 88.56 734 GLN A CA 1
ATOM 5445 C C . GLN A 1 734 ? -1.139 -25.635 68.196 1.00 88.56 734 GLN A C 1
ATOM 5447 O O . GLN A 1 734 ? -0.281 -26.419 68.598 1.00 88.56 734 GLN A O 1
ATOM 5452 N N . GLY A 1 735 ? -2.402 -26.022 67.987 1.00 88.56 735 GLY A N 1
ATOM 5453 C CA . GLY A 1 735 ? -2.881 -27.384 68.211 1.00 88.56 735 GLY A CA 1
ATOM 5454 C C . GLY A 1 735 ? -3.302 -27.674 69.655 1.00 88.56 735 GLY A C 1
ATOM 5455 O O . GLY A 1 735 ? -3.643 -28.817 69.966 1.00 88.56 735 GLY A O 1
ATOM 5456 N N . LYS A 1 736 ? -3.317 -26.678 70.551 1.00 90.81 736 LYS A N 1
ATOM 5457 C CA . LYS A 1 736 ? -3.784 -26.865 71.931 1.00 90.81 736 LYS A CA 1
ATOM 5458 C C . LYS A 1 736 ? -5.311 -26.885 71.960 1.00 90.81 736 LYS A C 1
ATOM 5460 O O . LYS A 1 736 ? -5.967 -25.976 71.453 1.00 90.81 736 LYS A O 1
ATOM 5465 N N . ILE A 1 737 ? -5.876 -27.914 72.588 1.00 93.25 737 ILE A N 1
ATOM 5466 C CA . ILE A 1 737 ? -7.324 -28.100 72.724 1.00 93.25 737 ILE A CA 1
ATOM 5467 C C . ILE A 1 737 ? -7.827 -27.295 73.927 1.00 93.25 737 ILE A C 1
ATOM 5469 O O . ILE A 1 737 ? -7.364 -27.483 75.051 1.00 93.25 737 ILE A O 1
ATOM 5473 N N . TRP A 1 738 ? -8.785 -26.405 73.682 1.00 91.50 738 TRP A N 1
ATOM 5474 C CA . TRP A 1 738 ? -9.397 -25.519 74.676 1.00 91.50 738 TRP A CA 1
ATOM 5475 C C . TRP A 1 738 ? -10.767 -26.003 75.149 1.00 91.50 738 TRP A C 1
ATOM 5477 O O . TRP A 1 738 ? -11.166 -25.715 76.273 1.00 91.50 738 TRP A O 1
ATOM 5487 N N . HIS A 1 739 ? -11.480 -26.752 74.311 1.00 93.31 739 HIS A N 1
ATOM 5488 C CA . HIS A 1 739 ? -12.765 -27.350 74.654 1.00 93.31 739 HIS A CA 1
ATOM 5489 C C . HIS A 1 739 ? -12.908 -28.689 73.940 1.00 93.31 739 HIS A C 1
ATOM 5491 O O . HIS A 1 739 ? -12.518 -28.800 72.778 1.00 93.31 739 HIS A O 1
ATOM 5497 N N . THR A 1 740 ? -13.461 -29.695 74.613 1.00 94.12 740 THR A N 1
ATOM 5498 C CA . THR A 1 740 ? -13.847 -30.961 73.985 1.00 94.12 740 THR A CA 1
ATOM 5499 C C . THR A 1 740 ? -15.087 -31.533 74.658 1.00 94.12 740 THR A C 1
ATOM 5501 O O . THR A 1 740 ? -15.200 -31.484 75.886 1.00 94.12 740 THR A O 1
ATOM 5504 N N . ARG A 1 741 ? -16.027 -32.054 73.867 1.00 92.00 741 ARG A N 1
ATOM 5505 C CA . ARG A 1 741 ? -17.272 -32.646 74.365 1.00 92.00 741 ARG A CA 1
ATOM 5506 C C . ARG A 1 741 ? -17.807 -33.693 73.392 1.00 92.00 741 ARG A C 1
ATOM 5508 O O . ARG A 1 741 ? -17.903 -33.435 72.196 1.00 92.00 741 ARG A O 1
ATOM 5515 N N . SER A 1 742 ? -18.212 -34.850 73.911 1.00 90.62 742 SER A N 1
ATOM 5516 C CA . SER A 1 742 ? -18.957 -35.848 73.134 1.00 90.62 742 SER A CA 1
ATOM 5517 C C . SER A 1 742 ? -20.444 -35.500 73.097 1.00 90.62 742 SER A C 1
ATOM 5519 O O . SER A 1 742 ? -21.025 -35.147 74.124 1.00 90.62 742 SER A O 1
ATOM 5521 N N . VAL A 1 743 ? -21.057 -35.636 71.925 1.00 90.94 743 VAL A N 1
ATOM 5522 C CA . VAL A 1 743 ? -22.472 -35.341 71.669 1.00 90.94 743 VAL A CA 1
ATOM 5523 C C . VAL A 1 743 ? -23.147 -36.529 70.984 1.00 90.94 743 VAL A C 1
ATOM 5525 O O . VAL A 1 743 ? -22.590 -37.137 70.070 1.00 90.94 743 VAL A O 1
ATOM 5528 N N . GLY A 1 744 ? -24.342 -36.891 71.452 1.00 86.88 744 GLY A N 1
ATOM 5529 C CA . GLY A 1 744 ? -25.176 -37.927 70.838 1.00 86.88 744 GLY A CA 1
ATOM 5530 C C . GLY A 1 744 ? -26.107 -37.322 69.792 1.00 86.88 744 GLY A C 1
ATOM 5531 O O . GLY A 1 744 ? -26.656 -36.245 69.995 1.00 86.88 744 GLY A O 1
ATOM 5532 N N . GLY A 1 745 ? -26.280 -37.984 68.659 1.00 85.06 745 GLY A N 1
ATOM 5533 C CA . GLY A 1 745 ? -27.059 -37.504 67.531 1.00 85.06 745 GLY A CA 1
ATOM 5534 C C . GLY A 1 745 ? -28.550 -37.490 67.829 1.00 85.06 745 GLY A C 1
ATOM 5535 O O . GLY A 1 745 ? -29.110 -38.499 68.255 1.00 85.06 745 GLY A O 1
ATOM 5536 N N . ALA A 1 746 ? -29.181 -36.344 67.577 1.00 83.31 746 ALA A N 1
ATOM 5537 C CA . ALA A 1 746 ? -30.612 -36.100 67.760 1.00 83.31 746 ALA A CA 1
ATOM 5538 C C . ALA A 1 746 ? -31.186 -35.224 66.624 1.00 83.31 746 ALA A C 1
ATOM 5540 O O . ALA A 1 746 ? -32.250 -34.630 66.773 1.00 83.31 746 ALA A O 1
ATOM 5541 N N . GLY A 1 747 ? -30.469 -35.111 65.499 1.00 85.56 747 GLY A N 1
ATOM 5542 C CA . GLY A 1 747 ? -30.729 -34.113 64.464 1.00 85.56 747 GLY A CA 1
ATOM 5543 C C . GLY A 1 747 ? -29.894 -32.851 64.687 1.00 85.56 747 GLY A C 1
ATOM 5544 O O . GLY A 1 747 ? -28.673 -32.937 64.843 1.00 85.56 747 GLY A O 1
ATOM 5545 N N . THR A 1 748 ? -30.530 -31.681 64.648 1.00 85.88 748 THR A N 1
ATOM 5546 C CA . THR A 1 748 ? -29.863 -30.381 64.817 1.00 85.88 748 THR A CA 1
ATOM 5547 C C . THR A 1 748 ? -29.485 -30.142 66.278 1.00 85.88 748 THR A C 1
ATOM 5549 O O . THR A 1 748 ? -30.323 -30.240 67.170 1.00 85.88 748 THR A O 1
ATOM 5552 N N . HIS A 1 749 ? -28.225 -29.791 66.509 1.00 87.00 749 HIS A N 1
ATOM 5553 C CA . HIS A 1 749 ? -27.646 -29.444 67.800 1.00 87.00 749 HIS A CA 1
ATOM 5554 C C . HIS A 1 749 ? -27.329 -27.957 67.869 1.00 87.00 749 HIS A C 1
ATOM 5556 O O . HIS A 1 749 ? -26.804 -27.382 66.914 1.00 87.00 749 HIS A O 1
ATOM 5562 N N . GLU A 1 750 ? -27.593 -27.364 69.031 1.00 91.44 750 GLU A N 1
ATOM 5563 C CA . GLU A 1 750 ? -27.146 -26.023 69.395 1.00 91.44 750 GLU A CA 1
ATOM 5564 C C . GLU A 1 750 ? -26.348 -26.091 70.700 1.00 91.44 750 GLU A C 1
ATOM 5566 O O . GLU A 1 750 ? -26.905 -26.265 71.783 1.00 91.44 750 GLU A O 1
ATOM 5571 N N . GLU A 1 751 ? -25.030 -25.952 70.603 1.00 89.94 751 GLU A N 1
ATOM 5572 C CA . GLU A 1 751 ? -24.110 -26.125 71.725 1.00 89.94 751 GLU A CA 1
ATOM 5573 C C . GLU A 1 751 ? -23.462 -24.792 72.092 1.00 89.94 751 GLU A C 1
ATOM 5575 O O . GLU A 1 751 ? -22.793 -24.154 71.277 1.00 89.94 751 GLU A O 1
ATOM 5580 N N . ARG A 1 752 ? -23.655 -24.353 73.337 1.00 92.88 752 ARG A N 1
ATOM 5581 C CA . ARG A 1 752 ? -23.033 -23.135 73.866 1.00 92.88 752 ARG A CA 1
ATOM 5582 C C . ARG A 1 752 ? -21.641 -23.470 74.393 1.00 92.88 752 ARG A C 1
ATOM 5584 O O . ARG A 1 752 ? -21.502 -24.307 75.281 1.00 92.88 752 ARG A O 1
ATOM 5591 N N . ILE A 1 753 ? -20.621 -22.815 73.843 1.00 94.56 753 ILE A N 1
ATOM 5592 C CA . ILE A 1 753 ? -19.212 -23.064 74.154 1.00 94.56 753 ILE A CA 1
ATOM 5593 C C . ILE A 1 753 ? -18.593 -21.795 74.736 1.00 94.56 753 ILE A C 1
ATOM 5595 O O . ILE A 1 753 ? -18.621 -20.729 74.118 1.00 94.56 753 ILE A O 1
ATOM 5599 N N . THR A 1 754 ? -17.980 -21.943 75.908 1.00 92.94 754 THR A N 1
ATOM 5600 C CA . THR A 1 754 ? -17.285 -20.873 76.627 1.00 92.94 754 THR A CA 1
ATOM 5601 C C . THR A 1 754 ? -15.807 -21.238 76.754 1.00 92.94 754 THR A C 1
ATOM 5603 O O . THR A 1 754 ? -15.463 -22.326 77.217 1.00 92.94 754 THR A O 1
ATOM 5606 N N . LEU A 1 755 ? -14.923 -20.344 76.306 1.00 92.69 755 LEU A N 1
ATOM 5607 C CA . LEU A 1 755 ? -13.470 -20.524 76.323 1.00 92.69 755 LEU A CA 1
ATOM 5608 C C . LEU A 1 755 ? -12.841 -19.603 77.371 1.00 92.69 755 LEU A C 1
ATOM 5610 O O . LEU A 1 755 ? -12.303 -18.521 77.087 1.00 92.69 755 LEU A O 1
ATOM 5614 N N . ASP A 1 756 ? -12.919 -20.037 78.623 1.00 82.06 756 ASP A N 1
ATOM 5615 C CA . ASP A 1 756 ? -12.368 -19.293 79.748 1.00 82.06 756 ASP A CA 1
ATOM 5616 C C . ASP A 1 756 ? -10.848 -19.150 79.596 1.00 82.06 756 ASP A C 1
ATOM 5618 O O . ASP A 1 756 ? -10.119 -20.123 79.417 1.00 82.06 756 ASP A O 1
ATOM 5622 N N . ARG A 1 757 ? -10.352 -17.905 79.664 1.00 84.38 757 ARG A N 1
ATOM 5623 C CA . ARG A 1 757 ? -8.912 -17.565 79.579 1.00 84.38 757 ARG A CA 1
ATOM 5624 C C . ARG A 1 757 ? -8.211 -17.866 78.240 1.00 84.38 757 ARG A C 1
ATOM 5626 O O . ARG A 1 757 ? -6.990 -17.765 78.172 1.00 84.38 757 ARG A O 1
ATOM 5633 N N . ALA A 1 758 ? -8.955 -18.150 77.171 1.00 89.00 758 ALA A N 1
ATOM 5634 C CA . ALA A 1 758 ? -8.420 -18.181 75.807 1.00 89.00 758 ALA A CA 1
ATOM 5635 C C . ALA A 1 758 ? -7.977 -16.769 75.341 1.00 89.00 758 ALA A C 1
ATOM 5637 O O . ALA A 1 758 ? -8.774 -15.830 75.449 1.00 89.00 758 ALA A O 1
ATOM 5638 N N . PRO A 1 759 ? -6.726 -16.564 74.875 1.00 90.25 759 PRO A N 1
ATOM 5639 C CA . PRO A 1 759 ? -6.282 -15.289 74.301 1.00 90.25 759 PRO A CA 1
ATOM 5640 C C . PRO A 1 759 ? -7.085 -14.882 73.057 1.00 90.25 759 PRO A C 1
ATOM 5642 O O . PRO A 1 759 ? -7.637 -15.742 72.367 1.00 90.25 759 PRO A O 1
ATOM 5645 N N . ALA A 1 760 ? -7.106 -13.585 72.733 1.00 89.94 760 ALA A N 1
ATOM 5646 C CA . ALA A 1 760 ? -7.618 -13.119 71.445 1.00 89.94 760 ALA A CA 1
ATOM 5647 C C . ALA A 1 760 ? -6.804 -13.751 70.301 1.00 89.94 760 ALA A C 1
ATOM 5649 O O . ALA A 1 760 ? -5.578 -13.838 70.378 1.00 89.94 760 ALA A O 1
ATOM 5650 N N . GLY A 1 761 ? -7.478 -14.237 69.260 1.00 88.31 761 GLY A N 1
ATOM 5651 C CA . GLY A 1 761 ? -6.826 -15.000 68.197 1.00 88.31 761 GLY A CA 1
ATOM 5652 C C . GLY A 1 761 ? -7.771 -15.917 67.430 1.00 88.31 761 GLY A C 1
ATOM 5653 O O . GLY A 1 761 ? -8.980 -15.930 67.661 1.00 88.31 761 GLY A O 1
ATOM 5654 N N . ILE A 1 762 ? -7.210 -16.673 66.485 1.00 93.38 762 ILE A N 1
ATOM 5655 C CA . ILE A 1 762 ? -7.956 -17.607 65.635 1.00 93.38 762 ILE A CA 1
ATOM 5656 C C . ILE A 1 762 ? -8.004 -18.985 66.303 1.00 93.38 762 ILE A C 1
ATOM 5658 O O . ILE A 1 762 ? -6.977 -19.523 66.712 1.00 93.38 762 ILE A O 1
ATOM 5662 N N . TYR A 1 763 ? -9.197 -19.571 66.344 1.00 94.00 763 TYR A N 1
ATOM 5663 C CA . TYR A 1 763 ? -9.472 -20.917 66.835 1.00 94.00 763 TYR A CA 1
ATOM 5664 C C . TYR A 1 763 ? -10.198 -21.728 65.758 1.00 94.00 763 TYR A C 1
ATOM 5666 O O . TYR A 1 763 ? -10.890 -21.182 64.894 1.00 94.00 763 TYR A O 1
ATOM 5674 N N . LEU A 1 764 ? -10.043 -23.044 65.808 1.00 94.69 764 LEU A N 1
ATOM 5675 C CA . LEU A 1 764 ? -10.712 -24.006 64.944 1.00 94.69 764 LEU A CA 1
ATOM 5676 C C . LEU A 1 764 ? -11.729 -24.783 65.778 1.00 94.69 764 LEU A C 1
ATOM 5678 O O . LEU A 1 764 ? -11.348 -25.574 66.636 1.00 94.69 764 LEU A O 1
ATOM 5682 N N . LEU A 1 765 ? -13.015 -24.558 65.521 1.00 95.62 765 LEU A N 1
ATOM 5683 C CA . LEU A 1 765 ? -14.099 -25.413 65.997 1.00 95.62 765 LEU A CA 1
ATOM 5684 C C . LEU A 1 765 ? -14.229 -26.591 65.039 1.00 95.62 765 LEU A C 1
ATOM 5686 O O . LEU A 1 765 ? -14.419 -26.390 63.841 1.00 95.62 765 LEU A O 1
ATOM 5690 N N . GLN A 1 766 ? -14.152 -27.805 65.559 1.00 94.94 766 GLN A N 1
ATOM 5691 C CA . GLN A 1 766 ? -14.292 -29.031 64.791 1.00 94.94 766 GLN A CA 1
ATOM 5692 C C . GLN A 1 766 ? -15.411 -29.884 65.370 1.00 94.94 766 GLN A C 1
ATOM 5694 O O . GLN A 1 766 ? -15.503 -30.043 66.585 1.00 94.94 766 GLN A O 1
ATOM 5699 N N . VAL A 1 767 ? -16.237 -30.455 64.498 1.00 93.75 767 VAL A N 1
ATOM 5700 C CA . VAL A 1 767 ? -17.209 -31.489 64.850 1.00 93.75 767 VAL A CA 1
ATOM 5701 C C . VAL A 1 767 ? -16.854 -32.740 64.066 1.00 93.75 767 VAL A C 1
ATOM 5703 O O . VAL A 1 767 ? -17.017 -32.799 62.847 1.00 93.75 767 VAL A O 1
ATOM 5706 N N . LYS A 1 768 ? -16.334 -33.740 64.773 1.00 91.00 768 LYS A N 1
ATOM 5707 C CA . LYS A 1 768 ? -16.029 -35.060 64.232 1.00 91.00 768 LYS A CA 1
ATOM 5708 C C . LYS A 1 768 ? -17.268 -35.940 64.339 1.00 91.00 768 LYS A C 1
ATOM 5710 O O . LYS A 1 768 ? -17.691 -36.276 65.443 1.00 91.00 768 LYS A O 1
ATOM 5715 N N . LYS A 1 769 ? -17.831 -36.296 63.194 1.00 90.06 769 LYS A N 1
ATOM 5716 C CA . LYS A 1 769 ? -18.926 -37.253 63.006 1.00 90.06 769 LYS A CA 1
ATOM 5717 C C . LYS A 1 769 ? -18.330 -38.627 62.637 1.00 90.06 769 LYS A C 1
ATOM 5719 O O . LYS A 1 769 ? -17.122 -38.709 62.387 1.00 90.06 769 LYS A O 1
ATOM 5724 N N . PRO A 1 770 ? -19.121 -39.713 62.604 1.00 81.50 770 PRO A N 1
ATOM 5725 C CA . PRO A 1 770 ? -18.618 -41.025 62.188 1.00 81.50 770 PRO A CA 1
ATOM 5726 C C . PRO A 1 770 ? -18.076 -41.048 60.751 1.00 81.50 770 PRO A C 1
ATOM 5728 O O . PRO A 1 770 ? -17.104 -41.746 60.473 1.00 81.50 770 PRO A O 1
ATOM 5731 N N . ASP A 1 771 ? -18.692 -40.273 59.857 1.00 84.44 771 ASP A N 1
ATOM 5732 C CA . ASP A 1 771 ? -18.434 -40.254 58.413 1.00 84.44 771 ASP A CA 1
ATOM 5733 C C . ASP A 1 771 ? -17.672 -39.004 57.933 1.00 84.44 771 ASP A C 1
ATOM 5735 O O . ASP A 1 771 ? -17.189 -38.969 56.802 1.00 84.44 771 ASP A O 1
ATOM 5739 N N . SER A 1 772 ? -17.544 -37.969 58.769 1.00 86.88 772 SER A N 1
ATOM 5740 C CA . SER A 1 772 ? -17.024 -36.662 58.351 1.00 86.88 772 SER A CA 1
ATOM 5741 C C . SER A 1 772 ? -16.431 -35.843 59.501 1.00 86.88 772 SER A C 1
ATOM 5743 O O . SER A 1 772 ? -16.731 -36.056 60.673 1.00 86.88 772 SER A O 1
ATOM 5745 N N . VAL A 1 773 ? -15.569 -34.878 59.172 1.00 89.00 773 VAL A N 1
ATOM 5746 C CA . VAL A 1 773 ? -15.092 -33.855 60.115 1.00 89.00 773 VAL A CA 1
ATOM 5747 C C . VAL A 1 773 ? -15.413 -32.487 59.539 1.00 89.00 773 VAL A C 1
ATOM 5749 O O . VAL A 1 773 ? -14.873 -32.098 58.507 1.00 89.00 773 VAL A O 1
ATOM 5752 N N . GLU A 1 774 ? -16.270 -31.738 60.222 1.00 91.50 774 GLU A N 1
ATOM 5753 C CA . GLU A 1 774 ? -16.590 -30.358 59.861 1.00 91.50 774 GLU A CA 1
ATOM 5754 C C . GLU A 1 774 ? -15.710 -29.411 60.671 1.00 91.50 774 GLU A C 1
ATOM 5756 O O . GLU A 1 774 ? -15.548 -29.597 61.874 1.00 91.50 774 GLU A O 1
ATOM 5761 N N . THR A 1 775 ? -15.115 -28.405 60.026 1.00 92.31 775 THR A N 1
ATOM 5762 C CA . THR A 1 775 ? -14.236 -27.426 60.686 1.00 92.31 775 THR A CA 1
ATOM 5763 C C . THR A 1 775 ? -14.681 -26.000 60.367 1.00 92.31 775 THR A C 1
ATOM 5765 O O . THR A 1 775 ? -14.882 -25.650 59.205 1.00 92.31 775 THR A O 1
ATOM 5768 N N . LYS A 1 776 ? -14.781 -25.149 61.392 1.00 92.00 776 LYS A N 1
ATOM 5769 C CA . LYS A 1 776 ? -15.125 -23.728 61.290 1.00 92.00 776 LYS A CA 1
ATOM 5770 C C . LYS A 1 776 ? -14.092 -22.874 62.024 1.00 92.00 776 LYS A C 1
ATOM 5772 O O . LYS A 1 776 ? -13.750 -23.142 63.171 1.00 92.00 776 LYS A O 1
ATOM 5777 N N . LYS A 1 777 ? -13.610 -21.816 61.366 1.00 92.44 777 LYS A N 1
ATOM 5778 C CA . LYS A 1 777 ? -12.731 -20.813 61.985 1.00 92.44 777 LYS A CA 1
ATOM 5779 C C . LYS A 1 777 ? -13.547 -19.862 62.858 1.00 92.44 777 LYS A C 1
ATOM 5781 O O . LYS A 1 777 ? -14.564 -19.339 62.399 1.00 92.44 777 LYS A O 1
ATOM 5786 N N . ILE A 1 778 ? -13.070 -19.603 64.067 1.00 92.38 778 ILE A N 1
ATOM 5787 C CA . ILE A 1 778 ? -13.658 -18.664 65.025 1.00 92.38 778 ILE A CA 1
ATOM 5788 C C . ILE A 1 778 ? -12.595 -17.647 65.408 1.00 92.38 778 ILE A C 1
ATOM 5790 O O . ILE A 1 778 ? -11.466 -18.018 65.725 1.00 92.38 778 ILE A O 1
ATOM 5794 N N . LEU A 1 779 ? -12.951 -16.367 65.368 1.00 92.44 779 LEU A N 1
ATOM 5795 C CA . LEU A 1 779 ? -12.091 -15.287 65.828 1.00 92.44 779 LEU A CA 1
ATOM 5796 C C . LEU A 1 779 ? -12.533 -14.855 67.226 1.00 92.44 779 LEU A C 1
ATOM 5798 O O . LEU A 1 779 ? -13.676 -14.437 67.403 1.00 92.44 779 LEU A O 1
ATOM 5802 N N . LEU A 1 780 ? -11.632 -14.930 68.207 1.00 90.88 780 LEU A N 1
ATOM 5803 C CA . LEU A 1 780 ? -11.862 -14.336 69.520 1.00 90.88 780 LEU A CA 1
ATOM 5804 C C . LEU A 1 780 ? -11.326 -12.903 69.560 1.00 90.88 780 LEU A C 1
ATOM 5806 O O . LEU A 1 780 ? -10.132 -12.685 69.356 1.00 90.88 780 LEU A O 1
ATOM 5810 N N . THR A 1 781 ? -12.207 -11.949 69.855 1.00 84.75 781 THR A N 1
ATOM 5811 C CA . THR A 1 781 ? -11.907 -10.524 70.057 1.00 84.75 781 THR A CA 1
ATOM 5812 C C . THR A 1 781 ? -12.191 -10.194 71.517 1.00 84.75 781 THR A C 1
ATOM 5814 O O . THR A 1 781 ? -13.342 -9.948 71.880 1.00 84.75 781 THR A O 1
ATOM 5817 N N . ARG A 1 782 ? -11.172 -10.289 72.370 1.00 70.19 782 ARG A N 1
ATOM 5818 C CA . ARG A 1 782 ? -11.255 -9.831 73.761 1.00 70.19 782 ARG A CA 1
ATOM 5819 C C . ARG A 1 782 ? -10.716 -8.424 73.903 1.00 70.19 782 ARG A C 1
ATOM 5821 O O . ARG A 1 782 ? -9.771 -8.104 73.148 1.00 70.19 782 ARG A O 1
#

Organism: Dyadobacter fermentans (strain ATCC 700827 / DSM 18053 / CIP 107007 / KCTC 52180 / NS114) (NCBI:txid471854)

Radius of gyration: 57.18 Å; Cα contacts (8 Å, |Δi|>4): 1973; chains: 1; bounding box: 133×119×146 Å

Solvent-accessible surface area (backbone atoms only — not comparable to full-atom values): 42925 Å² total; per-residue (Å²): 143,83,84,79,90,74,83,81,78,91,74,78,71,74,81,69,77,61,49,66,52,74,50,53,35,62,82,30,58,57,83,36,54,73,42,82,31,90,76,34,95,80,39,31,21,25,39,55,94,87,60,70,59,40,35,45,36,45,79,47,65,69,32,71,60,44,50,25,41,39,33,39,33,32,19,14,58,48,71,22,45,31,40,35,27,50,63,86,44,75,78,40,83,45,81,41,75,48,33,66,19,79,78,79,36,65,38,76,50,75,45,82,43,78,44,55,58,32,71,33,45,38,39,42,27,34,35,78,91,20,51,56,32,35,27,31,41,33,38,35,56,60,80,86,85,82,72,77,94,61,74,51,51,46,39,50,44,46,67,68,70,72,68,35,47,67,69,36,73,44,43,43,35,62,44,67,45,56,93,43,42,78,77,57,45,38,40,39,42,42,94,94,47,74,52,66,53,65,64,37,71,53,66,43,61,94,60,63,47,81,45,62,38,36,38,38,33,38,38,93,98,44,81,67,39,54,36,65,28,82,41,44,33,38,75,65,59,75,67,56,50,47,61,46,45,45,58,75,50,51,61,37,39,47,52,37,79,34,38,43,38,59,48,69,48,55,92,40,51,74,79,60,45,35,33,35,38,40,89,89,47,78,48,80,42,56,57,49,79,45,62,33,58,82,59,64,44,80,40,58,36,39,39,37,43,38,34,89,79,41,82,68,44,67,25,65,35,67,30,43,27,45,39,81,86,74,57,93,49,63,38,71,51,75,45,52,34,60,84,31,53,61,77,30,48,71,44,81,30,92,81,34,94,81,38,34,22,23,30,43,92,82,50,57,70,33,33,41,40,42,77,46,72,71,38,45,39,64,41,71,24,44,37,37,38,32,33,15,12,57,40,47,21,16,36,37,43,26,49,73,86,44,79,48,77,73,46,78,60,48,74,50,33,69,20,75,79,77,35,66,43,76,50,74,44,80,43,79,42,53,54,36,70,41,38,43,34,45,31,27,21,68,67,69,34,43,51,31,36,28,34,40,33,37,37,30,59,47,45,98,74,76,78,64,80,66,47,51,48,77,49,79,50,55,80,52,52,67,45,55,63,75,49,77,36,46,33,38,52,51,66,50,55,90,42,44,89,64,54,45,32,37,39,39,42,72,86,30,80,34,67,47,61,50,41,72,42,54,57,67,71,55,63,45,73,45,67,32,38,37,39,39,35,33,90,90,42,84,63,49,76,46,78,46,70,34,37,31,54,86,40,61,93,80,62,83,59,62,51,75,44,54,34,65,83,29,52,60,82,34,54,70,44,79,29,92,70,34,94,81,39,32,22,26,31,47,82,89,46,17,79,32,34,38,40,42,78,46,70,67,36,89,55,65,43,78,36,45,33,36,37,32,33,20,14,48,50,62,21,36,28,28,33,22,47,73,86,43,76,73,37,82,70,44,80,42,74,50,38,70,22,78,72,74,39,68,44,75,51,76,49,75,46,75,42,62,54,33,73,42,36,42,33,46,30,32,32,97,68,35,22,52,34,37,29,34,40,27,39,31,72,68,85,74,90,76,90,80,82,84,77,87,78,87,85,82,90,83,77,82,57,66,75,42,62,44,57,66,66,16,72,41,51,32,35,39,36,36,60,34,61,70,80,44,64,32,38,40,37,30,24,40,87,85,68,52,73,74,44,76,48,81,44,74,22,74,34,78,45,80,45,81,48,73,42,84,90,63,70,64,44,61,32,39,40,33,42,39,46,88,90,48,72,48,76,38,82,38,42,33,58,110

Sequence (782 aa):
MASFASGPEDLSLMNAEITDLCLEAENSPSDAPVTEDPNASNGKTRGAINSWDYYVEYHADNLAAGKYLLTLRYYAEQNSTVMMSVSAGPLSHVELPASHSWNIAWKEHTIEVDLNAGFNRIFIRELPGFNVRQDKICLTKKDVSGEPVTCNFQVTPFAVGAPYELGATMALYANCSGPDCNGVTYTWSGNGISGEGSPIRPYTPSSPGTYFFDVSGSKDGCSPRGGSVMVEVIDKPDCNFSVSASVSDASPNCSEPITLSSQCSGPDCDGIRYSWAGAGLNVTAASVNTPAPPVGGLYNYTVYAAKTGCVTKSAEVMTNVSCDANPTEPFSACVEAEHSDGNGAITDDPNASNGQTRGTQQDSYSFVKYVINGVKKTGPHQVTLRYYAPQPAGISISVNNDMTVPSTGIAESGSWNVVWTEHTFTLNLKEGTNTIQITSGFGQGHVRQDRLCVTGPGGTGNTPSCDFNVEVYASTLTPACSTSVFASASCSGFDCQSVSYQWSGQGTSSTFSSASLSLPRSNGTYTYTLTASKNACPPIVKTLDVTVSGCDNSGPFSACLESEWAAGNGPTSSDPNASNGQTKGAQNNYDYYVDYFVANVPATGLYPVTLRYYAEPNAQVSVAVNGSIAIPALQLPPTYSWNIVWREETFYVNLPVGNNTIRIQGLPGAATRQDKLCVGNAQSNVRMGAPESFQLPGDTPLLQAYPNPASGEFKAVFTLKTGETGAISVTDVQGKIWHTRSVGGAGTHEERITLDRAPAGIYLLQVKKPDSVETKKILLTR

Mean predicted aligned error: 24.83 Å

Foldseek 3Di:
DDDDDDDDDDPPPPLPACQKDKDWQVPFDKPFDWDAAPPFPVRIWGFDPPDFKIKTKDKDFQHAWAKKKKKWKKAFLAFFWKWKDKQPHDTDIDIDGHLNDHHDGIDIDIDIDTHHGGIMMIMIIGHVPGTMITTMMMIGGDDPDDDDLDPFKAKDKEWPPPQAEAFAKTWIAIDIDDPNPPQKWKWKDFPPDTDTDGIDIDTDDRDFDKTKMKMWIDHPPDDIHIDIYIYGYDHQPDPFKAKEKDKPAQEAEAQAKIKIAMDMDDPRLPQKWKWKDWPPDTDTDRMDIGGDHNDFAKIKMKMWIDHVRDDIHIYIDIHGHDHPDDDVFWDKDKDWQLPFDWDFDWDAAPPFPVRIWGWDPPDQWTKTKDKDFANAAFFKKKKKWKKAKLAWWWKWKAKQNRTDDTDGTDGHLNDHGDGIDMDIDIDGDHGGMMMMMIITHPDPIIIITTMMMITGDHHDDDQPPPFKDKDKDWPDLEDEAQDWIKMAIDIDGPCVVQKWKFKDWDVDTDGDRMTTDGDHLDFDWTKIWMWIDGPNDDTDIDIRIRGYPDRDLPDKDKDKFWQVPFDKDFDKDAAPPFPVRIWGHDFPDQFIKTKGKDFFPPAFFKKKKKWKKAWLAWWWKFKAKQNHTFRGTDIDHHLNDHGDGIDIDIDIGGHHGGMMIIMIGTDPDTHMITTMMMIIDDPDPDDDDDDDDDDDDDDFDAWDWPPFQDQQKIKTKGAAAAAWKKKKWKAAPVGHTQDIDIDHGDTIDIDIDGRPPDDFHKIWIWIGTPVDIGIDIGTHDD